Protein AF-0000000084597896 (afdb_homodimer)

Structure (mmCIF, N/CA/C/O backbone):
data_AF-0000000084597896-model_v1
#
loop_
_entity.id
_entity.type
_entity.pdbx_description
1 polymer 'Pyridoxal phosphate-dependent transferase'
#
loop_
_atom_site.group_PDB
_atom_site.id
_atom_site.type_symbol
_atom_site.label_atom_id
_atom_site.label_alt_id
_atom_site.label_comp_id
_atom_site.label_asym_id
_atom_site.label_entity_id
_atom_site.label_seq_id
_atom_site.pdbx_PDB_ins_code
_atom_site.Cartn_x
_atom_site.Cartn_y
_atom_site.Cartn_z
_atom_site.occupancy
_atom_site.B_iso_or_equiv
_atom_site.auth_seq_id
_atom_site.auth_comp_id
_atom_site.auth_asym_id
_atom_site.auth_atom_id
_atom_site.pdbx_PDB_model_num
ATOM 1 N N . MET A 1 1 ? 27.438 0.616 -10.992 1 72.38 1 MET A N 1
ATOM 2 C CA . MET A 1 1 ? 26.547 0.563 -12.148 1 72.38 1 MET A CA 1
ATOM 3 C C . MET A 1 1 ? 25.578 1.742 -12.141 1 72.38 1 MET A C 1
ATOM 5 O O . MET A 1 1 ? 25.094 2.148 -11.086 1 72.38 1 MET A O 1
ATOM 9 N N . LYS A 1 2 ? 25.562 2.465 -13.211 1 80.88 2 LYS A N 1
ATOM 10 C CA . LYS A 1 2 ? 24.578 3.539 -13.375 1 80.88 2 LYS A CA 1
ATOM 11 C C . LYS A 1 2 ? 23.219 2.99 -13.789 1 80.88 2 LYS A C 1
ATOM 13 O O . LYS A 1 2 ? 23.109 2.264 -14.773 1 80.88 2 LYS A O 1
ATOM 18 N N . TYR A 1 3 ? 22.234 3.076 -12.914 1 84.56 3 TYR A N 1
ATOM 19 C CA . TYR A 1 3 ? 20.906 2.566 -13.203 1 84.56 3 TYR A CA 1
ATOM 20 C C . TYR A 1 3 ? 20.062 3.619 -13.914 1 84.56 3 TYR A C 1
ATOM 22 O O . TYR A 1 3 ? 20.109 4.801 -13.562 1 84.56 3 TYR A O 1
ATOM 30 N N . ALA A 1 4 ? 19.344 3.215 -14.898 1 83.12 4 ALA A N 1
ATOM 31 C CA . ALA A 1 4 ? 18.5 4.117 -15.68 1 83.12 4 ALA A CA 1
ATOM 32 C C . ALA A 1 4 ? 17.109 4.23 -15.07 1 83.12 4 ALA A C 1
ATOM 34 O O . ALA A 1 4 ? 16.188 3.537 -15.492 1 83.12 4 ALA A O 1
ATOM 35 N N . PHE A 1 5 ? 16.906 5.188 -14.211 1 87.75 5 PHE A N 1
ATOM 36 C CA . PHE A 1 5 ? 15.625 5.395 -13.547 1 87.75 5 PHE A CA 1
ATOM 37 C C . PHE A 1 5 ? 14.609 6.008 -14.5 1 87.75 5 PHE A C 1
ATOM 39 O O . PHE A 1 5 ? 14.984 6.621 -15.508 1 87.75 5 PHE A O 1
ATOM 46 N N . ALA A 1 6 ? 13.359 5.75 -14.234 1 87.81 6 ALA A N 1
ATOM 47 C CA . ALA A 1 6 ? 12.289 6.379 -15.008 1 87.81 6 ALA A CA 1
ATOM 48 C C . ALA A 1 6 ? 12.328 7.898 -14.867 1 87.81 6 ALA A C 1
ATOM 50 O O . ALA A 1 6 ? 12.82 8.422 -13.859 1 87.81 6 ALA A O 1
ATOM 51 N N . LYS A 1 7 ? 11.734 8.625 -15.781 1 78.69 7 LYS A N 1
ATOM 52 C CA . LYS A 1 7 ? 11.742 10.086 -15.805 1 78.69 7 LYS A CA 1
ATOM 53 C C . LYS A 1 7 ? 10.969 10.664 -14.625 1 78.69 7 LYS A C 1
ATOM 55 O O . LYS A 1 7 ? 11.344 11.703 -14.07 1 78.69 7 LYS A O 1
ATOM 60 N N . ARG A 1 8 ? 9.984 9.969 -14.164 1 79.94 8 ARG A N 1
ATOM 61 C CA . ARG A 1 8 ? 9.086 10.477 -13.141 1 79.94 8 ARG A CA 1
ATOM 62 C C . ARG A 1 8 ? 9.773 10.523 -11.781 1 79.94 8 ARG A C 1
ATOM 64 O O . ARG A 1 8 ? 9.32 11.227 -10.875 1 79.94 8 ARG A O 1
ATOM 71 N N . VAL A 1 9 ? 10.914 9.805 -11.664 1 80.44 9 VAL A N 1
ATOM 72 C CA . VAL A 1 9 ? 11.586 9.719 -10.375 1 80.44 9 VAL A CA 1
ATOM 73 C C . VAL A 1 9 ? 12.273 11.047 -10.055 1 80.44 9 VAL A C 1
ATOM 75 O O . VAL A 1 9 ? 12.625 11.305 -8.906 1 80.44 9 VAL A O 1
ATOM 78 N N . ARG A 1 10 ? 12.562 11.797 -11.055 1 74.75 10 ARG A N 1
ATOM 79 C CA . ARG A 1 10 ? 13.195 13.102 -10.852 1 74.75 10 ARG A CA 1
ATOM 80 C C . ARG A 1 10 ? 12.367 13.969 -9.914 1 74.75 10 ARG A C 1
ATOM 82 O O . ARG A 1 10 ? 12.883 14.906 -9.312 1 74.75 10 ARG A O 1
ATOM 89 N N . HIS A 1 11 ? 11.164 13.594 -9.828 1 71.88 11 HIS A N 1
ATOM 90 C CA . HIS A 1 11 ? 10.266 14.398 -9.008 1 71.88 11 HIS A CA 1
ATOM 91 C C . HIS A 1 11 ? 10.18 13.859 -7.586 1 71.88 11 HIS A C 1
ATOM 93 O O . HIS A 1 11 ? 9.586 14.492 -6.715 1 71.88 11 HIS A O 1
ATOM 99 N N . LEU A 1 12 ? 10.805 12.688 -7.473 1 71.75 12 LEU A N 1
ATOM 100 C CA . LEU A 1 12 ? 10.789 12.094 -6.141 1 71.75 12 LEU A CA 1
ATOM 101 C C . LEU A 1 12 ? 11.898 12.656 -5.27 1 71.75 12 LEU A C 1
ATOM 103 O O . LEU A 1 12 ? 13.078 12.539 -5.609 1 71.75 12 LEU A O 1
ATOM 107 N N . GLN A 1 13 ? 11.781 13.797 -4.707 1 63.25 13 GLN A N 1
ATOM 108 C CA . GLN A 1 13 ? 12.781 14.359 -3.803 1 63.25 13 GLN A CA 1
ATOM 109 C C . GLN A 1 13 ? 12.602 13.82 -2.385 1 63.25 13 GLN A C 1
ATOM 111 O O . GLN A 1 13 ? 11.484 13.508 -1.975 1 63.25 13 GLN A O 1
ATOM 116 N N . SER A 1 14 ? 13.828 13.414 -1.854 1 60.47 14 SER A N 1
ATOM 117 C CA . SER A 1 14 ? 13.719 13.078 -0.438 1 60.47 14 SER A CA 1
ATOM 118 C C . SER A 1 14 ? 12.977 14.164 0.331 1 60.47 14 SER A C 1
ATOM 120 O O . SER A 1 14 ? 13.094 15.352 0.011 1 60.47 14 SER A O 1
ATOM 122 N N . SER A 1 15 ? 11.977 13.656 0.984 1 62.56 15 SER A N 1
ATOM 123 C CA . SER A 1 15 ? 11.258 14.633 1.802 1 62.56 15 SER A CA 1
ATOM 124 C C . SER A 1 15 ? 12.203 15.344 2.764 1 62.56 15 SER A C 1
ATOM 126 O O . SER A 1 15 ? 12.75 14.734 3.682 1 62.56 15 SER A O 1
ATOM 128 N N . VAL A 1 16 ? 12.633 16.531 2.387 1 61.81 16 VAL A N 1
ATOM 129 C CA . VAL A 1 16 ? 13.43 17.359 3.279 1 61.81 16 VAL A CA 1
ATOM 130 C C . VAL A 1 16 ? 12.883 17.266 4.699 1 61.81 16 VAL A C 1
ATOM 132 O O . VAL A 1 16 ? 13.641 17.172 5.664 1 61.81 16 VAL A O 1
ATOM 135 N N . VAL A 1 17 ? 11.633 17.188 4.723 1 64.62 17 VAL A N 1
ATOM 136 C CA . VAL A 1 17 ? 10.984 17.141 6.031 1 64.62 17 VAL A CA 1
ATOM 137 C C . VAL A 1 17 ? 11.281 15.797 6.699 1 64.62 17 VAL A C 1
ATOM 139 O O . VAL A 1 17 ? 11.562 15.75 7.898 1 64.62 17 VAL A O 1
ATOM 142 N N . ARG A 1 18 ? 11.242 14.812 5.945 1 67 18 ARG A N 1
ATOM 143 C CA . ARG A 1 18 ? 11.531 13.5 6.516 1 67 18 ARG A CA 1
ATOM 144 C C . ARG A 1 18 ? 12.961 13.43 7.031 1 67 18 ARG A C 1
ATOM 146 O O . ARG A 1 18 ? 13.219 12.875 8.102 1 67 18 ARG A O 1
ATOM 153 N N . ASP A 1 19 ? 13.812 14.039 6.238 1 70 19 ASP A N 1
ATOM 154 C CA . ASP A 1 19 ? 15.211 14.062 6.656 1 70 19 ASP A CA 1
ATOM 155 C C . ASP A 1 19 ? 15.383 14.852 7.953 1 70 19 ASP A C 1
ATOM 157 O O . ASP A 1 19 ? 16.141 14.43 8.836 1 70 19 ASP A O 1
ATOM 161 N N . ILE A 1 20 ? 14.656 15.836 7.98 1 68.56 20 ILE A N 1
ATOM 162 C CA . ILE A 1 20 ? 14.727 16.656 9.18 1 68.56 20 ILE A CA 1
ATOM 163 C C . ILE A 1 20 ? 14.148 15.891 10.367 1 68.56 20 ILE A C 1
ATOM 165 O O . ILE A 1 20 ? 14.75 15.867 11.453 1 68.56 20 ILE A O 1
ATOM 169 N N . LEU A 1 21 ? 13.125 15.156 10.023 1 69.94 21 LEU A N 1
ATOM 170 C CA . LEU A 1 21 ? 12.445 14.422 11.086 1 69.94 21 LEU A CA 1
ATOM 171 C C . LEU A 1 21 ? 13.297 13.258 11.57 1 69.94 21 LEU A C 1
ATOM 173 O O . LEU A 1 21 ? 13.32 12.953 12.766 1 69.94 21 LEU A O 1
ATOM 177 N N . LYS A 1 22 ? 13.945 12.703 10.648 1 69.94 22 LYS A N 1
ATOM 178 C CA . LYS A 1 22 ? 14.836 11.609 11.016 1 69.94 22 LYS A CA 1
ATOM 179 C C . LYS A 1 22 ? 15.93 12.086 11.961 1 69.94 22 LYS A C 1
ATOM 181 O O . LYS A 1 22 ? 16.234 11.414 12.953 1 69.94 22 LYS A O 1
ATOM 186 N N . ILE A 1 23 ? 16.406 13.227 11.703 1 65.38 23 ILE A N 1
ATOM 187 C CA . ILE A 1 23 ? 17.484 13.789 12.492 1 65.38 23 ILE A CA 1
ATOM 188 C C . ILE A 1 23 ? 16.969 14.219 13.859 1 65.38 23 ILE A C 1
ATOM 190 O O . ILE A 1 23 ? 17.578 13.914 14.883 1 65.38 23 ILE A O 1
ATOM 194 N N . VAL A 1 24 ? 15.836 14.766 13.789 1 67.88 24 VAL A N 1
ATOM 195 C CA . VAL A 1 24 ? 15.234 15.328 15 1 67.88 24 VAL A CA 1
ATOM 196 C C . VAL A 1 24 ? 14.836 14.195 15.953 1 67.88 24 VAL A C 1
ATOM 198 O O . VAL A 1 24 ? 15.016 14.312 17.172 1 67.88 24 VAL A O 1
ATOM 201 N N . ASN A 1 25 ? 14.477 13.117 15.414 1 67.06 25 ASN A N 1
ATOM 202 C CA . ASN A 1 25 ? 13.953 12.023 16.219 1 67.06 25 ASN A CA 1
ATOM 203 C C . ASN A 1 25 ? 15.07 11.172 16.812 1 67.06 25 ASN A C 1
ATOM 205 O O . ASN A 1 25 ? 14.844 10.398 17.75 1 67.06 25 ASN A O 1
ATOM 209 N N . GLN A 1 26 ? 16.25 11.391 16.328 1 63.84 26 GLN A N 1
ATOM 210 C CA . GLN A 1 26 ? 17.406 10.68 16.859 1 63.84 26 GLN A CA 1
ATOM 211 C C . GLN A 1 26 ? 18.062 11.461 17.984 1 63.84 26 GLN A C 1
ATOM 213 O O . GLN A 1 26 ? 18.875 10.914 18.734 1 63.84 26 GLN A O 1
ATOM 218 N N . GLY A 1 27 ? 17.672 12.625 18.141 1 66.81 27 GLY A N 1
ATOM 219 C CA . GLY A 1 27 ? 18.328 13.453 19.141 1 66.81 27 GLY A CA 1
ATOM 220 C C . GLY A 1 27 ? 17.531 13.602 20.422 1 66.81 27 GLY A C 1
ATOM 221 O O . GLY A 1 27 ? 16.375 13.164 20.5 1 66.81 27 GLY A O 1
ATOM 222 N N . ASP A 1 28 ? 18.234 13.891 21.438 1 83.12 28 ASP A N 1
ATOM 223 C CA . ASP A 1 28 ? 17.609 14.234 22.719 1 83.12 28 ASP A CA 1
ATOM 224 C C . ASP A 1 28 ? 17.031 15.641 22.672 1 83.12 28 ASP A C 1
ATOM 226 O O . ASP A 1 28 ? 17.5 16.531 23.391 1 83.12 28 ASP A O 1
ATOM 230 N N . VAL A 1 29 ? 16.094 15.898 21.812 1 91.25 29 VAL A N 1
ATOM 231 C CA . VAL A 1 29 ? 15.469 17.203 21.641 1 91.25 29 VAL A CA 1
ATOM 232 C C . VAL A 1 29 ? 13.953 17.078 21.781 1 91.25 29 VAL A C 1
ATOM 234 O O . VAL A 1 29 ? 13.391 16.016 21.531 1 91.25 29 VAL A O 1
ATOM 237 N N . ILE A 1 30 ? 13.32 18.141 22.281 1 93.44 30 ILE A N 1
ATOM 238 C CA . ILE A 1 30 ? 11.867 18.219 22.281 1 93.44 30 ILE A CA 1
ATOM 239 C C . ILE A 1 30 ? 11.359 18.453 20.859 1 93.44 30 ILE A C 1
ATOM 241 O O . ILE A 1 30 ? 11.594 19.516 20.281 1 93.44 30 ILE A O 1
ATOM 245 N N . SER A 1 31 ? 10.727 17.453 20.328 1 91.81 31 SER A N 1
ATOM 246 C CA . SER A 1 31 ? 10.328 17.562 18.922 1 91.81 31 SER A CA 1
ATOM 247 C C . SER A 1 31 ? 8.891 18.062 18.797 1 91.81 31 SER A C 1
ATOM 249 O O . SER A 1 31 ? 7.969 17.438 19.328 1 91.81 31 SER A O 1
ATOM 251 N N . PHE A 1 32 ? 8.742 19.156 18.094 1 94.56 32 PHE A N 1
ATOM 252 C CA . PHE A 1 32 ? 7.438 19.625 17.656 1 94.56 32 PHE A CA 1
ATOM 253 C C . PHE A 1 32 ? 7.281 19.453 16.141 1 94.56 32 PHE A C 1
ATOM 255 O O . PHE A 1 32 ? 6.398 20.062 15.531 1 94.56 32 PHE A O 1
ATOM 262 N N . ALA A 1 33 ? 8.195 18.656 15.586 1 89.19 33 ALA A N 1
ATOM 263 C CA . ALA A 1 33 ? 8.305 18.578 14.133 1 89.19 33 ALA A CA 1
ATOM 264 C C . ALA A 1 33 ? 7.387 17.5 13.57 1 89.19 33 ALA A C 1
ATOM 266 O O . ALA A 1 33 ? 6.727 17.703 12.547 1 89.19 33 ALA A O 1
ATOM 267 N N . GLY A 1 34 ? 7.297 16.375 14.148 1 82.38 34 GLY A N 1
ATOM 268 C CA . GLY A 1 34 ? 6.539 15.258 13.602 1 82.38 34 GLY A CA 1
ATOM 269 C C . GLY A 1 34 ? 5.043 15.391 13.812 1 82.38 34 GLY A C 1
ATOM 270 O O . GLY A 1 34 ? 4.602 15.969 14.812 1 82.38 34 GLY A O 1
ATOM 271 N N . GLY A 1 35 ? 4.262 14.984 12.82 1 83.88 35 GLY A N 1
ATOM 272 C CA . GLY A 1 35 ? 2.82 14.875 12.969 1 83.88 35 GLY A CA 1
ATOM 273 C C . GLY A 1 35 ? 2.389 13.586 13.648 1 83.88 35 GLY A C 1
ATOM 274 O O . GLY A 1 35 ? 1.548 12.852 13.117 1 83.88 35 GLY A O 1
ATOM 275 N N . LEU A 1 36 ? 2.912 13.391 14.852 1 87.56 36 LEU A N 1
ATOM 276 C CA . LEU A 1 36 ? 2.701 12.133 15.555 1 87.56 36 LEU A CA 1
ATOM 277 C C . LEU A 1 36 ? 1.662 12.289 16.656 1 87.56 36 LEU A C 1
ATOM 279 O O . LEU A 1 36 ? 1.705 13.258 17.422 1 87.56 36 LEU A O 1
ATOM 283 N N . PRO A 1 37 ? 0.767 11.336 16.703 1 91 37 PRO A N 1
ATOM 284 C CA . PRO A 1 37 ? -0.051 11.258 17.922 1 91 37 PRO A CA 1
ATOM 285 C C . PRO A 1 37 ? 0.76 10.883 19.156 1 91 37 PRO A C 1
ATOM 287 O O . PRO A 1 37 ? 1.902 10.43 19.031 1 91 37 PRO A O 1
ATOM 290 N N . ASP A 1 38 ? 0.19 11.156 20.266 1 90.75 38 ASP A N 1
ATOM 291 C CA . ASP A 1 38 ? 0.819 10.758 21.516 1 90.75 38 ASP A CA 1
ATOM 292 C C . ASP A 1 38 ? 0.66 9.266 21.766 1 90.75 38 ASP A C 1
ATOM 294 O O . ASP A 1 38 ? -0.454 8.773 21.969 1 90.75 38 ASP A O 1
ATOM 298 N N . ASP A 1 39 ? 1.743 8.625 21.922 1 91.38 39 ASP A N 1
ATOM 299 C CA . ASP A 1 39 ? 1.719 7.176 22.125 1 91.38 39 ASP A CA 1
ATOM 300 C C . ASP A 1 39 ? 1.074 6.809 23.453 1 91.38 39 ASP A C 1
ATOM 302 O O . ASP A 1 39 ? 0.491 5.73 23.594 1 91.38 39 ASP A O 1
ATOM 306 N N . GLY A 1 40 ? 1.165 7.711 24.391 1 93.31 40 GLY A N 1
ATOM 307 C CA . GLY A 1 40 ? 0.602 7.461 25.719 1 93.31 40 GLY A CA 1
ATOM 308 C C . GLY A 1 40 ? -0.915 7.473 25.719 1 93.31 40 GLY A C 1
ATOM 309 O O . GLY A 1 40 ? -1.536 6.996 26.672 1 93.31 40 GLY A O 1
ATOM 310 N N . LEU A 1 41 ? -1.508 7.961 24.672 1 94.94 41 LEU A N 1
ATOM 311 C CA . LEU A 1 41 ? -2.957 8.117 24.641 1 94.94 41 LEU A CA 1
ATOM 312 C C . LEU A 1 41 ? -3.594 7.055 23.75 1 94.94 41 LEU A C 1
ATOM 314 O O . LEU A 1 41 ? -4.812 7.031 23.578 1 94.94 41 LEU A O 1
ATOM 318 N N . PHE A 1 42 ? -2.775 6.176 23.188 1 96.5 42 PHE A N 1
ATOM 319 C CA . PHE A 1 42 ? -3.326 5.125 22.344 1 96.5 42 PHE A CA 1
ATOM 320 C C . PHE A 1 42 ? -4.238 4.207 23.141 1 96.5 42 PHE A C 1
ATOM 322 O O . PHE A 1 42 ? -3.939 3.875 24.297 1 96.5 42 PHE A O 1
ATOM 329 N N . PRO A 1 43 ? -5.297 3.793 22.531 1 97.12 43 PRO A N 1
ATOM 330 C CA . PRO A 1 43 ? -6.141 2.797 23.188 1 97.12 43 PRO A CA 1
ATOM 331 C C . PRO A 1 43 ? -5.598 1.377 23.047 1 97.12 43 PRO A C 1
ATOM 333 O O . PRO A 1 43 ? -6.273 0.503 22.5 1 97.12 43 PRO A O 1
ATOM 336 N N . THR A 1 44 ? -4.477 1.114 23.656 1 96.31 44 THR A N 1
ATOM 337 C CA . THR A 1 44 ? -3.67 -0.081 23.422 1 96.31 44 THR A CA 1
ATOM 338 C C . THR A 1 44 ? -4.438 -1.335 23.844 1 96.31 44 THR A C 1
ATOM 340 O O . THR A 1 44 ? -4.484 -2.312 23.094 1 96.31 44 THR A O 1
ATOM 343 N N . GLN A 1 45 ? -5.051 -1.271 25.062 1 97.06 45 GLN A N 1
ATOM 344 C CA . GLN A 1 45 ? -5.801 -2.436 25.516 1 97.06 45 GLN A CA 1
ATOM 345 C C . GLN A 1 45 ? -6.977 -2.734 24.594 1 97.06 45 GLN A C 1
ATOM 347 O O . GLN A 1 45 ? -7.262 -3.896 24.297 1 97.06 45 GLN A O 1
ATOM 352 N N . ALA A 1 46 ? -7.656 -1.681 24.172 1 98.12 46 ALA A N 1
ATOM 353 C CA . ALA A 1 46 ? -8.789 -1.862 23.266 1 98.12 46 ALA A CA 1
ATOM 354 C C . ALA A 1 46 ? -8.352 -2.482 21.953 1 98.12 46 ALA A C 1
ATOM 356 O O . ALA A 1 46 ? -9.062 -3.307 21.375 1 98.12 46 ALA A O 1
ATOM 357 N N . ILE A 1 47 ? -7.191 -2.068 21.422 1 98.06 47 ILE A N 1
ATOM 358 C CA . ILE A 1 47 ? -6.656 -2.623 20.188 1 98.06 47 ILE A CA 1
ATOM 359 C C . ILE A 1 47 ? -6.316 -4.098 20.391 1 98.06 47 ILE A C 1
ATOM 361 O O . ILE A 1 47 ? -6.609 -4.93 19.531 1 98.06 47 ILE A O 1
ATOM 365 N N . LYS A 1 48 ? -5.676 -4.414 21.516 1 97.75 48 LYS A N 1
ATOM 366 C CA . LYS A 1 48 ? -5.355 -5.801 21.844 1 97.75 48 LYS A CA 1
ATOM 367 C C . LYS A 1 48 ? -6.613 -6.664 21.859 1 97.75 48 LYS A C 1
ATOM 369 O O . LYS A 1 48 ? -6.645 -7.746 21.281 1 97.75 48 LYS A O 1
ATOM 374 N N . ASP A 1 49 ? -7.676 -6.152 22.516 1 98.25 49 ASP A N 1
ATOM 375 C CA . ASP A 1 49 ? -8.945 -6.863 22.594 1 98.25 49 ASP A CA 1
ATOM 376 C C . ASP A 1 49 ? -9.57 -7.031 21.203 1 98.25 49 ASP A C 1
ATOM 378 O O . ASP A 1 49 ? -10.156 -8.07 20.906 1 98.25 49 ASP A O 1
ATOM 382 N N . ALA A 1 50 ? -9.469 -6.031 20.422 1 98.5 50 ALA A N 1
ATOM 383 C CA . ALA A 1 50 ? -10.016 -6.059 19.062 1 98.5 50 ALA A CA 1
ATOM 384 C C . ALA A 1 50 ? -9.352 -7.148 18.234 1 98.5 50 ALA A C 1
ATOM 386 O O . ALA A 1 50 ? -10.023 -7.887 17.5 1 98.5 50 ALA A O 1
ATOM 387 N N . PHE A 1 51 ? -8.023 -7.258 18.312 1 98.25 51 PHE A N 1
ATOM 388 C CA . PHE A 1 51 ? -7.316 -8.312 17.609 1 98.25 51 PHE A CA 1
ATOM 389 C C . PHE A 1 51 ? -7.727 -9.688 18.125 1 98.25 51 PHE A C 1
ATOM 391 O O . PHE A 1 51 ? -7.93 -10.617 17.359 1 98.25 51 PHE A O 1
ATOM 398 N N . SER A 1 52 ? -7.82 -9.789 19.438 1 97.44 52 SER A N 1
ATOM 399 C CA . SER A 1 52 ? -8.266 -11.055 20.016 1 97.44 52 SER A CA 1
ATOM 400 C C . SER A 1 52 ? -9.625 -11.461 19.469 1 97.44 52 SER A C 1
ATOM 402 O O . SER A 1 52 ? -9.844 -12.633 19.141 1 97.44 52 SER A O 1
ATOM 404 N N . SER A 1 53 ? -10.516 -10.508 19.375 1 97.94 53 SER A N 1
ATOM 405 C CA . SER A 1 53 ? -11.836 -10.766 18.812 1 97.94 53 SER A CA 1
ATOM 406 C C . SER A 1 53 ? -11.734 -11.164 17.344 1 97.94 53 SER A C 1
ATOM 408 O O . SER A 1 53 ? -12.461 -12.055 16.875 1 97.94 53 SER A O 1
ATOM 410 N N . ALA A 1 54 ? -10.898 -10.516 16.594 1 97.5 54 ALA A N 1
ATOM 411 C CA . ALA A 1 54 ? -10.703 -10.844 15.18 1 97.5 54 ALA A CA 1
ATOM 412 C C . ALA A 1 54 ? -10.18 -12.273 15.023 1 97.5 54 ALA A C 1
ATOM 414 O O . ALA A 1 54 ? -10.586 -12.992 14.109 1 97.5 54 ALA A O 1
ATOM 415 N N . PHE A 1 55 ? -9.258 -12.688 15.938 1 96.62 55 PHE A N 1
ATOM 416 C CA . PHE A 1 55 ? -8.68 -14.031 15.906 1 96.62 55 PHE A CA 1
ATOM 417 C C . PHE A 1 55 ? -9.758 -15.086 16.125 1 96.62 55 PHE A C 1
ATOM 419 O O . PHE A 1 55 ? -9.656 -16.203 15.602 1 96.62 55 PHE A O 1
ATOM 426 N N . GLU A 1 56 ? -10.781 -14.75 16.781 1 94.94 56 GLU A N 1
ATOM 427 C CA . GLU A 1 56 ? -11.828 -15.695 17.141 1 94.94 56 GLU A CA 1
ATOM 428 C C . GLU A 1 56 ? -12.711 -16.031 15.945 1 94.94 56 GLU A C 1
ATOM 430 O O . GLU A 1 56 ? -13.477 -17 15.984 1 94.94 56 GLU A O 1
ATOM 435 N N . LYS A 1 57 ? -12.57 -15.297 14.906 1 91.75 57 LYS A N 1
ATOM 436 C CA . LYS A 1 57 ? -13.359 -15.555 13.711 1 91.75 57 LYS A CA 1
ATOM 437 C C . LYS A 1 57 ? -12.859 -16.797 12.977 1 91.75 57 LYS A C 1
ATOM 439 O O . LYS A 1 57 ? -13.484 -17.25 12.016 1 91.75 57 LYS A O 1
ATOM 444 N N . GLY A 1 58 ? -11.758 -17.297 13.406 1 90.88 58 GLY A N 1
ATOM 445 C CA . GLY A 1 58 ? -11.25 -18.531 12.828 1 90.88 58 GLY A CA 1
ATOM 446 C C . GLY A 1 58 ? -10.219 -18.297 11.742 1 90.88 58 GLY A C 1
ATOM 447 O O . GLY A 1 58 ? -9.781 -17.156 11.531 1 90.88 58 GLY A O 1
ATOM 448 N N . ASN A 1 59 ? -9.906 -19.328 11.023 1 91.38 59 ASN A N 1
ATOM 449 C CA . ASN A 1 59 ? -8.781 -19.328 10.102 1 91.38 59 ASN A CA 1
ATOM 450 C C . ASN A 1 59 ? -9.031 -18.406 8.906 1 91.38 59 ASN A C 1
ATOM 452 O O . ASN A 1 59 ? -8.086 -17.859 8.336 1 91.38 59 ASN A O 1
ATOM 456 N N . LYS A 1 60 ? -10.25 -18.172 8.609 1 89.62 60 LYS A N 1
ATOM 457 C CA . LYS A 1 60 ? -10.594 -17.328 7.465 1 89.62 60 LYS A CA 1
ATOM 458 C C . LYS A 1 60 ? -10.109 -15.906 7.672 1 89.62 60 LYS A C 1
ATOM 460 O O . LYS A 1 60 ? -9.883 -15.172 6.707 1 89.62 60 LYS A O 1
ATOM 465 N N . ALA A 1 61 ? -9.898 -15.523 8.953 1 93.44 61 ALA A N 1
ATOM 466 C CA . ALA A 1 61 ? -9.43 -14.18 9.281 1 93.44 61 ALA A CA 1
ATOM 467 C C . ALA A 1 61 ? -8.008 -13.953 8.781 1 93.44 61 ALA A C 1
ATOM 469 O O . ALA A 1 61 ? -7.586 -12.812 8.586 1 93.44 61 ALA A O 1
ATOM 470 N N . PHE A 1 62 ? -7.348 -15.07 8.578 1 96.12 62 PHE A N 1
ATOM 471 C CA . PHE A 1 62 ? -5.926 -14.992 8.25 1 96.12 62 PHE A CA 1
ATOM 472 C C . PHE A 1 62 ? -5.707 -15.156 6.75 1 96.12 62 PHE A C 1
ATOM 474 O O . PHE A 1 62 ? -4.566 -15.211 6.285 1 96.12 62 PHE A O 1
ATOM 481 N N . GLN A 1 63 ? -6.762 -15.211 5.949 1 93.5 63 GLN A N 1
ATOM 482 C CA . GLN A 1 63 ? -6.699 -15.398 4.504 1 93.5 63 GLN A CA 1
ATOM 483 C C . GLN A 1 63 ? -6.703 -14.062 3.775 1 93.5 63 GLN A C 1
ATOM 485 O O . GLN A 1 63 ? -6.938 -13.016 4.387 1 93.5 63 GLN A O 1
ATOM 490 N N . TYR A 1 64 ? -6.449 -14.102 2.449 1 92.19 64 TYR A N 1
ATOM 491 C CA . TYR A 1 64 ? -6.602 -12.938 1.579 1 92.19 64 TYR A CA 1
ATOM 492 C C . TYR A 1 64 ? -7.984 -12.32 1.728 1 92.19 64 TYR A C 1
ATOM 494 O O . TYR A 1 64 ? -8.969 -13.023 1.968 1 92.19 64 TYR A O 1
ATOM 502 N N . GLY A 1 65 ? -8.031 -11.008 1.608 1 91.62 65 GLY A N 1
ATOM 503 C CA . GLY A 1 65 ? -9.289 -10.273 1.624 1 91.62 65 GLY A CA 1
ATOM 504 C C . GLY A 1 65 ? -9.602 -9.602 0.302 1 91.62 65 GLY A C 1
ATOM 505 O O . GLY A 1 65 ? -8.938 -9.859 -0.705 1 91.62 65 GLY A O 1
ATOM 506 N N . GLU A 1 66 ? -10.617 -8.852 0.321 1 92.5 66 GLU A N 1
ATOM 507 C CA . GLU A 1 66 ? -11.023 -8.094 -0.86 1 92.5 66 GLU A CA 1
ATOM 508 C C . GLU A 1 66 ? -10.133 -6.867 -1.056 1 92.5 66 GLU A C 1
ATOM 510 O O . GLU A 1 66 ? -9.719 -6.234 -0.084 1 92.5 66 GLU A O 1
ATOM 515 N N . THR A 1 67 ? -9.922 -6.523 -2.281 1 95.12 67 THR A N 1
ATOM 516 C CA . THR A 1 67 ? -9.133 -5.336 -2.605 1 95.12 67 THR A CA 1
ATOM 517 C C . THR A 1 67 ? -9.734 -4.094 -1.961 1 95.12 67 THR A C 1
ATOM 519 O O . THR A 1 67 ? -9.016 -3.238 -1.447 1 95.12 67 THR A O 1
ATOM 522 N N . GLU A 1 68 ? -11.086 -4.027 -1.939 1 97.06 68 GLU A N 1
ATOM 523 C CA . GLU A 1 68 ? -11.805 -2.855 -1.448 1 97.06 68 GLU A CA 1
ATOM 524 C C . GLU A 1 68 ? -11.719 -2.756 0.072 1 97.06 68 GLU A C 1
ATOM 526 O O . GLU A 1 68 ? -12.008 -1.702 0.646 1 97.06 68 GLU A O 1
ATOM 531 N N . GLY A 1 69 ? -11.352 -3.828 0.702 1 97.62 69 GLY A N 1
ATOM 532 C CA . GLY A 1 69 ? -11.312 -3.881 2.154 1 97.62 69 GLY A CA 1
ATOM 533 C C . GLY A 1 69 ? -12.406 -4.746 2.752 1 97.62 69 GLY A C 1
ATOM 534 O O . GLY A 1 69 ? -13.336 -5.145 2.055 1 97.62 69 GLY A O 1
ATOM 535 N N . TYR A 1 70 ? -12.289 -5.059 4.023 1 97.62 70 TYR A N 1
ATOM 536 C CA . TYR A 1 70 ? -13.258 -5.859 4.77 1 97.62 70 TYR A CA 1
ATOM 537 C C . TYR A 1 70 ? -14.633 -5.207 4.766 1 97.62 70 TYR A C 1
ATOM 539 O O . TYR A 1 70 ? -14.797 -4.086 5.254 1 97.62 70 TYR A O 1
ATOM 547 N N . ARG A 1 71 ? -15.648 -5.848 4.199 1 97.38 71 ARG A N 1
ATOM 548 C CA . ARG A 1 71 ? -16.938 -5.23 3.916 1 97.38 71 ARG A CA 1
ATOM 549 C C . ARG A 1 71 ? -17.594 -4.711 5.191 1 97.38 71 ARG A C 1
ATOM 551 O O . ARG A 1 71 ? -18.094 -3.588 5.227 1 97.38 71 ARG A O 1
ATOM 558 N N . PRO A 1 72 ? -17.578 -5.492 6.305 1 98.25 72 PRO A N 1
ATOM 559 C CA . PRO A 1 72 ? -18.172 -4.953 7.535 1 98.25 72 PRO A CA 1
ATOM 560 C C . PRO A 1 72 ? -17.516 -3.656 7.988 1 98.25 72 PRO A C 1
ATOM 562 O O . PRO A 1 72 ? -18.188 -2.762 8.508 1 98.25 72 PRO A O 1
ATOM 565 N N . LEU A 1 73 ? -16.188 -3.52 7.789 1 98.75 73 LEU A N 1
ATOM 566 C CA . LEU A 1 73 ? -15.516 -2.277 8.141 1 98.75 73 LEU A CA 1
ATOM 567 C C . LEU A 1 73 ? -15.977 -1.135 7.242 1 98.75 73 LEU A C 1
ATOM 569 O O . LEU A 1 73 ? -16.141 -0.003 7.703 1 98.75 73 LEU A O 1
ATOM 573 N N . ARG A 1 74 ? -16.125 -1.409 5.926 1 98.75 74 ARG A N 1
ATOM 574 C CA . ARG A 1 74 ? -16.625 -0.395 5.004 1 98.75 74 ARG A CA 1
ATOM 575 C C . ARG A 1 74 ? -18 0.11 5.441 1 98.75 74 ARG A C 1
ATOM 577 O O . ARG A 1 74 ? -18.281 1.304 5.344 1 98.75 74 ARG A O 1
ATOM 584 N N . GLU A 1 75 ? -18.812 -0.78 5.977 1 98.69 75 GLU A N 1
ATOM 585 C CA . GLU A 1 75 ? -20.125 -0.402 6.469 1 98.69 75 GLU A CA 1
ATOM 586 C C . GLU A 1 75 ? -20.016 0.464 7.723 1 98.69 75 GLU A C 1
ATOM 588 O O . GLU A 1 75 ? -20.781 1.424 7.883 1 98.69 75 GLU A O 1
ATOM 593 N N . VAL A 1 76 ? -19.125 0.132 8.609 1 98.5 76 VAL A N 1
ATOM 594 C CA . VAL A 1 76 ? -18.875 0.936 9.797 1 98.5 76 VAL A CA 1
ATOM 595 C C . VAL A 1 76 ? -18.406 2.33 9.398 1 98.5 76 VAL A C 1
ATOM 597 O O . VAL A 1 76 ? -18.812 3.328 9.984 1 98.5 76 VAL A O 1
ATOM 600 N N . ILE A 1 77 ? -17.547 2.41 8.406 1 98.62 77 ILE A N 1
ATOM 601 C CA . ILE A 1 77 ? -17.031 3.68 7.895 1 98.62 77 ILE A CA 1
ATOM 602 C C . ILE A 1 77 ? -18.188 4.543 7.402 1 98.62 77 ILE A C 1
ATOM 604 O O . ILE A 1 77 ? -18.25 5.738 7.691 1 98.62 77 ILE A O 1
ATOM 608 N N . LEU A 1 78 ? -19.125 3.934 6.703 1 98.56 78 LEU A N 1
ATOM 609 C CA . LEU A 1 78 ? -20.297 4.656 6.203 1 98.56 78 LEU A CA 1
ATOM 610 C C . LEU A 1 78 ? -21.141 5.18 7.359 1 98.56 78 LEU A C 1
ATOM 612 O O . LEU A 1 78 ? -21.672 6.289 7.293 1 98.56 78 LEU A O 1
ATOM 616 N N . GLN A 1 79 ? -21.281 4.395 8.406 1 98.25 79 GLN A N 1
ATOM 617 C CA . GLN A 1 79 ? -22.016 4.84 9.578 1 98.25 79 GLN A CA 1
ATOM 618 C C . GLN A 1 79 ? -21.359 6.055 10.219 1 98.25 79 GLN A C 1
ATOM 620 O O . GLN A 1 79 ? -22.047 7.004 10.609 1 98.25 79 GLN A O 1
ATOM 625 N N . ARG A 1 80 ? -20.109 6.031 10.312 1 97.44 80 ARG A N 1
ATOM 626 C CA . ARG A 1 80 ? -19.391 7.152 10.891 1 97.44 80 ARG A CA 1
ATOM 627 C C . ARG A 1 80 ? -19.5 8.391 10.016 1 97.44 80 ARG A C 1
ATOM 629 O O . ARG A 1 80 ? -19.594 9.516 10.523 1 97.44 80 ARG A O 1
ATOM 636 N N . MET A 1 81 ? -19.484 8.164 8.703 1 97.75 81 MET A N 1
ATOM 637 C CA . MET A 1 81 ? -19.625 9.273 7.766 1 97.75 81 MET A CA 1
ATOM 638 C C . MET A 1 81 ? -21.031 9.859 7.832 1 97.75 81 MET A C 1
ATOM 640 O O . MET A 1 81 ? -21.219 11.07 7.676 1 97.75 81 MET A O 1
ATOM 644 N N . LEU A 1 82 ? -21.984 9.023 8.125 1 97.38 82 LEU A N 1
ATOM 645 C CA . LEU A 1 82 ? -23.375 9.477 8.258 1 97.38 82 LEU A CA 1
ATOM 646 C C . LEU A 1 82 ? -23.5 10.477 9.398 1 97.38 82 LEU A C 1
ATOM 648 O O . LEU A 1 82 ? -24.266 11.445 9.289 1 97.38 82 LEU A O 1
ATOM 652 N N . VAL A 1 83 ? -22.766 10.273 10.469 1 95.44 83 VAL A N 1
ATOM 653 C CA . VAL A 1 83 ? -22.766 11.172 11.617 1 95.44 83 VAL A CA 1
ATOM 654 C C . VAL A 1 83 ? -22.25 12.547 11.195 1 95.44 83 VAL A C 1
ATOM 656 O O . VAL A 1 83 ? -22.688 13.57 11.742 1 95.44 83 VAL A O 1
ATOM 659 N N . LYS A 1 84 ? -21.438 12.609 10.156 1 96.12 84 LYS A N 1
ATOM 660 C CA . LYS A 1 84 ? -20.891 13.859 9.648 1 96.12 84 LYS A CA 1
ATOM 661 C C . LYS A 1 84 ? -21.781 14.469 8.57 1 96.12 84 LYS A C 1
ATOM 663 O O . LYS A 1 84 ? -21.438 15.492 7.98 1 96.12 84 LYS A O 1
ATOM 668 N N . GLY A 1 85 ? -22.844 13.773 8.266 1 97.06 85 GLY A N 1
ATOM 669 C CA . GLY A 1 85 ? -23.781 14.273 7.266 1 97.06 85 GLY A CA 1
ATOM 670 C C . GLY A 1 85 ? -23.469 13.797 5.859 1 97.06 85 GLY A C 1
ATOM 671 O O . GLY A 1 85 ? -24.109 14.211 4.898 1 97.06 85 GLY A O 1
ATOM 672 N N . ILE A 1 86 ? -22.453 13 5.719 1 98.12 86 ILE A N 1
ATOM 673 C CA . ILE A 1 86 ? -22.125 12.438 4.414 1 98.12 86 ILE A CA 1
ATOM 674 C C . ILE A 1 86 ? -23 11.219 4.137 1 98.12 86 ILE A C 1
ATOM 676 O O . ILE A 1 86 ? -22.875 10.188 4.801 1 98.12 86 ILE A O 1
ATOM 680 N N . LYS A 1 87 ? -23.844 11.352 3.16 1 96.75 87 LYS A N 1
ATOM 681 C CA . LYS A 1 87 ? -24.859 10.328 2.9 1 96.75 87 LYS A CA 1
ATOM 682 C C . LYS A 1 87 ? -24.891 9.953 1.424 1 96.75 87 LYS A C 1
ATOM 684 O O . LYS A 1 87 ? -24.219 10.578 0.601 1 96.75 87 LYS A O 1
ATOM 689 N N . GLY A 1 88 ? -25.594 8.852 1.169 1 96.19 88 GLY A N 1
ATOM 690 C CA . GLY A 1 88 ? -25.859 8.5 -0.215 1 96.19 88 GLY A CA 1
ATOM 691 C C . GLY A 1 88 ? -24.828 7.531 -0.789 1 96.19 88 GLY A C 1
ATOM 692 O O . GLY A 1 88 ? -24.75 7.363 -2.006 1 96.19 88 GLY A O 1
ATOM 693 N N . TYR A 1 89 ? -24.062 6.969 0.02 1 97.5 89 TYR A N 1
ATOM 694 C CA . TYR A 1 89 ? -23.062 6.008 -0.433 1 97.5 89 TYR A CA 1
ATOM 695 C C . TYR A 1 89 ? -23.375 4.613 0.1 1 97.5 89 TYR A C 1
ATOM 697 O O . TYR A 1 89 ? -24.062 4.465 1.107 1 97.5 89 TYR A O 1
ATOM 705 N N . SER A 1 90 ? -22.969 3.629 -0.613 1 97.88 90 SER A N 1
ATOM 706 C CA . SER A 1 90 ? -22.969 2.242 -0.154 1 97.88 90 SER A CA 1
ATOM 707 C C . SER A 1 90 ? -21.547 1.728 0.053 1 97.88 90 SER A C 1
ATOM 709 O O . SER A 1 90 ? -20.578 2.426 -0.248 1 97.88 90 SER A O 1
ATOM 711 N N . ALA A 1 91 ? -21.438 0.526 0.605 1 97.69 91 ALA A N 1
ATOM 712 C CA . ALA A 1 91 ? -20.125 -0.079 0.833 1 97.69 91 ALA A CA 1
ATOM 713 C C . ALA A 1 91 ? -19.359 -0.216 -0.474 1 97.69 91 ALA A C 1
ATOM 715 O O . ALA A 1 91 ? -18.125 -0.249 -0.47 1 97.69 91 ALA A O 1
ATOM 716 N N . ASP A 1 92 ? -20.016 -0.252 -1.622 1 96.25 92 ASP A N 1
ATOM 717 C CA . ASP A 1 92 ? -19.375 -0.389 -2.928 1 96.25 92 ASP A CA 1
ATOM 718 C C . ASP A 1 92 ? -18.703 0.917 -3.352 1 96.25 92 ASP A C 1
ATOM 720 O O . ASP A 1 92 ? -17.906 0.935 -4.285 1 96.25 92 ASP A O 1
ATOM 724 N N . ASP A 1 93 ? -19.016 2.012 -2.631 1 97.94 93 ASP A N 1
ATOM 725 C CA . ASP A 1 93 ? -18.438 3.32 -2.926 1 97.94 93 ASP A CA 1
ATOM 726 C C . ASP A 1 93 ? -17.25 3.613 -2.02 1 97.94 93 ASP A C 1
ATOM 728 O O . ASP A 1 93 ? -16.688 4.715 -2.045 1 97.94 93 ASP A O 1
ATOM 732 N N . VAL A 1 94 ? -16.875 2.625 -1.169 1 98.69 94 VAL A N 1
ATOM 733 C CA . VAL A 1 94 ? -15.805 2.812 -0.197 1 98.69 94 VAL A CA 1
ATOM 734 C C . VAL A 1 94 ? -14.609 1.95 -0.58 1 98.69 94 VAL A C 1
ATOM 736 O O . VAL A 1 94 ? -14.758 0.763 -0.878 1 98.69 94 VAL A O 1
ATOM 739 N N . LEU A 1 95 ? -13.492 2.535 -0.667 1 98.81 95 LEU A N 1
ATOM 740 C CA . LEU A 1 95 ? -12.227 1.819 -0.801 1 98.81 95 LEU A CA 1
ATOM 741 C C . LEU A 1 95 ? -11.352 2.033 0.428 1 98.81 95 LEU A C 1
ATOM 743 O O . LEU A 1 95 ? -10.969 3.166 0.737 1 98.81 95 LEU A O 1
ATOM 747 N N . VAL A 1 96 ? -11.102 0.942 1.17 1 98.88 96 VAL A N 1
ATOM 748 C CA . VAL A 1 96 ? -10.164 1.013 2.287 1 98.88 96 VAL A CA 1
ATOM 749 C C . VAL A 1 96 ? -8.727 0.951 1.763 1 98.88 96 VAL A C 1
ATOM 751 O O . VAL A 1 96 ? -8.43 0.178 0.85 1 98.88 96 VAL A O 1
ATOM 754 N N . THR A 1 97 ? -7.879 1.767 2.287 1 98.81 97 THR A N 1
ATOM 755 C CA . THR A 1 97 ? -6.523 1.923 1.768 1 98.81 97 THR A CA 1
ATOM 756 C C . THR A 1 97 ? -5.496 1.76 2.883 1 98.81 97 THR A C 1
ATOM 758 O O . THR A 1 97 ? -5.844 1.791 4.066 1 98.81 97 THR A O 1
ATOM 761 N N . THR A 1 98 ? -4.234 1.512 2.527 1 98.62 98 THR A N 1
ATOM 762 C CA . THR A 1 98 ? -3.119 1.489 3.471 1 98.62 98 THR A CA 1
ATOM 763 C C . THR A 1 98 ? -2.748 2.904 3.902 1 98.62 98 THR A C 1
ATOM 765 O O . THR A 1 98 ? -1.774 3.477 3.404 1 98.62 98 THR A O 1
ATOM 768 N N . GLY A 1 99 ? -3.529 3.389 4.797 1 97.81 99 GLY A N 1
ATOM 769 C CA . GLY A 1 99 ? -3.479 4.801 5.145 1 97.81 99 GLY A CA 1
ATOM 770 C C . GLY A 1 99 ? -4.109 5.695 4.094 1 97.81 99 GLY A C 1
ATOM 771 O O . GLY A 1 99 ? -4.355 5.266 2.967 1 97.81 99 GLY A O 1
ATOM 772 N N . SER A 1 100 ? -4.34 6.953 4.488 1 97.75 100 SER A N 1
ATOM 773 C CA . SER A 1 100 ? -4.969 7.887 3.559 1 97.75 100 SER A CA 1
ATOM 774 C C . SER A 1 100 ? -3.988 8.336 2.479 1 97.75 100 SER A C 1
ATOM 776 O O . SER A 1 100 ? -4.398 8.805 1.415 1 97.75 100 SER A O 1
ATOM 778 N N . GLN A 1 101 ? -2.684 8.203 2.758 1 97.44 101 GLN A N 1
ATOM 779 C CA . GLN A 1 101 ? -1.681 8.531 1.749 1 97.44 101 GLN A CA 1
ATOM 780 C C . GLN A 1 101 ? -1.891 7.711 0.48 1 97.44 101 GLN A C 1
ATOM 782 O O . GLN A 1 101 ? -1.749 8.227 -0.63 1 97.44 101 GLN A O 1
ATOM 787 N N . GLN A 1 102 ? -2.24 6.449 0.634 1 98.62 102 GLN A N 1
ATOM 788 C CA . GLN A 1 102 ? -2.473 5.609 -0.536 1 98.62 102 GLN A CA 1
ATOM 789 C C . GLN A 1 102 ? -3.705 6.074 -1.309 1 98.62 102 GLN A C 1
ATOM 791 O O . GLN A 1 102 ? -3.766 5.934 -2.531 1 98.62 102 GLN A O 1
ATOM 796 N N . ALA A 1 103 ? -4.711 6.598 -0.592 1 98.75 103 ALA A N 1
ATOM 797 C CA . ALA A 1 103 ? -5.875 7.148 -1.28 1 98.75 103 ALA A CA 1
ATOM 798 C C . ALA A 1 103 ? -5.469 8.273 -2.227 1 98.75 103 ALA A C 1
ATOM 800 O O . ALA A 1 103 ? -5.926 8.328 -3.371 1 98.75 103 ALA A O 1
ATOM 801 N N . ILE A 1 104 ? -4.609 9.156 -1.744 1 98.56 104 ILE A N 1
ATOM 802 C CA . ILE A 1 104 ? -4.113 10.266 -2.561 1 98.56 104 ILE A CA 1
ATOM 803 C C . ILE A 1 104 ? -3.373 9.711 -3.777 1 98.56 104 ILE A C 1
ATOM 805 O O . ILE A 1 104 ? -3.619 10.141 -4.906 1 98.56 104 ILE A O 1
ATOM 809 N N . ASP A 1 105 ? -2.557 8.789 -3.572 1 97.88 105 ASP A N 1
ATOM 810 C CA . ASP A 1 105 ? -1.731 8.234 -4.641 1 97.88 105 ASP A CA 1
ATOM 811 C C . ASP A 1 105 ? -2.59 7.516 -5.68 1 97.88 105 ASP A C 1
ATOM 813 O O . ASP A 1 105 ? -2.4 7.703 -6.883 1 97.88 105 ASP A O 1
ATOM 817 N N . LEU A 1 106 ? -3.49 6.641 -5.199 1 98 106 LEU A N 1
ATOM 818 C CA . LEU A 1 106 ? -4.348 5.879 -6.105 1 98 106 LEU A CA 1
ATOM 819 C C . LEU A 1 106 ? -5.219 6.809 -6.938 1 98 106 LEU A C 1
ATOM 821 O O . LEU A 1 106 ? -5.414 6.578 -8.133 1 98 106 LEU A O 1
ATOM 825 N N . LEU A 1 107 ? -5.762 7.793 -6.309 1 98.06 107 LEU A N 1
ATOM 826 C CA . LEU A 1 107 ? -6.562 8.742 -7.074 1 98.06 107 LEU A CA 1
ATOM 827 C C . LEU A 1 107 ? -5.719 9.438 -8.133 1 98.06 107 LEU A C 1
ATOM 829 O O . LEU A 1 107 ? -6.148 9.594 -9.281 1 98.06 107 LEU A O 1
ATOM 833 N N . ALA A 1 108 ? -4.562 9.891 -7.703 1 96.88 108 ALA A N 1
ATOM 834 C CA . ALA A 1 108 ? -3.664 10.539 -8.648 1 96.88 108 ALA A CA 1
ATOM 835 C C . ALA A 1 108 ? -3.344 9.617 -9.82 1 96.88 108 ALA A C 1
ATOM 837 O O . ALA A 1 108 ? -3.381 10.039 -10.984 1 96.88 108 ALA A O 1
ATOM 838 N N . ARG A 1 109 ? -3.055 8.406 -9.5 1 94.5 109 ARG A N 1
ATOM 839 C CA . ARG A 1 109 ? -2.713 7.41 -10.508 1 94.5 109 ARG A CA 1
ATOM 840 C C . ARG A 1 109 ? -3.832 7.27 -11.539 1 94.5 109 ARG A C 1
ATOM 842 O O . ARG A 1 109 ? -3.57 7.141 -12.734 1 94.5 109 ARG A O 1
ATOM 849 N N . VAL A 1 110 ? -5.051 7.305 -11.094 1 95.69 110 VAL A N 1
ATOM 850 C CA . VAL A 1 110 ? -6.18 7 -11.969 1 95.69 110 VAL A CA 1
ATOM 851 C C . VAL A 1 110 ? -6.629 8.266 -12.695 1 95.69 110 VAL A C 1
ATOM 853 O O . VAL A 1 110 ? -7.152 8.195 -13.812 1 95.69 110 VAL A O 1
ATOM 856 N N . MET A 1 111 ? -6.371 9.453 -12.148 1 96.44 111 MET A N 1
ATOM 857 C CA . MET A 1 111 ? -7.016 10.656 -12.672 1 96.44 111 MET A CA 1
ATOM 858 C C . MET A 1 111 ? -6 11.562 -13.367 1 96.44 111 MET A C 1
ATOM 860 O O . MET A 1 111 ? -6.352 12.305 -14.281 1 96.44 111 MET A O 1
ATOM 864 N N . ILE A 1 112 ? -4.734 11.547 -12.969 1 95.44 112 ILE A N 1
ATOM 865 C CA . ILE A 1 112 ? -3.83 12.625 -13.344 1 95.44 112 ILE A CA 1
ATOM 866 C C . ILE A 1 112 ? -2.961 12.18 -14.523 1 95.44 112 ILE A C 1
ATOM 868 O O . ILE A 1 112 ? -2.312 11.133 -14.461 1 95.44 112 ILE A O 1
ATOM 872 N N . SER A 1 113 ? -2.912 12.898 -15.547 1 93.06 113 SER A N 1
ATOM 873 C CA . SER A 1 113 ? -1.967 12.789 -16.656 1 93.06 113 SER A CA 1
ATOM 874 C C . SER A 1 113 ? -0.919 13.898 -16.594 1 93.06 113 SER A C 1
ATOM 876 O O . SER A 1 113 ? -1.149 14.945 -15.984 1 93.06 113 SER A O 1
ATOM 878 N N . PRO A 1 114 ? 0.264 13.625 -17.188 1 91.12 114 PRO A N 1
ATOM 879 C CA . PRO A 1 114 ? 1.26 14.695 -17.234 1 91.12 114 PRO A CA 1
ATOM 880 C C . PRO A 1 114 ? 0.698 16 -17.797 1 91.12 114 PRO A C 1
ATOM 882 O O . PRO A 1 114 ? 0.02 15.992 -18.828 1 91.12 114 PRO A O 1
ATOM 885 N N . GLY A 1 115 ? 0.907 17.078 -17.047 1 94.44 115 GLY A N 1
ATOM 886 C CA . GLY A 1 115 ? 0.461 18.375 -17.516 1 94.44 115 GLY A CA 1
ATOM 887 C C . GLY A 1 115 ? -0.872 18.797 -16.922 1 94.44 115 GLY A C 1
ATOM 888 O O . GLY A 1 115 ? -1.237 19.969 -16.969 1 94.44 115 GLY A O 1
ATOM 889 N N . ASP A 1 116 ? -1.639 17.859 -16.375 1 96.88 116 ASP A N 1
ATOM 890 C CA . ASP A 1 116 ? -2.891 18.219 -15.711 1 96.88 116 ASP A CA 1
ATOM 891 C C . ASP A 1 116 ? -2.646 19.203 -14.57 1 96.88 116 ASP A C 1
ATOM 893 O O . ASP A 1 116 ? -1.606 19.156 -13.914 1 96.88 116 ASP A O 1
ATOM 897 N N . VAL A 1 117 ? -3.59 20.094 -14.32 1 98.31 117 VAL A N 1
ATOM 898 C CA . VAL A 1 117 ? -3.461 21.109 -13.289 1 98.31 117 VAL A CA 1
ATOM 899 C C . VAL A 1 117 ? -4.23 20.688 -12.039 1 98.31 117 VAL A C 1
ATOM 901 O O . VAL A 1 117 ? -5.367 20.219 -12.141 1 98.31 117 VAL A O 1
ATOM 904 N N . ILE A 1 118 ? -3.627 20.781 -10.922 1 98.69 118 ILE A N 1
ATOM 905 C CA . ILE A 1 118 ? -4.242 20.578 -9.617 1 98.69 118 ILE A CA 1
ATOM 906 C C . ILE A 1 118 ? -4.188 21.875 -8.82 1 98.69 118 ILE A C 1
ATOM 908 O O . ILE A 1 118 ? -3.115 22.469 -8.648 1 98.69 118 ILE A O 1
ATOM 912 N N . LEU A 1 119 ? -5.352 22.359 -8.375 1 98.81 119 LEU A N 1
ATOM 913 C CA . LEU A 1 119 ? -5.391 23.5 -7.48 1 98.81 119 LEU A CA 1
ATOM 914 C C . LEU A 1 119 ? -5.293 23.062 -6.023 1 98.81 119 LEU A C 1
ATOM 916 O O . LEU A 1 119 ? -5.918 22.078 -5.629 1 98.81 119 LEU A O 1
ATOM 920 N N . THR A 1 120 ? -4.473 23.734 -5.262 1 98.69 120 THR A N 1
ATOM 921 C CA . THR A 1 120 ? -4.305 23.391 -3.854 1 98.69 120 THR A CA 1
ATOM 922 C C . THR A 1 120 ? -4.344 24.656 -2.992 1 98.69 120 THR A C 1
ATOM 924 O O . THR A 1 120 ? -4.215 25.766 -3.506 1 98.69 120 THR A O 1
ATOM 927 N N . GLU A 1 121 ? -4.543 24.438 -1.703 1 98 121 GLU A N 1
ATOM 928 C CA . GLU A 1 121 ? -4.359 25.5 -0.717 1 98 121 GLU A CA 1
ATOM 929 C C . GLU A 1 121 ? -2.896 25.906 -0.617 1 98 121 GLU A C 1
ATOM 931 O O . GLU A 1 121 ? -2.008 25.188 -1.073 1 98 121 GLU A O 1
ATOM 936 N N . GLU A 1 122 ? -2.723 27.094 -0.016 1 95.88 122 GLU A N 1
ATOM 937 C CA . GLU A 1 122 ? -1.389 27.578 0.318 1 95.88 122 GLU A CA 1
ATOM 938 C C . GLU A 1 122 ? -1.292 27.969 1.792 1 95.88 122 GLU A C 1
ATOM 940 O O . GLU A 1 122 ? -1.933 28.922 2.234 1 95.88 122 GLU A O 1
ATOM 945 N N . PRO A 1 123 ? -0.462 27.375 2.545 1 97 123 PRO A N 1
ATOM 946 C CA . PRO A 1 123 ? 0.263 26.125 2.301 1 97 123 PRO A CA 1
ATOM 947 C C . PRO A 1 123 ? -0.646 24.891 2.34 1 97 123 PRO A C 1
ATOM 949 O O . PRO A 1 123 ? -1.841 25.016 2.625 1 97 123 PRO A O 1
ATOM 952 N N . THR A 1 124 ? -0.105 23.75 1.934 1 97.44 124 THR A N 1
ATOM 953 C CA . THR A 1 124 ? -0.879 22.516 1.952 1 97.44 124 THR A CA 1
ATOM 954 C C . THR A 1 124 ? 0.004 21.328 2.334 1 97.44 124 THR A C 1
ATOM 956 O O . THR A 1 124 ? 1.173 21.5 2.684 1 97.44 124 THR A O 1
ATOM 959 N N . TYR A 1 125 ? -0.58 20.172 2.381 1 95.69 125 TYR A N 1
ATOM 960 C CA . TYR A 1 125 ? 0.062 18.938 2.844 1 95.69 125 TYR A CA 1
ATOM 961 C C . TYR A 1 125 ? 1.186 18.531 1.901 1 95.69 125 TYR A C 1
ATOM 963 O O . TYR A 1 125 ? 0.94 18.203 0.736 1 95.69 125 TYR A O 1
ATOM 971 N N . LEU A 1 126 ? 2.375 18.484 2.375 1 92.5 126 LEU A N 1
ATOM 972 C CA . LEU A 1 126 ? 3.594 18.266 1.604 1 92.5 126 LEU A CA 1
ATOM 973 C C . LEU A 1 126 ? 3.541 16.938 0.857 1 92.5 126 LEU A C 1
ATOM 975 O O . LEU A 1 126 ? 3.906 16.875 -0.319 1 92.5 126 LEU A O 1
ATOM 979 N N . ALA A 1 127 ? 3.111 15.875 1.514 1 91.75 127 ALA A N 1
ATOM 980 C CA . ALA A 1 127 ? 3.148 14.555 0.893 1 91.75 127 ALA A CA 1
ATOM 981 C C . ALA A 1 127 ? 2.17 14.469 -0.274 1 91.75 127 ALA A C 1
ATOM 983 O O . ALA A 1 127 ? 2.395 13.719 -1.228 1 91.75 127 ALA A O 1
ATOM 984 N N . ALA A 1 128 ? 1.082 15.195 -0.212 1 95.94 128 ALA A N 1
ATOM 985 C CA . ALA A 1 128 ? 0.18 15.266 -1.358 1 95.94 128 ALA A CA 1
ATOM 986 C C . ALA A 1 128 ? 0.861 15.93 -2.553 1 95.94 128 ALA A C 1
ATOM 988 O O . ALA A 1 128 ? 0.734 15.461 -3.686 1 95.94 128 ALA A O 1
ATOM 989 N N . LEU A 1 129 ? 1.601 17.062 -2.27 1 94.5 129 LEU A N 1
ATOM 990 C CA . LEU A 1 129 ? 2.348 17.75 -3.324 1 94.5 129 LEU A CA 1
ATOM 991 C C . LEU A 1 129 ? 3.316 16.781 -4.004 1 94.5 129 LEU A C 1
ATOM 993 O O . LEU A 1 129 ? 3.41 16.75 -5.234 1 94.5 129 LEU A O 1
ATOM 997 N N . GLN A 1 130 ? 3.959 16 -3.225 1 90.12 130 GLN A N 1
ATOM 998 C CA . GLN A 1 130 ? 4.938 15.047 -3.744 1 90.12 130 GLN A CA 1
ATOM 999 C C . GLN A 1 130 ? 4.273 14.008 -4.641 1 90.12 130 GLN A C 1
ATOM 1001 O O . GLN A 1 130 ? 4.824 13.633 -5.68 1 90.12 130 GLN A O 1
ATOM 1006 N N . VAL A 1 131 ? 3.127 13.523 -4.242 1 94.56 131 VAL A N 1
ATOM 1007 C CA . VAL A 1 131 ? 2.379 12.57 -5.051 1 94.56 131 VAL A CA 1
ATOM 1008 C C . VAL A 1 131 ? 2.014 13.203 -6.391 1 94.56 131 VAL A C 1
ATOM 1010 O O . VAL A 1 131 ? 2.271 12.625 -7.449 1 94.56 131 VAL A O 1
ATOM 1013 N N . PHE A 1 132 ? 1.424 14.391 -6.355 1 95.38 132 PHE A N 1
ATOM 1014 C CA . PHE A 1 132 ? 0.976 15.047 -7.578 1 95.38 132 PHE A CA 1
ATOM 1015 C C . PHE A 1 132 ? 2.15 15.305 -8.516 1 95.38 132 PHE A C 1
ATOM 1017 O O . PHE A 1 132 ? 2.039 15.109 -9.727 1 95.38 132 PHE A O 1
ATOM 1024 N N . GLN A 1 133 ? 3.252 15.711 -7.91 1 91.19 133 GLN A N 1
ATOM 1025 C CA . GLN A 1 133 ? 4.453 15.969 -8.695 1 91.19 133 GLN A CA 1
ATOM 1026 C C . GLN A 1 133 ? 4.973 14.68 -9.344 1 91.19 133 GLN A C 1
ATOM 1028 O O . GLN A 1 133 ? 5.461 14.703 -10.469 1 91.19 133 GLN A O 1
ATOM 1033 N N . SER A 1 134 ? 4.848 13.602 -8.648 1 89.19 134 SER A N 1
ATOM 1034 C CA . SER A 1 134 ? 5.34 12.32 -9.148 1 89.19 134 SER A CA 1
ATOM 1035 C C . SER A 1 134 ? 4.539 11.859 -10.359 1 89.19 134 SER A C 1
ATOM 1037 O O . SER A 1 134 ? 4.996 11 -11.117 1 89.19 134 SER A O 1
ATOM 1039 N N . TYR A 1 135 ? 3.385 12.391 -10.57 1 91.38 135 TYR A N 1
ATOM 1040 C CA . TYR A 1 135 ? 2.588 12.102 -11.758 1 91.38 135 TYR A CA 1
ATOM 1041 C C . TYR A 1 135 ? 2.672 13.242 -12.758 1 91.38 135 TYR A C 1
ATOM 1043 O O . TYR A 1 135 ? 1.851 13.336 -13.672 1 91.38 135 TYR A O 1
ATOM 1051 N N . GLU A 1 136 ? 3.596 14.195 -12.453 1 91.12 136 GLU A N 1
ATOM 1052 C CA . GLU A 1 136 ? 3.969 15.273 -13.367 1 91.12 136 GLU A CA 1
ATOM 1053 C C . GLU A 1 136 ? 2.824 16.266 -13.547 1 91.12 136 GLU A C 1
ATOM 1055 O O . GLU A 1 136 ? 2.611 16.781 -14.648 1 91.12 136 GLU A O 1
ATOM 1060 N N . ALA A 1 137 ? 2.072 16.469 -12.531 1 94.81 137 ALA A N 1
ATOM 1061 C CA . ALA A 1 137 ? 1.017 17.469 -12.539 1 94.81 137 ALA A CA 1
ATOM 1062 C C . ALA A 1 137 ? 1.596 18.875 -12.367 1 94.81 137 ALA A C 1
ATOM 1064 O O . ALA A 1 137 ? 2.67 19.047 -11.781 1 94.81 137 ALA A O 1
ATOM 1065 N N . GLN A 1 138 ? 0.939 19.797 -12.938 1 97.06 138 GLN A N 1
ATOM 1066 C CA . GLN A 1 138 ? 1.171 21.188 -12.594 1 97.06 138 GLN A CA 1
ATOM 1067 C C . GLN A 1 138 ? 0.345 21.609 -11.375 1 97.06 138 GLN A C 1
ATOM 1069 O O . GLN A 1 138 ? -0.887 21.578 -11.422 1 97.06 138 GLN A O 1
ATOM 1074 N N . ILE A 1 139 ? 0.983 22 -10.32 1 98.06 139 ILE A N 1
ATOM 1075 C CA . ILE A 1 139 ? 0.285 22.359 -9.094 1 98.06 139 ILE A CA 1
ATOM 1076 C C . ILE A 1 139 ? 0.201 23.891 -8.984 1 98.06 139 ILE A C 1
ATOM 1078 O O . ILE A 1 139 ? 1.224 24.578 -9.016 1 98.06 139 ILE A O 1
ATOM 1082 N N . VAL A 1 140 ? -1.009 24.391 -8.875 1 98.56 140 VAL A N 1
ATOM 1083 C CA . VAL A 1 140 ? -1.265 25.828 -8.781 1 98.56 140 VAL A CA 1
ATOM 1084 C C . VAL A 1 140 ? -1.91 26.141 -7.438 1 98.56 140 VAL A C 1
ATOM 1086 O O . VAL A 1 140 ? -2.887 25.5 -7.043 1 98.56 140 VAL A O 1
ATOM 1089 N N . SER A 1 141 ? -1.388 27.125 -6.777 1 98.06 141 SER A N 1
ATOM 1090 C CA . SER A 1 141 ? -1.885 27.5 -5.453 1 98.06 141 SER A CA 1
ATOM 1091 C C . SER A 1 141 ? -3.045 28.484 -5.555 1 98.06 141 SER A C 1
ATOM 1093 O O . SER A 1 141 ? -3.027 29.391 -6.395 1 98.06 141 SER A O 1
ATOM 1095 N N . VAL A 1 142 ? -3.986 28.266 -4.742 1 98.56 142 VAL A N 1
ATOM 1096 C CA . VAL A 1 142 ? -5.066 29.234 -4.535 1 98.56 142 VAL A CA 1
ATOM 1097 C C . VAL A 1 142 ? -4.816 30.031 -3.26 1 98.56 142 VAL A C 1
ATOM 1099 O O . VAL A 1 142 ? -4.43 29.469 -2.232 1 98.56 142 VAL A O 1
ATOM 1102 N N . GLN A 1 143 ? -5.039 31.297 -3.346 1 97.5 143 GLN A N 1
ATOM 1103 C CA . GLN A 1 143 ? -4.887 32.156 -2.168 1 97.5 143 GLN A CA 1
ATOM 1104 C C . GLN A 1 143 ? -5.84 31.719 -1.058 1 97.5 143 GLN A C 1
ATOM 1106 O O . GLN A 1 143 ? -6.996 31.375 -1.322 1 97.5 143 GLN A O 1
ATOM 1111 N N . CYS A 1 144 ? -5.309 31.75 0.167 1 97.25 144 CYS A N 1
ATOM 1112 C CA . CYS A 1 144 ? -6.129 31.391 1.317 1 97.25 144 CYS A CA 1
ATOM 1113 C C . CYS A 1 144 ? -6.082 32.469 2.387 1 97.25 144 CYS A C 1
ATOM 1115 O O . CYS A 1 144 ? -5.113 33.25 2.463 1 97.25 144 CYS A O 1
ATOM 1117 N N . ASP A 1 145 ? -7.129 32.625 3.09 1 95.94 145 ASP A N 1
ATOM 1118 C CA . ASP A 1 145 ? -7.18 33.375 4.328 1 95.94 145 ASP A CA 1
ATOM 1119 C C . ASP A 1 145 ? -7.668 32.531 5.492 1 95.94 145 ASP A C 1
ATOM 1121 O O . ASP A 1 145 ? -7.598 31.297 5.434 1 95.94 145 ASP A O 1
ATOM 1125 N N . GLU A 1 146 ? -8.008 33.094 6.609 1 93.75 146 GLU A N 1
ATOM 1126 C CA . GLU A 1 146 ? -8.367 32.344 7.816 1 93.75 146 GLU A CA 1
ATOM 1127 C C . GLU A 1 146 ? -9.617 31.484 7.602 1 93.75 146 GLU A C 1
ATOM 1129 O O . GLU A 1 146 ? -9.852 30.516 8.328 1 93.75 146 GLU A O 1
ATOM 1134 N N . ASP A 1 147 ? -10.359 31.844 6.559 1 95.75 147 ASP A N 1
ATOM 1135 C CA . ASP A 1 147 ? -11.633 31.172 6.312 1 95.75 147 ASP A CA 1
ATOM 1136 C C . ASP A 1 147 ? -11.492 30.094 5.234 1 95.75 147 ASP A C 1
ATOM 1138 O O . ASP A 1 147 ? -12.469 29.453 4.863 1 95.75 147 ASP A O 1
ATOM 1142 N N . GLY A 1 148 ? -10.336 29.891 4.707 1 96.69 148 GLY A N 1
ATOM 1143 C CA . GLY A 1 148 ? -10.102 28.922 3.639 1 96.69 148 GLY A CA 1
ATOM 1144 C C . GLY A 1 148 ? -9.68 29.578 2.332 1 96.69 148 GLY A C 1
ATOM 1145 O O . GLY A 1 148 ? -9.055 30.641 2.334 1 96.69 148 GLY A O 1
ATOM 1146 N N . MET A 1 149 ? -9.922 28.938 1.258 1 98.12 149 MET A N 1
ATOM 1147 C CA . MET A 1 149 ? -9.594 29.469 -0.065 1 98.12 149 MET A CA 1
ATOM 1148 C C . MET A 1 149 ? -10.383 30.75 -0.35 1 98.12 149 MET A C 1
ATOM 1150 O O . MET A 1 149 ? -11.57 30.828 -0.013 1 98.12 149 MET A O 1
ATOM 1154 N N . VAL A 1 150 ? -9.68 31.672 -0.946 1 98.44 150 VAL A N 1
ATOM 1155 C CA . VAL A 1 150 ? -10.367 32.844 -1.464 1 98.44 150 VAL A CA 1
ATOM 1156 C C . VAL A 1 150 ? -11.109 32.5 -2.75 1 98.44 150 VAL A C 1
ATOM 1158 O O . VAL A 1 150 ? -10.484 32.219 -3.773 1 98.44 150 VAL A O 1
ATOM 1161 N N . MET A 1 151 ? -12.43 32.688 -2.729 1 98 151 MET A N 1
ATOM 1162 C CA . MET A 1 151 ? -13.289 32.125 -3.777 1 98 151 MET A CA 1
ATOM 1163 C C . MET A 1 151 ? -13.086 32.875 -5.09 1 98 151 MET A C 1
ATOM 1165 O O . MET A 1 151 ? -13.188 32.281 -6.168 1 98 151 MET A O 1
ATOM 1169 N N . SER A 1 152 ? -12.797 34.156 -5.02 1 98.12 152 SER A N 1
ATOM 1170 C CA . SER A 1 152 ? -12.555 34.906 -6.246 1 98.12 152 SER A CA 1
ATOM 1171 C C . SER A 1 152 ? -11.305 34.406 -6.961 1 98.12 152 SER A C 1
ATOM 1173 O O . SER A 1 152 ? -11.305 34.281 -8.188 1 98.12 152 SER A O 1
ATOM 1175 N N . ASP A 1 153 ? -10.336 34.156 -6.199 1 98.5 153 ASP A N 1
ATOM 1176 C CA . ASP A 1 153 ? -9.109 33.594 -6.785 1 98.5 153 ASP A CA 1
ATOM 1177 C C . ASP A 1 153 ? -9.336 32.188 -7.344 1 98.5 153 ASP A C 1
ATOM 1179 O O . ASP A 1 153 ? -8.859 31.875 -8.43 1 98.5 153 ASP A O 1
ATOM 1183 N N . LEU A 1 154 ? -10.078 31.406 -6.617 1 98.56 154 LEU A N 1
ATOM 1184 C CA . LEU A 1 154 ? -10.406 30.062 -7.07 1 98.56 154 LEU A CA 1
ATOM 1185 C C . LEU A 1 154 ? -11.172 30.109 -8.391 1 98.56 154 LEU A C 1
ATOM 1187 O O . LEU A 1 154 ? -10.852 29.359 -9.32 1 98.56 154 LEU A O 1
ATOM 1191 N N . LYS A 1 155 ? -12.133 30.906 -8.406 1 97.94 155 LYS A N 1
ATOM 1192 C CA . LYS A 1 155 ? -12.953 31.047 -9.609 1 97.94 155 LYS A CA 1
ATOM 1193 C C . LYS A 1 155 ? -12.102 31.438 -10.82 1 97.94 155 LYS A C 1
ATOM 1195 O O . LYS A 1 155 ? -12.266 30.859 -11.898 1 97.94 155 LYS A O 1
ATOM 1200 N N . GLU A 1 156 ? -11.258 32.375 -10.633 1 98.31 156 GLU A N 1
ATOM 1201 C CA . GLU A 1 156 ? -10.375 32.844 -11.703 1 98.31 156 GLU A CA 1
ATOM 1202 C C . GLU A 1 156 ? -9.469 31.703 -12.18 1 98.31 156 GLU A C 1
ATOM 1204 O O . GLU A 1 156 ? -9.273 31.516 -13.383 1 98.31 156 GLU A O 1
ATOM 1209 N N . LYS A 1 157 ? -8.945 31 -11.305 1 98.44 157 LYS A N 1
ATOM 1210 C CA . LYS A 1 157 ? -7.988 29.953 -11.641 1 98.44 157 LYS A CA 1
ATOM 1211 C C . LYS A 1 157 ? -8.688 28.75 -12.273 1 98.44 157 LYS A C 1
ATOM 1213 O O . LYS A 1 157 ? -8.117 28.078 -13.141 1 98.44 157 LYS A O 1
ATOM 1218 N N . ILE A 1 158 ? -9.898 28.453 -11.789 1 98 158 ILE A N 1
ATOM 1219 C CA . ILE A 1 158 ? -10.672 27.422 -12.453 1 98 158 ILE A CA 1
ATOM 1220 C C . ILE A 1 158 ? -10.883 27.781 -13.922 1 98 158 ILE A C 1
ATOM 1222 O O . ILE A 1 158 ? -10.719 26.938 -14.812 1 98 158 ILE A O 1
ATOM 1226 N N . LYS A 1 159 ? -11.195 29.031 -14.125 1 97.06 159 LYS A N 1
ATOM 1227 C CA . LYS A 1 159 ? -11.422 29.516 -15.492 1 97.06 159 LYS A CA 1
ATOM 1228 C C . LYS A 1 159 ? -10.125 29.484 -16.297 1 97.06 159 LYS A C 1
ATOM 1230 O O . LYS A 1 159 ? -10.125 29.094 -17.469 1 97.06 159 LYS A O 1
ATOM 1235 N N . GLN A 1 160 ? -9.086 29.859 -15.703 1 98 160 GLN A N 1
ATOM 1236 C CA . GLN A 1 160 ? -7.801 30.016 -16.375 1 98 160 GLN A CA 1
ATOM 1237 C C . GLN A 1 160 ? -7.188 28.672 -16.719 1 98 160 GLN A C 1
ATOM 1239 O O . GLN A 1 160 ? -6.605 28.484 -17.797 1 98 160 GLN A O 1
ATOM 1244 N N . TYR A 1 161 ? -7.316 27.688 -15.805 1 98.06 161 TYR A N 1
ATOM 1245 C CA . TYR A 1 161 ? -6.465 26.5 -15.922 1 98.06 161 TYR A CA 1
ATOM 1246 C C . TYR A 1 161 ? -7.297 25.266 -16.234 1 98.06 161 TYR A C 1
ATOM 1248 O O . TYR A 1 161 ? -6.75 24.219 -16.609 1 98.06 161 TYR A O 1
ATOM 1256 N N . ASN A 1 162 ? -8.664 25.375 -16.078 1 96.75 162 ASN A N 1
ATOM 1257 C CA . ASN A 1 162 ? -9.5 24.188 -16.25 1 96.75 162 ASN A CA 1
ATOM 1258 C C . ASN A 1 162 ? -8.906 22.984 -15.523 1 96.75 162 ASN A C 1
ATOM 1260 O O . ASN A 1 162 ? -8.578 21.969 -16.156 1 96.75 162 ASN A O 1
ATOM 1264 N N . PRO A 1 163 ? -8.828 23.078 -14.195 1 98.06 163 PRO A N 1
ATOM 1265 C CA . PRO A 1 163 ? -8.078 22.078 -13.43 1 98.06 163 PRO A CA 1
ATOM 1266 C C . PRO A 1 163 ? -8.75 20.703 -13.445 1 98.06 163 PRO A C 1
ATOM 1268 O O . PRO A 1 163 ? -9.977 20.609 -13.555 1 98.06 163 PRO A O 1
ATOM 1271 N N . LYS A 1 164 ? -7.875 19.703 -13.305 1 96.5 164 LYS A N 1
ATOM 1272 C CA . LYS A 1 164 ? -8.32 18.328 -13.133 1 96.5 164 LYS A CA 1
ATOM 1273 C C . LYS A 1 164 ? -9.031 18.141 -11.797 1 96.5 164 LYS A C 1
ATOM 1275 O O . LYS A 1 164 ? -10.031 17.422 -11.719 1 96.5 164 LYS A O 1
ATOM 1280 N N . MET A 1 165 ? -8.508 18.734 -10.766 1 97.44 165 MET A N 1
ATOM 1281 C CA . MET A 1 165 ? -9.055 18.562 -9.422 1 97.44 165 MET A CA 1
ATOM 1282 C C . MET A 1 165 ? -8.586 19.688 -8.5 1 97.44 165 MET A C 1
ATOM 1284 O O . MET A 1 165 ? -7.609 20.375 -8.805 1 97.44 165 MET A O 1
ATOM 1288 N N . VAL A 1 166 ? -9.328 19.891 -7.461 1 98.69 166 VAL A N 1
ATOM 1289 C CA . VAL A 1 166 ? -8.977 20.75 -6.336 1 98.69 166 VAL A CA 1
ATOM 1290 C C . VAL A 1 166 ? -8.711 19.891 -5.098 1 98.69 166 VAL A C 1
ATOM 1292 O O . VAL A 1 166 ? -9.562 19.094 -4.699 1 98.69 166 VAL A O 1
ATOM 1295 N N . TYR A 1 167 ? -7.5 19.984 -4.57 1 98.75 167 TYR A N 1
ATOM 1296 C CA . TYR A 1 167 ? -7.148 19.281 -3.34 1 98.75 167 TYR A CA 1
ATOM 1297 C C . TYR A 1 167 ? -7.223 20.219 -2.141 1 98.75 167 TYR A C 1
ATOM 1299 O O . TYR A 1 167 ? -6.578 21.281 -2.123 1 98.75 167 TYR A O 1
ATOM 1307 N N . VAL A 1 168 ? -7.984 19.781 -1.088 1 98.69 168 VAL A N 1
ATOM 1308 C CA . VAL A 1 168 ? -8.156 20.656 0.067 1 98.69 168 VAL A CA 1
ATOM 1309 C C . VAL A 1 168 ? -8.148 19.828 1.35 1 98.69 168 VAL A C 1
ATOM 1311 O O . VAL A 1 168 ? -8.602 18.688 1.354 1 98.69 168 VAL A O 1
ATOM 1314 N N . VAL A 1 169 ? -7.656 20.391 2.406 1 98.44 169 VAL A N 1
ATOM 1315 C CA . VAL A 1 169 ? -7.793 19.938 3.785 1 98.44 169 VAL A CA 1
ATOM 1316 C C . VAL A 1 169 ? -8.57 20.969 4.598 1 98.44 169 VAL A C 1
ATOM 1318 O O . VAL A 1 169 ? -8.008 21.656 5.445 1 98.44 169 VAL A O 1
ATOM 1321 N N . PRO A 1 170 ? -9.883 20.984 4.457 1 98.38 170 PRO A N 1
ATOM 1322 C CA . PRO A 1 170 ? -10.672 22.125 4.902 1 98.38 170 PRO A CA 1
ATOM 1323 C C . PRO A 1 170 ? -10.93 22.125 6.406 1 98.38 170 PRO A C 1
ATOM 1325 O O . PRO A 1 170 ? -11.414 23.109 6.961 1 98.38 170 PRO A O 1
ATOM 1328 N N . THR A 1 171 ? -10.695 21 7.039 1 98.19 171 THR A N 1
ATOM 1329 C CA . THR A 1 171 ? -10.961 20.891 8.469 1 98.19 171 THR A CA 1
ATOM 1330 C C . THR A 1 171 ? -9.672 20.578 9.234 1 98.19 171 THR A C 1
ATOM 1332 O O . THR A 1 171 ? -9.234 19.422 9.281 1 98.19 171 THR A O 1
ATOM 1335 N N . PHE A 1 172 ? -9.102 21.641 9.883 1 97.81 172 PHE A N 1
ATOM 1336 C CA . PHE A 1 172 ? -7.91 21.547 10.719 1 97.81 172 PHE A CA 1
ATOM 1337 C C . PHE A 1 172 ? -6.711 21.094 9.898 1 97.81 172 PHE A C 1
ATOM 1339 O O . PHE A 1 172 ? -6.055 20.109 10.25 1 97.81 172 PHE A O 1
ATOM 1346 N N . SER A 1 173 ? -6.363 21.859 8.969 1 96.5 173 SER A N 1
ATOM 1347 C CA . SER A 1 173 ? -5.441 21.547 7.891 1 96.5 173 SER A CA 1
ATOM 1348 C C . SER A 1 173 ? -4.035 21.281 8.422 1 96.5 173 SER A C 1
ATOM 1350 O O . SER A 1 173 ? -3.615 21.906 9.398 1 96.5 173 SER A O 1
ATOM 1352 N N . ASN A 1 174 ? -3.359 20.375 7.867 1 95.81 174 ASN A N 1
ATOM 1353 C CA . ASN A 1 174 ? -1.904 20.266 7.883 1 95.81 174 ASN A CA 1
ATOM 1354 C C . ASN A 1 174 ? -1.275 20.984 6.695 1 95.81 174 ASN A C 1
ATOM 1356 O O . ASN A 1 174 ? -1.454 20.578 5.547 1 95.81 174 ASN A O 1
ATOM 1360 N N . PRO A 1 175 ? -0.695 22.078 6.836 1 96.25 175 PRO A N 1
ATOM 1361 C CA . PRO A 1 175 ? -0.009 22.422 8.086 1 96.25 175 PRO A CA 1
ATOM 1362 C C . PRO A 1 175 ? -0.689 23.547 8.844 1 96.25 175 PRO A C 1
ATOM 1364 O O . PRO A 1 175 ? -0.346 23.828 10 1 96.25 175 PRO A O 1
ATOM 1367 N N . SER A 1 176 ? -1.635 24.234 8.352 1 96.12 176 SER A N 1
ATOM 1368 C CA . SER A 1 176 ? -1.984 25.578 8.805 1 96.12 176 SER A CA 1
ATOM 1369 C C . SER A 1 176 ? -2.902 25.531 10.016 1 96.12 176 SER A C 1
ATOM 1371 O O . SER A 1 176 ? -3.082 26.547 10.703 1 96.12 176 SER A O 1
ATOM 1373 N N . GLY A 1 177 ? -3.559 24.375 10.234 1 96.25 177 GLY A N 1
ATOM 1374 C CA . GLY A 1 177 ? -4.539 24.297 11.305 1 96.25 177 GLY A CA 1
ATOM 1375 C C . GLY A 1 177 ? -5.84 25 10.984 1 96.25 177 GLY A C 1
ATOM 1376 O O . GLY A 1 177 ? -6.746 25.062 11.82 1 96.25 177 GLY A O 1
ATOM 1377 N N . ARG A 1 178 ? -6.004 25.406 9.789 1 95.88 178 ARG A N 1
ATOM 1378 C CA . ARG A 1 178 ? -7.137 26.188 9.32 1 95.88 178 ARG A CA 1
ATOM 1379 C C . ARG A 1 178 ? -8.398 25.344 9.234 1 95.88 178 ARG A C 1
ATOM 1381 O O . ARG A 1 178 ? -8.336 24.156 8.914 1 95.88 178 ARG A O 1
ATOM 1388 N N . VAL A 1 179 ? -9.547 25.984 9.453 1 97.44 179 VAL A N 1
ATOM 1389 C CA . VAL A 1 179 ? -10.859 25.406 9.219 1 97.44 179 VAL A CA 1
ATOM 1390 C C . VAL A 1 179 ? -11.703 26.328 8.352 1 97.44 179 VAL A C 1
ATOM 1392 O O . VAL A 1 179 ? -11.844 27.516 8.664 1 97.44 179 VAL A O 1
ATOM 1395 N N . TRP A 1 180 ? -12.188 25.781 7.254 1 98.19 180 TRP A N 1
ATOM 1396 C CA . TRP A 1 180 ? -13.008 26.578 6.34 1 98.19 180 TRP A CA 1
ATOM 1397 C C . TRP A 1 180 ? -14.352 26.922 6.977 1 98.19 180 TRP A C 1
ATOM 1399 O O . TRP A 1 180 ? -14.898 26.141 7.754 1 98.19 180 TRP A O 1
ATOM 1409 N N . THR A 1 181 ? -14.867 28.062 6.648 1 97.56 181 THR A N 1
ATOM 1410 C CA . THR A 1 181 ? -16.25 28.375 7.02 1 97.56 181 THR A CA 1
ATOM 1411 C C . THR A 1 181 ? -17.234 27.578 6.16 1 97.56 181 THR A C 1
ATOM 1413 O O . THR A 1 181 ? -16.875 27.109 5.074 1 97.56 181 THR A O 1
ATOM 1416 N N . LEU A 1 182 ? -18.422 27.438 6.676 1 97.88 182 LEU A N 1
ATOM 1417 C CA . LEU A 1 182 ? -19.484 26.766 5.918 1 97.88 182 LEU A CA 1
ATOM 1418 C C . LEU A 1 182 ? -19.75 27.5 4.609 1 97.88 182 LEU A C 1
ATOM 1420 O O . LEU A 1 182 ? -20 26.875 3.58 1 97.88 182 LEU A O 1
ATOM 1424 N N . ALA A 1 183 ? -19.703 28.812 4.668 1 98 183 ALA A N 1
ATOM 1425 C CA . ALA A 1 183 ? -19.969 29.625 3.482 1 98 183 ALA A CA 1
ATOM 1426 C C . ALA A 1 183 ? -18.969 29.312 2.371 1 98 183 ALA A C 1
ATOM 1428 O O . ALA A 1 183 ? -19.359 29.172 1.208 1 98 183 ALA A O 1
ATOM 1429 N N . ARG A 1 184 ? -17.703 29.219 2.684 1 98.25 184 ARG A N 1
ATOM 1430 C CA . ARG A 1 184 ? -16.672 28.891 1.703 1 98.25 184 ARG A CA 1
ATOM 1431 C C . ARG A 1 184 ? -16.891 27.5 1.127 1 98.25 184 ARG A C 1
ATOM 1433 O O . ARG A 1 184 ? -16.688 27.281 -0.071 1 98.25 184 ARG A O 1
ATOM 1440 N N . ARG A 1 185 ? -17.266 26.562 1.951 1 98.56 185 ARG A N 1
ATOM 1441 C CA . ARG A 1 185 ? -17.5 25.188 1.514 1 98.56 185 ARG A CA 1
ATOM 1442 C C . ARG A 1 185 ? -18.672 25.125 0.533 1 98.56 185 ARG A C 1
ATOM 1444 O O . ARG A 1 185 ? -18.578 24.469 -0.504 1 98.56 185 ARG A O 1
ATOM 1451 N N . LYS A 1 186 ? -19.734 25.812 0.846 1 98.38 186 LYS A N 1
ATOM 1452 C CA . LYS A 1 186 ? -20.906 25.844 -0.03 1 98.38 186 LYS A CA 1
ATOM 1453 C C . LYS A 1 186 ? -20.562 26.484 -1.372 1 98.38 186 LYS A C 1
ATOM 1455 O O . LYS A 1 186 ? -21 26.016 -2.422 1 98.38 186 LYS A O 1
ATOM 1460 N N . GLU A 1 187 ? -19.828 27.547 -1.292 1 98.19 187 GLU A N 1
ATOM 1461 C CA . GLU A 1 187 ? -19.438 28.219 -2.521 1 98.19 187 GLU A CA 1
ATOM 1462 C C . GLU A 1 187 ? -18.562 27.328 -3.395 1 98.19 187 GLU A C 1
ATOM 1464 O O . GLU A 1 187 ? -18.703 27.328 -4.621 1 98.19 187 GLU A O 1
ATOM 1469 N N . LEU A 1 188 ? -17.656 26.609 -2.787 1 98.44 188 LEU A N 1
ATOM 1470 C CA . LEU A 1 188 ? -16.844 25.656 -3.535 1 98.44 188 LEU A CA 1
ATOM 1471 C C . LEU A 1 188 ? -17.719 24.656 -4.273 1 98.44 188 LEU A C 1
ATOM 1473 O O . LEU A 1 188 ? -17.531 24.422 -5.469 1 98.44 188 LEU A O 1
ATOM 1477 N N . VAL A 1 189 ? -18.688 24.078 -3.592 1 97.94 189 VAL A N 1
ATOM 1478 C CA . VAL A 1 189 ? -19.547 23.047 -4.164 1 97.94 189 VAL A CA 1
ATOM 1479 C C . VAL A 1 189 ? -20.312 23.625 -5.355 1 97.94 189 VAL A C 1
ATOM 1481 O O . VAL A 1 189 ? -20.453 22.953 -6.387 1 97.94 189 VAL A O 1
ATOM 1484 N N . ARG A 1 190 ? -20.781 24.859 -5.172 1 96.94 190 ARG A N 1
ATOM 1485 C CA . ARG A 1 190 ? -21.484 25.516 -6.277 1 96.94 190 ARG A CA 1
ATOM 1486 C C . ARG A 1 190 ? -20.562 25.672 -7.484 1 96.94 190 ARG A C 1
ATOM 1488 O O . ARG A 1 190 ? -20.953 25.391 -8.617 1 96.94 190 ARG A O 1
ATOM 1495 N N . LEU A 1 191 ? -19.391 26.109 -7.246 1 96.38 191 LEU A N 1
ATOM 1496 C CA . LEU A 1 191 ? -18.422 26.375 -8.305 1 96.38 191 LEU A CA 1
ATOM 1497 C C . LEU A 1 191 ? -18.031 25.094 -9.031 1 96.38 191 LEU A C 1
ATOM 1499 O O . LEU A 1 191 ? -17.984 25.062 -10.258 1 96.38 191 LEU A O 1
ATOM 1503 N N . ILE A 1 192 ? -17.781 24.016 -8.297 1 94.12 192 ILE A N 1
ATOM 1504 C CA . ILE A 1 192 ? -17.234 22.797 -8.891 1 94.12 192 ILE A CA 1
ATOM 1505 C C . ILE A 1 192 ? -18.328 22.078 -9.68 1 94.12 192 ILE A C 1
ATOM 1507 O O . ILE A 1 192 ? -18.062 21.422 -10.68 1 94.12 192 ILE A O 1
ATOM 1511 N N . LYS A 1 193 ? -19.547 22.188 -9.266 1 94.38 193 LYS A N 1
ATOM 1512 C CA . LYS A 1 193 ? -20.656 21.594 -10.008 1 94.38 193 LYS A CA 1
ATOM 1513 C C . LYS A 1 193 ? -20.844 22.297 -11.352 1 94.38 193 LYS A C 1
ATOM 1515 O O . LYS A 1 193 ? -21.062 21.641 -12.375 1 94.38 193 LYS A O 1
ATOM 1520 N N . LYS A 1 194 ? -20.734 23.578 -11.281 1 93.44 194 LYS A N 1
ATOM 1521 C CA . LYS A 1 194 ? -20.891 24.375 -12.5 1 93.44 194 LYS A CA 1
ATOM 1522 C C . LYS A 1 194 ? -19.781 24.094 -13.5 1 93.44 194 LYS A C 1
ATOM 1524 O O . LYS A 1 194 ? -20.016 24.062 -14.703 1 93.44 194 LYS A O 1
ATOM 1529 N N . GLN A 1 195 ? -18.625 23.875 -13 1 92.88 195 GLN A N 1
ATOM 1530 C CA . GLN A 1 195 ? -17.453 23.781 -13.875 1 92.88 195 GLN A CA 1
ATOM 1531 C C . GLN A 1 195 ? -17 22.344 -14.039 1 92.88 195 GLN A C 1
ATOM 1533 O O . GLN A 1 195 ? -16 22.062 -14.711 1 92.88 195 GLN A O 1
ATOM 1538 N N . HIS A 1 196 ? -17.656 21.406 -13.383 1 92.69 196 HIS A N 1
ATOM 1539 C CA . HIS A 1 196 ? -17.375 19.984 -13.469 1 92.69 196 HIS A CA 1
ATOM 1540 C C . HIS A 1 196 ? -15.938 19.672 -13.062 1 92.69 196 HIS A C 1
ATOM 1542 O O . HIS A 1 196 ? -15.203 19 -13.797 1 92.69 196 HIS A O 1
ATOM 1548 N N . VAL A 1 197 ? -15.547 20.203 -11.922 1 95.69 197 VAL A N 1
ATOM 1549 C CA . VAL A 1 197 ? -14.227 19.984 -11.344 1 95.69 197 VAL A CA 1
ATOM 1550 C C . VAL A 1 197 ? -14.344 19.047 -10.141 1 95.69 197 VAL A C 1
ATOM 1552 O O . VAL A 1 197 ? -15.273 19.172 -9.336 1 95.69 197 VAL A O 1
ATOM 1555 N N . LEU A 1 198 ? -13.477 18.062 -10.016 1 97.62 198 LEU A N 1
ATOM 1556 C CA . LEU A 1 198 ? -13.461 17.156 -8.867 1 97.62 198 LEU A CA 1
ATOM 1557 C C . LEU A 1 198 ? -12.805 17.828 -7.664 1 97.62 198 LEU A C 1
ATOM 1559 O O . LEU A 1 198 ? -11.922 18.672 -7.816 1 97.62 198 LEU A O 1
ATOM 1563 N N . VAL A 1 199 ? -13.281 17.484 -6.527 1 98.5 199 VAL A N 1
ATOM 1564 C CA . VAL A 1 199 ? -12.664 17.922 -5.277 1 98.5 199 VAL A CA 1
ATOM 1565 C C . VAL A 1 199 ? -12.188 16.703 -4.488 1 98.5 199 VAL A C 1
ATOM 1567 O O . VAL A 1 199 ? -12.922 15.727 -4.332 1 98.5 199 VAL A O 1
ATOM 1570 N N . PHE A 1 200 ? -10.961 16.703 -4.129 1 98.62 200 PHE A N 1
ATOM 1571 C CA . PHE A 1 200 ? -10.414 15.773 -3.148 1 98.62 200 PHE A CA 1
ATOM 1572 C C . PHE A 1 200 ? -10.406 16.391 -1.758 1 98.62 200 PHE A C 1
ATOM 1574 O O . PHE A 1 200 ? -9.578 17.266 -1.467 1 98.62 200 PHE A O 1
ATOM 1581 N N . GLU A 1 201 ? -11.297 16.016 -0.904 1 98.88 201 GLU A N 1
ATOM 1582 C CA . GLU A 1 201 ? -11.398 16.484 0.475 1 98.88 201 GLU A CA 1
ATOM 1583 C C . GLU A 1 201 ? -10.656 15.547 1.429 1 98.88 201 GLU A C 1
ATOM 1585 O O . GLU A 1 201 ? -11.125 14.453 1.722 1 98.88 201 GLU A O 1
ATOM 1590 N N . ASP A 1 202 ? -9.547 15.969 1.911 1 98.69 202 ASP A N 1
ATOM 1591 C CA . ASP A 1 202 ? -8.711 15.242 2.865 1 98.69 202 ASP A CA 1
ATOM 1592 C C . ASP A 1 202 ? -9.055 15.633 4.301 1 98.69 202 ASP A C 1
ATOM 1594 O O . ASP A 1 202 ? -8.867 16.781 4.703 1 98.69 202 ASP A O 1
ATOM 1598 N N . ASP A 1 203 ? -9.562 14.625 5.098 1 98.44 203 ASP A N 1
ATOM 1599 C CA . ASP A 1 203 ? -10.094 14.93 6.422 1 98.44 203 ASP A CA 1
ATOM 1600 C C . ASP A 1 203 ? -9.531 13.977 7.473 1 98.44 203 ASP A C 1
ATOM 1602 O O . ASP A 1 203 ? -10.289 13.32 8.188 1 98.44 203 ASP A O 1
ATOM 1606 N N . PRO A 1 204 ? -8.234 14 7.68 1 97.88 204 PRO A N 1
ATOM 1607 C CA . PRO A 1 204 ? -7.66 13.102 8.688 1 97.88 204 PRO A CA 1
ATOM 1608 C C . PRO A 1 204 ? -7.875 13.594 10.109 1 97.88 204 PRO A C 1
ATOM 1610 O O . PRO A 1 204 ? -7.801 12.812 11.062 1 97.88 204 PRO A O 1
ATOM 1613 N N . TYR A 1 205 ? -8.219 14.883 10.344 1 97.56 205 TYR A N 1
ATOM 1614 C CA . TYR A 1 205 ? -8.195 15.484 11.672 1 97.56 205 TYR A CA 1
ATOM 1615 C C . TYR A 1 205 ? -9.594 15.875 12.125 1 97.56 205 TYR A C 1
ATOM 1617 O O . TYR A 1 205 ? -9.781 16.328 13.258 1 97.56 205 TYR A O 1
ATOM 1625 N N . GLY A 1 206 ? -10.57 15.734 11.289 1 96.62 206 GLY A N 1
ATOM 1626 C CA . GLY A 1 206 ? -11.883 16.344 11.484 1 96.62 206 GLY A CA 1
ATOM 1627 C C . GLY A 1 206 ? -12.539 15.922 12.781 1 96.62 206 GLY A C 1
ATOM 1628 O O . GLY A 1 206 ? -13.344 16.672 13.344 1 96.62 206 GLY A O 1
ATOM 1629 N N . ASP A 1 207 ? -12.188 14.812 13.344 1 96.56 207 ASP A N 1
ATOM 1630 C CA . ASP A 1 207 ? -12.82 14.312 14.562 1 96.56 207 ASP A CA 1
ATOM 1631 C C . ASP A 1 207 ? -12.156 14.898 15.805 1 96.56 207 ASP A C 1
ATOM 1633 O O . ASP A 1 207 ? -12.711 14.812 16.906 1 96.56 207 ASP A O 1
ATOM 1637 N N . ILE A 1 208 ? -10.984 15.422 15.68 1 97.31 208 ILE A N 1
ATOM 1638 C CA . ILE A 1 208 ? -10.258 16 16.797 1 97.31 208 ILE A CA 1
ATOM 1639 C C . ILE A 1 208 ? -10.633 17.469 16.953 1 97.31 208 ILE A C 1
ATOM 1641 O O . ILE A 1 208 ? -9.922 18.359 16.453 1 97.31 208 ILE A O 1
ATOM 1645 N N . GLN A 1 209 ? -11.711 17.734 17.641 1 97.38 209 GLN A N 1
ATOM 1646 C CA . GLN A 1 209 ? -12.297 19.078 17.75 1 97.38 209 GLN A CA 1
ATOM 1647 C C . GLN A 1 209 ? -12.148 19.625 19.172 1 97.38 209 GLN A C 1
ATOM 1649 O O . GLN A 1 209 ? -12.297 18.891 20.141 1 97.38 209 GLN A O 1
ATOM 1654 N N . PHE A 1 210 ? -11.891 20.922 19.234 1 97.38 210 PHE A N 1
ATOM 1655 C CA . PHE A 1 210 ? -11.664 21.547 20.531 1 97.38 210 PHE A CA 1
ATOM 1656 C C . PHE A 1 210 ? -12.867 22.375 20.953 1 97.38 210 PHE A C 1
ATOM 1658 O O . PHE A 1 210 ? -12.93 22.875 22.078 1 97.38 210 PHE A O 1
ATOM 1665 N N . THR A 1 211 ? -13.719 22.547 19.938 1 93.31 211 THR A N 1
ATOM 1666 C CA . THR A 1 211 ? -14.922 23.344 20.203 1 93.31 211 THR A CA 1
ATOM 1667 C C . THR A 1 211 ? -16.172 22.484 19.984 1 93.31 211 THR A C 1
ATOM 1669 O O . THR A 1 211 ? -16.078 21.344 19.516 1 93.31 211 THR A O 1
ATOM 1672 N N . ASN A 1 212 ? -17.25 23.016 20.359 1 88.38 212 ASN A N 1
ATOM 1673 C CA . ASN A 1 212 ? -18.516 22.312 20.172 1 88.38 212 ASN A CA 1
ATOM 1674 C C . ASN A 1 212 ? -19.141 22.656 18.828 1 88.38 212 ASN A C 1
ATOM 1676 O O . ASN A 1 212 ? -20.297 22.312 18.562 1 88.38 212 ASN A O 1
ATOM 1680 N N . ASP A 1 213 ? -18.375 23.266 18.031 1 88.44 213 ASP A N 1
ATOM 1681 C CA . ASP A 1 213 ? -18.859 23.609 16.703 1 88.44 213 ASP A CA 1
ATOM 1682 C C . ASP A 1 213 ? -18.984 22.375 15.828 1 88.44 213 ASP A C 1
ATOM 1684 O O . ASP A 1 213 ? -18.344 21.359 16.094 1 88.44 213 ASP A O 1
ATOM 1688 N N . SER A 1 214 ? -19.938 22.469 14.977 1 86.56 214 SER A N 1
ATOM 1689 C CA . SER A 1 214 ? -20.062 21.438 13.953 1 86.56 214 SER A CA 1
ATOM 1690 C C . SER A 1 214 ? -19.438 21.875 12.641 1 86.56 214 SER A C 1
ATOM 1692 O O . SER A 1 214 ? -19.703 22.969 12.148 1 86.56 214 SER A O 1
ATOM 1694 N N . TYR A 1 215 ? -18.562 21.078 12.172 1 93.94 215 TYR A N 1
ATOM 1695 C CA . TYR A 1 215 ? -17.922 21.375 10.883 1 93.94 215 TYR A CA 1
ATOM 1696 C C . TYR A 1 215 ? -18.438 20.422 9.805 1 93.94 215 TYR A C 1
ATOM 1698 O O . TYR A 1 215 ? -18.141 19.219 9.836 1 93.94 215 TYR A O 1
ATOM 1706 N N . THR A 1 216 ? -19.188 20.969 8.875 1 97.06 216 THR A N 1
ATOM 1707 C CA . THR A 1 216 ? -19.766 20.188 7.793 1 97.06 216 THR A CA 1
ATOM 1708 C C . THR A 1 216 ? -18.734 19.891 6.715 1 97.06 216 THR A C 1
ATOM 1710 O O . THR A 1 216 ? -18.172 20.797 6.113 1 97.06 216 THR A O 1
ATOM 1713 N N . PRO A 1 217 ? -18.484 18.578 6.473 1 98.31 217 PRO A N 1
ATOM 1714 C CA . PRO A 1 217 ? -17.594 18.281 5.355 1 98.31 217 PRO A CA 1
ATOM 1715 C C . PRO A 1 217 ? -18.141 18.734 4.008 1 98.31 217 PRO A C 1
ATOM 1717 O O . PRO A 1 217 ? -19.359 18.781 3.83 1 98.31 217 PRO A O 1
ATOM 1720 N N . ILE A 1 218 ? -17.25 19 3.068 1 98.69 218 ILE A N 1
ATOM 1721 C CA . ILE A 1 218 ? -17.641 19.375 1.714 1 98.69 218 ILE A CA 1
ATOM 1722 C C . ILE A 1 218 ? -18.438 18.234 1.079 1 98.69 218 ILE A C 1
ATOM 1724 O O . ILE A 1 218 ? -19.406 18.469 0.365 1 98.69 218 ILE A O 1
ATOM 1728 N N . ALA A 1 219 ? -18.062 17.016 1.328 1 98.62 219 ALA A N 1
ATOM 1729 C CA . ALA A 1 219 ? -18.719 15.82 0.784 1 98.62 219 ALA A CA 1
ATOM 1730 C C . ALA A 1 219 ? -20.172 15.766 1.202 1 98.62 219 ALA A C 1
ATOM 1732 O O . ALA A 1 219 ? -21.031 15.266 0.455 1 98.62 219 ALA A O 1
ATOM 1733 N N . ALA A 1 220 ? -20.469 16.266 2.379 1 98.31 220 ALA A N 1
ATOM 1734 C CA . ALA A 1 220 ? -21.844 16.266 2.873 1 98.31 220 ALA A CA 1
ATOM 1735 C C . ALA A 1 220 ? -22.719 17.219 2.07 1 98.31 220 ALA A C 1
ATOM 1737 O O . ALA A 1 220 ? -23.953 17.125 2.1 1 98.31 220 ALA A O 1
ATOM 1738 N N . LEU A 1 221 ? -22.094 18.172 1.41 1 98.19 221 LEU A N 1
ATOM 1739 C CA . LEU A 1 221 ? -22.812 19.203 0.647 1 98.19 221 LEU A CA 1
ATOM 1740 C C . LEU A 1 221 ? -22.922 18.797 -0.818 1 98.19 221 LEU A C 1
ATOM 1742 O O . LEU A 1 221 ? -23.562 19.5 -1.607 1 98.19 221 LEU A O 1
ATOM 1746 N N . ASP A 1 222 ? -22.281 17.672 -1.177 1 96.06 222 ASP A N 1
ATOM 1747 C CA . ASP A 1 222 ? -22.297 17.125 -2.533 1 96.06 222 ASP A CA 1
ATOM 1748 C C . ASP A 1 222 ? -23.297 15.984 -2.65 1 96.06 222 ASP A C 1
ATOM 1750 O O . ASP A 1 222 ? -23.812 15.5 -1.643 1 96.06 222 ASP A O 1
ATOM 1754 N N . ASN A 1 223 ? -23.688 15.664 -3.879 1 92.62 223 ASN A N 1
ATOM 1755 C CA . ASN A 1 223 ? -24.609 14.555 -4.117 1 92.62 223 ASN A CA 1
ATOM 1756 C C . ASN A 1 223 ? -23.859 13.281 -4.504 1 92.62 223 ASN A C 1
ATOM 1758 O O . ASN A 1 223 ? -24.453 12.359 -5.07 1 92.62 223 ASN A O 1
ATOM 1762 N N . GLY A 1 224 ? -22.578 13.281 -4.27 1 92.81 224 GLY A N 1
ATOM 1763 C CA . GLY A 1 224 ? -21.781 12.094 -4.551 1 92.81 224 GLY A CA 1
ATOM 1764 C C . GLY A 1 224 ? -21.172 12.094 -5.941 1 92.81 224 GLY A C 1
ATOM 1765 O O . GLY A 1 224 ? -20.641 11.078 -6.387 1 92.81 224 GLY A O 1
ATOM 1766 N N . SER A 1 225 ? -21.172 13.25 -6.617 1 94.56 225 SER A N 1
ATOM 1767 C CA . SER A 1 225 ? -20.75 13.266 -8.016 1 94.56 225 SER A CA 1
ATOM 1768 C C . SER A 1 225 ? -19.391 13.945 -8.18 1 94.56 225 SER A C 1
ATOM 1770 O O . SER A 1 225 ? -18.656 13.633 -9.109 1 94.56 225 SER A O 1
ATOM 1772 N N . HIS A 1 226 ? -19.078 14.953 -7.25 1 96.62 226 HIS A N 1
ATOM 1773 C CA . HIS A 1 226 ? -17.906 15.789 -7.539 1 96.62 226 HIS A CA 1
ATOM 1774 C C . HIS A 1 226 ? -16.875 15.68 -6.434 1 96.62 226 HIS A C 1
ATOM 1776 O O . HIS A 1 226 ? -15.711 16.062 -6.629 1 96.62 226 HIS A O 1
ATOM 1782 N N . VAL A 1 227 ? -17.203 15.172 -5.262 1 98.25 227 VAL A N 1
ATOM 1783 C CA . VAL A 1 227 ? -16.297 15.234 -4.121 1 98.25 227 VAL A CA 1
ATOM 1784 C C . VAL A 1 227 ? -15.867 13.82 -3.732 1 98.25 227 VAL A C 1
ATOM 1786 O O . VAL A 1 227 ? -16.703 12.922 -3.6 1 98.25 227 VAL A O 1
ATOM 1789 N N . LEU A 1 228 ? -14.625 13.57 -3.658 1 98.62 228 LEU A N 1
ATOM 1790 C CA . LEU A 1 228 ? -14.039 12.391 -3.035 1 98.62 228 LEU A CA 1
ATOM 1791 C C . LEU A 1 228 ? -13.539 12.711 -1.631 1 98.62 228 LEU A C 1
ATOM 1793 O O . LEU A 1 228 ? -12.727 13.617 -1.45 1 98.62 228 LEU A O 1
ATOM 1797 N N . TYR A 1 229 ? -14.016 11.992 -0.651 1 98.81 229 TYR A N 1
ATOM 1798 C CA . TYR A 1 229 ? -13.711 12.219 0.757 1 98.81 229 TYR A CA 1
ATOM 1799 C C . TYR A 1 229 ? -12.766 11.148 1.294 1 98.81 229 TYR A C 1
ATOM 1801 O O . TYR A 1 229 ? -13.031 9.953 1.145 1 98.81 229 TYR A O 1
ATOM 1809 N N . THR A 1 230 ? -11.672 11.578 1.889 1 98.75 230 THR A N 1
ATOM 1810 C CA . THR A 1 230 ? -10.688 10.656 2.449 1 98.75 230 THR A CA 1
ATOM 1811 C C . THR A 1 230 ? -10.461 10.945 3.93 1 98.75 230 THR A C 1
ATOM 1813 O O . THR A 1 230 ? -10.438 12.109 4.344 1 98.75 230 THR A O 1
ATOM 1816 N N . SER A 1 231 ? -10.336 9.883 4.688 1 98.62 231 SER A N 1
ATOM 1817 C CA . SER A 1 231 ? -9.953 9.969 6.094 1 98.62 231 SER A CA 1
ATOM 1818 C C . SER A 1 231 ? -9.188 8.734 6.535 1 98.62 231 SER A C 1
ATOM 1820 O O . SER A 1 231 ? -8.742 7.941 5.699 1 98.62 231 SER A O 1
ATOM 1822 N N . THR A 1 232 ? -8.883 8.641 7.848 1 98.5 232 THR A N 1
ATOM 1823 C CA . THR A 1 232 ? -8.008 7.586 8.344 1 98.5 232 THR A CA 1
ATOM 1824 C C . THR A 1 232 ? -8.312 7.273 9.805 1 98.5 232 THR A C 1
ATOM 1826 O O . THR A 1 232 ? -8.898 8.094 10.516 1 98.5 232 THR A O 1
ATOM 1829 N N . PHE A 1 233 ? -7.965 6.094 10.25 1 98.5 233 PHE A N 1
ATOM 1830 C CA . PHE A 1 233 ? -8.023 5.711 11.656 1 98.5 233 PHE A CA 1
ATOM 1831 C C . PHE A 1 233 ? -6.711 6.031 12.359 1 98.5 233 PHE A C 1
ATOM 1833 O O . PHE A 1 233 ? -6.605 5.902 13.578 1 98.5 233 PHE A O 1
ATOM 1840 N N . SER A 1 234 ? -5.73 6.551 11.641 1 97.62 234 SER A N 1
ATOM 1841 C CA . SER A 1 234 ? -4.379 6.719 12.164 1 97.62 234 SER A CA 1
ATOM 1842 C C . SER A 1 234 ? -4.34 7.766 13.266 1 97.62 234 SER A C 1
ATOM 1844 O O . SER A 1 234 ? -3.49 7.699 14.164 1 97.62 234 SER A O 1
ATOM 1846 N N . LYS A 1 235 ? -5.289 8.742 13.227 1 97.44 235 LYS A N 1
ATOM 1847 C CA . LYS A 1 235 ? -5.223 9.859 14.164 1 97.44 235 LYS A CA 1
ATOM 1848 C C . LYS A 1 235 ? -6.176 9.656 15.336 1 97.44 235 LYS A C 1
ATOM 1850 O O . LYS A 1 235 ? -6.078 10.352 16.344 1 97.44 235 LYS A O 1
ATOM 1855 N N . THR A 1 236 ? -7.047 8.68 15.188 1 97.12 236 THR A N 1
ATOM 1856 C CA . THR A 1 236 ? -8.078 8.492 16.203 1 97.12 236 THR A CA 1
ATOM 1857 C C . THR A 1 236 ? -7.922 7.145 16.891 1 97.12 236 THR A C 1
ATOM 1859 O O . THR A 1 236 ? -8.305 6.988 18.047 1 97.12 236 THR A O 1
ATOM 1862 N N . ALA A 1 237 ? -7.363 6.148 16.219 1 97.44 237 ALA A N 1
ATOM 1863 C CA . ALA A 1 237 ? -7.074 4.848 16.797 1 97.44 237 ALA A CA 1
ATOM 1864 C C . ALA A 1 237 ? -5.574 4.656 17 1 97.44 237 ALA A C 1
ATOM 1866 O O . ALA A 1 237 ? -5.02 5.062 18.031 1 97.44 237 ALA A O 1
ATOM 1867 N N . VAL A 1 238 ? -4.828 4.133 15.969 1 96.94 238 VAL A N 1
ATOM 1868 C CA . VAL A 1 238 ? -3.377 4.02 16.031 1 96.94 238 VAL A CA 1
ATOM 1869 C C . VAL A 1 238 ? -2.787 4.062 14.625 1 96.94 238 VAL A C 1
ATOM 1871 O O . VAL A 1 238 ? -3.357 3.494 13.695 1 96.94 238 VAL A O 1
ATOM 1874 N N . PRO A 1 239 ? -1.708 4.727 14.484 1 96.75 239 PRO A N 1
ATOM 1875 C CA . PRO A 1 239 ? -1.121 4.871 13.148 1 96.75 239 PRO A CA 1
ATOM 1876 C C . PRO A 1 239 ? -0.49 3.58 12.633 1 96.75 239 PRO A C 1
ATOM 1878 O O . PRO A 1 239 ? -0.423 3.359 11.422 1 96.75 239 PRO A O 1
ATOM 1881 N N . ALA A 1 240 ? -0.078 2.641 13.5 1 97.25 240 ALA A N 1
ATOM 1882 C CA . ALA A 1 240 ? 0.673 1.446 13.117 1 97.25 240 ALA A CA 1
ATOM 1883 C C . ALA A 1 240 ? -0.149 0.552 12.195 1 97.25 240 ALA A C 1
ATOM 1885 O O . ALA A 1 240 ? 0.408 -0.208 11.398 1 97.25 240 ALA A O 1
ATOM 1886 N N . LEU A 1 241 ? -1.49 0.652 12.227 1 98.44 241 LEU A N 1
ATOM 1887 C CA . LEU A 1 241 ? -2.359 -0.224 11.445 1 98.44 241 LEU A CA 1
ATOM 1888 C C . LEU A 1 241 ? -2.486 0.274 10.008 1 98.44 241 LEU A C 1
ATOM 1890 O O . LEU A 1 241 ? -2.947 -0.46 9.133 1 98.44 241 LEU A O 1
ATOM 1894 N N . ARG A 1 242 ? -2.143 1.51 9.75 1 98.06 242 ARG A N 1
ATOM 1895 C CA . ARG A 1 242 ? -2.111 2.088 8.406 1 98.06 242 ARG A CA 1
ATOM 1896 C C . ARG A 1 242 ? -3.424 1.841 7.676 1 98.06 242 ARG A C 1
ATOM 1898 O O . ARG A 1 242 ? -3.432 1.288 6.57 1 98.06 242 ARG A O 1
ATOM 1905 N N . THR A 1 243 ? -4.523 2.324 8.258 1 98.75 243 THR A N 1
ATOM 1906 C CA . THR A 1 243 ? -5.824 2.111 7.629 1 98.75 243 THR A CA 1
ATOM 1907 C C . THR A 1 243 ? -6.527 3.441 7.379 1 98.75 243 THR A C 1
ATOM 1909 O O . THR A 1 243 ? -6.77 4.207 8.312 1 98.75 243 THR A O 1
ATOM 1912 N N . GLY A 1 244 ? -6.73 3.758 6.176 1 98.75 244 GLY A N 1
ATOM 1913 C CA . GLY A 1 244 ? -7.543 4.875 5.715 1 98.75 244 GLY A CA 1
ATOM 1914 C C . GLY A 1 244 ? -8.609 4.469 4.719 1 98.75 244 GLY A C 1
ATOM 1915 O O . GLY A 1 244 ? -8.828 3.277 4.484 1 98.75 244 GLY A O 1
ATOM 1916 N N . TRP A 1 245 ? -9.344 5.449 4.188 1 98.88 245 TRP A N 1
ATOM 1917 C CA . TRP A 1 245 ? -10.359 5.133 3.191 1 98.88 245 TRP A CA 1
ATOM 1918 C C . TRP A 1 245 ? -10.633 6.336 2.295 1 98.88 245 TRP A C 1
ATOM 1920 O O . TRP A 1 245 ? -10.211 7.457 2.598 1 98.88 245 TRP A O 1
ATOM 1930 N N . ILE A 1 246 ? -11.242 6.062 1.224 1 98.88 246 ILE A N 1
ATOM 1931 C CA . ILE A 1 246 ? -11.766 7.074 0.316 1 98.88 246 ILE A CA 1
ATOM 1932 C C . ILE A 1 246 ? -13.156 6.668 -0.16 1 98.88 246 ILE A C 1
ATOM 1934 O O . ILE A 1 246 ? -13.43 5.488 -0.382 1 98.88 246 ILE A O 1
ATOM 1938 N N . VAL A 1 247 ? -14.008 7.641 -0.23 1 98.69 247 VAL A N 1
ATOM 1939 C CA . VAL A 1 247 ? -15.375 7.473 -0.716 1 98.69 247 VAL A CA 1
ATOM 1940 C C . VAL A 1 247 ? -15.656 8.492 -1.818 1 98.69 247 VAL A C 1
ATOM 1942 O O . VAL A 1 247 ? -15.211 9.641 -1.74 1 98.69 247 VAL A O 1
ATOM 1945 N N . GLY A 1 248 ? -16.359 8.109 -2.818 1 97.75 248 GLY A N 1
ATOM 1946 C CA . GLY A 1 248 ? -16.703 9.008 -3.912 1 97.75 248 GLY A CA 1
ATOM 1947 C C . GLY A 1 248 ? -17.516 8.328 -5 1 97.75 248 GLY A C 1
ATOM 1948 O O . GLY A 1 248 ? -18.156 7.305 -4.758 1 97.75 248 GLY A O 1
ATOM 1949 N N . PRO A 1 249 ? -17.562 8.938 -6.215 1 96.38 249 PRO A N 1
ATOM 1950 C CA . PRO A 1 249 ? -18.312 8.352 -7.328 1 96.38 249 PRO A CA 1
ATOM 1951 C C . PRO A 1 249 ? -17.875 6.918 -7.637 1 96.38 249 PRO A C 1
ATOM 1953 O O . PRO A 1 249 ? -16.672 6.637 -7.719 1 96.38 249 PRO A O 1
ATOM 1956 N N . TYR A 1 250 ? -18.828 6.121 -7.883 1 94.88 250 TYR A N 1
ATOM 1957 C CA . TYR A 1 250 ? -18.625 4.688 -8.047 1 94.88 250 TYR A CA 1
ATOM 1958 C C . TYR A 1 250 ? -17.609 4.41 -9.156 1 94.88 250 TYR A C 1
ATOM 1960 O O . TYR A 1 250 ? -16.719 3.568 -9 1 94.88 250 TYR A O 1
ATOM 1968 N N . GLN A 1 251 ? -17.719 5.105 -10.234 1 94.19 251 GLN A N 1
ATOM 1969 C CA . GLN A 1 251 ? -16.859 4.863 -11.383 1 94.19 251 GLN A CA 1
ATOM 1970 C C . GLN A 1 251 ? -15.391 5.113 -11.023 1 94.19 251 GLN A C 1
ATOM 1972 O O . GLN A 1 251 ? -14.508 4.371 -11.461 1 94.19 251 GLN A O 1
ATOM 1977 N N . ILE A 1 252 ? -15.148 6.164 -10.25 1 96.56 252 ILE A N 1
ATOM 1978 C CA . ILE A 1 252 ? -13.781 6.504 -9.867 1 96.56 252 ILE A CA 1
ATOM 1979 C C . ILE A 1 252 ? -13.266 5.488 -8.852 1 96.56 252 ILE A C 1
ATOM 1981 O O . ILE A 1 252 ? -12.141 4.988 -8.977 1 96.56 252 ILE A O 1
ATOM 1985 N N . ILE A 1 253 ? -14.133 5.105 -7.887 1 97.31 253 ILE A N 1
ATOM 1986 C CA . ILE A 1 253 ? -13.75 4.168 -6.84 1 97.31 253 ILE A CA 1
ATOM 1987 C C . ILE A 1 253 ? -13.445 2.803 -7.453 1 97.31 253 ILE A C 1
ATOM 1989 O O . ILE A 1 253 ? -12.5 2.131 -7.047 1 97.31 253 ILE A O 1
ATOM 1993 N N . ARG A 1 254 ? -14.203 2.43 -8.391 1 93.44 254 ARG A N 1
ATOM 1994 C CA . ARG A 1 254 ? -13.969 1.156 -9.062 1 93.44 254 ARG A CA 1
ATOM 1995 C C . ARG A 1 254 ? -12.625 1.151 -9.773 1 93.44 254 ARG A C 1
ATOM 1997 O O . ARG A 1 254 ? -11.883 0.168 -9.703 1 93.44 254 ARG A O 1
ATOM 2004 N N . MET A 1 255 ? -12.312 2.232 -10.453 1 93.62 255 MET A N 1
ATOM 2005 C CA . MET A 1 255 ? -11.031 2.34 -11.141 1 93.62 255 MET A CA 1
ATOM 2006 C C . MET A 1 255 ? -9.875 2.363 -10.141 1 93.62 255 MET A C 1
ATOM 2008 O O . MET A 1 255 ? -8.828 1.769 -10.391 1 93.62 255 MET A O 1
ATOM 2012 N N . MET A 1 256 ? -10.125 3.021 -9.031 1 96.56 256 MET A N 1
ATOM 2013 C CA . MET A 1 256 ? -9.117 3.043 -7.973 1 96.56 256 MET A CA 1
ATOM 2014 C C . MET A 1 256 ? -8.883 1.644 -7.414 1 96.56 256 MET A C 1
ATOM 2016 O O . MET A 1 256 ? -7.75 1.272 -7.105 1 96.56 256 MET A O 1
ATOM 2020 N N . ALA A 1 257 ? -9.938 0.896 -7.25 1 95.25 257 ALA A N 1
ATOM 2021 C CA . ALA A 1 257 ? -9.82 -0.476 -6.762 1 95.25 257 ALA A CA 1
ATOM 2022 C C . ALA A 1 257 ? -9 -1.332 -7.723 1 95.25 257 ALA A C 1
ATOM 2024 O O . ALA A 1 257 ? -8.18 -2.146 -7.297 1 95.25 257 ALA A O 1
ATOM 2025 N N . GLN A 1 258 ? -9.219 -1.147 -9.016 1 91.81 258 GLN A N 1
ATOM 2026 C CA . GLN A 1 258 ? -8.43 -1.865 -10.016 1 91.81 258 GLN A CA 1
ATOM 2027 C C . GLN A 1 258 ? -6.957 -1.48 -9.93 1 91.81 258 GLN A C 1
ATOM 2029 O O . GLN A 1 258 ? -6.082 -2.346 -9.992 1 91.81 258 GLN A O 1
ATOM 2034 N N . ALA A 1 259 ? -6.719 -0.206 -9.797 1 94.12 259 ALA A N 1
ATOM 2035 C CA . ALA A 1 259 ? -5.348 0.263 -9.633 1 94.12 259 ALA A CA 1
ATOM 2036 C C . ALA A 1 259 ? -4.711 -0.318 -8.375 1 94.12 259 ALA A C 1
ATOM 2038 O O . ALA A 1 259 ? -3.531 -0.67 -8.367 1 94.12 259 ALA A O 1
ATOM 2039 N N . LYS A 1 260 ? -5.52 -0.377 -7.332 1 96 260 LYS A N 1
ATOM 2040 C CA . LYS A 1 260 ? -5.027 -0.912 -6.062 1 96 260 LYS A CA 1
ATOM 2041 C C . LYS A 1 260 ? -4.68 -2.393 -6.191 1 96 260 LYS A C 1
ATOM 2043 O O . LYS A 1 260 ? -3.713 -2.861 -5.586 1 96 260 LYS A O 1
ATOM 2048 N N . GLN A 1 261 ? -5.461 -3.078 -6.918 1 92.31 261 GLN A N 1
ATOM 2049 C CA . GLN A 1 261 ? -5.172 -4.488 -7.156 1 92.31 261 GLN A CA 1
ATOM 2050 C C . GLN A 1 261 ? -3.771 -4.676 -7.73 1 92.31 261 GLN A C 1
ATOM 2052 O O . GLN A 1 261 ? -3.031 -5.562 -7.297 1 92.31 261 GLN A O 1
ATOM 2057 N N . ALA A 1 262 ? -3.477 -3.863 -8.641 1 91.62 262 ALA A N 1
ATOM 2058 C CA . ALA A 1 262 ? -2.145 -3.914 -9.234 1 91.62 262 ALA A CA 1
ATOM 2059 C C . ALA A 1 262 ? -1.087 -3.42 -8.25 1 91.62 262 ALA A C 1
ATOM 2061 O O . ALA A 1 262 ? 0.036 -3.928 -8.227 1 91.62 262 ALA A O 1
ATOM 2062 N N . ASN A 1 263 ? -1.481 -2.498 -7.434 1 95.44 263 ASN A N 1
ATOM 2063 C CA . ASN A 1 263 ? -0.551 -1.83 -6.527 1 95.44 263 ASN A CA 1
ATOM 2064 C C . ASN A 1 263 ? -0.107 -2.754 -5.398 1 95.44 263 ASN A C 1
ATOM 2066 O O . ASN A 1 263 ? 1.091 -2.914 -5.156 1 95.44 263 ASN A O 1
ATOM 2070 N N . ASP A 1 264 ? -1.105 -3.348 -4.75 1 97.06 264 ASP A N 1
ATOM 2071 C CA . ASP A 1 264 ? -0.733 -4.137 -3.578 1 97.06 264 ASP A CA 1
ATOM 2072 C C . ASP A 1 264 ? -1.75 -5.242 -3.314 1 97.06 264 ASP A C 1
ATOM 2074 O O . ASP A 1 264 ? -1.767 -5.832 -2.232 1 97.06 264 ASP A O 1
ATOM 2078 N N . LEU A 1 265 ? -2.641 -5.57 -4.254 1 93.56 265 LEU A N 1
ATOM 2079 C CA . LEU A 1 265 ? -3.725 -6.539 -4.141 1 93.56 265 LEU A CA 1
ATOM 2080 C C . LEU A 1 265 ? -4.758 -6.078 -3.119 1 93.56 265 LEU A C 1
ATOM 2082 O O . LEU A 1 265 ? -5.926 -5.863 -3.461 1 93.56 265 LEU A O 1
ATOM 2086 N N . HIS A 1 266 ? -4.438 -5.941 -1.933 1 95.75 266 HIS A N 1
ATOM 2087 C CA . HIS A 1 266 ? -5.262 -5.371 -0.871 1 95.75 266 HIS A CA 1
ATOM 2088 C C . HIS A 1 266 ? -4.422 -5.055 0.363 1 95.75 266 HIS A C 1
ATOM 2090 O O . HIS A 1 266 ? -3.258 -5.449 0.447 1 95.75 266 HIS A O 1
ATOM 2096 N N . SER A 1 267 ? -5.008 -4.285 1.271 1 97.75 267 SER A N 1
ATOM 2097 C CA . SER A 1 267 ? -4.367 -3.912 2.527 1 97.75 267 SER A CA 1
ATOM 2098 C C . SER A 1 267 ? -4.441 -5.047 3.545 1 97.75 267 SER A C 1
ATOM 2100 O O . SER A 1 267 ? -4.918 -6.137 3.229 1 97.75 267 SER A O 1
ATOM 2102 N N . ASN A 1 268 ? -3.803 -4.852 4.723 1 98.31 268 ASN A N 1
ATOM 2103 C CA . ASN A 1 268 ? -3.828 -5.816 5.82 1 98.31 268 ASN A CA 1
ATOM 2104 C C . ASN A 1 268 ? -5.254 -6.109 6.273 1 98.31 268 ASN A C 1
ATOM 2106 O O . ASN A 1 268 ? -5.848 -5.324 7.016 1 98.31 268 ASN A O 1
ATOM 2110 N N . SER A 1 269 ? -5.773 -7.293 5.852 1 97.06 269 SER A N 1
ATOM 2111 C CA . SER A 1 269 ? -7.18 -7.602 6.098 1 97.06 269 SER A CA 1
ATOM 2112 C C . SER A 1 269 ? -7.426 -7.926 7.566 1 97.06 269 SER A C 1
ATOM 2114 O O . SER A 1 269 ? -8.523 -7.711 8.078 1 97.06 269 SER A O 1
ATOM 2116 N N . LEU A 1 270 ? -6.41 -8.453 8.258 1 98.25 270 LEU A N 1
ATOM 2117 C CA . LEU A 1 270 ? -6.551 -8.711 9.688 1 98.25 270 LEU A CA 1
ATOM 2118 C C . LEU A 1 270 ? -6.727 -7.406 10.461 1 98.25 270 LEU A C 1
ATOM 2120 O O . LEU A 1 270 ? -7.535 -7.34 11.391 1 98.25 270 LEU A O 1
ATOM 2124 N N . ALA A 1 271 ? -6 -6.41 10.102 1 98.62 271 ALA A N 1
ATOM 2125 C CA . ALA A 1 271 ? -6.148 -5.09 10.711 1 98.62 271 ALA A CA 1
ATOM 2126 C C . ALA A 1 271 ? -7.547 -4.527 10.477 1 98.62 271 ALA A C 1
ATOM 2128 O O . ALA A 1 271 ? -8.117 -3.883 11.352 1 98.62 271 ALA A O 1
ATOM 2129 N N . HIS A 1 272 ? -8.086 -4.758 9.266 1 98.62 272 HIS A N 1
ATOM 2130 C CA . HIS A 1 272 ? -9.445 -4.316 8.969 1 98.62 272 HIS A CA 1
ATOM 2131 C C . HIS A 1 272 ? -10.453 -4.961 9.914 1 98.62 272 HIS A C 1
ATOM 2133 O O . HIS A 1 272 ? -11.344 -4.285 10.438 1 98.62 272 HIS A O 1
ATOM 2139 N N . GLN A 1 273 ? -10.273 -6.258 10.094 1 98.56 273 GLN A N 1
ATOM 2140 C CA . GLN A 1 273 ? -11.172 -6.992 10.984 1 98.56 273 GLN A CA 1
ATOM 2141 C C . GLN A 1 273 ? -11.031 -6.508 12.422 1 98.56 273 GLN A C 1
ATOM 2143 O O . GLN A 1 273 ? -12.031 -6.344 13.125 1 98.56 273 GLN A O 1
ATOM 2148 N N . ALA A 1 274 ? -9.797 -6.273 12.852 1 98.75 274 ALA A N 1
ATOM 2149 C CA . ALA A 1 274 ? -9.562 -5.758 14.195 1 98.75 274 ALA A CA 1
ATOM 2150 C C . A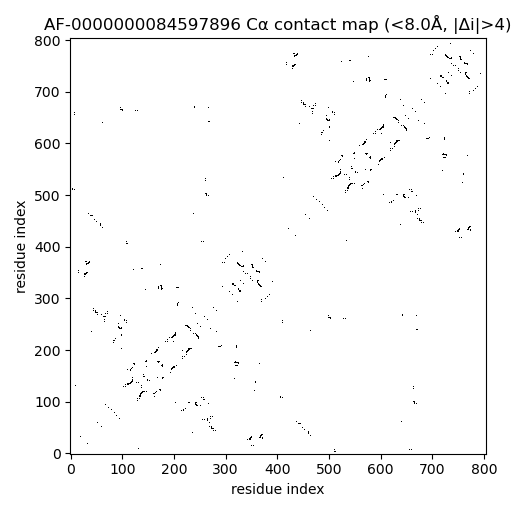LA A 1 274 ? -10.195 -4.383 14.375 1 98.75 274 ALA A C 1
ATOM 2152 O O . ALA A 1 274 ? -10.797 -4.098 15.414 1 98.75 274 ALA A O 1
ATOM 2153 N N . LEU A 1 275 ? -10.078 -3.545 13.383 1 98.88 275 LEU A N 1
ATOM 2154 C CA . LEU A 1 275 ? -10.656 -2.209 13.461 1 98.88 275 LEU A CA 1
ATOM 2155 C C . LEU A 1 275 ? -12.18 -2.281 13.492 1 98.88 275 LEU A C 1
ATOM 2157 O O . LEU A 1 275 ? -12.828 -1.492 14.188 1 98.88 275 LEU A O 1
ATOM 2161 N N . TYR A 1 276 ? -12.727 -3.215 12.703 1 98.75 276 TYR A N 1
ATOM 2162 C CA . TYR A 1 276 ? -14.156 -3.459 12.805 1 98.75 276 TYR A CA 1
ATOM 2163 C C . TYR A 1 276 ? -14.555 -3.795 14.234 1 98.75 276 TYR A C 1
ATOM 2165 O O . TYR A 1 276 ? -15.477 -3.199 14.789 1 98.75 276 TYR A O 1
ATOM 2173 N N . GLU A 1 277 ? -13.805 -4.746 14.867 1 98.75 277 GLU A N 1
ATOM 2174 C CA . GLU A 1 277 ? -14.086 -5.156 16.234 1 98.75 277 GLU A CA 1
ATOM 2175 C C . GLU A 1 277 ? -13.906 -3.992 17.203 1 98.75 277 GLU A C 1
ATOM 2177 O O . GLU A 1 277 ? -14.672 -3.854 18.172 1 98.75 277 GLU A O 1
ATOM 2182 N N . LEU A 1 278 ? -12.914 -3.174 16.984 1 98.81 278 LEU A N 1
ATOM 2183 C CA . LEU A 1 278 ? -12.688 -1.998 17.812 1 98.81 278 LEU A CA 1
ATOM 2184 C C . LEU A 1 278 ? -13.914 -1.084 17.797 1 98.81 278 LEU A C 1
ATOM 2186 O O . LEU A 1 278 ? -14.383 -0.657 18.859 1 98.81 278 LEU A O 1
ATOM 2190 N N . CYS A 1 279 ? -14.43 -0.814 16.625 1 98.56 279 CYS A N 1
ATOM 2191 C CA . CYS A 1 279 ? -15.562 0.095 16.469 1 98.56 279 CYS A CA 1
ATOM 2192 C C . CYS A 1 279 ? -16.828 -0.494 17.078 1 98.56 279 CYS A C 1
ATOM 2194 O O . CYS A 1 279 ? -17.688 0.242 17.562 1 98.56 279 CYS A O 1
ATOM 2196 N N . GLN A 1 280 ? -16.922 -1.814 17.078 1 98 280 GLN A N 1
ATOM 2197 C CA . GLN A 1 280 ? -18.109 -2.484 17.594 1 98 280 GLN A CA 1
ATOM 2198 C C . GLN A 1 280 ? -18.078 -2.584 19.109 1 98 280 GLN A C 1
ATOM 2200 O O . GLN A 1 280 ? -19.125 -2.551 19.766 1 98 280 GLN A O 1
ATOM 2205 N N . ASN A 1 281 ? -16.891 -2.686 19.688 1 98 281 ASN A N 1
ATOM 2206 C CA . ASN A 1 281 ? -16.812 -3.154 21.062 1 98 281 ASN A CA 1
ATOM 2207 C C . ASN A 1 281 ? -16.109 -2.141 21.969 1 98 281 ASN A C 1
ATOM 2209 O O . ASN A 1 281 ? -15.977 -2.361 23.172 1 98 281 ASN A O 1
ATOM 2213 N N . PHE A 1 282 ? -15.633 -1.068 21.484 1 98.5 282 PHE A N 1
ATOM 2214 C CA . PHE A 1 282 ? -14.93 -0.021 22.219 1 98.5 282 PHE A CA 1
ATOM 2215 C C . PHE A 1 282 ? -15.586 1.336 21.969 1 98.5 282 PHE A C 1
ATOM 2217 O O . PHE A 1 282 ? -16.031 1.626 20.859 1 98.5 282 PHE A O 1
ATOM 2224 N N . ASP A 1 283 ? -15.727 2.154 23 1 98.5 283 ASP A N 1
ATOM 2225 C CA . ASP A 1 283 ? -16.234 3.514 22.859 1 98.5 283 ASP A CA 1
ATOM 2226 C C . ASP A 1 283 ? -15.219 4.422 22.172 1 98.5 283 ASP A C 1
ATOM 2228 O O . ASP A 1 283 ? -14.656 5.316 22.812 1 98.5 283 ASP A O 1
ATOM 2232 N N . LEU A 1 284 ? -15.062 4.219 20.922 1 98.38 284 LEU A N 1
ATOM 2233 C CA . LEU A 1 284 ? -14.094 4.973 20.141 1 98.38 284 LEU A CA 1
ATOM 2234 C C . LEU A 1 284 ? -14.391 6.469 20.203 1 98.38 284 LEU A C 1
ATOM 2236 O O . LEU A 1 284 ? -13.469 7.285 20.266 1 98.38 284 LEU A O 1
ATOM 2240 N N . ASP A 1 285 ? -15.625 6.844 20.172 1 97.69 285 ASP A N 1
ATOM 2241 C CA . ASP A 1 285 ? -15.992 8.258 20.219 1 97.69 285 ASP A CA 1
ATOM 2242 C C . ASP A 1 285 ? -15.594 8.867 21.562 1 97.69 285 ASP A C 1
ATOM 2244 O O . ASP A 1 285 ? -15.133 10.008 21.625 1 97.69 285 ASP A O 1
ATOM 2248 N N . GLY A 1 286 ? -15.844 8.102 22.641 1 98.19 286 GLY A N 1
ATOM 2249 C CA . GLY A 1 286 ? -15.359 8.562 23.922 1 98.19 286 GLY A CA 1
ATOM 2250 C C . GLY A 1 286 ? -13.852 8.742 23.969 1 98.19 286 GLY A C 1
ATOM 2251 O O . GLY A 1 286 ? -13.352 9.703 24.562 1 98.19 286 GLY A O 1
ATOM 2252 N N . HIS A 1 287 ? -13.164 7.844 23.359 1 98.44 287 HIS A N 1
ATOM 2253 C CA . HIS A 1 287 ? -11.719 7.945 23.266 1 98.44 287 HIS A CA 1
ATOM 2254 C C . HIS A 1 287 ? -11.297 9.195 22.5 1 98.44 287 HIS A C 1
ATOM 2256 O O . HIS A 1 287 ? -10.398 9.922 22.922 1 98.44 287 HIS A O 1
ATOM 2262 N N . ILE A 1 288 ? -11.938 9.445 21.391 1 97.88 288 ILE A N 1
ATOM 2263 C CA . ILE A 1 288 ? -11.641 10.617 20.562 1 97.88 288 ILE A CA 1
ATOM 2264 C C . ILE A 1 288 ? -11.883 11.891 21.375 1 97.88 288 ILE A C 1
ATOM 2266 O O . ILE A 1 288 ? -11.094 12.836 21.297 1 97.88 288 ILE A O 1
ATOM 2270 N N . GLN A 1 289 ? -12.922 11.898 22.125 1 97.5 289 GLN A N 1
ATOM 2271 C CA . GLN A 1 289 ? -13.195 13.039 22.984 1 97.5 289 GLN A CA 1
ATOM 2272 C C . GLN A 1 289 ? -12.078 13.25 24 1 97.5 289 GLN A C 1
ATOM 2274 O O . GLN A 1 289 ? -11.656 14.383 24.25 1 97.5 289 GLN A O 1
ATOM 2279 N N . LYS A 1 290 ? -11.648 12.18 24.531 1 97.69 290 LYS A N 1
ATOM 2280 C CA . LYS A 1 290 ? -10.578 12.25 25.516 1 97.69 290 LYS A CA 1
ATOM 2281 C C . LYS A 1 290 ? -9.297 12.812 24.906 1 97.69 290 LYS A C 1
ATOM 2283 O O . LYS A 1 290 ? -8.656 13.688 25.484 1 97.69 290 LYS A O 1
ATOM 2288 N N . ILE A 1 291 ? -8.898 12.289 23.781 1 97.38 291 ILE A N 1
ATOM 2289 C CA . ILE A 1 291 ? -7.66 12.773 23.188 1 97.38 291 ILE A CA 1
ATOM 2290 C C . ILE A 1 291 ? -7.836 14.227 22.734 1 97.38 291 ILE A C 1
ATOM 2292 O O . ILE A 1 291 ? -6.898 15.023 22.797 1 97.38 291 ILE A O 1
ATOM 2296 N N . SER A 1 292 ? -9.062 14.57 22.281 1 97.81 292 SER A N 1
ATOM 2297 C CA . SER A 1 292 ? -9.344 15.953 21.906 1 97.81 292 SER A CA 1
ATOM 2298 C C . SER A 1 292 ? -9.148 16.906 23.078 1 97.81 292 SER A C 1
ATOM 2300 O O . SER A 1 292 ? -8.586 17.984 22.922 1 97.81 292 SER A O 1
ATOM 2302 N N . GLU A 1 293 ? -9.562 16.484 24.203 1 97.88 293 GLU A N 1
ATOM 2303 C CA . GLU A 1 293 ? -9.422 17.312 25.406 1 97.88 293 GLU A CA 1
ATOM 2304 C C . GLU A 1 293 ? -7.957 17.5 25.781 1 97.88 293 GLU A C 1
ATOM 2306 O O . GLU A 1 293 ? -7.531 18.594 26.109 1 97.88 293 GLU A O 1
ATOM 2311 N N . VAL A 1 294 ? -7.238 16.453 25.734 1 97.88 294 VAL A N 1
ATOM 2312 C CA . VAL A 1 294 ? -5.82 16.516 26.062 1 97.88 294 VAL A CA 1
ATOM 2313 C C . VAL A 1 294 ? -5.102 17.422 25.047 1 97.88 294 VAL A C 1
ATOM 2315 O O . VAL A 1 294 ? -4.305 18.281 25.422 1 97.88 294 VAL A O 1
ATOM 2318 N N . TYR A 1 295 ? -5.387 17.172 23.781 1 97.88 295 TYR A N 1
ATOM 2319 C CA . TYR A 1 295 ? -4.75 17.969 22.734 1 97.88 295 TYR A CA 1
ATOM 2320 C C . TYR A 1 295 ? -5.125 19.438 22.859 1 97.88 295 TYR A C 1
ATOM 2322 O O . TYR A 1 295 ? -4.305 20.328 22.609 1 97.88 295 TYR A O 1
ATOM 2330 N N . ARG A 1 296 ? -6.379 19.703 23.266 1 98.06 296 ARG A N 1
ATOM 2331 C CA . ARG A 1 296 ? -6.801 21.078 23.5 1 98.06 296 ARG A CA 1
ATOM 2332 C C . ARG A 1 296 ? -5.953 21.719 24.594 1 98.06 296 ARG A C 1
ATOM 2334 O O . ARG A 1 296 ? -5.492 22.844 24.438 1 98.06 296 ARG A O 1
ATOM 2341 N N . THR A 1 297 ? -5.75 21.047 25.625 1 98.06 297 THR A N 1
ATOM 2342 C CA . THR A 1 297 ? -4.969 21.562 26.75 1 98.06 297 THR A CA 1
ATOM 2343 C C . THR A 1 297 ? -3.533 21.844 26.312 1 98.06 297 THR A C 1
ATOM 2345 O O . THR A 1 297 ? -2.959 22.875 26.688 1 98.06 297 THR A O 1
ATOM 2348 N N . ARG A 1 298 ? -2.988 20.969 25.578 1 98.06 298 ARG A N 1
ATOM 2349 C CA . ARG A 1 298 ? -1.622 21.141 25.094 1 98.06 298 ARG A CA 1
ATOM 2350 C C . ARG A 1 298 ? -1.531 22.312 24.109 1 98.06 298 ARG A C 1
ATOM 2352 O O . ARG A 1 298 ? -0.584 23.094 24.156 1 98.06 298 ARG A O 1
ATOM 2359 N N . LYS A 1 299 ? -2.529 22.344 23.234 1 98.12 299 LYS A N 1
ATOM 2360 C CA . LYS A 1 299 ? -2.631 23.484 22.328 1 98.12 299 LYS A CA 1
ATOM 2361 C C . LYS A 1 299 ? -2.723 24.781 23.094 1 98.12 299 LYS A C 1
ATOM 2363 O O . LYS A 1 299 ? -2.021 25.75 22.781 1 98.12 299 LYS A O 1
ATOM 2368 N N . ASP A 1 300 ? -3.523 24.844 24.109 1 98.25 300 ASP A N 1
ATOM 2369 C CA . ASP A 1 300 ? -3.689 26.047 24.938 1 98.25 300 ASP A CA 1
ATOM 2370 C C . ASP A 1 300 ? -2.375 26.438 25.609 1 98.25 300 ASP A C 1
ATOM 2372 O O . ASP A 1 300 ? -2.047 27.625 25.688 1 98.25 300 ASP A O 1
ATOM 2376 N N . ALA A 1 301 ? -1.684 25.453 26.078 1 98.06 301 ALA A N 1
ATOM 2377 C CA . ALA A 1 301 ? -0.375 25.719 26.672 1 98.06 301 ALA A CA 1
ATOM 2378 C C . ALA A 1 301 ? 0.576 26.328 25.656 1 98.06 301 ALA A C 1
ATOM 2380 O O . ALA A 1 301 ? 1.303 27.281 25.969 1 98.06 301 ALA A O 1
ATOM 2381 N N . MET A 1 302 ? 0.608 25.781 24.516 1 98.44 302 MET A N 1
ATOM 2382 C CA . MET A 1 302 ? 1.467 26.312 23.453 1 98.44 302 MET A CA 1
ATOM 2383 C C . MET A 1 302 ? 1.112 27.75 23.125 1 98.44 302 MET A C 1
ATOM 2385 O O . MET A 1 302 ? 1.991 28.625 23.078 1 98.44 302 MET A O 1
ATOM 2389 N N . VAL A 1 303 ? -0.143 28.031 22.953 1 98.25 303 VAL A N 1
ATOM 2390 C CA . VAL A 1 303 ? -0.645 29.359 22.609 1 98.25 303 VAL A CA 1
ATOM 2391 C C . VAL A 1 303 ? -0.333 30.344 23.734 1 98.25 303 VAL A C 1
ATOM 2393 O O . VAL A 1 303 ? 0.075 31.484 23.484 1 98.25 303 VAL A O 1
ATOM 2396 N N . TYR A 1 304 ? -0.538 29.844 24.922 1 97.94 304 TYR A N 1
ATOM 2397 C CA . TYR A 1 304 ? -0.268 30.688 26.078 1 97.94 304 TYR A CA 1
ATOM 2398 C C . TYR A 1 304 ? 1.16 31.219 26.062 1 97.94 304 TYR A C 1
ATOM 2400 O O . TYR A 1 304 ? 1.388 32.406 26.25 1 97.94 304 TYR A O 1
ATOM 2408 N N . HIS A 1 305 ? 2.088 30.375 25.75 1 97.38 305 HIS A N 1
ATOM 2409 C CA . HIS A 1 305 ? 3.498 30.75 25.812 1 97.38 305 HIS A CA 1
ATOM 2410 C C . HIS A 1 305 ? 3.924 31.547 24.594 1 97.38 305 HIS A C 1
ATOM 2412 O O . HIS A 1 305 ? 4.973 32.188 24.594 1 97.38 305 HIS A O 1
ATOM 2418 N N . LEU A 1 306 ? 3.115 31.531 23.547 1 98.31 306 LEU A N 1
ATOM 2419 C CA . LEU A 1 306 ? 3.457 32.25 22.328 1 98.31 306 LEU A CA 1
ATOM 2420 C C . LEU A 1 306 ? 2.75 33.594 22.266 1 98.31 306 LEU A C 1
ATOM 2422 O O . LEU A 1 306 ? 3.096 34.438 21.453 1 98.31 306 LEU A O 1
ATOM 2426 N N . GLN A 1 307 ? 1.795 33.812 23.141 1 97.62 307 GLN A N 1
ATOM 2427 C CA . GLN A 1 307 ? 0.888 34.969 23.078 1 97.62 307 GLN A CA 1
ATOM 2428 C C . GLN A 1 307 ? 1.651 36.281 23.172 1 97.62 307 GLN A C 1
ATOM 2430 O O . GLN A 1 307 ? 1.381 37.219 22.406 1 97.62 307 GLN A O 1
ATOM 2435 N N . GLN A 1 308 ? 2.576 36.375 24.125 1 94.94 308 GLN A N 1
ATOM 2436 C CA . GLN A 1 308 ? 3.32 37.625 24.297 1 94.94 308 GLN A CA 1
ATOM 2437 C C . GLN A 1 308 ? 4.16 37.938 23.047 1 94.94 308 GLN A C 1
ATOM 2439 O O . GLN A 1 308 ? 4.246 39.094 22.625 1 94.94 308 GLN A O 1
ATOM 2444 N N . ALA A 1 309 ? 4.785 36.906 22.562 1 96.94 309 ALA A N 1
ATOM 2445 C CA . ALA A 1 309 ? 5.562 37.094 21.328 1 96.94 309 ALA A CA 1
ATOM 2446 C C . ALA A 1 309 ? 4.672 37.562 20.188 1 96.94 309 ALA A C 1
ATOM 2448 O O . ALA A 1 309 ? 5.105 38.344 19.344 1 96.94 309 ALA A O 1
ATOM 2449 N N . ARG A 1 310 ? 3.494 37.062 20.078 1 97.12 310 ARG A N 1
ATOM 2450 C CA . ARG A 1 310 ? 2.523 37.531 19.094 1 97.12 310 ARG A CA 1
ATOM 2451 C C . ARG A 1 310 ? 2.176 39 19.297 1 97.12 310 ARG A C 1
ATOM 2453 O O . ARG A 1 310 ? 2.16 39.781 18.344 1 97.12 310 ARG A O 1
ATOM 2460 N N . ASN A 1 311 ? 1.961 39.375 20.516 1 97 311 ASN A N 1
ATOM 2461 C CA . ASN A 1 311 ? 1.647 40.75 20.844 1 97 311 ASN A CA 1
ATOM 2462 C C . ASN A 1 311 ? 2.801 41.688 20.5 1 97 311 ASN A C 1
ATOM 2464 O O . ASN A 1 311 ? 2.58 42.812 20.094 1 97 311 ASN A O 1
ATOM 2468 N N . ASP A 1 312 ? 3.992 41.156 20.625 1 96.25 312 ASP A N 1
ATOM 2469 C CA . ASP A 1 312 ? 5.191 41.938 20.375 1 96.25 312 ASP A CA 1
ATOM 2470 C C . ASP A 1 312 ? 5.504 42 18.875 1 96.25 312 ASP A C 1
ATOM 2472 O O . ASP A 1 312 ? 6.461 42.656 18.469 1 96.25 312 ASP A O 1
ATOM 2476 N N . GLY A 1 313 ? 4.742 41.281 18.125 1 96.25 313 GLY A N 1
ATOM 2477 C CA . GLY A 1 313 ? 4.895 41.344 16.672 1 96.25 313 GLY A CA 1
ATOM 2478 C C . GLY A 1 313 ? 5.984 40.438 16.156 1 96.25 313 GLY A C 1
ATOM 2479 O O . GLY A 1 313 ? 6.383 40.531 14.984 1 96.25 313 GLY A O 1
ATOM 2480 N N . LEU A 1 314 ? 6.465 39.531 16.938 1 97.06 314 LEU A N 1
ATOM 2481 C CA . LEU A 1 314 ? 7.543 38.625 16.547 1 97.06 314 LEU A CA 1
ATOM 2482 C C . LEU A 1 314 ? 7.012 37.5 15.656 1 97.06 314 LEU A C 1
ATOM 2484 O O . LEU A 1 314 ? 7.766 36.906 14.883 1 97.06 314 LEU A O 1
ATOM 2488 N N . LEU A 1 315 ? 5.77 37.156 15.859 1 98.06 315 LEU A N 1
ATOM 2489 C CA . LEU A 1 315 ? 5.121 36.094 15.109 1 98.06 315 LEU A CA 1
ATOM 2490 C C . LEU A 1 315 ? 3.611 36.312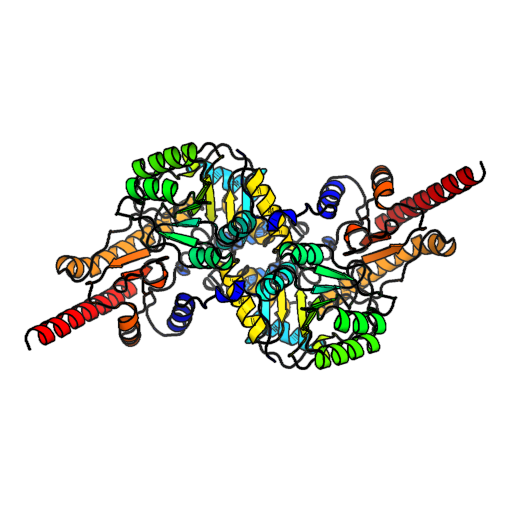 15.055 1 98.06 315 LEU A C 1
ATOM 2492 O O . LEU A 1 315 ? 3.07 37.156 15.773 1 98.06 315 LEU A O 1
ATOM 2496 N N . HIS A 1 316 ? 3.035 35.688 14.125 1 97.56 316 HIS A N 1
ATOM 2497 C CA . HIS A 1 316 ? 1.585 35.625 13.969 1 97.56 316 HIS A CA 1
ATOM 2498 C C . HIS A 1 316 ? 1.081 34.219 13.828 1 97.56 316 HIS A C 1
ATOM 2500 O O . HIS A 1 316 ? 1.76 33.344 13.25 1 97.56 316 HIS A O 1
ATOM 2506 N N . PHE A 1 317 ? -0.07 33.938 14.359 1 97.44 317 PHE A N 1
ATOM 2507 C CA . PHE A 1 317 ? -0.748 32.656 14.148 1 97.44 317 PHE A CA 1
ATOM 2508 C C . PHE A 1 317 ? -2.25 32.812 14.367 1 97.44 317 PHE A C 1
ATOM 2510 O O . PHE A 1 317 ? -2.703 33.781 14.984 1 97.44 317 PHE A O 1
ATOM 2517 N N . VAL A 1 318 ? -3.002 31.938 13.758 1 95.94 318 VAL A N 1
ATOM 2518 C CA . VAL A 1 318 ? -4.418 31.75 14.039 1 95.94 318 VAL A CA 1
ATOM 2519 C C . VAL A 1 318 ? -4.602 30.516 14.922 1 95.94 318 VAL A C 1
ATOM 2521 O O . VAL A 1 318 ? -4.109 29.422 14.594 1 95.94 318 VAL A O 1
ATOM 2524 N N . GLU A 1 319 ? -5.23 30.734 16.078 1 96.19 319 GLU A N 1
ATOM 2525 C CA . GLU A 1 319 ? -5.398 29.625 17.016 1 96.19 319 GLU A CA 1
ATOM 2526 C C . GLU A 1 319 ? -6.242 28.5 16.406 1 96.19 319 GLU A C 1
ATOM 2528 O O . GLU A 1 319 ? -7.355 28.75 15.938 1 96.19 319 GLU A O 1
ATOM 2533 N N . PRO A 1 320 ? -5.742 27.328 16.391 1 96.31 320 PRO A N 1
ATOM 2534 C CA . PRO A 1 320 ? -6.508 26.219 15.82 1 96.31 320 PRO A CA 1
ATOM 2535 C C . PRO A 1 320 ? -7.723 25.844 16.656 1 96.31 320 PRO A C 1
ATOM 2537 O O . PRO A 1 320 ? -7.668 25.906 17.891 1 96.31 320 PRO A O 1
ATOM 2540 N N . LYS A 1 321 ? -8.727 25.344 16 1 97.5 321 LYS A N 1
ATOM 2541 C CA . LYS A 1 321 ? -9.969 24.938 16.672 1 97.5 321 LYS A CA 1
ATOM 2542 C C . LYS A 1 321 ? -10.062 23.422 16.75 1 97.5 321 LYS A C 1
ATOM 2544 O O . LYS A 1 321 ? -11.055 22.875 17.25 1 97.5 321 LYS A O 1
ATOM 2549 N N . GLY A 1 322 ? -9.086 22.734 16.375 1 97.69 322 GLY A N 1
ATOM 2550 C CA . GLY A 1 322 ? -8.922 21.281 16.359 1 97.69 322 GLY A CA 1
ATOM 2551 C C . GLY A 1 322 ? -7.652 20.844 15.656 1 97.69 322 GLY A C 1
ATOM 2552 O O . GLY A 1 322 ? -6.77 21.656 15.375 1 97.69 322 GLY A O 1
ATOM 2553 N N . GLY A 1 323 ? -7.52 19.547 15.508 1 97.5 323 GLY A N 1
ATOM 2554 C CA . GLY A 1 323 ? -6.395 18.984 14.781 1 97.5 323 GLY A CA 1
ATOM 2555 C C . GLY A 1 323 ? -5.164 18.797 15.641 1 97.5 323 GLY A C 1
ATOM 2556 O O . GLY A 1 323 ? -5.27 18.406 16.812 1 97.5 323 GLY A O 1
ATOM 2557 N N . MET A 1 324 ? -3.973 19.031 14.953 1 97.88 324 MET A N 1
ATOM 2558 C CA . MET A 1 324 ? -2.758 18.609 15.648 1 97.88 324 MET A CA 1
ATOM 2559 C C . MET A 1 324 ? -1.659 19.656 15.5 1 97.88 324 MET A C 1
ATOM 2561 O O . MET A 1 324 ? -0.577 19.5 16.078 1 97.88 324 MET A O 1
ATOM 2565 N N . PHE A 1 325 ? -1.952 20.797 14.773 1 98 325 PHE A N 1
ATOM 2566 C CA . PHE A 1 325 ? -0.825 21.625 14.352 1 98 325 PHE A CA 1
ATOM 2567 C C . PHE A 1 325 ? -1.103 23.094 14.609 1 98 325 PHE A C 1
ATOM 2569 O O . PHE A 1 325 ? -2.26 23.516 14.641 1 98 325 PHE A O 1
ATOM 2576 N N . LEU A 1 326 ? -0.07 23.812 14.836 1 98.25 326 LEU A N 1
ATOM 2577 C CA . LEU A 1 326 ? -0.044 25.266 14.898 1 98.25 326 LEU A CA 1
ATOM 2578 C C . LEU A 1 326 ? 0.941 25.828 13.883 1 98.25 326 LEU A C 1
ATOM 2580 O O . LEU A 1 326 ? 2.107 25.438 13.852 1 98.25 326 LEU A O 1
ATOM 2584 N N . TRP A 1 327 ? 0.446 26.672 13.047 1 98.19 327 TRP A N 1
ATOM 2585 C CA . TRP A 1 327 ? 1.237 27.297 12 1 98.19 327 TRP A CA 1
ATOM 2586 C C . TRP A 1 327 ? 1.673 28.703 12.414 1 98.19 327 TRP A C 1
ATOM 2588 O O . TRP A 1 327 ? 0.839 29.531 12.781 1 98.19 327 TRP A O 1
ATOM 2598 N N . LEU A 1 328 ? 2.977 28.969 12.32 1 98.44 328 LEU A N 1
ATOM 2599 C CA . LEU A 1 328 ? 3.502 30.266 12.703 1 98.44 328 LEU A CA 1
ATOM 2600 C C . LEU A 1 328 ? 4.047 31.016 11.484 1 98.44 328 LEU A C 1
ATOM 2602 O O . LEU A 1 328 ? 4.672 30.406 10.609 1 98.44 328 LEU A O 1
ATOM 2606 N N . GLU A 1 329 ? 3.756 32.219 11.453 1 98.19 329 GLU A N 1
ATOM 2607 C CA . GLU A 1 329 ? 4.41 33.156 10.547 1 98.19 329 GLU A CA 1
ATOM 2608 C C . GLU A 1 329 ? 5.316 34.125 11.312 1 98.19 329 GLU A C 1
ATOM 2610 O O . GLU A 1 329 ? 4.832 34.969 12.078 1 98.19 329 GLU A O 1
ATOM 2615 N N . LEU A 1 330 ? 6.535 34 11.062 1 98.38 330 LEU A N 1
ATOM 2616 C CA . LEU A 1 330 ? 7.508 34.875 11.711 1 98.38 330 LEU A CA 1
ATOM 2617 C C . LEU A 1 330 ? 7.648 36.188 10.953 1 98.38 330 LEU A C 1
ATOM 2619 O O . LEU A 1 330 ? 6.977 36.406 9.945 1 98.38 330 LEU A O 1
ATOM 2623 N N . GLN A 1 331 ? 8.477 37.031 11.531 1 97.06 331 GLN A N 1
ATOM 2624 C CA . GLN A 1 331 ? 8.805 38.25 10.797 1 97.06 331 GLN A CA 1
ATOM 2625 C C . GLN A 1 331 ? 9.398 37.938 9.43 1 97.06 331 GLN A C 1
ATOM 2627 O O . GLN A 1 331 ? 10.133 36.938 9.289 1 97.06 331 GLN A O 1
ATOM 2632 N N . GLU A 1 332 ? 9.109 38.719 8.453 1 95.06 332 GLU A N 1
ATOM 2633 C CA . GLU A 1 332 ? 9.398 38.438 7.051 1 95.06 332 GLU A CA 1
ATOM 2634 C C . GLU A 1 332 ? 10.883 38.156 6.84 1 95.06 332 GLU A C 1
ATOM 2636 O O . GLU A 1 332 ? 11.258 37.375 5.965 1 95.06 332 GLU A O 1
ATOM 2641 N N . GLN A 1 333 ? 11.68 38.75 7.625 1 93.12 333 GLN A N 1
ATOM 2642 C CA . GLN A 1 333 ? 13.125 38.656 7.418 1 93.12 333 GLN A CA 1
ATOM 2643 C C . GLN A 1 333 ? 13.695 37.375 8.039 1 93.12 333 GLN A C 1
ATOM 2645 O O . GLN A 1 333 ? 14.867 37.062 7.824 1 93.12 333 GLN A O 1
ATOM 2650 N N . VAL A 1 334 ? 12.883 36.75 8.805 1 96.62 334 VAL A N 1
ATOM 2651 C CA . VAL A 1 334 ? 13.375 35.562 9.5 1 96.62 334 VAL A CA 1
ATOM 2652 C C . VAL A 1 334 ? 13.258 34.344 8.578 1 96.62 334 VAL A C 1
ATOM 2654 O O . VAL A 1 334 ? 12.211 34.094 7.977 1 96.62 334 VAL A O 1
ATOM 2657 N N . ASN A 1 335 ? 14.328 33.625 8.445 1 96.75 335 ASN A N 1
ATOM 2658 C CA . ASN A 1 335 ? 14.352 32.375 7.719 1 96.75 335 ASN A CA 1
ATOM 2659 C C . ASN A 1 335 ? 14.25 31.172 8.664 1 96.75 335 ASN A C 1
ATOM 2661 O O . ASN A 1 335 ? 15.227 30.812 9.336 1 96.75 335 ASN A O 1
ATOM 2665 N N . ALA A 1 336 ? 13.086 30.547 8.648 1 96.62 336 ALA A N 1
ATOM 2666 C CA . ALA A 1 336 ? 12.797 29.484 9.602 1 96.62 336 ALA A CA 1
ATOM 2667 C C . ALA A 1 336 ? 13.727 28.281 9.383 1 96.62 336 ALA A C 1
ATOM 2669 O O . ALA A 1 336 ? 14.102 27.609 10.336 1 96.62 336 ALA A O 1
ATOM 2670 N N . GLU A 1 337 ? 14.055 28 8.133 1 94 337 GLU A N 1
ATOM 2671 C CA . GLU A 1 337 ? 14.969 26.891 7.844 1 94 337 GLU A CA 1
ATOM 2672 C C . GLU A 1 337 ? 16.359 27.172 8.406 1 94 337 GLU A C 1
ATOM 2674 O O . GLU A 1 337 ? 16.984 26.281 8.992 1 94 337 GLU A O 1
ATOM 2679 N N . ALA A 1 338 ? 16.812 28.359 8.219 1 93.44 338 ALA A N 1
ATOM 2680 C CA . ALA A 1 338 ? 18.141 28.734 8.695 1 93.44 338 ALA A CA 1
ATOM 2681 C C . ALA A 1 338 ? 18.188 28.766 10.219 1 93.44 338 ALA A C 1
ATOM 2683 O O . ALA A 1 338 ? 19.25 28.562 10.82 1 93.44 338 ALA A O 1
ATOM 2684 N N . LEU A 1 339 ? 17.094 28.984 10.852 1 95 339 LEU A N 1
ATOM 2685 C CA . LEU A 1 339 ? 17.016 29.094 12.305 1 95 339 LEU A CA 1
ATOM 2686 C C . LEU A 1 339 ? 16.938 27.719 12.961 1 95 339 LEU A C 1
ATOM 2688 O O . LEU A 1 339 ? 17.219 27.594 14.156 1 95 339 LEU A O 1
ATOM 2692 N N . LEU A 1 340 ? 16.625 26.672 12.281 1 93.94 340 LEU A N 1
ATOM 2693 C CA . LEU A 1 340 ? 16.328 25.344 12.82 1 93.94 340 LEU A CA 1
ATOM 2694 C C . LEU A 1 340 ? 17.547 24.766 13.531 1 93.94 340 LEU A C 1
ATOM 2696 O O . LEU A 1 340 ? 17.422 24.219 14.625 1 93.94 340 LEU A O 1
ATOM 2700 N N . PRO A 1 341 ? 18.766 24.875 12.914 1 91.88 341 PRO A N 1
ATOM 2701 C CA . PRO A 1 341 ? 19.938 24.328 13.617 1 91.88 341 PRO A CA 1
ATOM 2702 C C . PRO A 1 341 ? 20.141 24.969 14.992 1 91.88 341 PRO A C 1
ATOM 2704 O O . PRO A 1 341 ? 20.516 24.266 15.945 1 91.88 341 PRO A O 1
ATOM 2707 N N . ARG A 1 342 ? 19.859 26.219 15.109 1 93.38 342 ARG A N 1
ATOM 2708 C CA . ARG A 1 342 ? 19.969 26.906 16.391 1 93.38 342 ARG A CA 1
ATOM 2709 C C . ARG A 1 342 ? 18.938 26.359 17.391 1 93.38 342 ARG A C 1
ATOM 2711 O O . ARG A 1 342 ? 19.25 26.188 18.562 1 93.38 342 ARG A O 1
ATOM 2718 N N . ALA A 1 343 ? 17.75 26.125 16.938 1 94.94 343 ALA A N 1
ATOM 2719 C CA . ALA A 1 343 ? 16.703 25.547 17.781 1 94.94 343 ALA A CA 1
ATOM 2720 C C . ALA A 1 343 ? 17.094 24.172 18.281 1 94.94 343 ALA A C 1
ATOM 2722 O O . ALA A 1 343 ? 16.922 23.859 19.469 1 94.94 343 ALA A O 1
ATOM 2723 N N . VAL A 1 344 ? 17.688 23.375 17.406 1 93.06 344 VAL A N 1
ATOM 2724 C CA . VAL A 1 344 ? 18.094 22.016 17.75 1 93.06 344 VAL A CA 1
ATOM 2725 C C . VAL A 1 344 ? 19.219 22.062 18.781 1 93.06 344 VAL A C 1
ATOM 2727 O O . VAL A 1 344 ? 19.219 21.281 19.75 1 93.06 344 VAL A O 1
ATOM 2730 N N . GLU A 1 345 ? 20.125 22.938 18.578 1 92.62 345 GLU A N 1
ATOM 2731 C CA . GLU A 1 345 ? 21.219 23.109 19.531 1 92.62 345 GLU A CA 1
ATOM 2732 C C . GLU A 1 345 ? 20.688 23.453 20.922 1 92.62 345 GLU A C 1
ATOM 2734 O O . GLU A 1 345 ? 21.266 23.062 21.922 1 92.62 345 GLU A O 1
ATOM 2739 N N . ARG A 1 346 ? 19.578 24.094 20.953 1 94.69 346 ARG A N 1
ATOM 2740 C CA . ARG A 1 346 ? 19 24.516 22.219 1 94.69 346 ARG A CA 1
ATOM 2741 C C . ARG A 1 346 ? 18.016 23.484 22.75 1 94.69 346 ARG A C 1
ATOM 2743 O O . ARG A 1 346 ? 17.453 23.656 23.828 1 94.69 346 ARG A O 1
ATOM 2750 N N . GLY A 1 347 ? 17.781 22.469 21.938 1 92.81 347 GLY A N 1
ATOM 2751 C CA . GLY A 1 347 ? 17.047 21.328 22.469 1 92.81 347 GLY A CA 1
ATOM 2752 C C . GLY A 1 347 ? 15.625 21.234 21.969 1 92.81 347 GLY A C 1
ATOM 2753 O O . GLY A 1 347 ? 14.797 20.531 22.562 1 92.81 347 GLY A O 1
ATOM 2754 N N . MET A 1 348 ? 15.266 21.906 20.953 1 93.88 348 MET A N 1
ATOM 2755 C CA . MET A 1 348 ? 13.922 21.766 20.406 1 93.88 348 MET A CA 1
ATOM 2756 C C . MET A 1 348 ? 13.969 21.734 18.875 1 93.88 348 MET A C 1
ATOM 2758 O O . MET A 1 348 ? 14.953 22.156 18.266 1 93.88 348 MET A O 1
ATOM 2762 N N . ALA A 1 349 ? 12.898 21.188 18.266 1 94.31 349 ALA A N 1
ATOM 2763 C CA . ALA A 1 349 ? 12.836 21.109 16.812 1 94.31 349 ALA A CA 1
ATOM 2764 C C . ALA A 1 349 ? 11.422 21.375 16.312 1 94.31 349 ALA A C 1
ATOM 2766 O O . ALA A 1 349 ? 10.445 21.062 16.984 1 94.31 349 ALA A O 1
ATOM 2767 N N . TYR A 1 350 ? 11.328 22.062 15.219 1 94.75 350 TYR A N 1
ATOM 2768 C CA . TYR A 1 350 ? 10.109 22.312 14.461 1 94.75 350 TYR A CA 1
ATOM 2769 C C . TYR A 1 350 ? 10.305 21.984 12.992 1 94.75 350 TYR A C 1
ATOM 2771 O O . TYR A 1 350 ? 11.383 21.547 12.578 1 94.75 350 TYR A O 1
ATOM 2779 N N . VAL A 1 351 ? 9.25 22.109 12.18 1 94.19 351 VAL A N 1
ATOM 2780 C CA . VAL A 1 351 ? 9.383 21.922 10.734 1 94.19 351 VAL A CA 1
ATOM 2781 C C . VAL A 1 351 ? 9.273 23.281 10.039 1 94.19 351 VAL A C 1
ATOM 2783 O O . VAL A 1 351 ? 8.281 23.984 10.203 1 94.19 351 VAL A O 1
ATOM 2786 N N . PRO A 1 352 ? 10.336 23.625 9.258 1 95.25 352 PRO A N 1
ATOM 2787 C CA . PRO A 1 352 ? 10.18 24.828 8.438 1 95.25 352 PRO A CA 1
ATOM 2788 C C . PRO A 1 352 ? 9 24.734 7.469 1 95.25 352 PRO A C 1
ATOM 2790 O O . PRO A 1 352 ? 8.719 23.656 6.941 1 95.25 352 PRO A O 1
ATOM 2793 N N . GLY A 1 353 ? 8.383 25.828 7.219 1 96.06 353 GLY A N 1
ATOM 2794 C CA . GLY A 1 353 ? 7.125 25.828 6.492 1 96.06 353 GLY A CA 1
ATOM 2795 C C . GLY A 1 353 ? 7.301 25.781 4.988 1 96.06 353 GLY A C 1
ATOM 2796 O O . GLY A 1 353 ? 6.391 25.391 4.262 1 96.06 353 GLY A O 1
ATOM 2797 N N . ALA A 1 354 ? 8.484 26.078 4.461 1 94.5 354 ALA A N 1
ATOM 2798 C CA . ALA A 1 354 ? 8.727 26.281 3.035 1 94.5 354 ALA A CA 1
ATOM 2799 C C . ALA A 1 354 ? 8.305 25.047 2.227 1 94.5 354 ALA A C 1
ATOM 2801 O O . ALA A 1 354 ? 7.668 25.188 1.179 1 94.5 354 ALA A O 1
ATOM 2802 N N . PRO A 1 355 ? 8.492 23.844 2.723 1 92.38 355 PRO A N 1
ATOM 2803 C CA . PRO A 1 355 ? 8.18 22.656 1.927 1 92.38 355 PRO A CA 1
ATOM 2804 C C . PRO A 1 355 ? 6.68 22.438 1.745 1 92.38 355 PRO A C 1
ATOM 2806 O O . PRO A 1 355 ? 6.258 21.641 0.915 1 92.38 355 PRO A O 1
ATOM 2809 N N . PHE A 1 356 ? 5.855 23.141 2.469 1 95.31 356 PHE A N 1
ATOM 2810 C CA . PHE A 1 356 ? 4.41 22.938 2.41 1 95.31 356 PHE A CA 1
ATOM 2811 C C . PHE A 1 356 ? 3.789 23.797 1.318 1 95.31 356 PHE A C 1
ATOM 2813 O O . PHE A 1 356 ? 2.58 23.734 1.087 1 95.31 356 PHE A O 1
ATOM 2820 N N . TYR A 1 357 ? 4.625 24.609 0.65 1 95.56 357 TYR A N 1
ATOM 2821 C CA . TYR A 1 357 ? 4.141 25.453 -0.432 1 95.56 357 TYR A CA 1
ATOM 2822 C C . TYR A 1 357 ? 4.371 24.797 -1.787 1 95.56 357 TYR A C 1
ATOM 2824 O O . TYR A 1 357 ? 5.457 24.266 -2.049 1 95.56 357 TYR A O 1
ATOM 2832 N N . ALA A 1 358 ? 3.348 24.828 -2.602 1 93.75 358 ALA A N 1
ATOM 2833 C CA . ALA A 1 358 ? 3.5 24.344 -3.971 1 93.75 358 ALA A CA 1
ATOM 2834 C C . ALA A 1 358 ? 4.301 25.328 -4.816 1 93.75 358 ALA A C 1
ATOM 2836 O O . ALA A 1 358 ? 5.062 24.922 -5.695 1 93.75 358 ALA A O 1
ATOM 2837 N N . GLU A 1 359 ? 4 26.562 -4.512 1 93.31 359 GLU A N 1
ATOM 2838 C CA . GLU A 1 359 ? 4.633 27.672 -5.23 1 93.31 359 GLU A CA 1
ATOM 2839 C C . GLU A 1 359 ? 5.035 28.781 -4.273 1 93.31 359 GLU A C 1
ATOM 2841 O O . GLU A 1 359 ? 4.402 28.984 -3.236 1 93.31 359 GLU A O 1
ATOM 2846 N N . ASN A 1 360 ? 6.129 29.469 -4.656 1 92.94 360 ASN A N 1
ATOM 2847 C CA . ASN A 1 360 ? 6.547 30.672 -3.961 1 92.94 360 ASN A CA 1
ATOM 2848 C C . ASN A 1 360 ? 6.621 30.453 -2.451 1 92.94 360 ASN A C 1
ATOM 2850 O O . ASN A 1 360 ? 5.914 31.109 -1.689 1 92.94 360 ASN A O 1
ATOM 2854 N N . PRO A 1 361 ? 7.426 29.578 -2.004 1 95.12 361 PRO A N 1
ATOM 2855 C CA . PRO A 1 361 ? 7.516 29.266 -0.575 1 95.12 361 PRO A CA 1
ATOM 2856 C C . PRO A 1 361 ? 7.875 30.484 0.27 1 95.12 361 PRO A C 1
ATOM 2858 O O . PRO A 1 361 ? 8.688 31.312 -0.148 1 95.12 361 PRO A O 1
ATOM 2861 N N . LYS A 1 362 ? 7.203 30.609 1.369 1 96.44 362 LYS A N 1
ATOM 2862 C CA . LYS A 1 362 ? 7.574 31.609 2.377 1 96.44 362 LYS A CA 1
ATOM 2863 C C . LYS A 1 362 ? 8.602 31.031 3.352 1 96.44 362 LYS A C 1
ATOM 2865 O O . LYS A 1 362 ? 8.367 30 3.977 1 96.44 362 LYS A O 1
ATOM 2870 N N . ALA A 1 363 ? 9.617 31.734 3.553 1 96.69 363 ALA A N 1
ATOM 2871 C CA . ALA A 1 363 ? 10.727 31.234 4.363 1 96.69 363 ALA A CA 1
ATOM 2872 C C . ALA A 1 363 ? 10.492 31.516 5.844 1 96.69 363 ALA A C 1
ATOM 2874 O O . ALA A 1 363 ? 11.18 30.969 6.703 1 96.69 363 ALA A O 1
ATOM 2875 N N . ASN A 1 364 ? 9.539 32.375 6.129 1 98.19 364 ASN A N 1
ATOM 2876 C CA . ASN A 1 364 ? 9.352 32.812 7.5 1 98.19 364 ASN A CA 1
ATOM 2877 C C . ASN A 1 364 ? 8.219 32.094 8.195 1 98.19 364 ASN A C 1
ATOM 2879 O O . ASN A 1 364 ? 7.539 32.625 9.055 1 98.19 364 ASN A O 1
ATOM 2883 N N . THR A 1 365 ? 7.969 30.875 7.762 1 98 365 THR A N 1
ATOM 2884 C CA . THR A 1 365 ? 6.883 30.094 8.359 1 98 365 THR A CA 1
ATOM 2885 C C . THR A 1 365 ? 7.406 28.797 8.945 1 98 365 THR A C 1
ATOM 2887 O O . THR A 1 365 ? 8.469 28.312 8.562 1 98 365 THR A O 1
ATOM 2890 N N . LEU A 1 366 ? 6.723 28.234 9.906 1 97.25 366 LEU A N 1
ATOM 2891 C CA . LEU A 1 366 ? 7.035 26.938 10.477 1 97.25 366 LEU A CA 1
ATOM 2892 C C . LEU A 1 366 ? 5.785 26.281 11.055 1 97.25 366 LEU A C 1
ATOM 2894 O O . LEU A 1 366 ? 4.793 26.953 11.328 1 97.25 366 LEU A O 1
ATOM 2898 N N . ARG A 1 367 ? 5.793 24.969 11.18 1 97.25 367 ARG A N 1
ATOM 2899 C CA . ARG A 1 367 ? 4.707 24.188 11.758 1 97.25 367 ARG A CA 1
ATOM 2900 C C . ARG A 1 367 ? 5.133 23.562 13.086 1 97.25 367 ARG A C 1
ATOM 2902 O O . ARG A 1 367 ? 6.242 23.047 13.211 1 97.25 367 ARG A O 1
ATOM 2909 N N . LEU A 1 368 ? 4.285 23.656 14.031 1 97.06 368 LEU A N 1
ATOM 2910 C CA . LEU A 1 368 ? 4.453 23 15.32 1 97.06 368 LEU A CA 1
ATOM 2911 C C . LEU A 1 368 ? 3.363 21.953 15.547 1 97.06 368 LEU A C 1
ATOM 2913 O O . LEU A 1 368 ? 2.201 22.172 15.211 1 97.06 368 LEU A O 1
ATOM 2917 N N . ASN A 1 369 ? 3.73 20.859 16.062 1 96.12 369 ASN A N 1
ATOM 2918 C CA . ASN A 1 369 ? 2.799 19.844 16.531 1 96.12 369 ASN A CA 1
ATOM 2919 C C . ASN A 1 369 ? 2.623 19.875 18.047 1 96.12 369 ASN A C 1
ATOM 2921 O O . ASN A 1 369 ? 3.607 19.906 18.781 1 96.12 369 ASN A O 1
ATOM 2925 N N . PHE A 1 370 ? 1.409 19.906 18.547 1 97.25 370 PHE A N 1
ATOM 2926 C CA . PHE A 1 370 ? 1.205 20.016 19.984 1 97.25 370 PHE A CA 1
ATOM 2927 C C . PHE A 1 370 ? 0.697 18.703 20.578 1 97.25 370 PHE A C 1
ATOM 2929 O O . PHE A 1 370 ? 0.38 18.625 21.766 1 97.25 370 PHE A O 1
ATOM 2936 N N . THR A 1 371 ? 0.643 17.672 19.797 1 95.06 371 THR A N 1
ATOM 2937 C CA . THR A 1 371 ? -0.025 16.453 20.25 1 95.06 371 THR A CA 1
ATOM 2938 C C . THR A 1 371 ? 0.972 15.508 20.922 1 95.06 371 THR A C 1
ATOM 2940 O O . THR A 1 371 ? 0.616 14.773 21.828 1 95.06 371 THR A O 1
ATOM 2943 N N . HIS A 1 372 ? 2.174 15.492 20.516 1 90.94 372 HIS A N 1
ATOM 2944 C CA . HIS A 1 372 ? 3.119 14.469 20.938 1 90.94 372 HIS A CA 1
ATOM 2945 C C . HIS A 1 372 ? 3.855 14.875 22.203 1 90.94 372 HIS A C 1
ATOM 2947 O O . HIS A 1 372 ? 4.168 14.031 23.047 1 90.94 372 HIS A O 1
ATOM 2953 N N . ALA A 1 373 ? 4.168 16.156 22.438 1 92.12 373 ALA A N 1
ATOM 2954 C CA . ALA A 1 373 ? 4.918 16.672 23.578 1 92.12 373 ALA A CA 1
ATOM 2955 C C . ALA A 1 373 ? 4.004 16.875 24.781 1 92.12 373 ALA A C 1
ATOM 2957 O O . ALA A 1 373 ? 2.826 17.203 24.625 1 92.12 373 ALA A O 1
ATOM 2958 N N . THR A 1 374 ? 4.547 16.719 25.938 1 93.56 374 THR A N 1
ATOM 2959 C CA . THR A 1 374 ? 3.822 17.016 27.172 1 93.56 374 THR A CA 1
ATOM 2960 C C . THR A 1 374 ? 3.732 18.531 27.391 1 93.56 374 THR A C 1
ATOM 2962 O O . THR A 1 374 ? 4.434 19.297 26.734 1 93.56 374 THR A O 1
ATOM 2965 N N . GLU A 1 375 ? 2.914 18.922 28.312 1 95.88 375 GLU A N 1
ATOM 2966 C CA . GLU A 1 375 ? 2.762 20.344 28.609 1 95.88 375 GLU A CA 1
ATOM 2967 C C . GLU A 1 375 ? 4.078 20.938 29.094 1 95.88 375 GLU A C 1
ATOM 2969 O O . GLU A 1 375 ? 4.418 22.062 28.719 1 95.88 375 GLU A O 1
ATOM 2974 N N . ASP A 1 376 ? 4.809 20.156 29.906 1 96.81 376 ASP A N 1
ATOM 2975 C CA . ASP A 1 376 ? 6.102 20.641 30.391 1 96.81 376 ASP A CA 1
ATOM 2976 C C . ASP A 1 376 ? 7.082 20.828 29.234 1 96.81 376 ASP A C 1
ATOM 2978 O O . ASP A 1 376 ? 7.812 21.812 29.188 1 96.81 376 ASP A O 1
ATOM 2982 N N . GLN A 1 377 ? 7.098 19.906 28.375 1 95.94 377 GLN A N 1
ATOM 2983 C CA . GLN A 1 377 ? 7.949 20 27.188 1 95.94 377 GLN A CA 1
ATOM 2984 C C . GLN A 1 377 ? 7.547 21.172 26.312 1 95.94 377 GLN A C 1
ATOM 2986 O O . GLN A 1 377 ? 8.406 21.859 25.75 1 95.94 377 GLN A O 1
ATOM 2991 N N . ILE A 1 378 ? 6.254 21.422 26.203 1 97.81 378 ILE A N 1
ATOM 2992 C CA . ILE A 1 378 ? 5.734 22.531 25.406 1 97.81 378 ILE A CA 1
ATOM 2993 C C . ILE A 1 378 ? 6.191 23.859 26.016 1 97.81 378 ILE A C 1
ATOM 2995 O O . ILE A 1 378 ? 6.68 24.734 25.297 1 97.81 378 ILE A O 1
ATOM 2999 N N . GLU A 1 379 ? 6.043 23.953 27.297 1 97.81 379 GLU A N 1
ATOM 3000 C CA . GLU A 1 379 ? 6.504 25.156 27.969 1 97.81 379 GLU A CA 1
ATOM 3001 C C . GLU A 1 379 ? 7.988 25.406 27.688 1 97.81 379 GLU A C 1
ATOM 3003 O O . GLU A 1 379 ? 8.375 26.516 27.281 1 97.81 379 GLU A O 1
ATOM 3008 N N . THR A 1 380 ? 8.781 24.375 27.891 1 97.56 380 THR A N 1
ATOM 3009 C CA . THR A 1 380 ? 10.219 24.484 27.688 1 97.56 380 THR A CA 1
ATOM 3010 C C . THR A 1 380 ? 10.539 24.844 26.234 1 97.56 380 THR A C 1
ATOM 3012 O O . THR A 1 380 ? 11.32 25.75 25.969 1 97.56 380 THR A O 1
ATOM 3015 N N . GLY A 1 381 ? 9.938 24.141 25.328 1 97.44 381 GLY A N 1
ATOM 3016 C CA . GLY A 1 381 ? 10.195 24.375 23.922 1 97.44 381 GLY A CA 1
ATOM 3017 C C . GLY A 1 381 ? 9.773 25.75 23.453 1 97.44 381 GLY A C 1
ATOM 3018 O O . GLY A 1 381 ? 10.484 26.406 22.672 1 97.44 381 GLY A O 1
ATOM 3019 N N . MET A 1 382 ? 8.617 26.203 23.891 1 98.06 382 MET A N 1
ATOM 3020 C CA . MET A 1 382 ? 8.117 27.516 23.469 1 98.06 382 MET A CA 1
ATOM 3021 C C . MET A 1 382 ? 8.969 28.641 24.047 1 98.06 382 MET A C 1
ATOM 3023 O O . MET A 1 382 ? 9.18 29.656 23.406 1 98.06 382 MET A O 1
ATOM 3027 N N . LYS A 1 383 ? 9.453 28.453 25.266 1 97.69 383 LYS A N 1
ATOM 3028 C CA . LYS A 1 383 ? 10.375 29.422 25.828 1 97.69 383 LYS A CA 1
ATOM 3029 C C . LYS A 1 383 ? 11.633 29.562 24.969 1 97.69 383 LYS A C 1
ATOM 3031 O O . LYS A 1 383 ? 12.086 30.672 24.703 1 97.69 383 LYS A O 1
ATOM 3036 N N . ILE A 1 384 ? 12.164 28.453 24.609 1 97.31 384 ILE A N 1
ATOM 3037 C CA . ILE A 1 384 ? 13.344 28.438 23.75 1 97.31 384 ILE A CA 1
ATOM 3038 C C . ILE A 1 384 ? 13.039 29.188 22.438 1 97.31 384 ILE A C 1
ATOM 3040 O O . ILE A 1 384 ? 13.812 30.047 22.016 1 97.31 384 ILE A O 1
ATOM 3044 N N . LEU A 1 385 ? 11.914 28.875 21.828 1 97.81 385 LEU A N 1
ATOM 3045 C CA . LEU A 1 385 ? 11.547 29.484 20.547 1 97.81 385 LEU A CA 1
ATOM 3046 C C . LEU A 1 385 ? 11.414 30.984 20.672 1 97.81 385 LEU A C 1
ATOM 3048 O O . LEU A 1 385 ? 11.961 31.734 19.859 1 97.81 385 LEU A O 1
ATOM 3052 N N . VAL A 1 386 ? 10.711 31.453 21.688 1 97.81 386 VAL A N 1
ATOM 3053 C CA . VAL A 1 386 ? 10.461 32.875 21.875 1 97.81 386 VAL A CA 1
ATOM 3054 C C . VAL A 1 386 ? 11.773 33.594 22.141 1 97.81 386 VAL A C 1
ATOM 3056 O O . VAL A 1 386 ? 12.016 34.656 21.578 1 97.81 386 VAL A O 1
ATOM 3059 N N . GLU A 1 387 ? 12.586 32.969 22.953 1 97.31 387 GLU A N 1
ATOM 3060 C CA . GLU A 1 387 ? 13.891 33.594 23.219 1 97.31 387 GLU A CA 1
ATOM 3061 C C . GLU A 1 387 ? 14.711 33.719 21.938 1 97.31 387 GLU A C 1
ATOM 3063 O O . GLU A 1 387 ? 15.375 34.75 21.734 1 97.31 387 GLU A O 1
ATOM 3068 N N . MET A 1 388 ? 14.688 32.719 21.188 1 97 388 MET A N 1
ATOM 3069 C CA . MET A 1 388 ? 15.43 32.75 19.922 1 97 388 MET A CA 1
ATOM 3070 C C . MET A 1 388 ? 14.906 33.844 19.016 1 97 388 MET A C 1
ATOM 3072 O O . MET A 1 388 ? 15.688 34.562 18.359 1 97 388 MET A O 1
ATOM 3076 N N . LEU A 1 389 ? 13.633 34.031 18.938 1 97.25 389 LEU A N 1
ATOM 3077 C CA . LEU A 1 389 ? 13.031 35.062 18.078 1 97.25 389 LEU A CA 1
ATOM 3078 C C . LEU A 1 389 ? 13.344 36.438 18.578 1 97.25 389 LEU A C 1
ATOM 3080 O O . LEU A 1 389 ? 13.562 37.375 17.781 1 97.25 389 LEU A O 1
ATOM 3084 N N . GLN A 1 390 ? 13.398 36.594 19.875 1 96.31 390 GLN A N 1
ATOM 3085 C CA . GLN A 1 390 ? 13.781 37.875 20.469 1 96.31 390 GLN A CA 1
ATOM 3086 C C . GLN A 1 390 ? 15.227 38.219 20.156 1 96.31 390 GLN A C 1
ATOM 3088 O O . GLN A 1 390 ? 15.547 39.375 19.844 1 96.31 390 GLN A O 1
ATOM 3093 N N . GLN A 1 391 ? 16.016 37.188 20.234 1 95.31 391 GLN A N 1
ATOM 3094 C CA . GLN A 1 391 ? 17.422 37.406 19.922 1 95.31 391 GLN A CA 1
ATOM 3095 C C . GLN A 1 391 ? 17.609 37.812 18.453 1 95.31 391 GLN A C 1
ATOM 3097 O O . GLN A 1 391 ? 18.406 38.719 18.156 1 95.31 391 GLN A O 1
ATOM 3102 N N . VAL A 1 392 ? 16.906 37.125 17.594 1 94.25 392 VAL A N 1
ATOM 3103 C CA . VAL A 1 392 ? 17 37.469 16.172 1 94.25 392 VAL A CA 1
ATOM 3104 C C . VAL A 1 392 ? 16.516 38.875 15.938 1 94.25 392 VAL A C 1
ATOM 3106 O O . VAL A 1 392 ? 17.094 39.625 15.133 1 94.25 392 VAL A O 1
ATOM 3109 N N . ASP A 1 393 ? 15.461 39.281 16.578 1 92.81 393 ASP A N 1
ATOM 3110 C CA . ASP A 1 393 ? 14.914 40.625 16.438 1 92.81 393 ASP A CA 1
ATOM 3111 C C . ASP A 1 393 ? 15.914 41.656 16.938 1 92.81 393 ASP A C 1
ATOM 3113 O O . ASP A 1 393 ? 16.078 42.719 16.312 1 92.81 393 ASP A O 1
ATOM 3117 N N . MET A 1 394 ? 16.641 41.344 18.047 1 91.62 394 MET A N 1
ATOM 3118 C CA . MET A 1 394 ? 17.641 42.25 18.609 1 91.62 394 MET A CA 1
ATOM 3119 C C . MET A 1 394 ? 18.844 42.375 17.688 1 91.62 394 MET A C 1
ATOM 3121 O O . MET A 1 394 ? 19.406 43.469 17.5 1 91.62 394 MET A O 1
ATOM 3125 N N . GLU A 1 395 ? 19.25 41.219 17.203 1 90.69 395 GLU A N 1
ATOM 3126 C CA . GLU A 1 395 ? 20.375 41.219 16.297 1 90.69 395 GLU A CA 1
ATOM 3127 C C . GLU A 1 395 ? 20.109 42.062 15.055 1 90.69 395 GLU A C 1
ATOM 3129 O O . GLU A 1 395 ? 21 42.719 14.539 1 90.69 395 GLU A O 1
ATOM 3134 N N . ARG A 1 396 ? 18.969 42.156 14.602 1 87.19 396 ARG A N 1
ATOM 3135 C CA . ARG A 1 396 ? 18.594 42.906 13.414 1 87.19 396 ARG A CA 1
ATOM 3136 C C . ARG A 1 396 ? 18.484 44.406 13.727 1 87.19 396 ARG A C 1
ATOM 3138 O O . ARG A 1 396 ? 18.859 45.25 12.906 1 87.19 396 ARG A O 1
ATOM 3145 N N . THR A 1 397 ? 17.938 44.719 14.867 1 84.69 397 THR A N 1
ATOM 3146 C CA . THR A 1 397 ? 17.812 46.125 15.273 1 84.69 397 THR A CA 1
ATOM 3147 C C . THR A 1 397 ? 19.188 46.75 15.469 1 84.69 397 THR A C 1
ATOM 3149 O O . THR A 1 397 ? 19.391 47.906 15.148 1 84.69 397 THR A O 1
ATOM 3152 N N . GLN A 1 398 ? 20.031 45.938 15.945 1 84.5 398 GLN A N 1
ATOM 3153 C CA . GLN A 1 398 ? 21.375 46.438 16.156 1 84.5 398 GLN A CA 1
ATOM 3154 C C . GLN A 1 398 ? 22.094 46.656 14.828 1 84.5 398 GLN A C 1
ATOM 3156 O O . GLN A 1 398 ? 22.875 47.594 14.695 1 84.5 398 GLN A O 1
ATOM 3161 N N . LEU A 1 399 ? 21.844 45.812 13.914 1 75.62 399 LEU A N 1
ATOM 3162 C CA . LEU A 1 399 ? 22.469 45.938 12.594 1 75.62 399 LEU A CA 1
ATOM 3163 C C . LEU A 1 399 ? 21.906 47.156 11.859 1 75.62 399 LEU A C 1
ATOM 3165 O O . LEU A 1 399 ? 22.641 47.844 11.156 1 75.62 399 LEU A O 1
ATOM 3169 N N . LYS A 1 400 ? 20.609 47.562 12.031 1 72.88 400 LYS A N 1
ATOM 3170 C CA . LYS A 1 400 ? 20.016 48.719 11.375 1 72.88 400 LYS A CA 1
ATOM 3171 C C . LYS A 1 400 ? 20.516 50 11.992 1 72.88 400 LYS A C 1
ATOM 3173 O O . LYS A 1 400 ? 20.578 51.062 11.32 1 72.88 400 LYS A O 1
ATOM 3178 N N . SER A 1 401 ? 20.828 49.969 13.312 1 70.69 401 SER A N 1
ATOM 3179 C CA . SER A 1 401 ? 21.297 51.156 14.023 1 70.69 401 SER A CA 1
ATOM 3180 C C . SER A 1 401 ? 22.781 51.406 13.75 1 70.69 401 SER A C 1
ATOM 3182 O O . SER A 1 401 ? 23.281 52.5 14.047 1 70.69 401 SER A O 1
ATOM 3184 N N . ARG A 1 402 ? 23.453 50.469 13.102 1 68.69 402 ARG A N 1
ATOM 3185 C CA . ARG A 1 402 ? 24.844 50.719 12.727 1 68.69 402 ARG A CA 1
ATOM 3186 C C . ARG A 1 402 ? 24.953 51.188 11.289 1 68.69 402 ARG A C 1
ATOM 3188 O O . ARG A 1 402 ? 24.172 50.781 10.422 1 68.69 402 ARG A O 1
ATOM 3195 N N . MET B 1 1 ? -22.078 11.938 -14.797 1 72.31 1 MET B N 1
ATOM 3196 C CA . MET B 1 1 ? -20.906 12.742 -15.109 1 72.31 1 MET B CA 1
ATOM 3197 C C . MET B 1 1 ? -19.797 11.891 -15.734 1 72.31 1 MET B C 1
ATOM 3199 O O . MET B 1 1 ? -19.594 10.742 -15.336 1 72.31 1 MET B O 1
ATOM 3203 N N . LYS B 1 2 ? -19.344 12.297 -16.859 1 81.31 2 LYS B N 1
ATOM 3204 C CA . LYS B 1 2 ? -18.219 11.633 -17.5 1 81.31 2 LYS B CA 1
ATOM 3205 C C . LYS B 1 2 ? -16.891 12.086 -16.891 1 81.31 2 LYS B C 1
ATOM 3207 O O . LYS B 1 2 ? -16.609 13.281 -16.812 1 81.31 2 LYS B O 1
ATOM 3212 N N . TYR B 1 3 ? -16.203 11.203 -16.203 1 84.56 3 TYR B N 1
ATOM 3213 C CA . TYR B 1 3 ? -14.945 11.547 -15.555 1 84.56 3 TYR B CA 1
ATOM 3214 C C . TYR B 1 3 ? -13.773 11.336 -16.516 1 84.56 3 TYR B C 1
ATOM 3216 O O . TYR B 1 3 ? -13.742 10.352 -17.25 1 84.56 3 TYR B O 1
ATOM 3224 N N . ALA B 1 4 ? -12.867 12.25 -16.531 1 82.75 4 ALA B N 1
ATOM 3225 C CA . ALA B 1 4 ? -11.703 12.195 -17.406 1 82.75 4 ALA B CA 1
ATOM 3226 C C . ALA B 1 4 ? -10.555 11.438 -16.75 1 82.75 4 ALA B C 1
ATOM 3228 O O . ALA B 1 4 ? -9.656 12.055 -16.156 1 82.75 4 ALA B O 1
ATOM 3229 N N . PHE B 1 5 ? -10.484 10.156 -16.969 1 87.81 5 PHE B N 1
ATOM 3230 C CA . PHE B 1 5 ? -9.445 9.32 -16.391 1 87.81 5 PHE B CA 1
ATOM 3231 C C . PHE B 1 5 ? -8.109 9.547 -17.078 1 87.81 5 PHE B C 1
ATOM 3233 O O . PHE B 1 5 ? -8.07 10.016 -18.219 1 87.81 5 PHE B O 1
ATOM 3240 N N . ALA B 1 6 ? -7.043 9.312 -16.359 1 87.62 6 ALA B N 1
ATOM 3241 C CA . ALA B 1 6 ? -5.711 9.375 -16.953 1 87.62 6 ALA B CA 1
ATOM 3242 C C . ALA B 1 6 ? -5.562 8.344 -18.078 1 87.62 6 ALA B C 1
ATOM 3244 O O . ALA B 1 6 ? -6.227 7.309 -18.062 1 87.62 6 ALA B O 1
ATOM 3245 N N . LYS B 1 7 ? -4.621 8.531 -18.984 1 78.56 7 LYS B N 1
ATOM 3246 C CA . LYS B 1 7 ? -4.41 7.668 -20.141 1 78.56 7 LYS B CA 1
ATOM 3247 C C . LYS B 1 7 ? -3.934 6.285 -19.719 1 78.56 7 LYS B C 1
ATOM 3249 O O . LYS B 1 7 ? -4.301 5.281 -20.328 1 78.56 7 LYS B O 1
ATOM 3254 N N . ARG B 1 8 ? -3.244 6.207 -18.641 1 79.88 8 ARG B N 1
ATOM 3255 C CA . ARG B 1 8 ? -2.615 4.961 -18.203 1 79.88 8 ARG B CA 1
ATOM 3256 C C . ARG B 1 8 ? -3.656 3.969 -17.703 1 79.88 8 ARG B C 1
ATOM 3258 O O . ARG B 1 8 ? -3.393 2.766 -17.641 1 79.88 8 ARG B O 1
ATOM 3265 N N . VAL B 1 9 ? -4.875 4.48 -17.422 1 80.44 9 VAL B N 1
ATOM 3266 C CA . VAL B 1 9 ? -5.902 3.621 -16.844 1 80.44 9 VAL B CA 1
ATOM 3267 C C . VAL B 1 9 ? -6.449 2.68 -17.906 1 80.44 9 VAL B C 1
ATOM 3269 O O . VAL B 1 9 ? -7.082 1.669 -17.594 1 80.44 9 VAL B O 1
ATOM 3272 N N . ARG B 1 10 ? -6.309 3.062 -19.125 1 74.88 10 ARG B N 1
ATOM 3273 C CA . ARG B 1 10 ? -6.773 2.219 -20.234 1 74.88 10 ARG B CA 1
ATOM 3274 C C . ARG B 1 10 ? -6.141 0.832 -20.156 1 74.88 10 ARG B C 1
ATOM 3276 O O . ARG B 1 10 ? -6.676 -0.128 -20.719 1 74.88 10 ARG B O 1
ATOM 3283 N N . HIS B 1 11 ? -5.09 0.801 -19.469 1 72.06 11 HIS B N 1
ATOM 3284 C CA . HIS B 1 11 ? -4.359 -0.459 -19.391 1 72.06 11 HIS B CA 1
ATOM 3285 C C . HIS B 1 11 ? -4.777 -1.27 -18.172 1 72.06 11 HIS B C 1
ATOM 3287 O O . HIS B 1 11 ? -4.379 -2.426 -18.031 1 72.06 11 HIS B O 1
ATOM 3293 N N . LEU B 1 12 ? -5.574 -0.568 -17.375 1 71.56 12 LEU B N 1
ATOM 3294 C CA . LEU B 1 12 ? -6.035 -1.26 -16.188 1 71.56 12 LEU B CA 1
ATOM 3295 C C . LEU B 1 12 ? -7.258 -2.117 -16.484 1 71.56 12 LEU B C 1
ATOM 3297 O O . LEU B 1 12 ? -8.305 -1.599 -16.891 1 71.56 12 LEU B O 1
ATOM 3301 N N . GLN B 1 13 ? -7.137 -3.252 -17.062 1 63.12 13 GLN B N 1
ATOM 3302 C CA . GLN B 1 13 ? -8.258 -4.148 -17.312 1 63.12 13 GLN B CA 1
ATOM 3303 C C . GLN B 1 13 ? -8.617 -4.949 -16.062 1 63.12 13 GLN B C 1
ATOM 3305 O O . GLN B 1 13 ? -7.75 -5.238 -15.234 1 63.12 13 GLN B O 1
ATOM 3310 N N . SER B 1 14 ? -10 -4.934 -15.844 1 59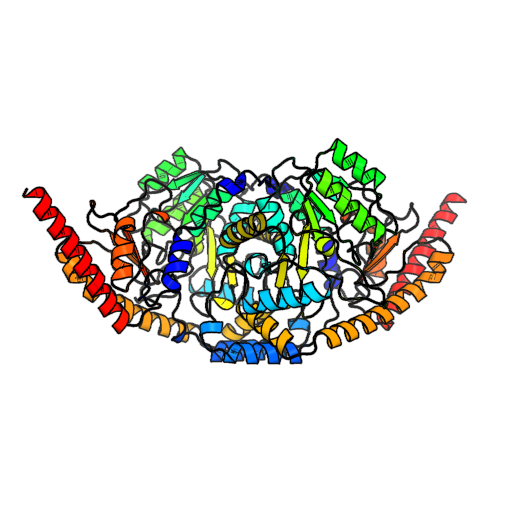.94 14 SER B N 1
ATOM 3311 C CA . SER B 1 14 ? -10.391 -5.848 -14.773 1 59.94 14 SER B CA 1
ATOM 3312 C C . SER B 1 14 ? -9.758 -7.223 -14.977 1 59.94 14 SER B C 1
ATOM 3314 O O . SER B 1 14 ? -9.586 -7.68 -16.109 1 59.94 14 SER B O 1
ATOM 3316 N N . SER B 1 15 ? -9.078 -7.574 -13.922 1 61.94 15 SER B N 1
ATOM 3317 C CA . SER B 1 15 ? -8.5 -8.914 -14.016 1 61.94 15 SER B CA 1
ATOM 3318 C C . SER B 1 15 ? -9.57 -9.953 -14.32 1 61.94 15 SER B C 1
ATOM 3320 O O . SER B 1 15 ? -10.453 -10.211 -13.492 1 61.94 15 SER B O 1
ATOM 3322 N N . VAL B 1 16 ? -9.688 -10.305 -15.578 1 61.5 16 VAL B N 1
ATOM 3323 C CA . VAL B 1 16 ? -10.586 -11.383 -15.969 1 61.5 16 VAL B CA 1
ATOM 3324 C C . VAL B 1 16 ? -10.492 -12.523 -14.961 1 61.5 16 VAL B C 1
ATOM 3326 O O . VAL B 1 16 ? -11.508 -13.102 -14.562 1 61.5 16 VAL B O 1
ATOM 3329 N N . VAL B 1 17 ? -9.328 -12.688 -14.523 1 64.38 17 VAL B N 1
ATOM 3330 C CA . VAL B 1 17 ? -9.109 -13.773 -13.578 1 64.38 17 VAL B CA 1
ATOM 3331 C C . VAL B 1 17 ? -9.781 -13.445 -12.25 1 64.38 17 VAL B C 1
ATOM 3333 O O . VAL B 1 17 ? -10.414 -14.312 -11.633 1 64.38 17 VAL B O 1
ATOM 3336 N N . ARG B 1 18 ? -9.68 -12.273 -11.883 1 66.56 18 ARG B N 1
ATOM 3337 C CA . ARG B 1 18 ? -10.312 -11.891 -10.625 1 66.56 18 ARG B CA 1
ATOM 3338 C C . ARG B 1 18 ? -11.828 -12.039 -10.711 1 66.56 18 ARG B C 1
ATOM 3340 O O . ARG B 1 18 ? -12.469 -12.508 -9.766 1 66.56 18 ARG B O 1
ATOM 3347 N N . ASP B 1 19 ? -12.305 -11.656 -11.867 1 69.75 19 ASP B N 1
ATOM 3348 C CA . ASP B 1 19 ? -13.742 -11.781 -12.07 1 69.75 19 ASP B CA 1
ATOM 3349 C C . ASP B 1 19 ? -14.172 -13.25 -12.023 1 69.75 19 ASP B C 1
ATOM 3351 O O . ASP B 1 19 ? -15.203 -13.586 -11.43 1 69.75 19 ASP B O 1
ATOM 3355 N N . ILE B 1 20 ? -13.344 -13.969 -12.562 1 68 20 ILE B N 1
ATOM 3356 C CA . ILE B 1 20 ? -13.641 -15.398 -12.57 1 68 20 ILE B CA 1
ATOM 3357 C C . ILE B 1 20 ? -13.562 -15.945 -11.148 1 68 20 ILE B C 1
ATOM 3359 O O . ILE B 1 20 ? -14.445 -16.688 -10.719 1 68 20 ILE B O 1
ATOM 3363 N N . LEU B 1 21 ? -12.594 -15.383 -10.477 1 69.81 21 LEU B N 1
ATOM 3364 C CA . LEU B 1 21 ? -12.375 -15.883 -9.125 1 69.81 21 LEU B CA 1
ATOM 3365 C C . LEU B 1 21 ? -13.5 -15.43 -8.195 1 69.81 21 LEU B C 1
ATOM 3367 O O . LEU B 1 21 ? -13.922 -16.172 -7.312 1 69.81 21 LEU B O 1
ATOM 3371 N N . LYS B 1 22 ? -13.922 -14.266 -8.461 1 69.69 22 LYS B N 1
ATOM 3372 C CA . LYS B 1 22 ? -15.031 -13.758 -7.664 1 69.69 22 LYS B CA 1
ATOM 3373 C C . LYS B 1 22 ? -16.281 -14.625 -7.844 1 69.69 22 LYS B C 1
ATOM 3375 O O . LYS B 1 22 ? -16.953 -14.953 -6.871 1 69.69 22 LYS B O 1
ATOM 3380 N N . ILE B 1 23 ? -16.469 -15.039 -9.008 1 65.12 23 ILE B N 1
ATOM 3381 C CA . ILE B 1 23 ? -17.656 -15.828 -9.344 1 65.12 23 ILE B CA 1
ATOM 3382 C C . ILE B 1 23 ? -17.5 -17.25 -8.789 1 65.12 23 ILE B C 1
ATOM 3384 O O . ILE B 1 23 ? -18.422 -17.766 -8.164 1 65.12 23 ILE B O 1
ATOM 3388 N N . VAL B 1 24 ? -16.344 -17.688 -8.93 1 68 24 VAL B N 1
ATOM 3389 C CA . VAL B 1 24 ? -16.047 -19.062 -8.539 1 68 24 VAL B CA 1
ATOM 3390 C C . VAL B 1 24 ? -16.109 -19.203 -7.016 1 68 24 VAL B C 1
ATOM 3392 O O . VAL B 1 24 ? -16.625 -20.188 -6.496 1 68 24 VAL B O 1
ATOM 3395 N N . ASN B 1 25 ? -15.766 -18.188 -6.355 1 67.06 25 ASN B N 1
ATOM 3396 C CA . ASN B 1 25 ? -15.672 -18.25 -4.902 1 67.06 25 ASN B CA 1
ATOM 3397 C C . ASN B 1 25 ? -17.031 -18.031 -4.238 1 67.06 25 ASN B C 1
ATOM 3399 O O . ASN B 1 25 ? -17.203 -18.328 -3.057 1 67.06 25 ASN B O 1
ATOM 3403 N N . GLN B 1 26 ? -17.953 -17.594 -5.02 1 63.41 26 GLN B N 1
ATOM 3404 C CA . GLN B 1 26 ? -19.312 -17.391 -4.508 1 63.41 26 GLN B CA 1
ATOM 3405 C C . GLN B 1 26 ? -20.156 -18.656 -4.699 1 63.41 26 GLN B C 1
ATOM 3407 O O . GLN B 1 26 ? -21.234 -18.781 -4.098 1 63.41 26 GLN B O 1
ATOM 3412 N N . GLY B 1 27 ? -19.672 -19.531 -5.418 1 66.81 27 GLY B N 1
ATOM 3413 C CA . GLY B 1 27 ? -20.469 -20.703 -5.723 1 66.81 27 GLY B CA 1
ATOM 3414 C C . GLY B 1 27 ? -20.078 -21.922 -4.902 1 66.81 27 GLY B C 1
ATOM 3415 O O . GLY B 1 27 ? -19.078 -21.891 -4.18 1 66.81 27 GLY B O 1
ATOM 3416 N N . ASP B 1 28 ? -21.016 -22.781 -4.789 1 83 28 ASP B N 1
ATOM 3417 C CA . ASP B 1 28 ? -20.75 -24.078 -4.18 1 83 28 ASP B CA 1
ATOM 3418 C C . ASP B 1 28 ? -19.984 -25 -5.133 1 83 28 ASP B C 1
ATOM 3420 O O . ASP B 1 28 ? -20.516 -26.016 -5.59 1 83 28 ASP B O 1
ATOM 3424 N N . VAL B 1 29 ? -18.812 -24.609 -5.531 1 91.12 29 VAL B N 1
ATOM 3425 C CA . VAL B 1 29 ? -17.969 -25.359 -6.461 1 91.12 29 VAL B CA 1
ATOM 3426 C C . VAL B 1 29 ? -16.609 -25.625 -5.828 1 91.12 29 VAL B C 1
ATOM 3428 O O . VAL B 1 29 ? -16.156 -24.875 -4.961 1 91.12 29 VAL B O 1
ATOM 3431 N N . ILE B 1 30 ? -15.992 -26.75 -6.195 1 93.38 30 ILE B N 1
ATOM 3432 C CA . ILE B 1 30 ? -14.609 -27.016 -5.824 1 93.38 30 ILE B CA 1
ATOM 3433 C C . ILE B 1 30 ? -13.672 -26.125 -6.637 1 93.38 30 ILE B C 1
ATOM 3435 O O . ILE B 1 30 ? -13.57 -26.281 -7.859 1 93.38 30 ILE B O 1
ATOM 3439 N N . SER B 1 31 ? -13.055 -25.203 -5.961 1 91.81 31 SER B N 1
ATOM 3440 C CA . SER B 1 31 ? -12.25 -24.25 -6.695 1 91.81 31 SER B CA 1
ATOM 3441 C C . SER B 1 31 ? -10.781 -24.656 -6.727 1 91.81 31 SER B C 1
ATOM 3443 O O . SER B 1 31 ? -10.164 -24.859 -5.676 1 91.81 31 SER B O 1
ATOM 3445 N N . PHE B 1 32 ? -10.266 -24.797 -7.918 1 94.56 32 PHE B N 1
ATOM 3446 C CA . PHE B 1 32 ? -8.836 -24.938 -8.148 1 94.56 32 PHE B CA 1
ATOM 3447 C C . PHE B 1 32 ? -8.266 -23.672 -8.797 1 94.56 32 PHE B C 1
ATOM 3449 O O . PHE B 1 32 ? -7.16 -23.688 -9.344 1 94.56 32 PHE B O 1
ATOM 3456 N N . ALA B 1 33 ? -9.078 -22.609 -8.734 1 89.31 33 ALA B N 1
ATOM 3457 C CA . ALA B 1 33 ? -8.766 -21.406 -9.492 1 89.31 33 ALA B CA 1
ATOM 3458 C C . ALA B 1 33 ? -7.895 -20.453 -8.672 1 89.31 33 ALA B C 1
ATOM 3460 O O . ALA B 1 33 ? -6.938 -19.875 -9.195 1 89.31 33 ALA B O 1
ATOM 3461 N N . GLY B 1 34 ? -8.156 -20.25 -7.453 1 82.62 34 GLY B N 1
ATOM 3462 C CA . GLY B 1 34 ? -7.445 -19.266 -6.645 1 82.62 34 GLY B CA 1
ATOM 3463 C C . GLY B 1 34 ? -6.078 -19.734 -6.191 1 82.62 34 GLY B C 1
ATOM 3464 O O . GLY B 1 34 ? -5.871 -20.938 -5.965 1 82.62 34 GLY B O 1
ATOM 3465 N N . GLY B 1 35 ? -5.109 -18.828 -6.18 1 84.31 35 GLY B N 1
ATOM 3466 C CA . GLY B 1 35 ? -3.809 -19.109 -5.586 1 84.31 35 GLY B CA 1
ATOM 3467 C C . GLY B 1 35 ? -3.789 -18.938 -4.082 1 84.31 35 GLY B C 1
ATOM 3468 O O . GLY B 1 35 ? -2.953 -18.203 -3.547 1 84.31 35 GLY B O 1
ATOM 3469 N N . LEU B 1 36 ? -4.672 -19.688 -3.43 1 87.81 36 LEU B N 1
ATOM 3470 C CA . LEU B 1 36 ? -4.871 -19.516 -1.995 1 87.81 36 LEU B CA 1
ATOM 3471 C C . LEU B 1 36 ? -4.195 -20.641 -1.211 1 87.81 36 LEU B C 1
ATOM 3473 O O . LEU B 1 36 ? -4.316 -21.812 -1.571 1 87.81 36 LEU B O 1
ATOM 3477 N N . PRO B 1 37 ? -3.508 -20.234 -0.164 1 91.19 37 PRO B N 1
ATOM 3478 C CA . PRO B 1 37 ? -3.117 -21.266 0.8 1 91.19 37 PRO B CA 1
ATOM 3479 C C . PRO B 1 37 ? -4.312 -21.875 1.524 1 91.19 37 PRO B C 1
ATOM 3481 O O . PRO B 1 37 ? -5.418 -21.344 1.463 1 91.19 37 PRO B O 1
ATOM 3484 N N . ASP B 1 38 ? -4.066 -23 2.086 1 90.69 38 ASP B N 1
ATOM 3485 C CA . ASP B 1 38 ? -5.098 -23.656 2.891 1 90.69 38 ASP B CA 1
ATOM 3486 C C . ASP B 1 38 ? -5.25 -22.969 4.246 1 90.69 38 ASP B C 1
ATOM 3488 O O . ASP B 1 38 ? -4.336 -23 5.074 1 90.69 38 ASP B O 1
ATOM 3492 N N . ASP B 1 39 ? -6.414 -22.547 4.508 1 91.44 39 ASP B N 1
ATOM 3493 C CA . ASP B 1 39 ? -6.668 -21.828 5.754 1 91.44 39 ASP B CA 1
ATOM 3494 C C . ASP B 1 39 ? -6.527 -22.766 6.957 1 91.44 39 ASP B C 1
ATOM 3496 O O . ASP B 1 39 ? -6.195 -22.312 8.055 1 91.44 39 ASP B O 1
ATOM 3500 N N . GLY B 1 40 ? -6.746 -24.031 6.727 1 93.31 40 GLY B N 1
ATOM 3501 C CA . GLY B 1 40 ? -6.648 -25 7.805 1 93.31 40 GLY B CA 1
ATOM 3502 C C . GLY B 1 40 ? -5.223 -25.25 8.258 1 93.31 40 GLY B C 1
ATOM 3503 O O . GLY B 1 40 ? -4.996 -25.812 9.328 1 93.31 40 GLY B O 1
ATOM 3504 N N . LEU B 1 41 ? -4.27 -24.812 7.488 1 95 41 LEU B N 1
ATOM 3505 C CA . LEU B 1 41 ? -2.867 -25.094 7.777 1 95 41 LEU B CA 1
ATOM 3506 C C . LEU B 1 41 ? -2.162 -23.859 8.32 1 95 41 LEU B C 1
ATOM 3508 O O . LEU B 1 41 ? -0.964 -23.891 8.609 1 95 41 LEU B O 1
ATOM 3512 N N . PHE B 1 42 ? -2.895 -22.75 8.461 1 96.56 42 PHE B N 1
ATOM 3513 C CA . PHE B 1 42 ? -2.281 -21.547 8.984 1 96.56 42 PHE B CA 1
ATOM 3514 C C . PHE B 1 42 ? -1.803 -21.75 10.414 1 96.56 42 PHE B C 1
ATOM 3516 O O . PHE B 1 42 ? -2.475 -22.422 11.211 1 96.56 42 PHE B O 1
ATOM 3523 N N . PRO B 1 43 ? -0.687 -21.188 10.727 1 97.19 43 PRO B N 1
ATOM 3524 C CA . PRO B 1 43 ? -0.24 -21.234 12.117 1 97.19 43 PRO B CA 1
ATOM 3525 C C . PRO B 1 43 ? -0.928 -20.188 12.992 1 97.19 43 PRO B C 1
ATOM 3527 O O . PRO B 1 43 ? -0.261 -19.328 13.578 1 97.19 43 PRO B O 1
ATOM 3530 N N . THR B 1 44 ? -2.205 -20.344 13.195 1 96.31 44 THR B N 1
ATOM 3531 C CA . THR B 1 44 ? -3.08 -19.328 13.766 1 96.31 44 THR B CA 1
ATOM 3532 C C . THR B 1 44 ? -2.668 -19.016 15.203 1 96.31 44 THR B C 1
ATOM 3534 O O . THR B 1 44 ? -2.549 -17.844 15.578 1 96.31 44 THR B O 1
ATOM 3537 N N . GLN B 1 45 ? -2.438 -20.094 16 1 97.06 45 GLN B N 1
ATOM 3538 C CA . GLN B 1 45 ? -2.045 -19.859 17.391 1 97.06 45 GLN B CA 1
ATOM 3539 C C . GLN B 1 45 ? -0.706 -19.141 17.469 1 97.06 45 GLN B C 1
ATOM 3541 O O . GLN B 1 45 ? -0.525 -18.25 18.297 1 97.06 45 GLN B O 1
ATOM 3546 N N . ALA B 1 46 ? 0.224 -19.547 16.609 1 98.12 46 ALA B N 1
ATOM 3547 C CA . ALA B 1 46 ? 1.535 -18.906 16.609 1 98.12 46 ALA B CA 1
ATOM 3548 C C . ALA B 1 46 ? 1.417 -17.422 16.25 1 98.12 46 ALA B C 1
ATOM 3550 O O . ALA B 1 46 ? 2.137 -16.578 16.781 1 98.12 46 ALA B O 1
ATOM 3551 N N . ILE B 1 47 ? 0.539 -17.094 15.289 1 98.06 47 ILE B N 1
ATOM 3552 C CA . ILE B 1 47 ? 0.317 -15.703 14.891 1 98.06 47 ILE B CA 1
ATOM 3553 C C . ILE B 1 47 ? -0.285 -14.922 16.062 1 98.06 47 ILE B C 1
ATOM 3555 O O . ILE B 1 47 ? 0.122 -13.789 16.328 1 98.06 47 ILE B O 1
ATOM 3559 N N . LYS B 1 48 ? -1.274 -15.523 16.719 1 97.75 48 LYS B N 1
ATOM 3560 C CA . LYS B 1 48 ? -1.881 -14.898 17.891 1 97.75 48 LYS B CA 1
ATOM 3561 C C . LYS B 1 48 ? -0.832 -14.586 18.953 1 97.75 48 LYS B C 1
ATOM 3563 O O . LYS B 1 48 ? -0.793 -13.477 19.5 1 97.75 48 LYS B O 1
ATOM 3568 N N . ASP B 1 49 ? 0.049 -15.562 19.234 1 98.25 49 ASP B N 1
ATOM 3569 C CA . ASP B 1 49 ? 1.118 -15.383 20.203 1 98.25 49 ASP B CA 1
ATOM 3570 C C . ASP B 1 49 ? 2.09 -14.289 19.766 1 98.25 49 ASP B C 1
ATOM 3572 O O . ASP B 1 49 ? 2.578 -13.523 20.594 1 98.25 49 ASP B O 1
ATOM 3576 N N . ALA B 1 50 ? 2.389 -14.266 18.531 1 98.5 50 ALA B N 1
ATOM 3577 C CA . ALA B 1 50 ? 3.301 -13.266 17.984 1 98.5 50 ALA B CA 1
ATOM 3578 C C . ALA B 1 50 ? 2.758 -11.859 18.188 1 98.5 50 ALA B C 1
ATOM 3580 O O . ALA B 1 50 ? 3.498 -10.953 18.578 1 98.5 50 ALA B O 1
ATOM 3581 N N . PHE B 1 51 ? 1.466 -11.664 17.922 1 98.25 51 PHE B N 1
ATOM 3582 C CA . PHE B 1 51 ? 0.852 -10.367 18.156 1 98.25 51 PHE B CA 1
ATOM 3583 C C . PHE B 1 51 ? 0.87 -10.016 19.625 1 98.25 51 PHE B C 1
ATOM 3585 O O . PHE B 1 51 ? 1.158 -8.875 20 1 98.25 51 PHE B O 1
ATOM 3592 N N . SER B 1 52 ? 0.546 -10.977 20.453 1 97.44 52 SER B N 1
ATOM 3593 C CA . SER B 1 52 ? 0.604 -10.742 21.891 1 97.44 52 SER B CA 1
ATOM 3594 C C . SER B 1 52 ? 1.988 -10.266 22.328 1 97.44 52 SER B C 1
ATOM 3596 O O . SER B 1 52 ? 2.111 -9.336 23.125 1 97.44 52 SER B O 1
ATOM 3598 N N . SER B 1 53 ? 2.994 -10.906 21.781 1 97.94 53 SER B N 1
ATOM 3599 C CA . SER B 1 53 ? 4.367 -10.516 22.078 1 97.94 53 SER B CA 1
ATOM 3600 C C . SER B 1 53 ? 4.656 -9.109 21.562 1 97.94 53 SER B C 1
ATOM 3602 O O . SER B 1 53 ? 5.34 -8.328 22.234 1 97.94 53 SER B O 1
ATOM 3604 N N . ALA B 1 54 ? 4.188 -8.781 20.391 1 97.5 54 ALA B N 1
ATOM 3605 C CA . ALA B 1 54 ? 4.375 -7.449 19.828 1 97.5 54 ALA B CA 1
ATOM 3606 C C . ALA B 1 54 ? 3.709 -6.387 20.703 1 97.5 54 ALA B C 1
ATOM 3608 O O . ALA B 1 54 ? 4.258 -5.297 20.891 1 97.5 54 ALA B O 1
ATOM 3609 N N . PHE B 1 55 ? 2.516 -6.711 21.25 1 96.62 55 PHE B N 1
ATOM 3610 C CA . PHE B 1 55 ? 1.776 -5.793 22.109 1 96.62 55 PHE B CA 1
ATOM 3611 C C . PHE B 1 55 ? 2.564 -5.48 23.375 1 96.62 55 PHE B C 1
ATOM 3613 O O . PHE B 1 55 ? 2.443 -4.391 23.938 1 96.62 55 PHE B O 1
ATOM 3620 N N . GLU B 1 56 ? 3.389 -6.352 23.766 1 94.94 56 GLU B N 1
ATOM 3621 C CA . GLU B 1 56 ? 4.121 -6.219 25.031 1 94.94 56 GLU B CA 1
ATOM 3622 C C . GLU B 1 56 ? 5.254 -5.203 24.906 1 94.94 56 GLU B C 1
ATOM 3624 O O . GLU B 1 56 ? 5.82 -4.77 25.906 1 94.94 56 GLU B O 1
ATOM 3629 N N . LYS B 1 57 ? 5.543 -4.82 23.719 1 91.81 57 LYS B N 1
ATOM 3630 C CA . LYS B 1 57 ? 6.605 -3.844 23.5 1 91.81 57 LYS B CA 1
ATOM 3631 C C . LYS B 1 57 ? 6.16 -2.447 23.922 1 91.81 57 LYS B C 1
ATOM 3633 O O . LYS B 1 57 ? 6.961 -1.512 23.938 1 91.81 57 LYS B O 1
ATOM 3638 N N . GLY B 1 58 ? 4.914 -2.332 24.234 1 90.94 58 GLY B N 1
ATOM 3639 C CA . GLY B 1 58 ? 4.418 -1.058 24.734 1 90.94 58 GLY B CA 1
ATOM 3640 C C . GLY B 1 58 ? 3.797 -0.196 23.656 1 90.94 58 GLY B C 1
ATOM 3641 O O . GLY B 1 58 ? 3.617 -0.646 22.531 1 90.94 58 GLY B O 1
ATOM 3642 N N . ASN B 1 59 ? 3.559 1.032 23.984 1 91.56 59 ASN B N 1
ATOM 3643 C CA . ASN B 1 59 ? 2.77 1.927 23.141 1 91.56 59 ASN B CA 1
ATOM 3644 C C . ASN B 1 59 ? 3.5 2.275 21.844 1 91.56 59 ASN B C 1
ATOM 3646 O O . ASN B 1 59 ? 2.869 2.527 20.812 1 91.56 59 ASN B O 1
ATOM 3650 N N . LYS B 1 60 ? 4.781 2.203 21.875 1 89.81 60 LYS B N 1
ATOM 3651 C CA . LYS B 1 60 ? 5.574 2.541 20.688 1 89.81 60 LYS B CA 1
ATOM 3652 C C . LYS B 1 60 ? 5.273 1.587 19.531 1 89.81 60 LYS B C 1
ATOM 3654 O O . LYS B 1 60 ? 5.457 1.941 18.375 1 89.81 60 LYS B O 1
ATOM 3659 N N . ALA B 1 61 ? 4.758 0.387 19.875 1 93.62 61 ALA B N 1
ATOM 3660 C CA . ALA B 1 61 ? 4.43 -0.612 18.859 1 93.62 61 ALA B CA 1
ATOM 3661 C C . ALA B 1 61 ? 3.27 -0.146 17.984 1 93.62 61 ALA B C 1
ATOM 3663 O O . ALA B 1 61 ? 3.105 -0.617 16.859 1 93.62 61 ALA B O 1
ATOM 3664 N N . PHE B 1 62 ? 2.535 0.792 18.531 1 96.19 62 PHE B N 1
ATOM 3665 C CA . PHE B 1 62 ? 1.309 1.214 17.875 1 96.19 62 PHE B CA 1
ATOM 3666 C C . PHE B 1 62 ? 1.522 2.523 17.125 1 96.19 62 PHE B C 1
ATOM 3668 O O . PHE B 1 62 ? 0.576 3.092 16.578 1 96.19 62 PHE B O 1
ATOM 3675 N N . GLN B 1 63 ? 2.748 3.025 17.047 1 93.56 63 GLN B N 1
ATOM 3676 C CA . GLN B 1 63 ? 3.092 4.281 16.391 1 93.56 63 GLN B CA 1
ATOM 3677 C C . GLN B 1 63 ? 3.514 4.047 14.945 1 93.56 63 GLN B C 1
ATOM 3679 O O . GLN B 1 63 ? 3.711 2.904 14.523 1 93.56 63 GLN B O 1
ATOM 3684 N N . TYR B 1 64 ? 3.658 5.156 14.18 1 92.12 64 TYR B N 1
ATOM 3685 C CA . TYR B 1 64 ? 4.234 5.117 12.836 1 92.12 64 TYR B CA 1
ATOM 3686 C C . TYR B 1 64 ? 5.59 4.418 12.844 1 92.12 64 TYR B C 1
ATOM 3688 O O . TYR B 1 64 ? 6.336 4.508 13.828 1 92.12 64 TYR B O 1
ATOM 3696 N N . GLY B 1 65 ? 5.875 3.713 11.766 1 91.56 65 GLY B N 1
ATOM 3697 C CA . GLY B 1 65 ? 7.164 3.07 11.57 1 91.56 65 GLY B CA 1
ATOM 3698 C C . GLY B 1 65 ? 7.957 3.658 10.414 1 91.56 65 GLY B C 1
ATOM 3699 O O . GLY B 1 65 ? 7.594 4.707 9.875 1 91.56 65 GLY B O 1
ATOM 3700 N N . GLU B 1 66 ? 9.023 3.039 10.148 1 92.44 66 GLU B N 1
ATOM 3701 C CA . GLU B 1 66 ? 9.867 3.451 9.031 1 92.44 66 GLU B CA 1
ATOM 3702 C C . GLU B 1 66 ? 9.281 3 7.699 1 92.44 66 GLU B C 1
ATOM 3704 O O . GLU B 1 66 ? 8.695 1.917 7.605 1 92.44 66 GLU B O 1
ATOM 3709 N N . THR B 1 67 ? 9.492 3.787 6.691 1 95.19 67 THR B N 1
ATOM 3710 C CA . THR B 1 67 ? 9.031 3.447 5.352 1 95.19 67 THR B CA 1
ATOM 3711 C C . THR B 1 67 ? 9.594 2.102 4.906 1 95.19 67 THR B C 1
ATOM 3713 O O . THR B 1 67 ? 8.891 1.292 4.301 1 95.19 67 THR B O 1
ATOM 3716 N N . GLU B 1 68 ? 10.867 1.84 5.273 1 97.06 68 GLU B N 1
ATOM 3717 C CA . GLU B 1 68 ? 11.57 0.64 4.836 1 97.06 68 GLU B CA 1
ATOM 3718 C C . GLU B 1 68 ? 11.055 -0.601 5.559 1 97.06 68 GLU B C 1
ATOM 3720 O O . GLU B 1 68 ? 11.32 -1.728 5.129 1 97.06 68 GLU B O 1
ATOM 3725 N N . GLY B 1 69 ? 10.359 -0.392 6.633 1 97.62 69 GLY B N 1
ATOM 3726 C CA . GLY B 1 69 ? 9.883 -1.494 7.453 1 97.62 69 GLY B CA 1
ATOM 3727 C C . GLY B 1 69 ? 10.602 -1.607 8.781 1 97.62 69 GLY B C 1
ATOM 3728 O O . GLY B 1 69 ? 11.625 -0.961 8.992 1 97.62 69 GLY B O 1
ATOM 3729 N N . TYR B 1 70 ? 10.07 -2.395 9.68 1 97.62 70 TYR B N 1
ATOM 3730 C CA . TYR B 1 70 ? 10.633 -2.641 11.008 1 97.62 70 TYR B CA 1
ATOM 3731 C C . TYR B 1 70 ? 12.031 -3.24 10.906 1 97.62 70 TYR B C 1
ATOM 3733 O O . TYR B 1 70 ? 12.203 -4.324 10.344 1 97.62 70 TYR B O 1
ATOM 3741 N N . ARG B 1 71 ? 13.062 -2.561 11.398 1 97.38 71 ARG B N 1
ATOM 3742 C CA . ARG B 1 71 ? 14.453 -2.902 11.148 1 97.38 71 ARG B CA 1
ATOM 3743 C C . ARG B 1 71 ? 14.766 -4.316 11.633 1 97.38 71 ARG B C 1
ATOM 3745 O O . ARG B 1 71 ? 15.406 -5.094 10.922 1 97.38 71 ARG B O 1
ATOM 3752 N N . PRO B 1 72 ? 14.305 -4.727 12.852 1 98.25 72 PRO B N 1
ATOM 3753 C CA . PRO B 1 72 ? 14.578 -6.102 13.273 1 98.25 72 PRO B CA 1
ATOM 3754 C C . PRO B 1 72 ? 14.008 -7.137 12.305 1 98.25 72 PRO B C 1
ATOM 3756 O O . PRO B 1 72 ? 14.625 -8.188 12.086 1 98.25 72 PRO B O 1
ATOM 3759 N N . LEU B 1 73 ? 12.852 -6.871 11.695 1 98.75 73 LEU B N 1
ATOM 3760 C CA . LEU B 1 73 ? 12.297 -7.797 10.711 1 98.75 73 LEU B CA 1
ATOM 3761 C C . LEU B 1 73 ? 13.172 -7.844 9.461 1 98.75 73 LEU B C 1
ATOM 3763 O O . LEU B 1 73 ? 13.359 -8.914 8.875 1 98.75 73 LEU B O 1
ATOM 3767 N N . ARG B 1 74 ? 13.664 -6.668 9.008 1 98.75 74 ARG B N 1
ATOM 3768 C CA . ARG B 1 74 ? 14.562 -6.633 7.85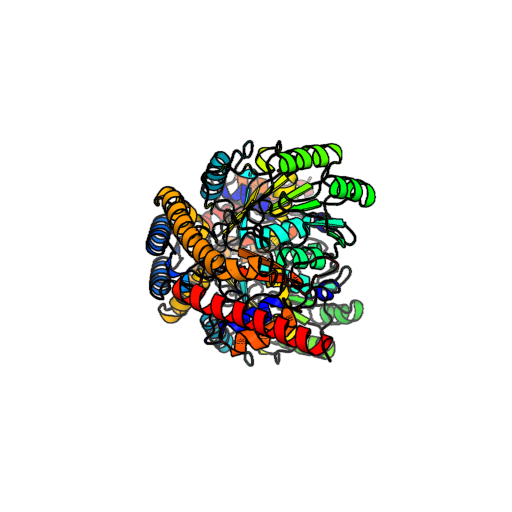9 1 98.75 74 ARG B CA 1
ATOM 3769 C C . ARG B 1 74 ? 15.805 -7.484 8.109 1 98.75 74 ARG B C 1
ATOM 3771 O O . ARG B 1 74 ? 16.281 -8.172 7.207 1 98.75 74 ARG B O 1
ATOM 3778 N N . GLU B 1 75 ? 16.266 -7.488 9.336 1 98.69 75 GLU B N 1
ATOM 3779 C CA . GLU B 1 75 ? 17.422 -8.297 9.703 1 98.69 75 GLU B CA 1
ATOM 3780 C C . GLU B 1 75 ? 17.094 -9.789 9.672 1 98.69 75 GLU B C 1
ATOM 3782 O O . GLU B 1 75 ? 17.906 -10.602 9.234 1 98.69 75 GLU B O 1
ATOM 3787 N N . VAL B 1 76 ? 15.922 -10.148 10.141 1 98.5 76 VAL B N 1
ATOM 3788 C CA . VAL B 1 76 ? 15.461 -11.531 10.086 1 98.5 76 VAL B CA 1
ATOM 3789 C C . VAL B 1 76 ? 15.344 -11.984 8.633 1 98.5 76 VAL B C 1
ATOM 3791 O O . VAL B 1 76 ? 15.711 -13.117 8.297 1 98.5 76 VAL B O 1
ATOM 3794 N N . ILE B 1 77 ? 14.844 -11.125 7.777 1 98.62 77 ILE B N 1
ATOM 3795 C CA . ILE B 1 77 ? 14.703 -11.414 6.355 1 98.62 77 ILE B CA 1
ATOM 3796 C C . ILE B 1 77 ? 16.078 -11.719 5.758 1 98.62 77 ILE B C 1
ATOM 3798 O O . ILE B 1 77 ? 16.234 -12.672 4.992 1 98.62 77 ILE B O 1
ATOM 3802 N N . LEU B 1 78 ? 17.078 -10.938 6.133 1 98.56 78 LEU B N 1
ATOM 3803 C CA . LEU B 1 78 ? 18.438 -11.156 5.641 1 98.56 78 LEU B CA 1
ATOM 3804 C C . LEU B 1 78 ? 18.969 -12.508 6.109 1 98.56 78 LEU B C 1
ATOM 3806 O O . LEU B 1 78 ? 19.656 -13.203 5.359 1 98.56 78 LEU B O 1
ATOM 3810 N N . GLN B 1 79 ? 18.656 -12.875 7.336 1 98.25 79 GLN B N 1
ATOM 3811 C CA . GLN B 1 79 ? 19.078 -14.172 7.844 1 98.25 79 GLN B CA 1
ATOM 3812 C C . GLN B 1 79 ? 18.453 -15.312 7.047 1 98.25 79 GLN B C 1
ATOM 3814 O O . GLN B 1 79 ? 19.125 -16.297 6.715 1 98.25 79 GLN B O 1
ATOM 3819 N N . ARG B 1 80 ? 17.25 -15.18 6.746 1 97.38 80 ARG B N 1
ATOM 3820 C CA . ARG B 1 80 ? 16.562 -16.203 5.961 1 97.38 80 ARG B CA 1
ATOM 3821 C C . ARG B 1 80 ? 17.125 -16.281 4.547 1 97.38 80 ARG B C 1
ATOM 3823 O O . ARG B 1 80 ? 17.234 -17.359 3.977 1 97.38 80 ARG B O 1
ATOM 3830 N N . MET B 1 81 ? 17.453 -15.109 4 1 97.75 81 MET B N 1
ATOM 3831 C CA . MET B 1 81 ? 18.031 -15.062 2.664 1 97.75 81 MET B CA 1
ATOM 3832 C C . MET B 1 81 ? 19.422 -15.68 2.658 1 97.75 81 MET B C 1
ATOM 3834 O O . MET B 1 81 ? 19.828 -16.312 1.68 1 97.75 81 MET B O 1
ATOM 3838 N N . LEU B 1 82 ? 20.109 -15.547 3.764 1 97.31 82 LEU B N 1
ATOM 3839 C CA . LEU B 1 82 ? 21.438 -16.125 3.895 1 97.31 82 LEU B CA 1
ATOM 3840 C C . LEU B 1 82 ? 21.391 -17.641 3.766 1 97.31 82 LEU B C 1
ATOM 3842 O O . LEU B 1 82 ? 22.281 -18.266 3.172 1 97.31 82 LEU B O 1
ATOM 3846 N N . VAL B 1 83 ? 20.344 -18.25 4.285 1 95.38 83 VAL B N 1
ATOM 3847 C CA . VAL B 1 83 ? 20.141 -19.703 4.207 1 95.38 83 VAL B CA 1
ATOM 3848 C C . VAL B 1 83 ? 19.984 -20.109 2.744 1 95.38 83 VAL B C 1
ATOM 3850 O O . VAL B 1 83 ? 20.375 -21.219 2.365 1 95.38 83 VAL B O 1
ATOM 3853 N N . LYS B 1 84 ? 19.531 -19.219 1.893 1 96.06 84 LYS B N 1
ATOM 3854 C CA . LYS B 1 84 ? 19.344 -19.484 0.47 1 96.06 84 LYS B CA 1
ATOM 3855 C C . LYS B 1 84 ? 20.594 -19.141 -0.328 1 96.06 84 LYS B C 1
ATOM 3857 O O . LYS B 1 84 ? 20.609 -19.234 -1.558 1 96.06 84 LYS B O 1
ATOM 3862 N N . GLY B 1 85 ? 21.594 -18.641 0.366 1 97.06 85 GLY B N 1
ATOM 3863 C CA . GLY B 1 85 ? 22.844 -18.297 -0.29 1 97.06 85 GLY B CA 1
ATOM 3864 C C . GLY B 1 85 ? 22.906 -16.859 -0.775 1 97.06 85 GLY B C 1
ATOM 3865 O O . GLY B 1 85 ? 23.859 -16.453 -1.438 1 97.06 85 GLY B O 1
ATOM 3866 N N . ILE B 1 86 ? 21.859 -16.109 -0.525 1 98.06 86 ILE B N 1
ATOM 3867 C CA . ILE B 1 86 ? 21.859 -14.695 -0.891 1 98.06 86 ILE B CA 1
ATOM 3868 C C . ILE B 1 86 ? 22.594 -13.883 0.175 1 98.06 86 ILE B C 1
ATOM 3870 O O . ILE B 1 86 ? 22.109 -13.773 1.309 1 98.06 86 ILE B O 1
ATOM 3874 N N . LYS B 1 87 ? 23.688 -13.328 -0.204 1 96.75 87 LYS B N 1
ATOM 3875 C CA . LYS B 1 87 ? 24.562 -12.664 0.759 1 96.75 87 LYS B CA 1
ATOM 3876 C C . LYS B 1 87 ? 24.984 -11.281 0.264 1 96.75 87 LYS B C 1
ATOM 3878 O O . LYS B 1 87 ? 24.688 -10.914 -0.876 1 96.75 87 LYS B O 1
ATOM 3883 N N . GLY B 1 88 ? 25.562 -10.531 1.197 1 96.19 88 GLY B N 1
ATOM 3884 C CA . GLY B 1 88 ? 26.172 -9.273 0.806 1 96.19 88 GLY B CA 1
ATOM 3885 C C . GLY B 1 88 ? 25.234 -8.086 0.946 1 96.19 88 GLY B C 1
ATOM 3886 O O . GLY B 1 88 ? 25.484 -7.02 0.384 1 96.19 88 GLY B O 1
ATOM 3887 N N . TYR B 1 89 ? 24.172 -8.266 1.595 1 97.56 89 TYR B N 1
ATOM 3888 C CA . TYR B 1 89 ? 23.219 -7.176 1.802 1 97.56 89 TYR B CA 1
ATOM 3889 C C . TYR B 1 89 ? 23.141 -6.801 3.277 1 97.56 89 TYR B C 1
ATOM 3891 O O . TYR B 1 89 ? 23.469 -7.609 4.148 1 97.56 89 TYR B O 1
ATOM 3899 N N . SER B 1 90 ? 22.828 -5.594 3.543 1 97.94 90 SER B N 1
ATOM 3900 C CA . SER B 1 90 ? 22.484 -5.117 4.879 1 97.94 90 SER B CA 1
ATOM 3901 C C . SER B 1 90 ? 21 -4.754 4.969 1 97.94 90 SER B C 1
ATOM 3903 O O . SER B 1 90 ? 20.281 -4.793 3.965 1 97.94 90 SER B O 1
ATOM 3905 N N . ALA B 1 91 ? 20.547 -4.449 6.172 1 97.69 91 ALA B N 1
ATOM 3906 C CA . ALA B 1 91 ? 19.156 -4.066 6.375 1 97.69 91 ALA B CA 1
ATOM 3907 C C . ALA B 1 91 ? 18.797 -2.844 5.535 1 97.69 91 ALA B C 1
ATOM 3909 O O . ALA B 1 91 ? 17.625 -2.641 5.191 1 97.69 91 ALA B O 1
ATOM 3910 N N . ASP B 1 92 ? 19.75 -2.016 5.137 1 96.25 92 ASP B N 1
ATOM 3911 C CA . ASP B 1 92 ? 19.531 -0.815 4.34 1 96.25 92 ASP B CA 1
ATOM 3912 C C . ASP B 1 92 ? 19.219 -1.172 2.885 1 96.25 92 ASP B C 1
ATOM 3914 O O . ASP B 1 92 ? 18.75 -0.331 2.119 1 96.25 92 ASP B O 1
ATOM 3918 N N . ASP B 1 93 ? 19.453 -2.445 2.514 1 97.94 93 ASP B N 1
ATOM 3919 C CA . ASP B 1 93 ? 19.203 -2.922 1.157 1 97.94 93 ASP B CA 1
ATOM 3920 C C . ASP B 1 93 ? 17.859 -3.627 1.067 1 97.94 93 ASP B C 1
ATOM 3922 O O . ASP B 1 93 ? 17.5 -4.188 0.025 1 97.94 93 ASP B O 1
ATOM 3926 N N . VAL B 1 94 ? 17.109 -3.643 2.197 1 98.69 94 VAL B N 1
ATOM 3927 C CA . VAL B 1 94 ? 15.828 -4.352 2.262 1 98.69 94 VAL B CA 1
ATOM 3928 C C . VAL B 1 94 ? 14.68 -3.348 2.369 1 98.69 94 VAL B C 1
ATOM 3930 O O . VAL B 1 94 ? 14.742 -2.418 3.178 1 98.69 94 VAL B O 1
ATOM 3933 N N . LEU B 1 95 ? 13.75 -3.469 1.534 1 98.81 95 LEU B N 1
ATOM 3934 C CA . LEU B 1 95 ? 12.484 -2.742 1.648 1 98.81 95 LEU B CA 1
ATOM 3935 C C . LEU B 1 95 ? 11.328 -3.703 1.89 1 98.81 95 LEU B C 1
ATOM 3937 O O . LEU B 1 95 ? 11.047 -4.57 1.058 1 98.81 95 LEU B O 1
ATOM 3941 N N . VAL B 1 96 ? 10.703 -3.592 3.072 1 98.88 96 VAL B N 1
ATOM 3942 C CA . VAL B 1 96 ? 9.5 -4.367 3.346 1 98.88 96 VAL B CA 1
ATOM 3943 C C . VAL B 1 96 ? 8.297 -3.699 2.682 1 98.88 96 VAL B C 1
ATOM 3945 O O . VAL B 1 96 ? 8.172 -2.473 2.703 1 98.88 96 VAL B O 1
ATOM 3948 N N . THR B 1 97 ? 7.457 -4.473 2.076 1 98.81 97 THR B N 1
ATOM 3949 C CA . THR B 1 97 ? 6.359 -3.951 1.269 1 98.81 97 THR B CA 1
ATOM 3950 C C . THR B 1 97 ? 5.035 -4.574 1.695 1 98.81 97 THR B C 1
ATOM 3952 O O . THR B 1 97 ? 5.016 -5.578 2.41 1 98.81 97 THR B O 1
ATOM 3955 N N . THR B 1 98 ? 3.912 -3.951 1.324 1 98.62 98 THR B N 1
ATOM 3956 C CA . THR B 1 98 ? 2.58 -4.512 1.521 1 98.62 98 THR B CA 1
ATOM 3957 C C . THR B 1 98 ? 2.316 -5.641 0.528 1 98.62 98 THR B C 1
ATOM 3959 O O . THR B 1 98 ? 1.639 -5.441 -0.482 1 98.62 98 THR B O 1
ATOM 3962 N N . GLY B 1 99 ? 2.855 -6.754 0.866 1 97.81 99 GLY B N 1
ATOM 3963 C CA . GLY B 1 99 ? 2.91 -7.867 -0.069 1 97.81 99 GLY B CA 1
ATOM 3964 C C . GLY B 1 99 ? 3.957 -7.684 -1.151 1 97.81 99 GLY B C 1
ATOM 3965 O O . GLY B 1 99 ? 4.469 -6.582 -1.349 1 97.81 99 GLY B O 1
ATOM 3966 N N . SER B 1 100 ? 4.242 -8.781 -1.868 1 97.75 100 SER B N 1
ATOM 3967 C CA . SER B 1 100 ? 5.254 -8.711 -2.92 1 97.75 100 SER B CA 1
ATOM 3968 C C . SER B 1 100 ? 4.719 -7.977 -4.148 1 97.75 100 SER B C 1
ATOM 3970 O O . SER B 1 100 ? 5.496 -7.492 -4.973 1 97.75 100 SER B O 1
ATOM 3972 N N . GLN B 1 101 ? 3.387 -7.918 -4.285 1 97.44 101 GLN B N 1
ATOM 3973 C CA . GLN B 1 101 ? 2.793 -7.168 -5.387 1 97.44 101 GLN B CA 1
ATOM 3974 C C . GLN B 1 101 ? 3.248 -5.711 -5.367 1 97.44 101 GLN B C 1
ATOM 3976 O O . GLN B 1 101 ? 3.523 -5.125 -6.418 1 97.44 101 GLN B O 1
ATOM 3981 N N . GLN B 1 102 ? 3.334 -5.133 -4.188 1 98.62 102 GLN B N 1
ATOM 3982 C CA . GLN B 1 102 ? 3.777 -3.744 -4.094 1 98.62 102 GLN B CA 1
ATOM 3983 C C . GLN B 1 102 ? 5.238 -3.605 -4.504 1 98.62 102 GLN B C 1
ATOM 3985 O O . GLN B 1 102 ? 5.645 -2.572 -5.039 1 98.62 102 GLN B O 1
ATOM 3990 N N . ALA B 1 103 ? 6.059 -4.633 -4.223 1 98.75 103 ALA B N 1
ATOM 3991 C CA . ALA B 1 103 ? 7.445 -4.602 -4.684 1 98.75 103 ALA B CA 1
ATOM 3992 C C . ALA B 1 103 ? 7.516 -4.477 -6.199 1 98.75 103 ALA B C 1
ATOM 3994 O O . ALA B 1 103 ? 8.297 -3.678 -6.727 1 98.75 103 ALA B O 1
ATOM 3995 N N . ILE B 1 104 ? 6.695 -5.254 -6.887 1 98.56 104 ILE B N 1
ATOM 3996 C CA . ILE B 1 104 ? 6.641 -5.203 -8.344 1 98.56 104 ILE B CA 1
ATOM 3997 C C . ILE B 1 104 ? 6.223 -3.807 -8.797 1 98.56 104 ILE B C 1
ATOM 3999 O O . ILE B 1 104 ? 6.859 -3.215 -9.672 1 98.56 104 ILE B O 1
ATOM 4003 N N . ASP B 1 105 ? 5.25 -3.289 -8.211 1 97.88 105 ASP B N 1
ATOM 4004 C CA . ASP B 1 105 ? 4.703 -1.992 -8.602 1 97.88 105 ASP B CA 1
ATOM 4005 C C . ASP B 1 105 ? 5.711 -0.873 -8.352 1 97.88 105 ASP B C 1
ATOM 4007 O O . ASP B 1 105 ? 5.918 -0.012 -9.211 1 97.88 105 ASP B O 1
ATOM 4011 N N . LEU B 1 106 ? 6.281 -0.856 -7.133 1 98 106 LEU B N 1
ATOM 4012 C CA . LEU B 1 106 ? 7.238 0.184 -6.77 1 98 106 LEU B CA 1
ATOM 4013 C C . LEU B 1 106 ? 8.453 0.146 -7.691 1 98 106 LEU B C 1
ATOM 4015 O O . LEU B 1 106 ? 8.961 1.193 -8.102 1 98 106 LEU B O 1
ATOM 4019 N N . LEU B 1 107 ? 8.922 -1.02 -7.953 1 98.06 107 LEU B N 1
ATOM 4020 C CA . LEU B 1 107 ? 10.055 -1.115 -8.875 1 98.06 107 LEU B CA 1
ATOM 4021 C C . LEU B 1 107 ? 9.68 -0.576 -10.25 1 98.06 107 LEU B C 1
ATOM 4023 O O . LEU B 1 107 ? 10.453 0.165 -10.859 1 98.06 107 LEU B O 1
ATOM 4027 N N . ALA B 1 108 ? 8.531 -1.014 -10.719 1 96.88 108 ALA B N 1
ATOM 4028 C CA . ALA B 1 108 ? 8.07 -0.524 -12.016 1 96.88 108 ALA B CA 1
ATOM 4029 C C . ALA B 1 108 ? 7.977 1 -12.023 1 96.88 108 ALA B C 1
ATOM 4031 O O . ALA B 1 108 ? 8.422 1.648 -12.969 1 96.88 108 ALA B O 1
ATOM 4032 N N . ARG B 1 109 ? 7.43 1.519 -10.977 1 94.56 109 ARG B N 1
ATOM 4033 C CA . ARG B 1 109 ? 7.258 2.963 -10.859 1 94.56 109 ARG B CA 1
ATOM 4034 C C . ARG B 1 109 ? 8.594 3.686 -10.969 1 94.56 109 ARG B C 1
ATOM 4036 O O . ARG B 1 109 ? 8.688 4.738 -11.602 1 94.56 109 ARG B O 1
ATOM 4043 N N . VAL B 1 110 ? 9.617 3.135 -10.391 1 95.69 110 VAL B N 1
ATOM 4044 C CA . VAL B 1 110 ? 10.898 3.836 -10.289 1 95.69 110 VAL B CA 1
ATOM 4045 C C . VAL B 1 110 ? 11.727 3.572 -11.547 1 95.69 110 VAL B C 1
ATOM 4047 O O . VAL B 1 110 ? 12.547 4.406 -11.945 1 95.69 110 VAL B O 1
ATOM 4050 N N . MET B 1 111 ? 11.492 2.475 -12.258 1 96.44 111 MET B N 1
ATOM 4051 C CA . MET B 1 111 ? 12.43 2.061 -13.289 1 96.44 111 MET B CA 1
ATOM 4052 C C . MET B 1 111 ? 11.82 2.221 -14.68 1 96.44 111 MET B C 1
ATOM 4054 O O . MET B 1 111 ? 12.539 2.434 -15.656 1 96.44 111 MET B O 1
ATOM 4058 N N . ILE B 1 112 ? 10.508 2.098 -14.828 1 95.5 112 ILE B N 1
ATOM 4059 C CA . ILE B 1 112 ? 9.938 1.885 -16.156 1 95.5 112 ILE B CA 1
ATOM 4060 C C . ILE B 1 112 ? 9.391 3.205 -16.703 1 95.5 112 ILE B C 1
ATOM 4062 O O . ILE B 1 112 ? 8.602 3.879 -16.031 1 95.5 112 ILE B O 1
ATOM 4066 N N . SER B 1 113 ? 9.758 3.594 -17.828 1 93.06 113 SER B N 1
ATOM 4067 C CA . SER B 1 113 ? 9.172 4.668 -18.625 1 93.06 113 SER B CA 1
ATOM 4068 C C . SER B 1 113 ? 8.344 4.109 -19.781 1 93.06 113 SER B C 1
ATOM 4070 O O . SER B 1 113 ? 8.547 2.969 -20.203 1 93.06 113 SER B O 1
ATOM 4072 N N . PRO B 1 114 ? 7.363 4.902 -20.25 1 91.12 114 PRO B N 1
ATOM 4073 C CA . PRO B 1 114 ? 6.605 4.441 -21.422 1 91.12 114 PRO B CA 1
ATOM 4074 C C . PRO B 1 114 ? 7.504 4.016 -22.578 1 91.12 114 PRO B C 1
ATOM 4076 O O . PRO B 1 114 ? 8.445 4.73 -22.922 1 91.12 114 PRO B O 1
ATOM 4079 N N . GLY B 1 115 ? 7.25 2.832 -23.078 1 94.5 115 GLY B N 1
ATOM 4080 C CA . GLY B 1 115 ? 8.008 2.34 -24.219 1 94.5 115 GLY B CA 1
ATOM 4081 C C . GLY B 1 115 ? 9.148 1.425 -23.812 1 94.5 115 GLY B C 1
ATOM 4082 O O . GLY B 1 115 ? 9.688 0.7 -24.656 1 94.5 115 GLY B O 1
ATOM 4083 N N . ASP B 1 116 ? 9.562 1.438 -22.547 1 96.88 116 ASP B N 1
ATOM 4084 C CA . ASP B 1 116 ? 10.602 0.515 -22.094 1 96.88 116 ASP B CA 1
ATOM 4085 C C . ASP B 1 116 ? 10.18 -0.936 -22.328 1 96.88 116 ASP B C 1
ATOM 4087 O O . ASP B 1 116 ? 9 -1.268 -22.234 1 96.88 116 ASP B O 1
ATOM 4091 N N . VAL B 1 117 ? 11.141 -1.799 -22.609 1 98.31 117 VAL B N 1
ATOM 4092 C CA . VAL B 1 117 ? 10.867 -3.205 -22.891 1 98.31 117 VAL B CA 1
ATOM 4093 C C . VAL B 1 117 ? 11.156 -4.047 -21.641 1 98.31 117 VAL B C 1
ATOM 4095 O O . VAL B 1 117 ? 12.188 -3.861 -20.984 1 98.31 117 VAL B O 1
ATOM 4098 N N . ILE B 1 118 ? 10.266 -4.891 -21.297 1 98.69 118 ILE B N 1
ATOM 4099 C CA . ILE B 1 118 ? 10.422 -5.887 -20.234 1 98.69 118 ILE B CA 1
ATOM 4100 C C . ILE B 1 118 ? 10.328 -7.289 -20.844 1 98.69 118 ILE B C 1
ATOM 4102 O O . ILE B 1 118 ? 9.359 -7.613 -21.531 1 98.69 118 ILE B O 1
ATOM 4106 N N . LEU B 1 119 ? 11.375 -8.094 -20.625 1 98.81 119 LEU B N 1
ATOM 4107 C CA . LEU B 1 119 ? 11.32 -9.492 -21.031 1 98.81 119 LEU B CA 1
ATOM 4108 C C . LEU B 1 119 ? 10.727 -10.359 -19.922 1 98.81 119 LEU B C 1
ATOM 4110 O O . LEU B 1 119 ? 11.047 -10.164 -18.75 1 98.81 119 LEU B O 1
ATOM 4114 N N . THR B 1 120 ? 9.828 -11.234 -20.281 1 98.69 120 THR B N 1
ATOM 4115 C CA . THR B 1 120 ? 9.211 -12.117 -19.297 1 98.69 120 THR B CA 1
ATOM 4116 C C . THR B 1 120 ? 9.18 -13.555 -19.812 1 98.69 120 THR B C 1
ATOM 4118 O O . THR B 1 120 ? 9.375 -13.805 -21 1 98.69 120 THR B O 1
ATOM 4121 N N . GLU B 1 121 ? 8.953 -14.461 -18.859 1 97.94 121 GLU B N 1
ATOM 4122 C CA . GLU B 1 121 ? 8.648 -15.844 -19.203 1 97.94 121 GLU B CA 1
ATOM 4123 C C . GLU B 1 121 ? 7.297 -15.945 -19.922 1 97.94 121 GLU B C 1
ATOM 4125 O O . GLU B 1 121 ? 6.488 -15.016 -19.859 1 97.94 121 GLU B O 1
ATOM 4130 N N . GLU B 1 122 ? 7.137 -17.109 -20.578 1 95.75 122 GLU B N 1
ATOM 4131 C CA . GLU B 1 122 ? 5.855 -17.469 -21.172 1 95.75 122 GLU B CA 1
ATOM 4132 C C . GLU B 1 122 ? 5.383 -18.844 -20.703 1 95.75 122 GLU B C 1
ATOM 4134 O O . GLU B 1 122 ? 5.996 -19.859 -21.031 1 95.75 122 GLU B O 1
ATOM 4139 N N . PRO B 1 123 ? 4.277 -18.938 -20.078 1 97 123 PRO B N 1
ATOM 4140 C CA . PRO B 1 123 ? 3.475 -17.891 -19.438 1 97 123 PRO B CA 1
ATOM 4141 C C . PRO B 1 123 ? 4.129 -17.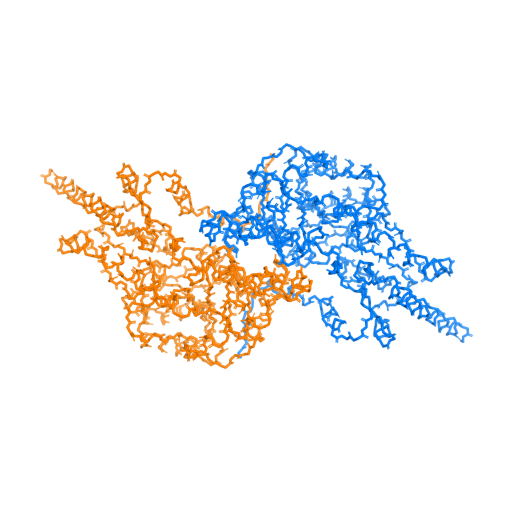312 -18.188 1 97 123 PRO B C 1
ATOM 4143 O O . PRO B 1 123 ? 5.188 -17.797 -17.766 1 97 123 PRO B O 1
ATOM 4146 N N . THR B 1 124 ? 3.578 -16.234 -17.672 1 97.44 124 THR B N 1
ATOM 4147 C CA . THR B 1 124 ? 4.109 -15.617 -16.453 1 97.44 124 THR B CA 1
ATOM 4148 C C . THR B 1 124 ? 2.982 -15.07 -15.586 1 97.44 124 THR B C 1
ATOM 4150 O O . THR B 1 124 ? 1.805 -15.266 -15.891 1 97.44 124 THR B O 1
ATOM 4153 N N . TYR B 1 125 ? 3.34 -14.516 -14.477 1 95.69 125 TYR B N 1
ATOM 4154 C CA . TYR B 1 125 ? 2.408 -14.039 -13.453 1 95.69 125 TYR B CA 1
ATOM 4155 C C . TYR B 1 125 ? 1.567 -12.883 -13.984 1 95.69 125 TYR B C 1
ATOM 4157 O O . TYR B 1 125 ? 2.096 -11.812 -14.289 1 95.69 125 TYR B O 1
ATOM 4165 N N . LEU B 1 126 ? 0.306 -13.039 -14.047 1 92.5 126 LEU B N 1
ATOM 4166 C CA . LEU B 1 126 ? -0.644 -12.117 -14.664 1 92.5 126 LEU B CA 1
ATOM 4167 C C . LEU B 1 126 ? -0.572 -10.742 -14.016 1 92.5 126 LEU B C 1
ATOM 4169 O O . LEU B 1 126 ? -0.572 -9.719 -14.703 1 92.5 126 LEU B O 1
ATOM 4173 N N . ALA B 1 127 ? -0.533 -10.688 -12.688 1 91.75 127 ALA B N 1
ATOM 4174 C CA . ALA B 1 127 ? -0.582 -9.398 -12 1 91.75 127 ALA B CA 1
ATOM 4175 C C . ALA B 1 127 ? 0.676 -8.578 -12.273 1 91.75 127 ALA B C 1
ATOM 4177 O O . ALA B 1 127 ? 0.635 -7.348 -12.273 1 91.75 127 ALA B O 1
ATOM 4178 N N . ALA B 1 128 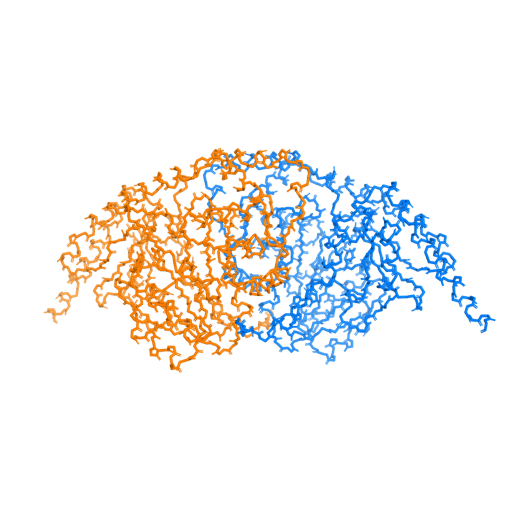? 1.793 -9.227 -12.492 1 95.88 128 ALA B N 1
ATOM 4179 C CA . ALA B 1 128 ? 2.996 -8.508 -12.906 1 95.88 128 ALA B CA 1
ATOM 4180 C C . ALA B 1 128 ? 2.812 -7.871 -14.273 1 95.88 128 ALA B C 1
ATOM 4182 O O . ALA B 1 128 ? 3.199 -6.719 -14.492 1 95.88 128 ALA B O 1
ATOM 4183 N N . LEU B 1 129 ? 2.205 -8.664 -15.234 1 94.5 129 LEU B N 1
ATOM 4184 C CA . LEU B 1 129 ? 1.918 -8.133 -16.562 1 94.5 129 LEU B CA 1
ATOM 4185 C C . LEU B 1 129 ? 1.062 -6.871 -16.469 1 94.5 129 LEU B C 1
ATOM 4187 O O . LEU B 1 129 ? 1.337 -5.879 -17.156 1 94.5 129 LEU B O 1
ATOM 4191 N N . GLN B 1 130 ? 0.108 -6.914 -15.625 1 90.19 130 GLN B N 1
ATOM 4192 C CA . GLN B 1 130 ? -0.805 -5.789 -15.461 1 90.19 130 GLN B CA 1
ATOM 4193 C C . GLN B 1 130 ? -0.073 -4.559 -14.93 1 90.19 130 GLN B C 1
ATOM 4195 O O . GLN B 1 130 ? -0.341 -3.438 -15.367 1 90.19 130 GLN B O 1
ATOM 4200 N N . VAL B 1 131 ? 0.816 -4.754 -13.984 1 94.5 131 VAL B N 1
ATOM 4201 C CA . VAL B 1 131 ? 1.614 -3.656 -13.453 1 94.5 131 VAL B CA 1
ATOM 4202 C C . VAL B 1 131 ? 2.457 -3.039 -14.57 1 94.5 131 VAL B C 1
ATOM 4204 O O . VAL B 1 131 ? 2.439 -1.823 -14.766 1 94.5 131 VAL B O 1
ATOM 4207 N N . PHE B 1 132 ? 3.178 -3.861 -15.305 1 95.38 132 PHE B N 1
ATOM 4208 C CA . PHE B 1 132 ? 4.066 -3.363 -16.344 1 95.38 132 PHE B CA 1
ATOM 4209 C C . PHE B 1 132 ? 3.277 -2.609 -17.422 1 95.38 132 PHE B C 1
ATOM 4211 O O . PHE B 1 132 ? 3.711 -1.558 -17.891 1 95.38 132 PHE B O 1
ATOM 4218 N N . GLN B 1 133 ? 2.127 -3.172 -17.734 1 91.19 133 GLN B N 1
ATOM 4219 C CA . GLN B 1 133 ? 1.268 -2.525 -18.719 1 91.19 133 GLN B CA 1
ATOM 4220 C C . GLN B 1 133 ? 0.775 -1.172 -18.219 1 91.19 133 GLN B C 1
ATOM 4222 O O . GLN B 1 133 ? 0.652 -0.223 -18.984 1 91.19 133 GLN B O 1
ATOM 4227 N N . SER B 1 134 ? 0.521 -1.087 -16.953 1 89.12 134 SER B N 1
ATOM 4228 C CA . SER B 1 134 ? 0.008 0.149 -16.375 1 89.12 134 SER B CA 1
ATOM 4229 C C . SER B 1 134 ? 1.052 1.26 -16.422 1 89.12 134 SER B C 1
ATOM 4231 O O . SER B 1 134 ? 0.717 2.439 -16.297 1 89.12 134 SER B O 1
ATOM 4233 N N . TYR B 1 135 ? 2.279 0.93 -16.609 1 91.38 135 TYR B N 1
ATOM 4234 C CA . TYR B 1 135 ? 3.338 1.919 -16.797 1 91.38 135 TYR B CA 1
ATOM 4235 C C . TYR B 1 135 ? 3.732 2.033 -18.266 1 91.38 135 TYR B C 1
ATOM 4237 O O . TYR B 1 135 ? 4.793 2.572 -18.578 1 91.38 135 TYR B O 1
ATOM 4245 N N . GLU B 1 136 ? 2.918 1.366 -19.109 1 91.25 136 GLU B N 1
ATOM 4246 C CA . GLU B 1 136 ? 3.002 1.491 -20.562 1 91.25 136 GLU B CA 1
ATOM 4247 C C . GLU B 1 136 ? 4.281 0.858 -21.109 1 91.25 136 GLU B C 1
ATOM 4249 O O . GLU B 1 136 ? 4.887 1.37 -22.047 1 91.25 136 GLU B O 1
ATOM 4254 N N . ALA B 1 137 ? 4.719 -0.177 -20.484 1 94.88 137 ALA B N 1
ATOM 4255 C CA . ALA B 1 137 ? 5.871 -0.938 -20.969 1 94.88 137 ALA B CA 1
ATOM 4256 C C . ALA B 1 137 ? 5.484 -1.828 -22.141 1 94.88 137 ALA B C 1
ATOM 4258 O O . ALA B 1 137 ? 4.32 -2.219 -22.281 1 94.88 137 ALA B O 1
ATOM 4259 N N . GLN B 1 138 ? 6.414 -2.025 -22.969 1 97.06 138 GLN B N 1
ATOM 4260 C CA . GLN B 1 138 ? 6.305 -3.1 -23.953 1 97.06 138 GLN B CA 1
ATOM 4261 C C . GLN B 1 138 ? 6.785 -4.426 -23.375 1 97.06 138 GLN B C 1
ATOM 4263 O O . GLN B 1 138 ? 7.957 -4.566 -23.016 1 97.06 138 GLN B O 1
ATOM 4268 N N . ILE B 1 139 ? 5.926 -5.402 -23.297 1 98.06 139 ILE B N 1
ATOM 4269 C CA . ILE B 1 139 ? 6.277 -6.691 -22.703 1 98.06 139 ILE B CA 1
ATOM 4270 C C . ILE B 1 139 ? 6.551 -7.707 -23.812 1 98.06 139 ILE B C 1
ATOM 4272 O O . ILE B 1 139 ? 5.703 -7.938 -24.672 1 98.06 139 ILE B O 1
ATOM 4276 N N . VAL B 1 140 ? 7.746 -8.273 -23.797 1 98.56 140 VAL B N 1
ATOM 4277 C CA . VAL B 1 140 ? 8.172 -9.242 -24.797 1 98.56 140 VAL B CA 1
ATOM 4278 C C . VAL B 1 140 ? 8.438 -10.594 -24.125 1 98.56 140 VAL B C 1
ATOM 4280 O O . VAL B 1 140 ? 9.141 -10.664 -23.109 1 98.56 140 VAL B O 1
ATOM 4283 N N . SER B 1 141 ? 7.887 -11.633 -24.688 1 98.06 141 SER B N 1
ATOM 4284 C CA . SER B 1 141 ? 8.016 -12.969 -24.109 1 98.06 141 SER B CA 1
ATOM 4285 C C . SER B 1 141 ? 9.289 -13.656 -24.594 1 98.06 141 SER B C 1
ATOM 4287 O O . SER B 1 141 ? 9.664 -13.539 -25.766 1 98.06 141 SER B O 1
ATOM 4289 N N . VAL B 1 142 ? 9.906 -14.297 -23.703 1 98.56 142 VAL B N 1
ATOM 4290 C CA . VAL B 1 142 ? 11.008 -15.203 -24.016 1 98.56 142 VAL B CA 1
ATOM 4291 C C . VAL B 1 142 ? 10.516 -16.641 -24.031 1 98.56 142 VAL B C 1
ATOM 4293 O O . VAL B 1 142 ? 9.758 -17.047 -23.141 1 98.56 142 VAL B O 1
ATOM 4296 N N . GLN B 1 143 ? 10.945 -17.375 -25.016 1 97.38 143 GLN B N 1
ATOM 4297 C CA . GLN B 1 143 ? 10.578 -18.781 -25.078 1 97.38 143 GLN B CA 1
ATOM 4298 C C . GLN B 1 143 ? 11.086 -19.547 -23.859 1 97.38 143 GLN B C 1
ATOM 4300 O O . GLN B 1 143 ? 12.203 -19.297 -23.391 1 97.38 143 GLN B O 1
ATOM 4305 N N . CYS B 1 144 ? 10.227 -20.438 -23.375 1 97.25 144 CYS B N 1
ATOM 4306 C CA . CYS B 1 144 ? 10.602 -21.25 -22.219 1 97.25 144 CYS B CA 1
ATOM 4307 C C . CYS B 1 144 ? 10.406 -22.734 -22.5 1 97.25 144 CYS B C 1
ATOM 4309 O O . CYS B 1 144 ? 9.594 -23.109 -23.344 1 97.25 144 CYS B O 1
ATOM 4311 N N . ASP B 1 145 ? 11.211 -23.531 -21.922 1 95.94 145 ASP B N 1
ATOM 4312 C CA . ASP B 1 145 ? 11.008 -24.969 -21.828 1 95.94 145 ASP B CA 1
ATOM 4313 C C . ASP B 1 145 ? 10.992 -25.438 -20.375 1 95.94 145 ASP B C 1
ATOM 4315 O O . ASP B 1 145 ? 10.75 -24.641 -19.469 1 95.94 145 ASP B O 1
ATOM 4319 N N . GLU B 1 146 ? 11.062 -26.703 -20.109 1 93.75 146 GLU B N 1
ATOM 4320 C CA . GLU B 1 146 ? 10.922 -27.266 -18.766 1 93.75 146 GLU B CA 1
ATOM 4321 C C . GLU B 1 146 ? 12.031 -26.766 -17.844 1 93.75 146 GLU B C 1
ATOM 4323 O O . GLU B 1 146 ? 11.891 -26.797 -16.625 1 93.75 146 GLU B O 1
ATOM 4328 N N . ASP B 1 147 ? 13.109 -26.266 -18.469 1 95.69 147 ASP B N 1
ATOM 4329 C CA . ASP B 1 147 ? 14.273 -25.859 -17.688 1 95.69 147 ASP B CA 1
ATOM 4330 C C . ASP B 1 147 ? 14.297 -24.344 -17.469 1 95.69 147 ASP B C 1
ATOM 4332 O O . ASP B 1 147 ? 15.227 -23.812 -16.875 1 95.69 147 ASP B O 1
ATOM 4336 N N . GLY B 1 148 ? 13.328 -23.641 -17.938 1 96.69 148 GLY B N 1
ATOM 4337 C CA . GLY B 1 148 ? 13.273 -22.188 -17.844 1 96.69 148 GLY B CA 1
ATOM 4338 C C . GLY B 1 148 ? 13.367 -21.5 -19.188 1 96.69 148 GLY B C 1
ATOM 4339 O O . GLY B 1 148 ? 12.93 -22.031 -20.203 1 96.69 148 GLY B O 1
ATOM 4340 N N . MET B 1 149 ? 13.812 -20.312 -19.203 1 98.12 149 MET B N 1
ATOM 4341 C CA . MET B 1 149 ? 13.984 -19.547 -20.438 1 98.12 149 MET B CA 1
ATOM 4342 C C . MET B 1 149 ? 15.008 -20.203 -21.359 1 98.12 149 MET B C 1
ATOM 4344 O O . MET B 1 149 ? 16.031 -20.703 -20.891 1 98.12 149 MET B O 1
ATOM 4348 N N . VAL B 1 150 ? 14.664 -20.188 -22.609 1 98.38 150 VAL B N 1
ATOM 4349 C CA . VAL B 1 150 ? 15.641 -20.594 -23.609 1 98.38 150 VAL B CA 1
ATOM 4350 C C . VAL B 1 150 ? 16.672 -19.484 -23.812 1 98.38 150 VAL B C 1
ATOM 4352 O O . VAL B 1 150 ? 16.344 -18.406 -24.328 1 98.38 150 VAL B O 1
ATOM 4355 N N . MET B 1 151 ? 17.938 -19.797 -23.562 1 97.94 151 MET B N 1
ATOM 4356 C CA . MET B 1 151 ? 18.969 -18.781 -23.438 1 97.94 151 MET B CA 1
ATOM 4357 C C . MET B 1 151 ? 19.281 -18.156 -24.797 1 97.94 151 MET B C 1
ATOM 4359 O O . MET B 1 151 ? 19.609 -16.984 -24.891 1 97.94 151 MET B O 1
ATOM 4363 N N . SER B 1 152 ? 19.188 -18.938 -25.859 1 98.12 152 SER B N 1
ATOM 4364 C CA . SER B 1 152 ? 19.438 -18.391 -27.188 1 98.12 152 SER B CA 1
ATOM 4365 C C . SER B 1 152 ? 18.391 -17.344 -27.547 1 98.12 152 SER B C 1
ATOM 4367 O O . SER B 1 152 ? 18.734 -16.297 -28.109 1 98.12 152 SER B O 1
ATOM 4369 N N . ASP B 1 153 ? 17.203 -17.625 -27.219 1 98.5 153 ASP B N 1
ATOM 4370 C CA . ASP B 1 153 ? 16.141 -16.656 -27.469 1 98.5 153 ASP B CA 1
ATOM 4371 C C . ASP B 1 153 ? 16.312 -15.414 -26.609 1 98.5 153 ASP B C 1
ATOM 4373 O O . ASP B 1 153 ? 16.141 -14.289 -27.078 1 98.5 153 ASP B O 1
ATOM 4377 N N . LEU B 1 154 ? 16.672 -15.625 -25.375 1 98.56 154 LEU B N 1
ATOM 4378 C CA . LEU B 1 154 ? 16.922 -14.508 -24.469 1 98.56 154 LEU B CA 1
ATOM 4379 C C . LEU B 1 154 ? 18.031 -13.609 -24.984 1 98.56 154 LEU B C 1
ATOM 4381 O O . LEU B 1 154 ? 17.891 -12.391 -25 1 98.56 154 LEU B O 1
ATOM 4385 N N . LYS B 1 155 ? 19.062 -14.227 -25.344 1 97.94 155 LYS B N 1
ATOM 4386 C CA . LYS B 1 155 ? 20.219 -13.492 -25.859 1 97.94 155 LYS B CA 1
ATOM 4387 C C . LYS B 1 155 ? 19.828 -12.641 -27.062 1 97.94 155 LYS B C 1
ATOM 4389 O O . LYS B 1 155 ? 20.219 -11.477 -27.156 1 97.94 155 LYS B O 1
ATOM 4394 N N . GLU B 1 156 ? 19.125 -13.234 -27.969 1 98.31 156 GLU B N 1
ATOM 4395 C CA . GLU B 1 156 ? 18.688 -12.523 -29.156 1 98.31 156 GLU B CA 1
ATOM 4396 C C . GLU B 1 156 ? 17.797 -11.336 -28.812 1 98.31 156 GLU B C 1
ATOM 4398 O O . GLU B 1 156 ? 17.938 -10.25 -29.359 1 98.31 156 GLU B O 1
ATOM 4403 N N . LYS B 1 157 ? 16.938 -11.531 -27.938 1 98.38 157 LYS B N 1
ATOM 4404 C CA . LYS B 1 157 ? 15.977 -10.492 -27.578 1 98.38 157 LYS B CA 1
ATOM 4405 C C . LYS B 1 157 ? 16.641 -9.375 -26.766 1 98.38 157 LYS B C 1
ATOM 4407 O O . LYS B 1 157 ? 16.266 -8.211 -26.891 1 98.38 157 LYS B O 1
ATOM 4412 N N . ILE B 1 158 ? 17.594 -9.758 -25.922 1 98 158 ILE B N 1
ATOM 4413 C CA . ILE B 1 158 ? 18.359 -8.727 -25.234 1 98 158 ILE B CA 1
ATOM 4414 C C . ILE B 1 158 ? 19.062 -7.832 -26.25 1 98 158 ILE B C 1
ATOM 4416 O O . ILE B 1 158 ? 19.031 -6.602 -26.125 1 98 158 ILE B O 1
ATOM 4420 N N . LYS B 1 159 ? 19.594 -8.461 -27.25 1 97.06 159 LYS B N 1
ATOM 4421 C CA . LYS B 1 159 ? 20.281 -7.707 -28.297 1 97.06 159 LYS B CA 1
ATOM 4422 C C . LYS B 1 159 ? 19.297 -6.859 -29.094 1 97.06 159 LYS B C 1
ATOM 4424 O O . LYS B 1 159 ? 19.594 -5.707 -29.422 1 97.06 159 LYS B O 1
ATOM 4429 N N . GLN B 1 160 ? 18.203 -7.402 -29.391 1 98 160 GLN B N 1
ATOM 4430 C CA . GLN B 1 160 ? 17.219 -6.777 -30.266 1 98 160 GLN B CA 1
ATOM 4431 C C . GLN B 1 160 ? 16.531 -5.609 -29.562 1 98 160 GLN B C 1
ATOM 4433 O O . GLN B 1 160 ? 16.266 -4.57 -30.188 1 98 160 GLN B O 1
ATOM 4438 N N . TYR B 1 161 ? 16.234 -5.758 -28.266 1 98.06 161 TYR B N 1
ATOM 4439 C CA . TYR B 1 161 ? 15.289 -4.828 -27.656 1 98.06 161 TYR B CA 1
ATOM 4440 C C . TYR B 1 161 ? 15.969 -3.963 -26.594 1 98.06 161 TYR B C 1
ATOM 4442 O O . TYR B 1 161 ? 15.406 -2.969 -26.141 1 98.06 161 TYR B O 1
ATOM 4450 N N . ASN B 1 162 ? 17.234 -4.355 -26.188 1 96.75 162 ASN B N 1
ATOM 4451 C CA . ASN B 1 162 ? 17.891 -3.633 -25.109 1 96.75 162 ASN B CA 1
ATOM 4452 C C . ASN B 1 162 ? 16.938 -3.383 -23.938 1 96.75 162 ASN B C 1
ATOM 4454 O O . ASN B 1 162 ? 16.656 -2.234 -23.594 1 96.75 162 ASN B O 1
ATOM 4458 N N . PRO B 1 163 ? 16.484 -4.484 -23.312 1 98.06 163 PRO B N 1
ATOM 4459 C CA . PRO B 1 163 ? 15.398 -4.371 -22.344 1 98.06 163 PRO B CA 1
ATOM 4460 C C . PRO B 1 163 ? 15.828 -3.635 -21.078 1 98.06 163 PRO B C 1
ATOM 4462 O O . PRO B 1 163 ? 17 -3.674 -20.688 1 98.06 163 PRO B O 1
ATOM 4465 N N . LYS B 1 164 ? 14.805 -3.006 -20.469 1 96.44 164 LYS B N 1
ATOM 4466 C CA . LYS B 1 164 ? 14.961 -2.377 -19.172 1 96.44 164 LYS B CA 1
ATOM 4467 C C . LYS B 1 164 ? 15.211 -3.422 -18.078 1 96.44 164 LYS B C 1
ATOM 4469 O O . LYS B 1 164 ? 16.016 -3.207 -17.188 1 96.44 164 LYS B O 1
ATOM 4474 N N . MET B 1 165 ? 14.5 -4.512 -18.141 1 97.44 165 MET B N 1
ATOM 4475 C CA . MET B 1 165 ? 14.586 -5.551 -17.125 1 97.44 165 MET B CA 1
ATOM 4476 C C . MET B 1 165 ? 14.047 -6.875 -17.641 1 97.44 165 MET B C 1
ATOM 4478 O O . MET B 1 165 ? 13.32 -6.906 -18.625 1 97.44 165 MET B O 1
ATOM 4482 N N . VAL B 1 166 ? 14.469 -7.934 -17 1 98.69 166 VAL B N 1
ATOM 4483 C CA . VAL B 1 166 ? 13.93 -9.273 -17.172 1 98.69 166 VAL B CA 1
ATOM 4484 C C . VAL B 1 166 ? 13.188 -9.688 -15.898 1 98.69 166 VAL B C 1
ATOM 4486 O O . VAL B 1 166 ? 13.742 -9.648 -14.797 1 98.69 166 VAL B O 1
ATOM 4489 N N . TYR B 1 167 ? 11.898 -9.984 -16.062 1 98.75 167 TYR B N 1
ATOM 4490 C CA . TYR B 1 167 ? 11.094 -10.477 -14.945 1 98.75 167 TYR B CA 1
ATOM 4491 C C . TYR B 1 167 ? 10.953 -11.992 -15.008 1 98.75 167 TYR B C 1
ATOM 4493 O O . TYR B 1 167 ? 10.492 -12.539 -16.016 1 98.75 167 TYR B O 1
ATOM 4501 N N . VAL B 1 168 ? 11.297 -12.672 -13.852 1 98.69 168 VAL B N 1
ATOM 4502 C CA . VAL B 1 168 ? 11.242 -14.125 -13.867 1 98.69 168 VAL B CA 1
ATOM 4503 C C . VAL B 1 168 ? 10.742 -14.633 -12.516 1 98.69 168 VAL B C 1
ATOM 4505 O O . VAL B 1 168 ? 10.992 -14.016 -11.477 1 98.69 168 VAL B O 1
ATOM 4508 N N . VAL B 1 169 ? 10.039 -15.727 -12.539 1 98.44 169 VAL B N 1
ATOM 4509 C CA . VAL B 1 169 ? 9.688 -16.562 -11.391 1 98.44 169 VAL B CA 1
ATOM 4510 C C . VAL B 1 169 ? 10.336 -17.938 -11.523 1 98.44 169 VAL B C 1
ATOM 4512 O O . VAL B 1 169 ? 9.656 -18.922 -11.781 1 98.44 169 VAL B O 1
ATOM 4515 N N . PRO B 1 170 ? 11.617 -18.031 -11.219 1 98.31 170 PRO B N 1
ATOM 4516 C CA . PRO B 1 170 ? 12.406 -19.188 -11.641 1 98.31 170 PRO B CA 1
ATOM 4517 C C . PRO B 1 170 ? 12.195 -20.406 -10.734 1 98.31 170 PRO B C 1
ATOM 4519 O O . PRO B 1 170 ? 12.633 -21.516 -11.07 1 98.31 170 PRO B O 1
ATOM 4522 N N . THR B 1 171 ? 11.609 -20.188 -9.578 1 98.19 171 THR B N 1
ATOM 4523 C CA . THR B 1 171 ? 11.414 -21.281 -8.641 1 98.19 171 THR B CA 1
ATOM 4524 C C . THR B 1 171 ? 9.922 -21.5 -8.367 1 98.19 171 THR B C 1
ATOM 4526 O O . THR B 1 171 ? 9.32 -20.781 -7.57 1 98.19 171 THR B O 1
ATOM 4529 N N . PHE B 1 172 ? 9.352 -22.562 -9.016 1 97.81 172 PHE B N 1
ATOM 4530 C CA . PHE B 1 172 ? 7.969 -22.984 -8.852 1 97.81 172 PHE B CA 1
ATOM 4531 C C . PHE B 1 172 ? 7.008 -21.891 -9.289 1 97.81 172 PHE B C 1
ATOM 4533 O O . PHE B 1 172 ? 6.141 -21.469 -8.523 1 97.81 172 PHE B O 1
ATOM 4540 N N . SER B 1 173 ? 7.086 -21.562 -10.508 1 96.56 173 SER B N 1
ATOM 4541 C CA . SER B 1 173 ? 6.492 -20.375 -11.109 1 96.56 173 SER B CA 1
ATOM 4542 C C . SER B 1 173 ? 4.969 -20.422 -11.047 1 96.56 173 SER B C 1
ATOM 4544 O O . SER B 1 173 ? 4.375 -21.5 -11.133 1 96.56 173 SER B O 1
ATOM 4546 N N . ASN B 1 174 ? 4.352 -19.344 -10.828 1 95.88 174 ASN B N 1
ATOM 4547 C CA . ASN B 1 174 ? 2.961 -19.078 -11.164 1 95.88 174 ASN B CA 1
ATOM 4548 C C . ASN B 1 174 ? 2.834 -18.484 -12.57 1 95.88 174 ASN B C 1
ATOM 4550 O O . ASN B 1 174 ? 3.277 -17.359 -12.82 1 95.88 174 ASN B O 1
ATOM 4554 N N . PRO B 1 175 ? 2.426 -19.156 -13.531 1 96.25 175 PRO B N 1
ATOM 4555 C CA . PRO B 1 175 ? 1.456 -20.234 -13.312 1 96.25 175 PRO B CA 1
ATOM 4556 C C . PRO B 1 175 ? 2.041 -21.609 -13.594 1 96.25 175 PRO B C 1
ATOM 4558 O O . PRO B 1 175 ? 1.414 -22.625 -13.273 1 96.25 175 PRO B O 1
ATOM 4561 N N . SER B 1 176 ? 3.176 -21.781 -14.117 1 96.19 176 SER B N 1
ATOM 4562 C CA . SER B 1 176 ? 3.572 -23 -14.82 1 96.19 176 SER B CA 1
ATOM 4563 C C . SER B 1 176 ? 4.066 -24.062 -13.852 1 96.19 176 SER B C 1
ATOM 4565 O O . SER B 1 176 ? 4.184 -25.234 -14.219 1 96.19 176 SER B O 1
ATOM 4567 N N . GLY B 1 177 ? 4.449 -23.641 -12.633 1 96.19 177 GLY B N 1
ATOM 4568 C CA . GLY B 1 177 ? 5.039 -24.578 -11.688 1 96.19 177 GLY B CA 1
ATOM 4569 C C . GLY B 1 177 ? 6.469 -24.938 -12.031 1 96.19 177 GLY B C 1
ATOM 4570 O O . GLY B 1 177 ? 7.086 -25.766 -11.352 1 96.19 177 GLY B O 1
ATOM 4571 N N . ARG B 1 178 ? 7.031 -24.281 -12.953 1 95.88 178 ARG B N 1
ATOM 4572 C CA . ARG B 1 178 ? 8.359 -24.562 -13.492 1 95.88 178 ARG B CA 1
ATOM 4573 C C . ARG B 1 178 ? 9.445 -24.172 -12.492 1 95.88 178 ARG B C 1
ATOM 4575 O O . ARG B 1 178 ? 9.305 -23.188 -11.758 1 95.88 178 ARG B O 1
ATOM 4582 N N . VAL B 1 179 ? 10.562 -24.906 -12.531 1 97.44 179 VAL B N 1
ATOM 4583 C CA . VAL B 1 179 ? 11.781 -24.578 -11.805 1 97.44 179 VAL B CA 1
ATOM 4584 C C . VAL B 1 179 ? 12.969 -24.578 -12.758 1 97.44 179 VAL B C 1
ATOM 4586 O O . VAL B 1 179 ? 13.195 -25.562 -13.477 1 97.44 179 VAL B O 1
ATOM 4589 N N . TRP B 1 180 ? 13.672 -23.453 -12.781 1 98.12 180 TRP B N 1
ATOM 4590 C CA . TRP B 1 180 ? 14.836 -23.344 -13.648 1 98.12 180 TRP B CA 1
ATOM 4591 C C . TRP B 1 180 ? 15.961 -24.25 -13.172 1 98.12 180 TRP B C 1
ATOM 4593 O O . TRP B 1 180 ? 16.125 -24.469 -11.969 1 98.12 180 TRP B O 1
ATOM 4603 N N . THR B 1 181 ? 16.734 -24.766 -14.102 1 97.56 181 THR B N 1
ATOM 4604 C CA . THR B 1 181 ? 17.969 -25.438 -13.727 1 97.56 181 THR B CA 1
ATOM 4605 C C . THR B 1 181 ? 19.031 -24.438 -13.281 1 97.56 181 THR B C 1
ATOM 4607 O O . THR B 1 181 ? 18.938 -23.25 -13.609 1 97.56 181 THR B O 1
ATOM 4610 N N . LEU B 1 182 ? 19.984 -24.938 -12.523 1 97.81 182 LEU B N 1
ATOM 4611 C CA . LEU B 1 182 ? 21.094 -24.109 -12.102 1 97.81 182 LEU B CA 1
ATOM 4612 C C . LEU B 1 182 ? 21.859 -23.562 -13.305 1 97.81 182 LEU B C 1
ATOM 4614 O O . LEU B 1 182 ? 22.297 -22.406 -13.297 1 97.81 182 LEU B O 1
ATOM 4618 N N . ALA B 1 183 ? 22 -24.375 -14.32 1 98 183 ALA B N 1
ATOM 4619 C CA . ALA B 1 183 ? 22.734 -23.984 -15.523 1 98 183 ALA B CA 1
ATOM 4620 C C . ALA B 1 183 ? 22.078 -22.766 -16.172 1 98 183 ALA B C 1
ATOM 4622 O O . ALA B 1 183 ? 22.766 -21.828 -16.578 1 98 183 ALA B O 1
ATOM 4623 N N . ARG B 1 184 ? 20.766 -22.766 -16.312 1 98.25 184 ARG B N 1
ATOM 4624 C CA . ARG B 1 184 ? 20.031 -21.656 -16.906 1 98.25 184 ARG B CA 1
ATOM 4625 C C . ARG B 1 184 ? 20.188 -20.391 -16.062 1 98.25 184 ARG B C 1
ATOM 4627 O O . ARG B 1 184 ? 20.328 -19.281 -16.594 1 98.25 184 ARG B O 1
ATOM 4634 N N . ARG B 1 185 ? 20.156 -20.531 -14.758 1 98.56 185 ARG B N 1
ATOM 4635 C CA . ARG B 1 185 ? 20.312 -19.406 -13.852 1 98.56 185 ARG B CA 1
ATOM 4636 C C . ARG B 1 185 ? 21.688 -18.766 -13.984 1 98.56 185 ARG B C 1
ATOM 4638 O O . ARG B 1 185 ? 21.812 -17.547 -14.055 1 98.56 185 ARG B O 1
ATOM 4645 N N . LYS B 1 186 ? 22.703 -19.578 -14.031 1 98.38 186 LYS B N 1
ATOM 4646 C CA . LYS B 1 186 ? 24.078 -19.094 -14.195 1 98.38 186 LYS B CA 1
ATOM 4647 C C . LYS B 1 186 ? 24.25 -18.375 -15.523 1 98.38 186 LYS B C 1
ATOM 4649 O O . LYS B 1 186 ? 24.906 -17.328 -15.594 1 98.38 186 LYS B O 1
ATOM 4654 N N . GLU B 1 187 ? 23.703 -18.953 -16.531 1 98.25 187 GLU B N 1
ATOM 4655 C CA . GLU B 1 187 ? 23.797 -18.344 -17.844 1 98.25 187 GLU B CA 1
ATOM 4656 C C . GLU B 1 187 ? 23.094 -16.984 -17.875 1 98.25 187 GLU B C 1
ATOM 4658 O O . GLU B 1 187 ? 23.594 -16.047 -18.5 1 98.25 187 GLU B O 1
ATOM 4663 N N . LEU B 1 188 ? 21.938 -16.891 -17.266 1 98.44 188 LEU B N 1
ATOM 4664 C CA . LEU B 1 188 ? 21.25 -15.609 -17.172 1 98.44 188 LEU B CA 1
ATOM 4665 C C . LEU B 1 188 ? 22.156 -14.562 -16.531 1 98.44 188 LEU B C 1
ATOM 4667 O O . LEU B 1 188 ? 22.281 -13.453 -17.047 1 98.44 188 LEU B O 1
ATOM 4671 N N . VAL B 1 189 ? 22.781 -14.906 -15.406 1 97.94 189 VAL B N 1
ATOM 4672 C CA . VAL B 1 189 ? 23.594 -13.961 -14.656 1 97.94 189 VAL B CA 1
ATOM 4673 C C . VAL B 1 189 ? 24.766 -13.484 -15.516 1 97.94 189 VAL B C 1
ATOM 4675 O O . VAL B 1 189 ? 25.109 -12.305 -15.516 1 97.94 189 VAL B O 1
ATOM 4678 N N . ARG B 1 190 ? 25.344 -14.438 -16.25 1 97 190 ARG B N 1
ATOM 4679 C CA . ARG B 1 190 ? 26.422 -14.07 -17.156 1 97 190 ARG B CA 1
ATOM 4680 C C . ARG B 1 190 ? 25.938 -13.078 -18.219 1 97 190 ARG B C 1
ATOM 4682 O O . ARG B 1 190 ? 26.609 -12.078 -18.484 1 97 190 ARG B O 1
ATOM 4689 N N . LEU B 1 191 ? 24.828 -13.359 -18.766 1 96.44 191 LEU B N 1
ATOM 4690 C CA . LEU B 1 191 ? 24.281 -12.539 -19.844 1 96.44 191 LEU B CA 1
ATOM 4691 C C . LEU B 1 191 ? 23.938 -11.141 -19.344 1 96.44 191 LEU B C 1
ATOM 4693 O O . LEU B 1 191 ? 24.25 -10.148 -20 1 96.44 191 LEU B O 1
ATOM 4697 N N . ILE B 1 192 ? 23.312 -11.039 -18.188 1 94.19 192 ILE B N 1
ATOM 4698 C CA . ILE B 1 192 ? 22.797 -9.758 -17.719 1 94.19 192 ILE B CA 1
ATOM 4699 C C . ILE B 1 192 ? 23.953 -8.875 -17.25 1 94.19 192 ILE B C 1
ATOM 4701 O O . ILE B 1 192 ? 23.891 -7.645 -17.359 1 94.19 192 ILE B O 1
ATOM 4705 N N . LYS B 1 193 ? 24.984 -9.438 -16.75 1 94.44 193 LYS B N 1
ATOM 4706 C CA . LYS B 1 193 ? 26.172 -8.672 -16.359 1 94.44 193 LYS B CA 1
ATOM 4707 C C . LYS B 1 193 ? 26.859 -8.062 -17.578 1 94.44 193 LYS B C 1
ATOM 4709 O O . LYS B 1 193 ? 27.266 -6.898 -17.547 1 94.44 193 LYS B O 1
ATOM 4714 N N . LYS B 1 194 ? 26.922 -8.875 -18.578 1 93.56 194 LYS B N 1
ATOM 4715 C CA . LYS B 1 194 ? 27.562 -8.43 -19.812 1 93.56 194 LYS B CA 1
ATOM 4716 C C . LYS B 1 194 ? 26.766 -7.309 -20.484 1 93.56 194 LYS B C 1
ATOM 4718 O O . LYS B 1 194 ? 27.344 -6.371 -21.031 1 93.56 194 LYS B O 1
ATOM 4723 N N . GLN B 1 195 ? 25.484 -7.383 -20.359 1 93.06 195 GLN B N 1
ATOM 4724 C CA . GLN B 1 195 ? 24.641 -6.469 -21.125 1 93.06 195 GLN B CA 1
ATOM 4725 C C . GLN B 1 195 ? 24.047 -5.398 -20.203 1 93.06 195 GLN B C 1
ATOM 4727 O O . GLN B 1 195 ? 23.25 -4.559 -20.656 1 93.06 195 GLN B O 1
ATOM 4732 N N . HIS B 1 196 ? 24.312 -5.453 -18.922 1 92.69 196 HIS B N 1
ATOM 4733 C CA . HIS B 1 196 ? 23.859 -4.48 -17.938 1 92.69 196 HIS B CA 1
ATOM 4734 C C . HIS B 1 196 ? 22.344 -4.402 -17.906 1 92.69 196 HIS B C 1
ATOM 4736 O O . HIS B 1 196 ? 21.766 -3.314 -17.984 1 92.69 196 HIS B O 1
ATOM 4742 N N . VAL B 1 197 ? 21.719 -5.566 -17.812 1 95.69 197 VAL B N 1
ATOM 4743 C CA . VAL B 1 197 ? 20.266 -5.68 -17.719 1 95.69 197 VAL B CA 1
ATOM 4744 C C . VAL B 1 197 ? 19.875 -6.082 -16.297 1 95.69 197 VAL B C 1
ATOM 4746 O O . VAL B 1 197 ? 20.516 -6.934 -15.688 1 95.69 197 VAL B O 1
ATOM 4749 N N . LEU B 1 198 ? 18.875 -5.457 -15.727 1 97.62 198 LEU B N 1
ATOM 4750 C CA . LEU B 1 198 ? 18.375 -5.805 -14.406 1 97.62 198 LEU B CA 1
ATOM 4751 C C . LEU B 1 198 ? 17.484 -7.051 -14.461 1 97.62 198 LEU B C 1
ATOM 4753 O O . LEU B 1 198 ? 16.828 -7.301 -15.469 1 97.62 198 LEU B O 1
ATOM 4757 N N . VAL B 1 199 ? 17.562 -7.816 -13.438 1 98.5 199 VAL B N 1
ATOM 4758 C CA . VAL B 1 199 ? 16.672 -8.969 -13.281 1 98.5 199 VAL B CA 1
ATOM 4759 C C . VAL B 1 199 ? 15.805 -8.789 -12.039 1 98.5 199 VAL B C 1
ATOM 4761 O O . VAL B 1 199 ? 16.297 -8.438 -10.969 1 98.5 199 VAL B O 1
ATOM 4764 N N . PHE B 1 200 ? 14.531 -8.883 -12.211 1 98.62 200 PHE B N 1
ATOM 4765 C CA . PHE B 1 200 ? 13.586 -9.008 -11.109 1 98.62 200 PHE B CA 1
ATOM 4766 C C . PHE B 1 200 ? 13.258 -10.469 -10.844 1 98.62 200 PHE B C 1
ATOM 4768 O O . PHE B 1 200 ? 12.516 -11.086 -11.617 1 98.62 200 PHE B O 1
ATOM 4775 N N . GLU B 1 201 ? 13.789 -11.047 -9.812 1 98.88 201 GLU B N 1
ATOM 4776 C CA . GLU B 1 201 ? 13.539 -12.43 -9.406 1 98.88 201 GLU B CA 1
ATOM 4777 C C . GLU B 1 201 ? 12.422 -12.5 -8.375 1 98.88 201 GLU B C 1
ATOM 4779 O O . GLU B 1 201 ? 12.609 -12.141 -7.211 1 98.88 201 GLU B O 1
ATOM 4784 N N . ASP B 1 202 ? 11.289 -12.969 -8.781 1 98.69 202 ASP B N 1
ATOM 4785 C CA . ASP B 1 202 ? 10.117 -13.156 -7.934 1 98.69 202 ASP B CA 1
ATOM 4786 C C . ASP B 1 202 ? 10.07 -14.57 -7.352 1 98.69 202 ASP B C 1
ATOM 4788 O O . ASP B 1 202 ? 9.953 -15.547 -8.094 1 98.69 202 ASP B O 1
ATOM 4792 N N . ASP B 1 203 ? 10.164 -14.664 -5.98 1 98.44 203 ASP B N 1
ATOM 4793 C CA . ASP B 1 203 ? 10.32 -15.969 -5.344 1 98.44 203 ASP B CA 1
ATOM 4794 C C . ASP B 1 203 ? 9.328 -16.141 -4.191 1 98.44 203 ASP B C 1
ATOM 4796 O O . ASP B 1 203 ? 9.734 -16.406 -3.059 1 98.44 203 ASP B O 1
ATOM 4800 N N . PRO B 1 204 ? 8.047 -16.109 -4.484 1 97.88 204 PRO B N 1
ATOM 4801 C CA . PRO B 1 204 ? 7.07 -16.281 -3.402 1 97.88 204 PRO B CA 1
ATOM 4802 C C . PRO B 1 204 ? 6.922 -17.734 -2.955 1 97.88 204 PRO B C 1
ATOM 4804 O O . PRO B 1 204 ? 6.449 -17.984 -1.847 1 97.88 204 PRO B O 1
ATOM 4807 N N . TYR B 1 205 ? 7.367 -18.719 -3.736 1 97.56 205 TYR B N 1
ATOM 4808 C CA . TYR B 1 205 ? 7.031 -20.125 -3.49 1 97.56 205 TYR B CA 1
ATOM 4809 C C . TYR B 1 205 ? 8.273 -20.922 -3.139 1 97.56 205 TYR B C 1
ATOM 4811 O O . TYR B 1 205 ? 8.188 -22.109 -2.812 1 97.56 205 TYR B O 1
ATOM 4819 N N . GLY B 1 206 ? 9.422 -20.344 -3.188 1 96.56 206 GLY B N 1
ATOM 4820 C CA . GLY B 1 206 ? 10.688 -21.047 -3.17 1 96.56 206 GLY B CA 1
ATOM 4821 C C . GLY B 1 206 ? 10.867 -21.922 -1.94 1 96.56 206 GLY B C 1
ATOM 4822 O O . GLY B 1 206 ? 11.562 -22.938 -1.985 1 96.56 206 GLY B O 1
ATOM 4823 N N . ASP B 1 207 ? 10.211 -21.641 -0.869 1 96.5 207 ASP B N 1
ATOM 4824 C CA . ASP B 1 207 ? 10.359 -22.391 0.377 1 96.5 207 ASP B CA 1
ATOM 4825 C C . ASP B 1 207 ? 9.461 -23.625 0.394 1 96.5 207 ASP B C 1
ATOM 4827 O O . ASP B 1 207 ? 9.633 -24.516 1.223 1 96.5 207 ASP B O 1
ATOM 4831 N N . ILE B 1 208 ? 8.461 -23.656 -0.441 1 97.31 208 ILE B N 1
ATOM 4832 C CA . ILE B 1 208 ? 7.531 -24.781 -0.502 1 97.31 208 ILE B CA 1
ATOM 4833 C C . ILE B 1 208 ? 8.062 -25.828 -1.468 1 97.31 208 ILE B C 1
ATOM 4835 O O . ILE B 1 208 ? 7.672 -25.875 -2.635 1 97.31 208 ILE B O 1
ATOM 4839 N N . GLN B 1 209 ? 8.922 -26.703 -0.979 1 97.31 209 GLN B N 1
ATOM 4840 C CA . GLN B 1 209 ? 9.641 -27.672 -1.791 1 97.31 209 GLN B CA 1
ATOM 4841 C C . GLN B 1 209 ? 9.164 -29.094 -1.495 1 97.31 209 GLN B C 1
ATOM 4843 O O . GLN B 1 209 ? 8.898 -29.438 -0.341 1 97.31 209 GLN B O 1
ATOM 4848 N N . PHE B 1 210 ? 9.102 -29.891 -2.562 1 97.38 210 PHE B N 1
ATOM 4849 C CA . PHE B 1 210 ? 8.594 -31.25 -2.406 1 97.38 210 PHE B CA 1
ATOM 4850 C C . PHE B 1 210 ? 9.727 -32.25 -2.473 1 97.38 210 PHE B C 1
ATOM 4852 O O . PHE B 1 210 ? 9.523 -33.438 -2.223 1 97.38 210 PHE B O 1
ATOM 4859 N N . THR B 1 211 ? 10.844 -31.703 -2.912 1 93.19 211 THR B N 1
ATOM 4860 C CA . THR B 1 211 ? 12.023 -32.562 -3.033 1 93.19 211 THR B CA 1
ATOM 4861 C C . THR B 1 211 ? 13.141 -32.062 -2.117 1 93.19 211 THR B C 1
ATOM 4863 O O . THR B 1 211 ? 13.023 -31.016 -1.499 1 93.19 211 THR B O 1
ATOM 4866 N N . ASN B 1 212 ? 14.125 -32.844 -1.994 1 88.31 212 ASN B N 1
ATOM 4867 C CA . ASN B 1 212 ? 15.273 -32.469 -1.179 1 88.31 212 ASN B CA 1
ATOM 4868 C C . ASN B 1 212 ? 16.312 -31.703 -1.991 1 88.31 212 ASN B C 1
ATOM 4870 O O . ASN B 1 212 ? 17.422 -31.438 -1.511 1 88.31 212 ASN B O 1
ATOM 4874 N N . ASP B 1 213 ? 15.922 -31.344 -3.127 1 88.31 213 ASP B N 1
ATOM 4875 C CA . ASP B 1 213 ? 16.828 -30.578 -3.977 1 88.31 213 ASP B CA 1
ATOM 4876 C C . ASP B 1 213 ? 17.016 -29.156 -3.438 1 88.31 213 ASP B C 1
ATOM 4878 O O . ASP B 1 213 ? 16.172 -28.656 -2.697 1 88.31 213 ASP B O 1
ATOM 4882 N N . SER B 1 214 ? 18.188 -28.688 -3.678 1 86.25 214 SER B N 1
ATOM 4883 C CA . SER B 1 214 ? 18.438 -27.281 -3.373 1 86.25 214 SER B CA 1
ATOM 4884 C C . SER B 1 214 ? 18.312 -26.422 -4.621 1 86.25 214 SER B C 1
ATOM 4886 O O . SER B 1 214 ? 18.906 -26.734 -5.66 1 86.25 214 SER B O 1
ATOM 4888 N N . TYR B 1 215 ? 17.5 -25.453 -4.539 1 93.81 215 TYR B N 1
ATOM 4889 C CA . TYR B 1 215 ? 17.359 -24.531 -5.648 1 93.81 215 TYR B CA 1
ATOM 4890 C C . TYR B 1 215 ? 18.016 -23.188 -5.332 1 93.81 215 TYR B C 1
ATOM 4892 O O . TYR B 1 215 ? 17.562 -22.469 -4.445 1 93.81 215 TYR B O 1
ATOM 4900 N N . THR B 1 216 ? 19.062 -22.875 -6.047 1 97 216 THR B N 1
ATOM 4901 C CA . THR B 1 216 ? 19.812 -21.656 -5.84 1 97 216 THR B CA 1
ATOM 4902 C C . THR B 1 216 ? 19.109 -20.469 -6.496 1 97 216 THR B C 1
ATOM 4904 O O . THR B 1 216 ? 18.922 -20.453 -7.711 1 97 216 THR B O 1
ATOM 4907 N N . PRO B 1 217 ? 18.766 -19.469 -5.676 1 98.31 217 PRO B N 1
ATOM 4908 C CA . PRO B 1 217 ? 18.203 -18.266 -6.312 1 98.31 217 PRO B CA 1
ATOM 4909 C C . PRO B 1 217 ? 19.188 -17.562 -7.234 1 98.31 217 PRO B C 1
ATOM 4911 O O . PRO B 1 217 ? 20.406 -17.641 -7.016 1 98.31 217 PRO B O 1
ATOM 4914 N N . ILE B 1 218 ? 18.672 -16.859 -8.227 1 98.69 218 ILE B N 1
ATOM 4915 C CA . ILE B 1 218 ? 19.5 -16.078 -9.133 1 98.69 218 ILE B CA 1
ATOM 4916 C C . ILE B 1 218 ? 20.266 -15.008 -8.352 1 98.69 218 ILE B C 1
ATOM 4918 O O . ILE B 1 218 ? 21.422 -14.734 -8.633 1 98.69 218 ILE B O 1
ATOM 4922 N N . ALA B 1 219 ? 19.641 -14.414 -7.375 1 98.62 219 ALA B N 1
ATOM 4923 C CA . ALA B 1 219 ? 20.234 -13.375 -6.543 1 98.62 219 ALA B CA 1
ATOM 4924 C C . ALA B 1 219 ? 21.484 -13.883 -5.832 1 98.62 219 ALA B C 1
ATOM 4926 O O . ALA B 1 219 ? 22.438 -13.125 -5.594 1 98.62 219 ALA B O 1
ATOM 4927 N N . ALA B 1 220 ? 21.5 -15.164 -5.5 1 98.31 220 ALA B N 1
ATOM 4928 C CA . ALA B 1 220 ? 22.641 -15.758 -4.82 1 98.31 220 ALA B CA 1
ATOM 4929 C C . ALA B 1 220 ? 23.844 -15.836 -5.75 1 98.31 220 ALA B C 1
ATOM 4931 O O . ALA B 1 220 ? 24.984 -15.984 -5.289 1 98.31 220 ALA B O 1
ATOM 4932 N N . LEU B 1 221 ? 23.609 -15.797 -7.039 1 98.19 221 LEU B N 1
ATOM 4933 C CA . LEU B 1 221 ? 24.656 -15.922 -8.047 1 98.19 221 LEU B CA 1
ATOM 4934 C C . LEU B 1 221 ? 25.141 -14.547 -8.492 1 98.19 221 LEU B C 1
ATOM 4936 O O . LEU B 1 221 ? 26.078 -14.445 -9.289 1 98.19 221 LEU B O 1
ATOM 4940 N N . ASP B 1 222 ? 24.453 -13.484 -7.996 1 96.12 222 ASP B N 1
ATOM 4941 C CA . ASP B 1 222 ? 24.812 -12.102 -8.305 1 96.12 222 ASP B CA 1
ATOM 4942 C C . ASP B 1 222 ? 25.609 -11.477 -7.172 1 96.12 222 ASP B C 1
ATOM 4944 O O . ASP B 1 222 ? 25.719 -12.047 -6.086 1 96.12 222 ASP B O 1
ATOM 4948 N N . ASN B 1 223 ? 26.312 -10.383 -7.469 1 92.56 223 ASN B N 1
ATOM 4949 C CA . ASN B 1 223 ? 27.078 -9.664 -6.453 1 92.56 223 ASN B CA 1
ATOM 4950 C C . ASN B 1 223 ? 26.297 -8.484 -5.883 1 92.56 223 ASN B C 1
ATOM 4952 O O . ASN B 1 223 ? 26.875 -7.582 -5.285 1 92.56 223 ASN B O 1
ATOM 4956 N N . GLY B 1 224 ? 25 -8.484 -6.156 1 92.81 224 GLY B N 1
ATOM 4957 C CA . GLY B 1 224 ? 24.156 -7.434 -5.609 1 92.81 224 GLY B CA 1
ATOM 4958 C C . GLY B 1 224 ? 24 -6.246 -6.543 1 92.81 224 GLY B C 1
ATOM 4959 O O . GLY B 1 224 ? 23.484 -5.203 -6.148 1 92.81 224 GLY B O 1
ATOM 4960 N N . SER B 1 225 ? 24.375 -6.41 -7.816 1 94.56 225 SER B N 1
ATOM 4961 C CA . SER B 1 225 ? 24.406 -5.258 -8.711 1 94.56 225 SER B CA 1
ATOM 4962 C C . SER B 1 225 ? 23.281 -5.328 -9.742 1 94.56 225 SER B C 1
ATOM 4964 O O . SER B 1 225 ? 22.812 -4.297 -10.227 1 94.56 225 SER B O 1
ATOM 4966 N N . HIS B 1 226 ? 22.828 -6.613 -10.125 1 96.62 226 HIS B N 1
ATOM 4967 C CA . HIS B 1 226 ? 21.953 -6.711 -11.281 1 96.62 226 HIS B CA 1
ATOM 4968 C C . HIS B 1 226 ? 20.625 -7.359 -10.914 1 96.62 226 HIS B C 1
ATOM 4970 O O . HIS B 1 226 ? 19.641 -7.258 -11.656 1 96.62 226 HIS B O 1
ATOM 4976 N N . VAL B 1 227 ? 20.531 -8.016 -9.766 1 98.25 227 VAL B N 1
ATOM 4977 C CA . VAL B 1 227 ? 19.344 -8.812 -9.461 1 98.25 227 VAL B CA 1
ATOM 4978 C C . VAL B 1 227 ? 18.594 -8.203 -8.266 1 98.25 227 VAL B C 1
ATOM 4980 O O . VAL B 1 227 ? 19.219 -7.883 -7.246 1 98.25 227 VAL B O 1
ATOM 4983 N N . LEU B 1 228 ? 17.375 -7.926 -8.406 1 98.62 228 LEU B N 1
ATOM 4984 C CA . LEU B 1 228 ? 16.453 -7.617 -7.309 1 98.62 228 LEU B CA 1
ATOM 4985 C C . LEU B 1 228 ? 15.609 -8.836 -6.949 1 98.62 228 LEU B C 1
ATOM 4987 O O . LEU B 1 228 ? 14.93 -9.398 -7.809 1 98.62 228 LEU B O 1
ATOM 4991 N N . TYR B 1 229 ? 15.664 -9.242 -5.699 1 98.81 229 TYR B N 1
ATOM 4992 C CA . TYR B 1 229 ? 14.992 -10.438 -5.207 1 98.81 229 TYR B CA 1
ATOM 4993 C C . TYR B 1 229 ? 13.789 -10.07 -4.355 1 98.81 229 TYR B C 1
ATOM 4995 O O . TYR B 1 229 ? 13.891 -9.273 -3.422 1 98.81 229 TYR B O 1
ATOM 5003 N N . THR B 1 230 ? 12.641 -10.633 -4.707 1 98.75 230 THR B N 1
ATOM 5004 C CA . THR B 1 230 ? 11.406 -10.367 -3.971 1 98.75 230 THR B CA 1
ATOM 5005 C C . THR B 1 230 ? 10.789 -11.672 -3.461 1 98.75 230 THR B C 1
ATOM 5007 O O . THR B 1 230 ? 10.828 -12.688 -4.152 1 98.75 230 THR B O 1
ATOM 5010 N N . SER B 1 231 ? 10.289 -11.609 -2.254 1 98.62 231 SER B N 1
ATOM 5011 C CA . SER B 1 231 ? 9.523 -12.711 -1.672 1 98.62 231 SER B CA 1
ATOM 5012 C C . SER B 1 231 ? 8.477 -12.195 -0.691 1 98.62 231 SER B C 1
ATOM 5014 O O . SER B 1 231 ? 8.188 -10.992 -0.66 1 98.62 231 SER B O 1
ATOM 5016 N N . THR B 1 232 ? 7.789 -13.125 0 1 98.5 232 THR B N 1
ATOM 5017 C CA . THR B 1 232 ? 6.656 -12.75 0.836 1 98.5 232 THR B CA 1
ATOM 5018 C C . THR B 1 232 ? 6.465 -13.75 1.971 1 98.5 232 THR B C 1
ATOM 5020 O O . THR B 1 232 ? 6.922 -14.891 1.884 1 98.5 232 THR B O 1
ATOM 5023 N N . PHE B 1 233 ? 5.828 -13.336 3.039 1 98.5 233 PHE B N 1
ATOM 5024 C CA . PHE B 1 233 ? 5.406 -14.211 4.125 1 98.5 233 PHE B CA 1
ATOM 5025 C C . PHE B 1 233 ? 4.008 -14.766 3.863 1 98.5 233 PHE B C 1
ATOM 5027 O O . PHE B 1 233 ? 3.531 -15.633 4.602 1 98.5 233 PHE B O 1
ATOM 5034 N N . SER B 1 234 ? 3.379 -14.367 2.771 1 97.62 234 SER B N 1
ATOM 5035 C CA . SER B 1 234 ? 1.973 -14.672 2.525 1 97.62 234 SER B CA 1
ATOM 5036 C C . SER B 1 234 ? 1.763 -16.172 2.295 1 97.62 234 SER B C 1
ATOM 5038 O O . SER B 1 234 ? 0.688 -16.703 2.578 1 97.62 234 SER B O 1
ATOM 5040 N N . LYS B 1 235 ? 2.818 -16.859 1.782 1 97.5 235 LYS B N 1
ATOM 5041 C CA . LYS B 1 235 ? 2.646 -18.25 1.391 1 97.5 235 LYS B CA 1
ATOM 5042 C C . LYS B 1 235 ? 3.16 -19.188 2.475 1 97.5 235 LYS B C 1
ATOM 5044 O O . LYS B 1 235 ? 2.861 -20.391 2.459 1 97.5 235 LYS B O 1
ATOM 5049 N N . THR B 1 236 ? 3.895 -18.625 3.408 1 97.19 236 THR B N 1
ATOM 5050 C CA . THR B 1 236 ? 4.535 -19.469 4.414 1 97.19 236 THR B CA 1
ATOM 5051 C C . THR B 1 236 ? 3.969 -19.172 5.801 1 97.19 236 THR B C 1
ATOM 5053 O O . THR B 1 236 ? 3.961 -20.047 6.668 1 97.19 236 THR B O 1
ATOM 5056 N N . ALA B 1 237 ? 3.498 -17.969 6.059 1 97.44 237 ALA B N 1
ATOM 5057 C CA . ALA B 1 237 ? 2.848 -17.609 7.316 1 97.44 237 ALA B CA 1
ATOM 5058 C C . ALA B 1 237 ? 1.346 -17.422 7.125 1 97.44 237 ALA B C 1
ATOM 5060 O O . ALA B 1 237 ? 0.583 -18.391 7.188 1 97.44 237 ALA B O 1
ATOM 5061 N N . VAL B 1 238 ? 0.873 -16.188 6.75 1 96.94 238 VAL B N 1
ATOM 5062 C CA . VAL B 1 238 ? -0.534 -15.953 6.438 1 96.94 238 VAL B CA 1
ATOM 5063 C C . VAL B 1 238 ? -0.662 -14.781 5.465 1 96.94 238 VAL B C 1
ATOM 5065 O O . VAL B 1 238 ? 0.07 -13.797 5.57 1 96.94 238 VAL B O 1
ATOM 5068 N N . PRO B 1 239 ? -1.537 -14.898 4.555 1 96.81 239 PRO B N 1
ATOM 5069 C CA . PRO B 1 239 ? -1.67 -13.852 3.539 1 96.81 239 PRO B CA 1
ATOM 5070 C C . PRO B 1 239 ? -2.307 -12.578 4.086 1 96.81 239 PRO B C 1
ATOM 5072 O O . PRO B 1 239 ? -2.043 -11.484 3.578 1 96.81 239 PRO B O 1
ATOM 5075 N N . ALA B 1 240 ? -3.092 -12.625 5.168 1 97.25 240 ALA B N 1
ATOM 5076 C CA . ALA B 1 240 ? -3.869 -11.5 5.676 1 97.25 240 ALA B CA 1
ATOM 5077 C C . ALA B 1 240 ? -2.957 -10.359 6.121 1 97.25 240 ALA B C 1
ATOM 5079 O O . ALA B 1 240 ? -3.361 -9.195 6.121 1 97.25 240 ALA B O 1
ATOM 5080 N N . LEU B 1 241 ? -1.681 -10.641 6.457 1 98.44 241 LEU B N 1
ATOM 5081 C CA . LEU B 1 241 ? -0.765 -9.633 6.977 1 98.44 241 LEU B CA 1
ATOM 5082 C C . LEU B 1 241 ? -0.144 -8.828 5.84 1 98.44 241 LEU B C 1
ATOM 5084 O O . LEU B 1 241 ? 0.441 -7.766 6.074 1 98.44 241 LEU B O 1
ATOM 5088 N N . ARG B 1 242 ? -0.211 -9.305 4.629 1 98.12 242 ARG B N 1
ATOM 5089 C CA . ARG B 1 242 ? 0.244 -8.602 3.438 1 98.12 242 ARG B CA 1
ATOM 5090 C C . ARG B 1 242 ? 1.663 -8.07 3.621 1 98.12 242 ARG B C 1
ATOM 5092 O O . ARG B 1 242 ? 1.914 -6.879 3.449 1 98.12 242 ARG B O 1
ATOM 5099 N N . THR B 1 243 ? 2.596 -8.984 3.898 1 98.75 243 THR B N 1
ATOM 5100 C CA . THR B 1 243 ? 3.975 -8.555 4.109 1 98.75 243 THR B CA 1
ATOM 5101 C C . THR B 1 243 ? 4.914 -9.266 3.135 1 98.75 243 THR B C 1
ATOM 5103 O O . THR B 1 243 ? 4.984 -10.492 3.115 1 98.75 243 THR B O 1
ATOM 5106 N N . GLY B 1 244 ? 5.508 -8.547 2.287 1 98.75 244 GLY B N 1
ATOM 5107 C CA . GLY B 1 244 ? 6.574 -8.977 1.4 1 98.75 244 GLY B CA 1
ATOM 5108 C C . GLY B 1 244 ? 7.82 -8.117 1.499 1 98.75 244 GLY B C 1
ATOM 5109 O O . GLY B 1 244 ? 7.914 -7.254 2.373 1 98.75 244 GLY B O 1
ATOM 5110 N N . TRP B 1 245 ? 8.82 -8.406 0.654 1 98.88 245 TRP B N 1
ATOM 5111 C CA . TRP B 1 245 ? 10.031 -7.586 0.666 1 98.88 245 TRP B CA 1
ATOM 5112 C C . TRP B 1 245 ? 10.742 -7.648 -0.681 1 98.88 245 TRP B C 1
ATOM 5114 O O . TRP B 1 245 ? 10.43 -8.492 -1.521 1 98.88 245 TRP B O 1
ATOM 5124 N N . ILE B 1 246 ? 11.586 -6.734 -0.868 1 98.88 246 ILE B N 1
ATOM 5125 C CA . ILE B 1 246 ? 12.508 -6.707 -2.002 1 98.88 246 ILE B CA 1
ATOM 5126 C C . ILE B 1 246 ? 13.898 -6.301 -1.528 1 98.88 246 ILE B C 1
ATOM 5128 O O . ILE B 1 246 ? 14.039 -5.457 -0.641 1 98.88 246 ILE B O 1
ATOM 5132 N N . VAL B 1 247 ? 14.867 -6.953 -2.076 1 98.69 247 VAL B N 1
ATOM 5133 C CA . VAL B 1 247 ? 16.281 -6.68 -1.805 1 98.69 247 VAL B CA 1
ATOM 5134 C C . VAL B 1 247 ? 17.031 -6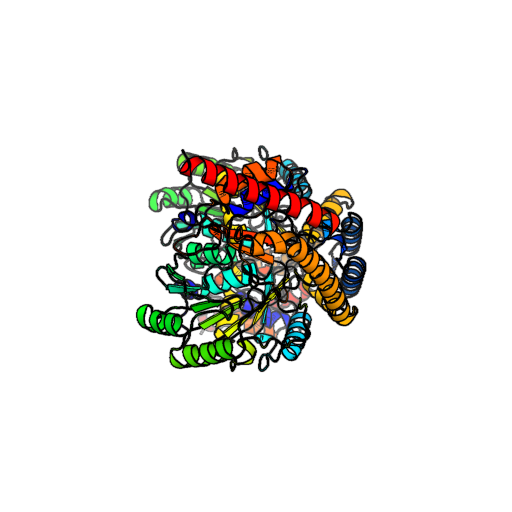.469 -3.119 1 98.69 247 VAL B C 1
ATOM 5136 O O . VAL B 1 247 ? 16.75 -7.148 -4.109 1 98.69 247 VAL B O 1
ATOM 5139 N N . GLY B 1 248 ? 17.938 -5.555 -3.146 1 97.75 248 GLY B N 1
ATOM 5140 C CA . GLY B 1 248 ? 18.719 -5.289 -4.34 1 97.75 248 GLY B CA 1
ATOM 5141 C C . GLY B 1 248 ? 19.703 -4.152 -4.164 1 97.75 248 GLY B C 1
ATOM 5142 O O . GLY B 1 248 ? 20.094 -3.824 -3.037 1 97.75 248 GLY B O 1
ATOM 5143 N N . PRO B 1 249 ? 20.203 -3.572 -5.293 1 96.38 249 PRO B N 1
ATOM 5144 C CA . PRO B 1 249 ? 21.141 -2.457 -5.211 1 96.38 249 PRO B CA 1
ATOM 5145 C C . PRO B 1 249 ? 20.609 -1.29 -4.383 1 96.38 249 PRO B C 1
ATOM 5147 O O . PRO B 1 249 ? 19.469 -0.873 -4.566 1 96.38 249 PRO B O 1
ATOM 5150 N N . TYR B 1 250 ? 21.469 -0.771 -3.604 1 94.81 250 TYR B N 1
ATOM 5151 C CA . TYR B 1 250 ? 21.094 0.253 -2.633 1 94.81 250 TYR B CA 1
ATOM 5152 C C . TYR B 1 250 ? 20.438 1.44 -3.318 1 94.81 250 TYR B C 1
ATOM 5154 O O . TYR B 1 250 ? 19.422 1.957 -2.836 1 94.81 250 TYR B O 1
ATOM 5162 N N . GLN B 1 251 ? 20.969 1.854 -4.422 1 94.19 251 GLN B N 1
ATOM 5163 C CA . GLN B 1 251 ? 20.453 3.031 -5.113 1 94.19 251 GLN B CA 1
ATOM 5164 C C . GLN B 1 251 ? 19.016 2.824 -5.551 1 94.19 251 GLN B C 1
ATOM 5166 O O . GLN B 1 251 ? 18.188 3.746 -5.465 1 94.19 251 GLN B O 1
ATOM 5171 N N . ILE B 1 252 ? 18.703 1.618 -6.023 1 96.56 252 ILE B N 1
ATOM 5172 C CA . ILE B 1 252 ? 17.359 1.318 -6.488 1 96.56 252 ILE B CA 1
ATOM 5173 C C . ILE B 1 252 ? 16.406 1.211 -5.293 1 96.56 252 ILE B C 1
ATOM 5175 O O . ILE B 1 252 ? 15.312 1.779 -5.305 1 96.56 252 ILE B O 1
ATOM 5179 N N . ILE B 1 253 ? 16.891 0.553 -4.215 1 97.31 253 ILE B N 1
ATOM 5180 C CA . ILE B 1 253 ? 16.062 0.351 -3.02 1 97.31 253 ILE B CA 1
ATOM 5181 C C . ILE B 1 253 ? 15.758 1.699 -2.375 1 97.31 253 ILE B C 1
ATOM 5183 O O . ILE B 1 253 ? 14.641 1.926 -1.909 1 97.31 253 ILE B O 1
ATOM 5187 N N . ARG B 1 254 ? 16.703 2.547 -2.363 1 93.44 254 ARG B N 1
ATOM 5188 C CA . ARG B 1 254 ? 16.484 3.875 -1.8 1 93.44 254 ARG B CA 1
ATOM 5189 C C . ARG B 1 254 ? 15.43 4.641 -2.586 1 93.44 254 ARG B C 1
ATOM 5191 O O . ARG B 1 254 ? 14.562 5.289 -1.997 1 93.44 254 ARG B O 1
ATOM 5198 N N . MET B 1 255 ? 15.5 4.566 -3.891 1 93.69 255 MET B N 1
ATOM 5199 C CA . MET B 1 255 ? 14.516 5.238 -4.73 1 93.69 255 MET B CA 1
ATOM 5200 C C . MET B 1 255 ? 13.133 4.617 -4.551 1 93.69 255 MET B C 1
ATOM 5202 O O . MET B 1 255 ? 12.125 5.328 -4.527 1 93.69 255 MET B O 1
ATOM 5206 N N . MET B 1 256 ? 13.133 3.307 -4.387 1 96.56 256 MET B N 1
ATOM 5207 C CA . MET B 1 256 ? 11.867 2.621 -4.133 1 96.56 256 MET B CA 1
ATOM 5208 C C . MET B 1 256 ? 11.273 3.059 -2.797 1 96.56 256 MET B C 1
ATOM 5210 O O . MET B 1 256 ? 10.055 3.213 -2.678 1 96.56 256 MET B O 1
ATOM 5214 N N . ALA B 1 257 ? 12.094 3.223 -1.812 1 95.31 257 ALA B N 1
ATOM 5215 C CA . ALA B 1 257 ? 11.633 3.684 -0.505 1 95.31 257 ALA B CA 1
ATOM 5216 C C . ALA B 1 257 ? 11.023 5.078 -0.602 1 95.31 257 ALA B C 1
ATOM 5218 O O . ALA B 1 257 ? 9.992 5.355 0.026 1 95.31 257 ALA B O 1
ATOM 5219 N N . GLN B 1 258 ? 11.641 5.945 -1.384 1 91.81 258 GLN B N 1
ATOM 5220 C CA . GLN B 1 258 ? 11.086 7.277 -1.598 1 91.81 258 GLN B CA 1
ATOM 5221 C C . GLN B 1 258 ? 9.727 7.203 -2.293 1 91.81 258 GLN B C 1
ATOM 5223 O O . GLN B 1 258 ? 8.789 7.906 -1.912 1 91.81 258 GLN B O 1
ATOM 5228 N N . ALA B 1 259 ? 9.656 6.363 -3.291 1 94.19 259 ALA B N 1
ATOM 5229 C CA . ALA B 1 259 ? 8.383 6.164 -3.979 1 94.19 259 ALA B CA 1
ATOM 5230 C C . ALA B 1 259 ? 7.324 5.621 -3.025 1 94.19 259 ALA B C 1
ATOM 5232 O O . ALA B 1 259 ? 6.156 6.012 -3.098 1 94.19 259 ALA B O 1
ATOM 5233 N N . LYS B 1 260 ? 7.766 4.715 -2.172 1 96 260 LYS B N 1
ATOM 5234 C CA . LYS B 1 260 ? 6.848 4.121 -1.207 1 96 260 LYS B CA 1
ATOM 5235 C C . LYS B 1 260 ? 6.332 5.16 -0.219 1 96 260 LYS B C 1
ATOM 5237 O O . LYS B 1 260 ? 5.172 5.113 0.195 1 96 260 LYS B O 1
ATOM 5242 N N . GLN B 1 261 ? 7.184 6.035 0.163 1 92.38 261 GLN B N 1
ATOM 5243 C CA . GLN B 1 261 ? 6.77 7.117 1.052 1 92.38 261 GLN B CA 1
ATOM 5244 C C . GLN B 1 261 ? 5.586 7.883 0.47 1 92.38 261 GLN B C 1
ATOM 5246 O O . GLN B 1 261 ? 4.629 8.195 1.183 1 92.38 261 GLN B O 1
ATOM 5251 N N . ALA B 1 262 ? 5.699 8.148 -0.758 1 91.69 262 ALA B N 1
ATOM 5252 C CA . ALA B 1 262 ? 4.609 8.844 -1.438 1 91.69 262 ALA B CA 1
ATOM 5253 C C . ALA B 1 262 ? 3.398 7.934 -1.603 1 91.69 262 ALA B C 1
ATOM 5255 O O . ALA B 1 262 ? 2.256 8.391 -1.529 1 91.69 262 ALA B O 1
ATOM 5256 N N . ASN B 1 263 ? 3.664 6.676 -1.749 1 95.5 263 ASN B N 1
ATOM 5257 C CA . ASN B 1 263 ? 2.619 5.707 -2.053 1 95.5 263 ASN B CA 1
ATOM 5258 C C . ASN B 1 263 ? 1.728 5.445 -0.841 1 95.5 263 ASN B C 1
ATOM 5260 O O . ASN B 1 263 ? 0.502 5.531 -0.937 1 95.5 263 ASN B O 1
ATOM 5264 N N . ASP B 1 264 ? 2.389 5.145 0.273 1 97.12 264 ASP B N 1
ATOM 5265 C CA . ASP B 1 264 ? 1.572 4.758 1.419 1 97.12 264 ASP B CA 1
ATOM 5266 C C . ASP B 1 264 ? 2.287 5.066 2.732 1 97.12 264 ASP B C 1
ATOM 5268 O O . ASP B 1 264 ? 1.899 4.562 3.789 1 97.12 264 ASP B O 1
ATOM 5272 N N . LEU B 1 265 ? 3.35 5.871 2.734 1 93.69 265 LEU B N 1
ATOM 5273 C CA . LEU B 1 265 ? 4.191 6.203 3.877 1 93.69 265 LEU B CA 1
ATOM 5274 C C . LEU B 1 265 ? 4.938 4.969 4.379 1 93.69 265 LEU B C 1
ATOM 5276 O O . LEU B 1 265 ? 6.172 4.938 4.367 1 93.69 265 LEU B O 1
ATOM 5280 N N . HIS B 1 266 ? 4.309 4 4.82 1 95.69 266 HIS B N 1
ATOM 5281 C CA . HIS B 1 266 ? 4.855 2.701 5.191 1 95.69 266 HIS B CA 1
ATOM 5282 C C . HIS B 1 266 ? 3.748 1.666 5.359 1 95.69 266 HIS B C 1
ATOM 5284 O O . HIS B 1 266 ? 2.564 2.012 5.367 1 95.69 266 HIS B O 1
ATOM 5290 N N . SER B 1 267 ? 4.137 0.394 5.422 1 97.81 267 SER B N 1
ATOM 5291 C CA . SER B 1 267 ? 3.217 -0.721 5.617 1 97.81 267 SER B CA 1
ATOM 5292 C C . SER B 1 267 ? 2.809 -0.85 7.082 1 97.81 267 SER B C 1
ATOM 5294 O O . SER B 1 267 ? 3.176 -0.013 7.91 1 97.81 267 SER B O 1
ATOM 5296 N N . ASN B 1 268 ? 1.896 -1.793 7.375 1 98.31 268 ASN B N 1
ATOM 5297 C CA . ASN B 1 268 ? 1.447 -2.08 8.734 1 98.31 268 ASN B CA 1
ATOM 5298 C C . ASN B 1 268 ? 2.613 -2.479 9.641 1 98.31 268 ASN B C 1
ATOM 5300 O O . ASN B 1 268 ? 3.066 -3.623 9.602 1 98.31 268 ASN B O 1
ATOM 5304 N N . SER B 1 269 ? 3.055 -1.509 10.492 1 97.12 269 SER B N 1
ATOM 5305 C CA . SER B 1 269 ? 4.262 -1.731 11.281 1 97.12 269 SER B CA 1
ATOM 5306 C C . SER B 1 269 ? 4.004 -2.723 12.414 1 97.12 269 SER B C 1
ATOM 5308 O O . SER B 1 269 ? 4.918 -3.422 12.852 1 97.12 269 SER B O 1
ATOM 5310 N N . LEU B 1 270 ? 2.76 -2.799 12.898 1 98.25 270 LEU B N 1
ATOM 5311 C CA . LEU B 1 270 ? 2.428 -3.783 13.922 1 98.25 270 LEU B CA 1
ATOM 5312 C C . LEU B 1 270 ? 2.557 -5.199 13.375 1 98.25 270 LEU B C 1
ATOM 5314 O O . LEU B 1 270 ? 3.051 -6.094 14.07 1 98.25 270 LEU B O 1
ATOM 5318 N N . ALA B 1 271 ? 2.129 -5.41 12.172 1 98.62 271 ALA B N 1
ATOM 5319 C CA . ALA B 1 271 ? 2.285 -6.707 11.523 1 98.62 271 ALA B CA 1
ATOM 5320 C C . ALA B 1 271 ? 3.76 -7.07 11.367 1 98.62 271 ALA B C 1
ATOM 5322 O O . ALA B 1 271 ? 4.137 -8.234 11.516 1 98.62 271 ALA B O 1
ATOM 5323 N N . HIS B 1 272 ? 4.598 -6.062 11.047 1 98.69 272 HIS B N 1
ATOM 5324 C CA . HIS B 1 272 ? 6.035 -6.301 10.945 1 98.69 272 HIS B CA 1
ATOM 5325 C C . HIS B 1 272 ? 6.602 -6.805 12.266 1 98.69 272 HIS B C 1
ATOM 5327 O O . HIS B 1 272 ? 7.387 -7.758 12.289 1 98.69 272 HIS B O 1
ATOM 5333 N N . GLN B 1 273 ? 6.18 -6.133 13.328 1 98.62 273 GLN B N 1
ATOM 5334 C CA . GLN B 1 273 ? 6.645 -6.523 14.656 1 98.62 273 GLN B CA 1
ATOM 5335 C C . GLN B 1 273 ? 6.16 -7.926 15.016 1 98.62 273 GLN B C 1
ATOM 5337 O O . GLN B 1 273 ? 6.918 -8.727 15.57 1 98.62 273 GLN B O 1
ATOM 5342 N N . ALA B 1 274 ? 4.906 -8.219 14.703 1 98.75 274 ALA B N 1
ATOM 5343 C CA . ALA B 1 274 ? 4.359 -9.555 14.961 1 98.75 274 ALA B CA 1
ATOM 5344 C C . ALA B 1 274 ? 5.113 -10.617 14.164 1 98.75 274 ALA B C 1
ATOM 5346 O O . ALA B 1 274 ? 5.414 -11.695 14.688 1 98.75 274 ALA B O 1
ATOM 5347 N N . LEU B 1 275 ? 5.422 -10.32 12.93 1 98.88 275 LEU B N 1
ATOM 5348 C CA . LEU B 1 275 ? 6.148 -11.273 12.094 1 98.88 275 LEU B CA 1
ATOM 5349 C C . LEU B 1 275 ? 7.562 -11.492 12.625 1 98.88 275 LEU B C 1
ATOM 5351 O O . LEU B 1 275 ? 8.086 -12.609 12.578 1 98.88 275 LEU B O 1
ATOM 5355 N N . TYR B 1 276 ? 8.172 -10.383 13.086 1 98.81 276 TYR B N 1
ATOM 5356 C CA . TYR B 1 276 ? 9.461 -10.531 13.766 1 98.81 276 TYR B CA 1
ATOM 5357 C C . TYR B 1 276 ? 9.352 -11.516 14.922 1 98.81 276 TYR B C 1
ATOM 5359 O O . TYR B 1 276 ? 10.156 -12.445 15.031 1 98.81 276 TYR B O 1
ATOM 5367 N N . GLU B 1 277 ? 8.312 -11.32 15.797 1 98.75 277 GLU B N 1
ATOM 5368 C CA . GLU B 1 277 ? 8.102 -12.195 16.953 1 98.75 277 GLU B CA 1
ATOM 5369 C C . GLU B 1 277 ? 7.82 -13.633 16.5 1 98.75 277 GLU B C 1
ATOM 5371 O O . GLU B 1 277 ? 8.281 -14.578 17.141 1 98.75 277 GLU B O 1
ATOM 5376 N N . LEU B 1 278 ? 7.086 -13.797 15.438 1 98.81 278 LEU B N 1
ATOM 5377 C CA . LEU B 1 278 ? 6.809 -15.125 14.906 1 98.81 278 LEU B CA 1
ATOM 5378 C C . LEU B 1 278 ? 8.102 -15.844 14.539 1 98.81 278 LEU B C 1
ATOM 5380 O O . LEU B 1 278 ? 8.297 -17 14.922 1 98.81 278 LEU B O 1
ATOM 5384 N N . CYS B 1 279 ? 8.984 -15.164 13.852 1 98.56 279 CYS B N 1
ATOM 5385 C CA . CYS B 1 279 ? 10.234 -15.758 13.383 1 98.56 279 CYS B CA 1
ATOM 5386 C C . CYS B 1 279 ? 11.156 -16.078 14.555 1 98.56 279 CYS B C 1
ATOM 5388 O O . CYS B 1 279 ? 11.93 -17.031 14.5 1 98.56 279 CYS B O 1
ATOM 5390 N N . GLN B 1 280 ? 11.047 -15.297 15.625 1 98 280 GLN B N 1
ATOM 5391 C CA . GLN B 1 280 ? 11.914 -15.477 16.781 1 98 280 GLN B CA 1
ATOM 5392 C C . GLN B 1 280 ? 11.414 -16.609 17.672 1 98 280 GLN B C 1
ATOM 5394 O O . GLN B 1 280 ? 12.211 -17.297 18.328 1 98 280 GLN B O 1
ATOM 5399 N N . ASN B 1 281 ? 10.102 -16.812 17.719 1 98 281 ASN B N 1
ATOM 5400 C CA . ASN B 1 281 ? 9.555 -17.609 18.828 1 98 281 ASN B CA 1
ATOM 5401 C C . ASN B 1 281 ? 8.773 -18.812 18.312 1 98 281 ASN B C 1
ATOM 5403 O O . ASN B 1 281 ? 8.25 -19.609 19.094 1 98 281 ASN B O 1
ATOM 5407 N N . PHE B 1 282 ? 8.641 -19 17.062 1 98.5 282 PHE B N 1
ATOM 5408 C CA . PHE B 1 282 ? 7.918 -20.109 16.422 1 98.5 282 PHE B CA 1
ATOM 5409 C C . PHE B 1 282 ? 8.805 -20.828 15.422 1 98.5 282 PHE B C 1
ATOM 5411 O O . PHE B 1 282 ? 9.602 -20.203 14.727 1 98.5 282 PHE B O 1
ATOM 5418 N N . ASP B 1 283 ? 8.758 -22.141 15.367 1 98.5 283 ASP B N 1
ATOM 5419 C CA . ASP B 1 283 ? 9.492 -22.922 14.375 1 98.5 283 ASP B CA 1
ATOM 5420 C C . ASP B 1 283 ? 8.859 -22.781 12.992 1 98.5 283 ASP B C 1
ATOM 5422 O O . ASP B 1 283 ? 8.273 -23.734 12.469 1 98.5 283 ASP B O 1
ATOM 5426 N N . LEU B 1 284 ? 9.062 -21.656 12.414 1 98.38 284 LEU B N 1
ATOM 5427 C CA . LEU B 1 284 ? 8.484 -21.344 11.109 1 98.38 284 LEU B CA 1
ATOM 5428 C C . LEU B 1 284 ? 8.977 -22.328 10.055 1 98.38 284 LEU B C 1
ATOM 5430 O O . LEU B 1 284 ? 8.211 -22.75 9.18 1 98.38 284 LEU B O 1
ATOM 5434 N N . ASP B 1 285 ? 10.211 -22.719 10.117 1 97.69 285 ASP B N 1
ATOM 5435 C CA . ASP B 1 285 ? 10.75 -23.672 9.156 1 97.69 285 ASP B CA 1
ATOM 5436 C C . ASP B 1 285 ? 10.07 -25.031 9.281 1 97.69 285 ASP B C 1
ATOM 5438 O O . ASP B 1 285 ? 9.789 -25.688 8.281 1 97.69 285 ASP B O 1
ATOM 5442 N N . GLY B 1 286 ? 9.875 -25.453 10.531 1 98.19 286 GLY B N 1
ATOM 5443 C CA . GLY B 1 286 ? 9.102 -26.672 10.734 1 98.19 286 GLY B CA 1
ATOM 5444 C C . GLY B 1 286 ? 7.699 -26.594 10.172 1 98.19 286 GLY B C 1
ATOM 5445 O O . GLY B 1 286 ? 7.199 -27.547 9.586 1 98.19 286 GLY B O 1
ATOM 5446 N N . HIS B 1 287 ? 7.102 -25.469 10.336 1 98.44 287 HIS B N 1
ATOM 5447 C CA . HIS B 1 287 ? 5.777 -25.234 9.773 1 98.44 287 HIS B CA 1
ATOM 5448 C C . HIS B 1 287 ? 5.805 -25.312 8.25 1 98.44 287 HIS B C 1
ATOM 5450 O O . HIS B 1 287 ? 4.941 -25.953 7.648 1 98.44 287 HIS B O 1
ATOM 5456 N N . ILE B 1 288 ? 6.762 -24.688 7.645 1 97.94 288 ILE B N 1
ATOM 5457 C CA . ILE B 1 288 ? 6.902 -24.703 6.191 1 97.94 288 ILE B CA 1
ATOM 5458 C C . ILE B 1 288 ? 7.09 -26.141 5.703 1 97.94 288 ILE B C 1
ATOM 5460 O O . ILE B 1 288 ? 6.508 -26.531 4.688 1 97.94 288 ILE B O 1
ATOM 5464 N N . GLN B 1 289 ? 7.852 -26.891 6.414 1 97.5 289 GLN B N 1
ATOM 5465 C CA . GLN B 1 289 ? 8.031 -28.281 6.059 1 97.5 289 GLN B CA 1
ATOM 5466 C C . GLN B 1 289 ? 6.703 -29.047 6.117 1 97.5 289 GLN B C 1
ATOM 5468 O O . GLN B 1 289 ? 6.402 -29.859 5.234 1 97.5 289 GLN B O 1
ATOM 5473 N N . LYS B 1 290 ? 5.969 -28.75 7.113 1 97.69 290 LYS B N 1
ATOM 5474 C CA . LYS B 1 290 ? 4.672 -29.406 7.277 1 97.69 290 LYS B CA 1
ATOM 5475 C C . LYS B 1 290 ? 3.734 -29.078 6.125 1 97.69 290 LYS B C 1
ATOM 5477 O O . LYS B 1 290 ? 3.088 -29.953 5.562 1 97.69 290 LYS B O 1
ATOM 5482 N N . ILE B 1 291 ? 3.623 -27.812 5.809 1 97.44 291 ILE B N 1
ATOM 5483 C CA . ILE B 1 291 ? 2.705 -27.453 4.734 1 97.44 291 ILE B CA 1
ATOM 5484 C C . ILE B 1 291 ? 3.227 -28 3.406 1 97.44 291 ILE B C 1
ATOM 5486 O O . ILE B 1 291 ? 2.443 -28.375 2.537 1 97.44 291 ILE B O 1
ATOM 5490 N N . SER B 1 292 ? 4.555 -28.031 3.256 1 97.81 292 SER B N 1
ATOM 5491 C CA . SER B 1 292 ? 5.145 -28.609 2.049 1 97.81 292 SER B CA 1
ATOM 5492 C C . SER B 1 292 ? 4.754 -30.078 1.884 1 97.81 292 SER B C 1
ATOM 5494 O O . SER B 1 292 ? 4.438 -30.516 0.778 1 97.81 292 SER B O 1
ATOM 5496 N N . GLU B 1 293 ? 4.758 -30.766 2.938 1 97.88 293 GLU B N 1
ATOM 5497 C CA . GLU B 1 293 ? 4.395 -32.188 2.9 1 97.88 293 GLU B CA 1
ATOM 5498 C C . GLU B 1 293 ? 2.926 -32.375 2.525 1 97.88 293 GLU B C 1
ATOM 5500 O O . GLU B 1 293 ? 2.59 -33.219 1.713 1 97.88 293 GLU B O 1
ATOM 5505 N N . VAL B 1 294 ? 2.104 -31.594 3.107 1 97.88 294 VAL B N 1
ATOM 5506 C CA . VAL B 1 294 ? 0.678 -31.672 2.807 1 97.88 294 VAL B CA 1
ATOM 5507 C C . VAL B 1 294 ? 0.438 -31.312 1.343 1 97.88 294 VAL B C 1
ATOM 5509 O O . VAL B 1 294 ? -0.297 -32 0.636 1 97.88 294 VAL B O 1
ATOM 5512 N N . TYR B 1 295 ? 1.044 -30.203 0.922 1 97.88 295 TYR B N 1
ATOM 5513 C CA . TYR B 1 295 ? 0.875 -29.766 -0.459 1 97.88 295 TYR B CA 1
ATOM 5514 C C . TYR B 1 295 ? 1.415 -30.812 -1.431 1 97.88 295 TYR B C 1
ATOM 5516 O O . TYR B 1 295 ? 0.853 -31.016 -2.51 1 97.88 295 TYR B O 1
ATOM 5524 N N . ARG B 1 296 ? 2.52 -31.484 -1.045 1 98.06 296 ARG B N 1
ATOM 5525 C CA . ARG B 1 296 ? 3.049 -32.562 -1.865 1 98.06 296 ARG B CA 1
ATOM 5526 C C . ARG B 1 296 ? 2.021 -33.688 -2.031 1 98.06 296 ARG B C 1
ATOM 5528 O O . ARG B 1 296 ? 1.806 -34.156 -3.141 1 98.06 296 ARG B O 1
ATOM 5535 N N . THR B 1 297 ? 1.422 -34.062 -0.994 1 98.06 297 THR B N 1
ATOM 5536 C CA . THR B 1 297 ? 0.428 -35.125 -1.027 1 98.06 297 THR B CA 1
ATOM 5537 C C . THR B 1 297 ? -0.751 -34.75 -1.915 1 98.06 297 THR B C 1
ATOM 5539 O O . THR B 1 297 ? -1.252 -35.562 -2.684 1 98.06 297 THR B O 1
ATOM 5542 N N . ARG B 1 298 ? -1.183 -33.562 -1.784 1 98.06 298 ARG B N 1
ATOM 5543 C CA . ARG B 1 298 ? -2.301 -33.062 -2.586 1 98.06 298 ARG B CA 1
ATOM 5544 C C . ARG B 1 298 ? -1.918 -33 -4.059 1 98.06 298 ARG B C 1
ATOM 5546 O O . ARG B 1 298 ? -2.705 -33.344 -4.934 1 98.06 298 ARG B O 1
ATOM 5553 N N . LYS B 1 299 ? -0.707 -32.469 -4.27 1 98.12 299 LYS B N 1
ATOM 5554 C CA . LYS B 1 299 ? -0.171 -32.438 -5.629 1 98.12 299 LYS B CA 1
ATOM 5555 C C . LYS B 1 299 ? -0.12 -33.844 -6.211 1 98.12 299 LYS B C 1
ATOM 5557 O O . LYS B 1 299 ? -0.542 -34.094 -7.348 1 98.12 299 LYS B O 1
ATOM 5562 N N . ASP B 1 300 ? 0.344 -34.812 -5.465 1 98.31 300 ASP B N 1
ATOM 5563 C CA . ASP B 1 300 ? 0.435 -36.188 -5.91 1 98.31 300 ASP B CA 1
ATOM 5564 C C . ASP B 1 300 ? -0.946 -36.75 -6.242 1 98.31 300 ASP B C 1
ATOM 5566 O O . ASP B 1 300 ? -1.104 -37.5 -7.219 1 98.31 300 ASP B O 1
ATOM 5570 N N . ALA B 1 301 ? -1.887 -36.438 -5.414 1 98.12 301 ALA B N 1
ATOM 5571 C CA . ALA B 1 301 ? -3.258 -36.844 -5.684 1 98.12 301 ALA B CA 1
ATOM 5572 C C . ALA B 1 301 ? -3.758 -36.281 -7.008 1 98.12 301 ALA B C 1
ATOM 5574 O O . ALA B 1 301 ? -4.395 -37 -7.793 1 98.12 301 ALA B O 1
ATOM 5575 N N . MET B 1 302 ? -3.533 -35.062 -7.211 1 98.44 302 MET B N 1
ATOM 5576 C CA . MET B 1 302 ? -3.949 -34.406 -8.453 1 98.44 302 MET B CA 1
ATOM 5577 C C . MET B 1 302 ? -3.303 -35.094 -9.656 1 98.44 302 MET B C 1
ATOM 5579 O O . MET B 1 302 ? -3.988 -35.438 -10.625 1 98.44 302 MET B O 1
ATOM 5583 N N . VAL B 1 303 ? -2.027 -35.312 -9.602 1 98.25 303 VAL B N 1
ATOM 5584 C CA . VAL B 1 303 ? -1.253 -35.906 -10.68 1 98.25 303 VAL B CA 1
ATOM 5585 C C . VAL B 1 303 ? -1.737 -37.344 -10.93 1 98.25 303 VAL B C 1
ATOM 5587 O O . VAL B 1 303 ? -1.876 -37.75 -12.086 1 98.25 303 VAL B O 1
ATOM 5590 N N . TYR B 1 304 ? -1.967 -38 -9.844 1 98 304 TYR B N 1
ATOM 5591 C CA . TYR B 1 304 ? -2.443 -39.375 -9.945 1 98 304 TYR B CA 1
ATOM 5592 C C . TYR B 1 304 ? -3.703 -39.438 -10.797 1 98 304 TYR B C 1
ATOM 5594 O O . TYR B 1 304 ? -3.795 -40.281 -11.703 1 98 304 TYR B O 1
ATOM 5602 N N . HIS B 1 305 ? -4.605 -38.562 -10.578 1 97.5 305 HIS B N 1
ATOM 5603 C CA . HIS B 1 305 ? -5.902 -38.625 -11.242 1 97.5 305 HIS B CA 1
ATOM 5604 C C . HIS B 1 305 ? -5.82 -38.062 -12.664 1 97.5 305 HIS B C 1
ATOM 5606 O O . HIS B 1 305 ? -6.719 -38.312 -13.477 1 97.5 305 HIS B O 1
ATOM 5612 N N . LEU B 1 306 ? -4.758 -37.375 -12.992 1 98.38 306 LEU B N 1
ATOM 5613 C CA . LEU B 1 306 ? -4.609 -36.781 -14.32 1 98.38 306 LEU B CA 1
ATOM 5614 C C . LEU B 1 306 ? -3.725 -37.656 -15.203 1 98.38 306 LEU B C 1
ATOM 5616 O O . LEU B 1 306 ? -3.68 -37.5 -16.422 1 98.38 306 LEU B O 1
ATOM 5620 N N . GLN B 1 307 ? -3.053 -38.625 -14.602 1 97.62 307 GLN B N 1
ATOM 5621 C CA . GLN B 1 307 ? -2.008 -39.406 -15.266 1 97.62 307 GLN B CA 1
ATOM 5622 C C . GLN B 1 307 ? -2.561 -40.156 -16.469 1 97.62 307 GLN B C 1
ATOM 5624 O O . GLN B 1 307 ? -1.94 -40.156 -17.547 1 97.62 307 GLN B O 1
ATOM 5629 N N . GLN B 1 308 ? -3.699 -40.812 -16.312 1 95.06 308 GLN B N 1
ATOM 5630 C CA . GLN B 1 308 ? -4.266 -41.562 -17.422 1 95.06 308 GLN B CA 1
ATOM 5631 C C . GLN B 1 308 ? -4.637 -40.656 -18.594 1 95.06 308 GLN B C 1
ATOM 5633 O O . GLN B 1 308 ? -4.426 -41.031 -19.75 1 95.06 308 GLN B O 1
ATOM 5638 N N . ALA B 1 309 ? -5.234 -39.562 -18.234 1 97 309 ALA B N 1
ATOM 5639 C CA . ALA B 1 309 ? -5.574 -38.594 -19.281 1 97 309 ALA B CA 1
ATOM 5640 C C . ALA B 1 309 ? -4.324 -38.125 -20.016 1 97 309 ALA B C 1
ATOM 5642 O O . ALA B 1 309 ? -4.363 -37.875 -21.234 1 97 309 ALA B O 1
ATOM 5643 N N . ARG B 1 310 ? -3.256 -37.938 -19.328 1 97.19 310 ARG B N 1
ATOM 5644 C CA . ARG B 1 310 ? -1.979 -37.562 -19.938 1 97.19 310 ARG B CA 1
ATOM 5645 C C . ARG B 1 310 ? -1.496 -38.688 -20.875 1 97.19 310 ARG B C 1
ATOM 5647 O O . ARG B 1 310 ? -1.082 -38.406 -22 1 97.19 310 ARG B O 1
ATOM 5654 N N . ASN B 1 311 ? -1.596 -39.875 -20.438 1 97.12 311 ASN B N 1
ATOM 5655 C CA . ASN B 1 311 ? -1.194 -41.031 -21.25 1 97.12 311 ASN B CA 1
ATOM 5656 C C . ASN B 1 311 ? -2.041 -41.125 -22.516 1 97.12 311 ASN B C 1
ATOM 5658 O O . ASN B 1 311 ? -1.543 -41.562 -23.578 1 97.12 311 ASN B O 1
ATOM 5662 N N . ASP B 1 312 ? -3.281 -40.75 -22.391 1 96.38 312 ASP B N 1
ATOM 5663 C CA . ASP B 1 312 ? -4.223 -40.844 -23.5 1 96.38 312 ASP B CA 1
ATOM 5664 C C . ASP B 1 312 ? -4.059 -39.656 -24.453 1 96.38 312 ASP B C 1
ATOM 5666 O O . ASP B 1 312 ? -4.742 -39.562 -25.484 1 96.38 312 ASP B O 1
ATOM 5670 N N . GLY B 1 313 ? -3.205 -38.75 -24.094 1 96.19 313 GLY B N 1
ATOM 5671 C CA . GLY B 1 313 ? -2.908 -37.625 -24.969 1 96.19 313 GLY B CA 1
ATOM 5672 C C . GLY B 1 313 ? -3.912 -36.5 -24.859 1 96.19 313 GLY B C 1
ATOM 5673 O O . GLY B 1 313 ? -3.922 -35.594 -25.688 1 96.19 313 GLY B O 1
ATOM 5674 N N . LEU B 1 314 ? -4.738 -36.5 -23.844 1 97.06 314 LEU B N 1
ATOM 5675 C CA . LEU B 1 314 ? -5.766 -35.469 -23.672 1 97.06 314 LEU B CA 1
ATOM 5676 C C . LEU B 1 314 ? -5.172 -34.188 -23.125 1 97.06 314 LEU B C 1
ATOM 5678 O O . LEU B 1 314 ? -5.738 -33.094 -23.297 1 97.06 314 LEU B O 1
ATOM 5682 N N . LEU B 1 315 ? -4.117 -34.344 -22.391 1 98.06 315 LEU B N 1
ATOM 5683 C CA . LEU B 1 315 ? -3.443 -33.219 -21.766 1 98.06 315 LEU B CA 1
ATOM 5684 C C . LEU B 1 315 ? -1.971 -33.531 -21.516 1 98.06 315 LEU B C 1
ATOM 5686 O O . LEU B 1 315 ? -1.55 -34.688 -21.625 1 98.06 315 LEU B O 1
ATOM 5690 N N . HIS B 1 316 ? -1.238 -32.5 -21.344 1 97.62 316 HIS B N 1
ATOM 5691 C CA . HIS B 1 316 ? 0.169 -32.594 -20.969 1 97.62 316 HIS B CA 1
ATOM 5692 C C . HIS B 1 316 ? 0.471 -31.688 -19.766 1 97.62 316 HIS B C 1
ATOM 5694 O O . HIS B 1 316 ? -0.124 -30.609 -19.625 1 97.62 316 HIS B O 1
ATOM 5700 N N . PHE B 1 317 ? 1.36 -32.094 -18.938 1 97.5 317 PHE B N 1
ATOM 5701 C CA . PHE B 1 317 ? 1.866 -31.281 -17.844 1 97.5 317 PHE B CA 1
ATOM 5702 C C . PHE B 1 317 ? 3.24 -31.766 -17.391 1 97.5 317 PHE B C 1
ATOM 5704 O O . PHE B 1 317 ? 3.633 -32.906 -17.688 1 97.5 317 PHE B O 1
ATOM 5711 N N . VAL B 1 318 ? 4.008 -30.875 -16.828 1 96.06 318 VAL B N 1
ATOM 5712 C CA . VAL B 1 318 ? 5.23 -31.188 -16.094 1 96.06 318 VAL B CA 1
ATOM 5713 C C . VAL B 1 318 ? 4.957 -31.172 -14.586 1 96.06 318 VAL B C 1
ATOM 5715 O O . VAL B 1 318 ? 4.43 -30.188 -14.062 1 96.06 318 VAL B O 1
ATOM 5718 N N . GLU B 1 319 ? 5.227 -32.312 -13.953 1 96.25 319 GLU B N 1
ATOM 5719 C CA . GLU B 1 319 ? 4.938 -32.406 -12.531 1 96.25 319 GLU B CA 1
ATOM 5720 C C . GLU B 1 319 ? 5.75 -31.375 -11.727 1 96.25 319 GLU B C 1
ATOM 5722 O O . GLU B 1 319 ? 6.977 -31.328 -11.844 1 96.25 319 GLU B O 1
ATOM 5727 N N . PRO B 1 320 ? 5.109 -30.578 -10.961 1 96.25 320 PRO B N 1
ATOM 5728 C CA . PRO B 1 320 ? 5.836 -29.578 -10.172 1 96.25 320 PRO B CA 1
ATOM 5729 C C . PRO B 1 320 ? 6.672 -30.203 -9.062 1 96.25 320 PRO B C 1
ATOM 5731 O O . PRO B 1 320 ? 6.262 -31.188 -8.461 1 96.25 320 PRO B O 1
ATOM 5734 N N . LYS B 1 321 ? 7.754 -29.547 -8.734 1 97.5 321 LYS B N 1
ATOM 5735 C CA . LYS B 1 321 ? 8.656 -30 -7.688 1 97.5 321 LYS B CA 1
ATOM 5736 C C . LYS B 1 321 ? 8.492 -29.188 -6.414 1 97.5 321 LYS B C 1
ATOM 5738 O O . LYS B 1 321 ? 9.195 -29.391 -5.43 1 97.5 321 LYS B O 1
ATOM 5743 N N . GLY B 1 322 ? 7.586 -28.312 -6.363 1 97.62 322 GLY B N 1
ATOM 5744 C CA . GLY B 1 322 ? 7.215 -27.406 -5.285 1 97.62 322 GLY B CA 1
ATOM 5745 C C . GLY B 1 322 ? 6.156 -26.406 -5.691 1 97.62 322 GLY B C 1
ATOM 5746 O O . GLY B 1 322 ? 5.535 -26.531 -6.746 1 97.62 322 GLY B O 1
ATOM 5747 N N . GLY B 1 323 ? 5.883 -25.5 -4.805 1 97.5 323 GLY B N 1
ATOM 5748 C CA . GLY B 1 323 ? 4.953 -24.422 -5.098 1 97.5 323 GLY B CA 1
ATOM 5749 C C . GLY B 1 323 ? 3.504 -24.797 -4.844 1 97.5 323 GLY B C 1
ATOM 5750 O O . GLY B 1 323 ? 3.199 -25.484 -3.873 1 97.5 323 GLY B O 1
ATOM 5751 N N . MET B 1 324 ? 2.627 -24.203 -5.742 1 97.94 324 MET B N 1
ATOM 5752 C CA . MET B 1 324 ? 1.211 -24.312 -5.398 1 97.94 324 MET B CA 1
ATOM 5753 C C . MET B 1 324 ? 0.379 -24.672 -6.629 1 97.94 324 MET B C 1
ATOM 5755 O O . MET B 1 324 ? -0.833 -24.859 -6.527 1 97.94 324 MET B O 1
ATOM 5759 N N . PHE B 1 325 ? 1.037 -24.812 -7.832 1 98 325 PHE B N 1
ATOM 5760 C CA . PHE B 1 325 ? 0.227 -24.797 -9.047 1 98 325 PHE B CA 1
ATOM 5761 C C . PHE B 1 325 ? 0.634 -25.938 -9.984 1 98 325 PHE B C 1
ATOM 5763 O O . PHE B 1 325 ? 1.777 -26.391 -9.945 1 98 325 PHE B O 1
ATOM 5770 N N . LEU B 1 326 ? -0.296 -26.391 -10.727 1 98.25 326 LEU B N 1
ATOM 5771 C CA . LEU B 1 326 ? -0.12 -27.312 -11.844 1 98.25 326 LEU B CA 1
ATOM 5772 C C . LEU B 1 326 ? -0.662 -26.703 -13.133 1 98.25 326 LEU B C 1
ATOM 5774 O O . LEU B 1 326 ? -1.812 -26.266 -13.18 1 98.25 326 LEU B O 1
ATOM 5778 N N . TRP B 1 327 ? 0.177 -26.625 -14.094 1 98.19 327 TRP B N 1
ATOM 5779 C CA . TRP B 1 327 ? -0.162 -26.062 -15.398 1 98.19 327 TRP B CA 1
ATOM 5780 C C . TRP B 1 327 ? -0.49 -27.172 -16.391 1 98.19 327 TRP B C 1
ATOM 5782 O O . TRP B 1 327 ? 0.31 -28.078 -16.609 1 98.19 327 TRP B O 1
ATOM 5792 N N . LEU B 1 328 ? -1.648 -27.047 -17.047 1 98.44 328 LEU B N 1
ATOM 5793 C CA . LEU B 1 328 ? -2.066 -28.047 -18.016 1 98.44 328 LEU B CA 1
ATOM 5794 C C . LEU B 1 328 ? -2.102 -27.453 -19.422 1 98.44 328 LEU B C 1
ATOM 5796 O O . LEU B 1 328 ? -2.521 -26.312 -19.609 1 98.44 328 LEU B O 1
ATOM 5800 N N . GLU B 1 329 ? -1.639 -28.219 -20.312 1 98.19 329 GLU B N 1
ATOM 5801 C CA . GLU B 1 329 ? -1.843 -27.969 -21.734 1 98.19 329 GLU B CA 1
ATOM 5802 C C . GLU B 1 329 ? -2.781 -29.016 -22.344 1 98.19 329 GLU B C 1
ATOM 5804 O O . GLU B 1 329 ? -2.432 -30.188 -22.438 1 98.19 329 GLU B O 1
ATOM 5809 N N . LEU B 1 330 ? -3.885 -28.547 -22.734 1 98.38 330 LEU B N 1
ATOM 5810 C CA . LEU B 1 330 ? -4.867 -29.438 -23.344 1 98.38 330 LEU B CA 1
ATOM 5811 C C . LEU B 1 330 ? -4.578 -29.609 -24.844 1 98.38 330 LEU B C 1
ATOM 5813 O O . LEU B 1 330 ? -3.607 -29.062 -25.359 1 98.38 330 LEU B O 1
ATOM 5817 N N . GLN B 1 331 ? -5.402 -30.453 -25.438 1 97 331 GLN B N 1
ATOM 5818 C CA . GLN B 1 331 ? -5.312 -30.562 -26.891 1 97 331 GLN B CA 1
ATOM 5819 C C . GLN B 1 331 ? -5.52 -29.203 -27.547 1 97 331 GLN B C 1
ATOM 5821 O O . GLN B 1 331 ? -6.312 -28.391 -27.078 1 97 331 GLN B O 1
ATOM 5826 N N . GLU B 1 332 ? -4.836 -28.969 -28.625 1 95 332 GLU B N 1
ATOM 5827 C CA . GLU B 1 332 ? -4.738 -27.656 -29.25 1 95 332 GLU B CA 1
ATOM 5828 C C . GLU B 1 332 ? -6.117 -27.094 -29.594 1 95 332 GLU B C 1
ATOM 5830 O O . GLU B 1 332 ? -6.324 -25.875 -29.562 1 95 332 GLU B O 1
ATOM 5835 N N . GLN B 1 333 ? -7.012 -27.938 -29.844 1 93.12 333 GLN B N 1
ATOM 5836 C CA . GLN B 1 333 ? -8.32 -27.5 -30.328 1 93.12 333 GLN B CA 1
ATOM 5837 C C . GLN B 1 333 ? -9.234 -27.125 -29.156 1 93.12 333 GLN B C 1
ATOM 5839 O O . GLN B 1 333 ? -10.32 -26.594 -29.359 1 93.12 333 GLN B O 1
ATOM 5844 N N . VAL B 1 334 ? -8.789 -27.469 -28 1 96.56 334 VAL B N 1
ATOM 5845 C CA . VAL B 1 334 ? -9.633 -27.219 -26.828 1 96.56 334 VAL B CA 1
ATOM 5846 C C . VAL B 1 334 ? -9.43 -25.781 -26.344 1 96.56 334 VAL B C 1
ATOM 5848 O O . VAL B 1 334 ? -8.297 -25.328 -26.188 1 96.56 334 VAL B O 1
ATOM 5851 N N . ASN B 1 335 ? -10.508 -25.078 -26.188 1 96.69 335 ASN B N 1
ATOM 5852 C CA . ASN B 1 335 ? -10.492 -23.75 -25.594 1 96.69 335 ASN B CA 1
ATOM 5853 C C . ASN B 1 335 ? -10.859 -23.781 -24.109 1 96.69 335 ASN B C 1
ATOM 5855 O O . ASN B 1 335 ? -12.031 -23.938 -23.766 1 96.69 335 ASN B O 1
ATOM 5859 N N . ALA B 1 336 ? -9.844 -23.578 -23.297 1 96.62 336 ALA B N 1
ATOM 5860 C CA . ALA B 1 336 ? -10.016 -23.719 -21.844 1 96.62 336 ALA B CA 1
ATOM 5861 C C . ALA B 1 336 ? -11 -22.688 -21.312 1 96.62 336 ALA B C 1
ATOM 5863 O O . ALA B 1 336 ? -11.75 -22.969 -20.359 1 96.62 336 ALA B O 1
ATOM 5864 N N . GL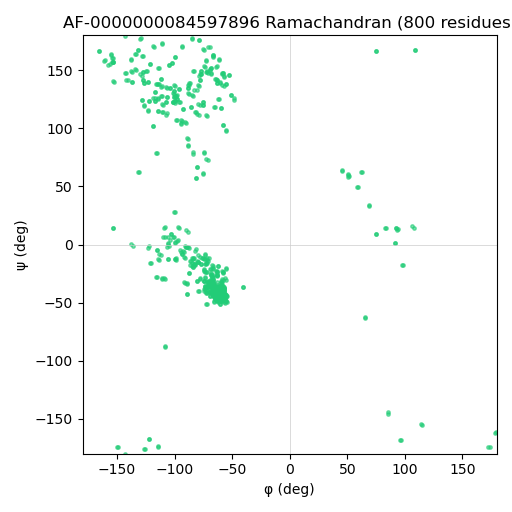U B 1 337 ? -10.984 -21.484 -21.844 1 94 337 GLU B N 1
ATOM 5865 C CA . GLU B 1 337 ? -11.922 -20.453 -21.422 1 94 337 GLU B CA 1
ATOM 5866 C C . GLU B 1 337 ? -13.367 -20.844 -21.734 1 94 337 GLU B C 1
ATOM 5868 O O . GLU B 1 337 ? -14.258 -20.688 -20.906 1 94 337 GLU B O 1
ATOM 5873 N N . ALA B 1 338 ? -13.562 -21.344 -22.906 1 93.31 338 ALA B N 1
ATOM 5874 C CA . ALA B 1 338 ? -14.898 -21.75 -23.344 1 93.31 338 ALA B CA 1
ATOM 5875 C C . ALA B 1 338 ? -15.398 -22.938 -22.547 1 93.31 338 ALA B C 1
ATOM 5877 O O . ALA B 1 338 ? -16.609 -23.125 -22.375 1 93.31 338 ALA B O 1
ATOM 5878 N N . LEU B 1 339 ? -14.516 -23.734 -22.031 1 95 339 LEU B N 1
ATOM 5879 C CA . LEU B 1 339 ? -14.852 -24.953 -21.312 1 95 339 LEU B CA 1
ATOM 5880 C C . LEU B 1 339 ? -15.188 -24.656 -19.859 1 95 339 LEU B C 1
ATOM 5882 O O . LEU B 1 339 ? -15.82 -25.469 -19.188 1 95 339 LEU B O 1
ATOM 5886 N N . LEU B 1 340 ? -14.836 -23.547 -19.312 1 93.88 340 LEU B N 1
ATOM 5887 C CA . LEU B 1 340 ? -14.922 -23.219 -17.906 1 93.88 340 LEU B CA 1
ATOM 5888 C C . LEU B 1 340 ? -16.375 -23.25 -17.422 1 93.88 340 LEU B C 1
ATOM 5890 O O . LEU B 1 340 ? -16.672 -23.797 -16.359 1 93.88 340 LEU B O 1
ATOM 5894 N N . PRO B 1 341 ? -17.328 -22.625 -18.188 1 91.75 341 PRO B N 1
ATOM 5895 C CA . PRO B 1 341 ? -18.719 -22.672 -17.734 1 91.75 341 PRO B CA 1
ATOM 5896 C C . PRO B 1 341 ? -19.219 -24.109 -17.547 1 91.75 341 PRO B C 1
ATOM 5898 O O . PRO B 1 341 ? -19.969 -24.375 -16.594 1 91.75 341 PRO B O 1
ATOM 5901 N N . ARG B 1 342 ? -18.812 -25 -18.391 1 93.25 342 ARG B N 1
ATOM 5902 C CA . ARG B 1 342 ? -19.188 -26.406 -18.25 1 93.25 342 ARG B CA 1
ATOM 5903 C C . ARG B 1 342 ? -18.609 -27 -16.984 1 93.25 342 ARG B C 1
ATOM 5905 O O . ARG B 1 342 ? -19.266 -27.781 -16.297 1 93.25 342 ARG B O 1
ATOM 5912 N N . ALA B 1 343 ? -17.375 -26.703 -16.703 1 94.81 343 ALA B N 1
ATOM 5913 C CA . ALA B 1 343 ? -16.719 -27.172 -15.477 1 94.81 343 ALA B CA 1
ATOM 5914 C C . ALA B 1 343 ? -17.469 -26.688 -14.234 1 94.81 343 ALA B C 1
ATOM 5916 O O . ALA B 1 343 ? -17.703 -27.453 -13.305 1 94.81 343 ALA B O 1
ATOM 5917 N N . VAL B 1 344 ? -17.859 -25.422 -14.25 1 93 344 VAL B N 1
ATOM 5918 C CA . VAL B 1 344 ? -18.562 -24.812 -13.125 1 93 344 VAL B CA 1
ATOM 5919 C C . VAL B 1 344 ? -19.922 -25.484 -12.93 1 93 344 VAL B C 1
ATOM 5921 O O . VAL B 1 344 ? -20.312 -25.766 -11.797 1 93 344 VAL B O 1
ATOM 5924 N N . GLU B 1 345 ? -20.578 -25.703 -14 1 92.5 345 GLU B N 1
ATOM 5925 C CA . GLU B 1 345 ? -21.859 -26.391 -13.945 1 92.5 345 GLU B CA 1
ATOM 5926 C C . GLU B 1 345 ? -21.719 -27.766 -13.305 1 92.5 345 GLU B C 1
ATOM 5928 O O . GLU B 1 345 ? -22.641 -28.234 -12.625 1 92.5 345 GLU B O 1
ATOM 5933 N N . ARG B 1 346 ? -20.609 -28.344 -13.469 1 94.69 346 ARG B N 1
ATOM 5934 C CA . ARG B 1 346 ? -20.375 -29.688 -12.945 1 94.69 346 ARG B CA 1
ATOM 5935 C C . ARG B 1 346 ? -19.766 -29.625 -11.547 1 94.69 346 ARG B C 1
ATOM 5937 O O . ARG B 1 346 ? -19.516 -30.656 -10.93 1 94.69 346 ARG B O 1
ATOM 5944 N N . GLY B 1 347 ? -19.438 -28.406 -11.117 1 92.81 347 GLY B N 1
ATOM 5945 C CA . GLY B 1 347 ? -19.094 -28.266 -9.719 1 92.81 347 GLY B CA 1
ATOM 5946 C C . GLY B 1 347 ? -17.609 -28.031 -9.484 1 92.81 347 GLY B C 1
ATOM 5947 O O . GLY B 1 347 ? -17.109 -28.203 -8.375 1 92.81 347 GLY B O 1
ATOM 5948 N N . MET B 1 348 ? -16.859 -27.703 -10.461 1 93.81 348 MET B N 1
ATOM 5949 C CA . MET B 1 348 ? -15.453 -27.375 -10.242 1 93.81 348 MET B CA 1
ATOM 5950 C C . MET B 1 348 ? -15.039 -26.156 -11.062 1 93.81 348 MET B C 1
ATOM 5952 O O . MET B 1 348 ? -15.727 -25.781 -12.016 1 93.81 348 MET B O 1
ATOM 5956 N N . ALA B 1 349 ? -13.945 -25.5 -10.633 1 94.25 349 ALA B N 1
ATOM 5957 C CA . ALA B 1 349 ? -13.461 -24.328 -11.352 1 94.25 349 ALA B CA 1
ATOM 5958 C C . ALA B 1 349 ? -11.938 -24.312 -11.422 1 94.25 349 ALA B C 1
ATOM 5960 O O . ALA B 1 349 ? -11.266 -24.797 -10.516 1 94.25 349 ALA B O 1
ATOM 5961 N N . TYR B 1 350 ? -11.414 -23.891 -12.523 1 94.75 350 TYR B N 1
ATOM 5962 C CA . TYR B 1 350 ? -10 -23.625 -12.766 1 94.75 350 TYR B CA 1
ATOM 5963 C C . TYR B 1 350 ? -9.797 -22.25 -13.375 1 94.75 350 TYR B C 1
ATOM 5965 O O . TYR B 1 350 ? -10.758 -21.516 -13.586 1 94.75 350 TYR B O 1
ATOM 5973 N N . VAL B 1 351 ? -8.555 -21.844 -13.602 1 94.19 351 VAL B N 1
ATOM 5974 C CA . VAL B 1 351 ? -8.273 -20.594 -14.281 1 94.19 351 VAL B CA 1
ATOM 5975 C C . VAL B 1 351 ? -7.754 -20.875 -15.695 1 94.19 351 VAL B C 1
ATOM 5977 O O . VAL B 1 351 ? -6.762 -21.578 -15.859 1 94.19 351 VAL B O 1
ATOM 5980 N N . PRO B 1 352 ? -8.461 -20.312 -16.688 1 95.25 352 PRO B N 1
ATOM 5981 C CA . PRO B 1 352 ? -7.891 -20.406 -18.031 1 95.25 352 PRO B CA 1
ATOM 5982 C C . PRO B 1 352 ? -6.508 -19.781 -18.141 1 95.25 352 PRO B C 1
ATOM 5984 O O . PRO B 1 352 ? -6.238 -18.766 -17.484 1 95.25 352 PRO B O 1
ATOM 5987 N N . GLY B 1 353 ? -5.695 -20.328 -18.969 1 96.06 353 GLY B N 1
ATOM 5988 C CA . GLY B 1 353 ? -4.289 -19.953 -18.984 1 96.06 353 GLY B CA 1
ATOM 5989 C C . GLY B 1 353 ? -4.016 -18.719 -19.828 1 96.06 353 GLY B C 1
ATOM 5990 O O . GLY B 1 353 ? -2.998 -18.047 -19.641 1 96.06 353 GLY B O 1
ATOM 5991 N N . ALA B 1 354 ? -4.918 -18.297 -20.688 1 94.44 354 ALA B N 1
ATOM 5992 C CA . ALA B 1 354 ? -4.691 -17.266 -21.688 1 94.44 354 ALA B CA 1
ATOM 5993 C C . ALA B 1 354 ? -4.234 -15.969 -21.047 1 94.44 354 ALA B C 1
ATOM 5995 O O . ALA B 1 354 ? -3.305 -15.32 -21.531 1 94.44 354 ALA B O 1
ATOM 5996 N N . PRO B 1 355 ? -4.754 -15.594 -19.891 1 92.31 355 PRO B N 1
ATOM 5997 C CA . PRO B 1 355 ? -4.398 -14.297 -19.297 1 92.31 355 PRO B CA 1
ATOM 5998 C C . PRO B 1 355 ? -2.961 -14.258 -18.781 1 92.31 355 PRO B C 1
ATOM 6000 O O . PRO B 1 355 ? -2.441 -13.188 -18.469 1 92.31 355 PRO B O 1
ATOM 6003 N N . PHE B 1 356 ? -2.293 -15.375 -18.688 1 95.25 356 PHE B N 1
ATOM 6004 C CA . PHE B 1 356 ? -0.946 -15.43 -18.141 1 95.25 356 PHE B CA 1
ATOM 6005 C C . PHE B 1 356 ? 0.096 -15.18 -19.219 1 95.25 356 PHE B C 1
ATOM 6007 O O . PHE B 1 356 ? 1.296 -15.141 -18.938 1 95.25 356 PHE B O 1
ATOM 6014 N N . TYR B 1 357 ? -0.371 -15.023 -20.469 1 95.56 357 TYR B N 1
ATOM 6015 C CA . TYR B 1 357 ? 0.536 -14.758 -21.578 1 95.56 357 TYR B CA 1
ATOM 6016 C C . TYR B 1 357 ? 0.622 -13.266 -21.875 1 95.56 357 TYR B C 1
ATOM 6018 O O . TYR B 1 357 ? -0.4 -12.578 -21.922 1 95.56 357 TYR B O 1
ATOM 6026 N N . ALA B 1 358 ? 1.834 -12.805 -22.047 1 93.75 358 ALA B N 1
ATOM 6027 C CA . ALA B 1 358 ? 2.023 -11.414 -22.453 1 93.75 358 ALA B CA 1
ATOM 6028 C C . ALA B 1 358 ? 1.677 -11.227 -23.922 1 93.75 358 ALA B C 1
ATOM 6030 O O . ALA B 1 358 ? 1.157 -10.18 -24.312 1 93.75 358 ALA B O 1
ATOM 6031 N N . GLU B 1 359 ? 2.061 -12.242 -24.625 1 93.38 359 GLU B N 1
ATOM 6032 C CA . GLU B 1 359 ? 1.85 -12.258 -26.062 1 93.38 359 GLU B CA 1
ATOM 6033 C C . GLU B 1 359 ? 1.354 -13.617 -26.547 1 93.38 359 GLU B C 1
ATOM 6035 O O . GLU B 1 359 ? 1.66 -14.641 -25.938 1 93.38 359 GLU B O 1
ATOM 6040 N N . ASN B 1 360 ? 0.538 -13.562 -27.625 1 93.06 360 ASN B N 1
ATOM 6041 C CA . ASN B 1 360 ? 0.117 -14.781 -28.312 1 93.06 360 ASN B CA 1
ATOM 6042 C C . ASN B 1 360 ? -0.44 -15.812 -27.344 1 93.06 360 ASN B C 1
ATOM 6044 O O . ASN B 1 360 ? 0.094 -16.922 -27.219 1 93.06 360 ASN B O 1
ATOM 6048 N N . PRO B 1 361 ? -1.464 -15.5 -26.641 1 95.19 361 PRO B N 1
ATOM 6049 C CA . PRO B 1 361 ? -2.029 -16.422 -25.656 1 95.19 361 PRO B CA 1
ATOM 6050 C C . PRO B 1 361 ? -2.439 -17.766 -26.25 1 95.19 361 PRO B C 1
ATOM 6052 O O . PRO B 1 361 ? -2.957 -17.812 -27.375 1 95.19 361 PRO B O 1
ATOM 6055 N N . LYS B 1 362 ? -2.109 -18.812 -25.547 1 96.38 362 LYS B N 1
ATOM 6056 C CA . LYS B 1 362 ? -2.609 -20.141 -25.891 1 96.38 362 LYS B CA 1
ATOM 6057 C C . LYS B 1 362 ? -3.955 -20.406 -25.219 1 96.38 362 LYS B C 1
ATOM 6059 O O . LYS B 1 362 ? -4.078 -20.297 -24 1 96.38 362 LYS B O 1
ATOM 6064 N N . ALA B 1 363 ? -4.875 -20.828 -25.969 1 96.69 363 ALA B N 1
ATOM 6065 C CA . ALA B 1 363 ? -6.238 -20.984 -25.469 1 96.69 363 ALA B CA 1
ATOM 6066 C C . ALA B 1 363 ? -6.418 -22.344 -24.812 1 96.69 363 ALA B C 1
ATOM 6068 O O . ALA B 1 363 ? -7.406 -22.578 -24.109 1 96.69 363 ALA B O 1
ATOM 6069 N N . ASN B 1 364 ? -5.477 -23.234 -25.047 1 98.19 364 ASN B N 1
ATOM 6070 C CA . ASN B 1 364 ? -5.645 -24.609 -24.594 1 98.19 364 ASN B CA 1
ATOM 6071 C C . ASN B 1 364 ? -4.887 -24.875 -23.297 1 98.19 364 ASN B C 1
ATOM 6073 O O . ASN B 1 364 ? -4.422 -26 -23.062 1 98.19 364 ASN B O 1
ATOM 6077 N N . THR B 1 365 ? -4.707 -23.859 -22.516 1 98 365 THR B N 1
ATOM 6078 C CA . THR B 1 365 ? -3.973 -24.031 -21.266 1 98 365 THR B CA 1
ATOM 6079 C C . THR B 1 365 ? -4.836 -23.625 -20.078 1 98 365 THR B C 1
ATOM 6081 O O . THR B 1 365 ? -5.793 -22.859 -20.219 1 98 365 THR B O 1
ATOM 6084 N N . LEU B 1 366 ? -4.562 -24.141 -18.906 1 97.25 366 LEU B N 1
ATOM 6085 C CA . LEU B 1 366 ? -5.223 -23.75 -17.656 1 97.25 366 LEU B CA 1
ATOM 6086 C C . LEU B 1 366 ? -4.316 -24.016 -16.469 1 97.25 366 LEU B C 1
ATOM 6088 O O . LEU B 1 366 ? -3.363 -24.781 -16.547 1 97.25 366 LEU B O 1
ATOM 6092 N N . ARG B 1 367 ? -4.551 -23.312 -15.367 1 97.25 367 ARG B N 1
ATOM 6093 C CA . ARG B 1 367 ? -3.818 -23.469 -14.117 1 97.25 367 ARG B CA 1
ATOM 6094 C C . ARG B 1 367 ? -4.711 -24.078 -13.039 1 97.25 367 ARG B C 1
ATOM 6096 O O . ARG B 1 367 ? -5.871 -23.688 -12.891 1 97.25 367 ARG B O 1
ATOM 6103 N N . LEU B 1 368 ? -4.184 -24.984 -12.336 1 97.12 368 LEU B N 1
ATOM 6104 C CA . LEU B 1 368 ? -4.828 -25.594 -11.172 1 97.12 368 LEU B CA 1
ATOM 6105 C C . LEU B 1 368 ? -4.027 -25.297 -9.906 1 97.12 368 LEU B C 1
ATOM 6107 O O . LEU B 1 368 ? -2.795 -25.344 -9.922 1 97.12 368 LEU B O 1
ATOM 6111 N N . ASN B 1 369 ? -4.688 -25 -8.883 1 96.12 369 ASN B N 1
ATOM 6112 C CA . ASN B 1 369 ? -4.102 -24.875 -7.547 1 96.12 369 ASN B CA 1
ATOM 6113 C C . ASN B 1 369 ? -4.387 -26.125 -6.699 1 96.12 369 ASN B C 1
ATOM 6115 O O . ASN B 1 369 ? -5.535 -26.562 -6.602 1 96.12 369 ASN B O 1
ATOM 6119 N N . PHE B 1 370 ? -3.402 -26.703 -6.07 1 97.25 370 PHE B N 1
ATOM 6120 C CA . PHE B 1 370 ? -3.625 -27.938 -5.324 1 97.25 370 PHE B CA 1
ATOM 6121 C C . PHE B 1 370 ? -3.52 -27.688 -3.824 1 97.25 370 PHE B C 1
ATOM 6123 O O . PHE B 1 370 ? -3.596 -28.625 -3.025 1 97.25 370 PHE B O 1
ATOM 6130 N N . THR B 1 371 ? -3.383 -26.469 -3.42 1 95.19 371 THR B N 1
ATOM 6131 C CA . THR B 1 371 ? -3.072 -26.203 -2.02 1 95.19 371 THR B CA 1
ATOM 6132 C C . THR B 1 371 ? -4.352 -26.016 -1.21 1 95.19 371 THR B C 1
ATOM 6134 O O . THR B 1 371 ? -4.402 -26.344 -0.026 1 95.19 371 THR B O 1
ATOM 6137 N N . HIS B 1 372 ? -5.363 -25.484 -1.77 1 91.06 372 HIS B N 1
ATOM 6138 C CA . HIS B 1 372 ? -6.527 -25.047 -1.011 1 91.06 372 HIS B CA 1
ATOM 6139 C C . HIS B 1 372 ? -7.547 -26.172 -0.865 1 91.06 372 HIS B C 1
ATOM 6141 O O . HIS B 1 372 ? -8.227 -26.266 0.156 1 91.06 372 HIS B O 1
ATOM 6147 N N . ALA B 1 373 ? -7.707 -27.078 -1.839 1 92.25 373 ALA B N 1
ATOM 6148 C CA . ALA B 1 373 ? -8.68 -28.172 -1.84 1 92.25 373 ALA B CA 1
ATOM 6149 C C . ALA B 1 373 ? -8.148 -29.391 -1.08 1 92.25 373 ALA B C 1
ATOM 6151 O O . ALA B 1 373 ? -6.941 -29.641 -1.07 1 92.25 373 ALA B O 1
ATOM 6152 N N . THR B 1 374 ? -9.031 -30.109 -0.494 1 93.69 374 THR B N 1
ATOM 6153 C CA . THR B 1 374 ? -8.672 -31.375 0.149 1 93.69 374 THR B CA 1
ATOM 6154 C C . THR B 1 374 ? -8.422 -32.469 -0.893 1 93.69 374 THR B C 1
ATOM 6156 O O . THR B 1 374 ? -8.773 -32.281 -2.064 1 93.69 374 THR B O 1
ATOM 6159 N N . GLU B 1 375 ? -7.863 -33.531 -0.449 1 95.94 375 GLU B N 1
ATOM 6160 C CA . GLU B 1 375 ? -7.594 -34.656 -1.354 1 95.94 375 GLU B CA 1
ATOM 6161 C C . GLU B 1 375 ? -8.883 -35.188 -1.964 1 95.94 375 GLU B C 1
ATOM 6163 O O . GLU B 1 375 ? -8.93 -35.531 -3.152 1 95.94 375 GLU B O 1
ATOM 6168 N N . ASP B 1 376 ? -9.945 -35.25 -1.119 1 96.94 376 ASP B N 1
ATOM 6169 C CA . ASP B 1 376 ? -11.242 -35.719 -1.618 1 96.94 376 ASP B CA 1
ATOM 6170 C C . ASP B 1 376 ? -11.781 -34.781 -2.688 1 96.94 376 ASP B C 1
ATOM 6172 O O . ASP B 1 376 ? -12.312 -35.219 -3.707 1 96.94 376 ASP B O 1
ATOM 6176 N N . GLN B 1 377 ? -11.68 -33.531 -2.422 1 96 377 GLN B N 1
ATOM 6177 C CA . GLN B 1 377 ? -12.117 -32.531 -3.389 1 96 377 GLN B CA 1
ATOM 6178 C C . GLN B 1 377 ? -11.297 -32.625 -4.672 1 96 377 GLN B C 1
ATOM 6180 O O . GLN B 1 377 ? -11.836 -32.469 -5.77 1 96 377 GLN B O 1
ATOM 6185 N N . ILE B 1 378 ? -10.008 -32.906 -4.543 1 97.88 378 ILE B N 1
ATOM 6186 C CA . ILE B 1 378 ? -9.117 -33.031 -5.688 1 97.88 378 ILE B CA 1
ATOM 6187 C C . ILE B 1 378 ? -9.531 -34.219 -6.535 1 97.88 378 ILE B C 1
ATOM 6189 O O . ILE B 1 378 ? -9.641 -34.125 -7.762 1 97.88 378 ILE B O 1
ATOM 6193 N N . GLU B 1 379 ? -9.758 -35.281 -5.871 1 97.88 379 GLU B N 1
ATOM 6194 C CA . GLU B 1 379 ? -10.211 -36.469 -6.594 1 97.88 379 GLU B CA 1
ATOM 6195 C C . GLU B 1 379 ? -11.484 -36.188 -7.375 1 97.88 379 GLU B C 1
ATOM 6197 O O . GLU B 1 379 ? -11.562 -36.469 -8.57 1 97.88 379 GLU B O 1
ATOM 6202 N N . THR B 1 380 ? -12.445 -35.594 -6.691 1 97.56 380 THR B N 1
ATOM 6203 C CA . THR B 1 380 ? -13.727 -35.281 -7.312 1 97.56 380 THR B CA 1
ATOM 6204 C C . THR B 1 380 ? -13.539 -34.312 -8.477 1 97.56 380 THR B C 1
ATOM 6206 O O . THR B 1 380 ? -14.062 -34.531 -9.57 1 97.56 380 THR B O 1
ATOM 6209 N N . GLY B 1 381 ? -12.805 -33.281 -8.242 1 97.44 381 GLY B N 1
ATOM 6210 C CA . GLY B 1 381 ? -12.594 -32.281 -9.266 1 97.44 381 GLY B CA 1
ATOM 6211 C C . GLY B 1 381 ? -11.844 -32.781 -10.477 1 97.44 381 GLY B C 1
ATOM 6212 O O . GLY B 1 381 ? -12.195 -32.469 -11.617 1 97.44 381 GLY B O 1
ATOM 6213 N N . MET B 1 382 ? -10.836 -33.594 -10.25 1 98.12 382 MET B N 1
ATOM 6214 C CA . MET B 1 382 ? -10.047 -34.125 -11.359 1 98.12 382 MET B CA 1
ATOM 6215 C C . MET B 1 382 ? -10.852 -35.125 -12.18 1 98.12 382 MET B C 1
ATOM 6217 O O . MET B 1 382 ? -10.703 -35.188 -13.398 1 98.12 382 MET B O 1
ATOM 6221 N N . LYS B 1 383 ? -11.695 -35.906 -11.516 1 97.69 383 LYS B N 1
ATOM 6222 C CA . LYS B 1 383 ? -12.594 -36.781 -12.25 1 97.69 383 LYS B CA 1
ATOM 6223 C C . LYS B 1 383 ? -13.5 -36 -13.188 1 97.69 383 LYS B C 1
ATOM 6225 O O . LYS B 1 383 ? -13.68 -36.375 -14.344 1 97.69 383 LYS B O 1
ATOM 6230 N N . ILE B 1 384 ? -14.055 -34.969 -12.68 1 97.31 384 ILE B N 1
ATOM 6231 C CA . ILE B 1 384 ? -14.906 -34.094 -13.484 1 97.31 384 ILE B CA 1
ATOM 6232 C C . ILE B 1 384 ? -14.125 -33.562 -14.688 1 97.31 384 ILE B C 1
ATOM 6234 O O . ILE B 1 384 ? -14.594 -33.656 -15.828 1 97.31 384 ILE B O 1
ATOM 6238 N N . LEU B 1 385 ? -12.93 -33.094 -14.453 1 97.81 385 LEU B N 1
ATOM 6239 C CA . LEU B 1 385 ? -12.109 -32.5 -15.508 1 97.81 385 LEU B CA 1
ATOM 6240 C C . LEU B 1 385 ? -11.797 -33.531 -16.578 1 97.81 385 LEU B C 1
ATOM 6242 O O . LEU B 1 385 ? -11.953 -33.25 -17.781 1 97.81 385 LEU B O 1
ATOM 6246 N N . VAL B 1 386 ? -11.367 -34.688 -16.188 1 97.81 386 VAL B N 1
ATOM 6247 C CA . VAL B 1 386 ? -10.977 -35.75 -17.125 1 97.81 386 VAL B CA 1
ATOM 6248 C C . VAL B 1 386 ? -12.188 -36.188 -17.938 1 97.81 386 VAL B C 1
ATOM 6250 O O . VAL B 1 386 ? -12.086 -36.344 -19.156 1 97.81 386 VAL B O 1
ATOM 6253 N N . GLU B 1 387 ? -13.289 -36.344 -17.266 1 97.31 387 GLU B N 1
ATOM 6254 C CA . GLU B 1 387 ? -14.508 -36.719 -17.969 1 97.31 387 GLU B CA 1
ATOM 6255 C C . GLU B 1 387 ? -14.883 -35.656 -19.016 1 97.31 387 GLU B C 1
ATOM 6257 O O . GLU B 1 387 ? -15.289 -36 -20.125 1 97.31 387 GLU B O 1
ATOM 6262 N N . MET B 1 388 ? -14.773 -34.469 -18.641 1 97 388 MET B N 1
ATOM 6263 C CA . MET B 1 388 ? -15.094 -33.375 -19.562 1 97 388 MET B CA 1
ATOM 6264 C C . MET B 1 388 ? -14.164 -33.406 -20.766 1 97 388 MET B C 1
ATOM 6266 O O . MET B 1 388 ? -14.602 -33.188 -21.906 1 97 388 MET B O 1
ATOM 6270 N N . LEU B 1 389 ? -12.906 -33.656 -20.578 1 97.19 389 LEU B N 1
ATOM 6271 C CA . LEU B 1 389 ? -11.938 -33.688 -21.656 1 97.19 389 LEU B CA 1
ATOM 6272 C C . LEU B 1 389 ? -12.172 -34.875 -22.578 1 97.19 389 LEU B C 1
ATOM 6274 O O . LEU B 1 389 ? -12 -34.781 -23.797 1 97.19 389 LEU B O 1
ATOM 6278 N N . GLN B 1 390 ? -12.602 -35.969 -21.984 1 96.31 390 GLN B N 1
ATOM 6279 C CA . GLN B 1 390 ? -12.945 -37.125 -22.781 1 96.31 390 GLN B CA 1
ATOM 6280 C C . GLN B 1 390 ? -14.156 -36.875 -23.656 1 96.31 390 GLN B C 1
ATOM 6282 O O . GLN B 1 390 ? -14.195 -37.281 -24.828 1 96.31 390 GLN B O 1
ATOM 6287 N N . GLN B 1 391 ? -15.078 -36.219 -23.047 1 95.31 391 GLN B N 1
ATOM 6288 C CA . GLN B 1 391 ? -16.281 -35.875 -23.797 1 95.31 391 GLN B CA 1
ATOM 6289 C C . GLN B 1 391 ? -15.961 -34.938 -24.969 1 95.31 391 GLN B C 1
ATOM 6291 O O . GLN B 1 391 ? -16.484 -35.125 -26.078 1 95.31 391 GLN B O 1
ATOM 6296 N N . VAL B 1 392 ? -15.141 -33.969 -24.703 1 94.31 392 VAL B N 1
ATOM 6297 C CA . VAL B 1 392 ? -14.75 -33.031 -25.766 1 94.31 392 VAL B CA 1
ATOM 6298 C C . VAL B 1 392 ? -14.008 -33.781 -26.875 1 94.31 392 VAL B C 1
ATOM 6300 O O . VAL B 1 392 ? -14.211 -33.5 -28.047 1 94.31 392 VAL B O 1
ATOM 6303 N N . ASP B 1 393 ? -13.156 -34.688 -26.516 1 92.81 393 ASP B N 1
ATOM 6304 C CA . ASP B 1 393 ? -12.406 -35.469 -27.469 1 92.81 393 ASP B CA 1
ATOM 6305 C C . ASP B 1 393 ? -13.336 -36.344 -28.328 1 92.81 393 ASP B C 1
ATOM 6307 O O . ASP B 1 393 ? -13.141 -36.438 -29.531 1 92.81 393 ASP B O 1
ATOM 6311 N N . MET B 1 394 ? -14.391 -36.906 -27.688 1 91.5 394 MET B N 1
ATOM 6312 C CA . MET B 1 394 ? -15.367 -37.719 -28.391 1 91.5 394 MET B CA 1
ATOM 6313 C C . MET B 1 394 ? -16.203 -36.875 -29.328 1 91.5 394 MET B C 1
ATOM 6315 O O . MET B 1 394 ? -16.516 -37.312 -30.453 1 91.5 394 MET B O 1
ATOM 6319 N N . GLU B 1 395 ? -16.625 -35.75 -28.812 1 90.94 395 GLU B N 1
ATOM 6320 C CA . GLU B 1 395 ? -17.422 -34.875 -29.641 1 90.94 395 GLU B CA 1
ATOM 6321 C C . GLU B 1 395 ? -16.656 -34.438 -30.891 1 90.94 395 GLU B C 1
ATOM 6323 O O . GLU B 1 395 ? -17.25 -34.312 -31.969 1 90.94 395 GLU B O 1
ATOM 6328 N N . ARG B 1 396 ? -15.453 -34.312 -30.859 1 87.31 396 ARG B N 1
ATOM 6329 C CA . ARG B 1 396 ? -14.625 -33.906 -31.984 1 87.31 396 ARG B CA 1
ATOM 6330 C C . ARG B 1 396 ? -14.398 -35.062 -32.938 1 87.31 396 ARG B C 1
ATOM 6332 O O . ARG B 1 396 ? -14.367 -34.875 -34.156 1 87.31 396 ARG B O 1
ATOM 6339 N N . THR B 1 397 ? -14.195 -36.219 -32.375 1 84.69 397 THR B N 1
ATOM 6340 C CA . THR B 1 397 ? -13.992 -37.406 -33.219 1 84.69 397 THR B CA 1
ATOM 6341 C C . THR B 1 397 ? -15.258 -37.719 -34 1 84.69 397 THR B C 1
ATOM 6343 O O . THR B 1 397 ? -15.18 -38.156 -35.156 1 84.69 397 THR B O 1
ATOM 6346 N N . GLN B 1 398 ? -16.281 -37.438 -33.375 1 85.69 398 GLN B N 1
ATOM 6347 C CA . GLN B 1 398 ? -17.547 -37.688 -34.062 1 85.69 398 GLN B CA 1
ATOM 6348 C C . GLN B 1 398 ? -17.812 -36.688 -35.156 1 85.69 398 GLN B C 1
ATOM 6350 O O . GLN B 1 398 ? -18.359 -37.031 -36.219 1 85.69 398 GLN B O 1
ATOM 6355 N N . LEU B 1 399 ? -17.391 -35.438 -34.875 1 75 399 LEU B N 1
ATOM 6356 C CA . LEU B 1 399 ? -17.562 -34.375 -35.875 1 75 399 LEU B CA 1
ATOM 6357 C C . LEU B 1 399 ? -16.641 -34.594 -37.062 1 75 399 LEU B C 1
ATOM 6359 O O . LEU B 1 399 ? -17 -34.281 -38.188 1 75 399 LEU B O 1
ATOM 6363 N N . LYS B 1 400 ? -15.57 -35.031 -36.844 1 73.19 400 LYS B N 1
ATOM 6364 C CA . LYS B 1 400 ? -14.648 -35.312 -37.938 1 73.19 400 LYS B CA 1
ATOM 6365 C C . LYS B 1 400 ? -15.109 -36.5 -38.75 1 73.19 400 LYS B C 1
ATOM 6367 O O . LYS B 1 400 ? -14.75 -36.625 -39.938 1 73.19 400 LYS B O 1
ATOM 6372 N N . SER B 1 401 ? -15.789 -37.469 -38.094 1 76.25 401 SER B N 1
ATOM 6373 C CA . SER B 1 401 ? -16.266 -38.688 -38.75 1 76.25 401 SER B CA 1
ATOM 6374 C C . SER B 1 401 ? -17.547 -38.406 -39.562 1 76.25 401 SER B C 1
ATOM 6376 O O . SER B 1 401 ? -17.953 -39.219 -40.375 1 76.25 401 SER B O 1
ATOM 6378 N N . ARG B 1 402 ? -18.047 -37.281 -39.344 1 66.62 402 ARG B N 1
ATOM 6379 C CA . ARG B 1 402 ? -19.188 -36.906 -40.156 1 66.62 402 ARG B CA 1
ATOM 6380 C C . ARG B 1 402 ? -18.75 -36.031 -41.344 1 66.62 402 ARG B C 1
ATOM 6382 O O . ARG B 1 402 ? -17.812 -35.25 -41.219 1 66.62 402 ARG B O 1
#

Radius of gyration: 27.98 Å; Cα contacts (8 Å, |Δi|>4): 1677; chains: 2; bounding box: 53×93×70 Å

pLDDT: mean 94.33, std 7.33, range [59.94, 98.88]

Sequence (804 aa):
MKYAFAKRVRHLQSSVVRDILKIVNQGDVISFAGGLPDDGLFPTQAIKDAFSSAFEKGNKAFQYGETEGYRPLREVILQRMLVKGIKGYSADDVLVTTGSQQAIDLLARVMISPGDVILTEEPTYLAALQVFQSYEAQIVSVQCDEDGMVMSDLKEKIKQYNPKMVYVVPTFSNPSGRVWTLARRKELVRLIKKQHVLVFEDDPYGDIQFTNDSYTPIAALDNGSHVLYTSTFSKTAVPALRTGWIVGPYQIIRMMAQAKQANDLHSNSLAHQALYELCQNFDLDGHIQKISEVYRTRKDAMVYHLQQARNDGLLHFVEPKGGMFLWLELQEQVNAEALLPRAVERGMAYVPGAPFYAENPKANTLRLNFTHATEDQIETGMKILVEMLQQVDMERTQLKSRMKYAFAKRVRHLQSSVVRDILKIVNQGDVISFAGGLPDDGLFPTQAIKDAFSSAFEKGNKAFQYGETEGYRPLREVILQRMLVKGIKGYSADDVLVTTGSQQAIDLLARVMISPGDVILTEEPTYLAALQVFQSYEAQIVSVQCDEDGMVMSDLKEKIKQYNPKMVYVVPTFSNPSGRVWTLARRKELVRLIKKQHVLVFEDDPYGDIQFTNDSYTPIAALDNGSHVLYTSTFSKTAVPALRTGWIVGPYQIIRMMAQAKQANDLHSNSLAHQALYELCQNFDLDGHIQKISEVYRTRKDAMVYHLQQARNDGLLHFVEPKGGMFLWLELQEQVNAEALLPRAVERGMAYVPGAPFYAENPKANTLRLNFTHATEDQIETGMKILVEMLQQVDMERTQLKSR

Nearest PDB structures (foldseek):
  2zc0-assembly1_A  TM=9.553E-01  e=2.463E-34  Thermococcus litoralis
  6t8q-assembly1_A  TM=7.830E-01  e=1.697E-29  Homo sapiens
  2gb3-assembly3_E  TM=8.741E-01  e=1.051E-24  Thermotoga maritima
  5yhv-assembly1_B  TM=8.901E-01  e=4.493E-24  Mycobacterium tuberculosis H37Rv
  2o1b-assembly1_A-2  TM=9.053E-01  e=7.695E-24  Staphylococcus aureus

Foldseek 3Di:
DDDDDDPLCVLVDDPPLVVQVVVLVPDQFAEQADQAFAPVLAPVVLLVVLLVVLPVVDDVLVDDDAAQADQLLLVVVQVVVVVLLQDDDHSLQKRKDLALLLVLLLLCVLQPAAAAEEEEEVQADLSSLSSNSSRNYHYDYAYADLQGGDLVSVLVVCVVRVHQAYEYAQCLGVFALGHHDPVVLLSVQVSCVVSVHAYEHEHAWNLLFQDPDRHRGSSSNDNQAHYKYKYACCRQHNVVQRIIMIGGHSVSSVSSSVVSCVVPNHGSRSSSSSVSSSSVPPPSSVSSVVLSNQLSVLLVLLCVLCVVVVVVQQWDWDRRRGGWKTKIFGDQPDFPVVCQVVLVVLRYGWAQQQSSGSPDGRRRMTMGTRRHDHSVSSNSSSVSVSVSSVVVVVVVVVVVVD/DDDDDDPLCVLVDDPPLVVQVVVLVPDQFAEQADQAFAPVLAPVVLLVVLLVVLPVVDDVLVDDDALQADQLLLVVVQVVVVVLLQDDDHSLQKRKDLALLLVLLLLCVLQPAAAAEEEEEVQADLSSLSSNSSRNYHYDYAYADLQGGDLVSVLVCCVVRVHQAYEYAQCLGVFALGHHDPVVLLSVQVSCVVSVHAYEHEHAWNLLFQDPDRHRGSSSNDNQAHYKYKYACCRQHNVVQRIIMIGGHSVSVVSSSVVSCVVPNHGSRSSSSSVSSSSVPPPSSVSSVVLSNQLNVLLVLLCVLCVVVVVVVQWDWDRRRGGWKTKIFGDQVDFPVVCQVVLVVLRYGWAQQQSSGSPDGRRRMTMGTRRHDHSVSSNSSSVSVSVSSVVVVVVVVVVVVD

Secondary structure (DSSP, 8-state):
------GGGGG----HHHHHHHHHHHSSSEE--S-PPPGGGS-HHHHHHHHHHHHTT-GGGGS---TT--HHHHHHHHHHHHHTT--S--GGGEEEEEHHHHHHHHHHHHH--TT-EEEE-SS--HHHHHHHHHTTPEEEEPPEETTEE-HHHHHHHHHHH--SEEEE--BS-TTT--B--HHHHHHHHHHHHHHT-EEEEE-SSTT-BSSS-----GGGGS-SSSEEEEEESTTTS-GGG-EEEEE--HHHHHHHHHHHHHHHSS--HHHHHHHHHHHHHS-HHHHHHHHHHHHHHHHHHHHHHHHHHHHTTSEE-PPPSBSSEEEEEE-TT--HHHHHHHHHHTTEE-EESGGG-SSS--TTEEEEE-SSS-HHHHHHHHHHHHHHHHHHHHHHHHHHH-/------GGGGG----HHHHHHHHHHHSSSEE--S-PPPGGGS-HHHHHHHHHHHHTT-GGGGS---TT--HHHHHHHHHHHHHTT--S--GGGEEEEEHHHHHHHHHHHHH--TT-EEEE-SS--HHHHHHHHHTTPEEEEPPEETTEE-HHHHHHHHHHH--SEEEE--BS-TTT--B--HHHHHHHHHHHHHHT-EEEEE-SSTT-BSSS-----GGGGS-SSSEEEEEESTTTS-GGG-EEEEE--HHHHHHHHHHHHHHHSS--HHHHHHHHHHHHHS-HHHHHHHHHHHHHHHHHHHHHHHHHHHHTTSEE-PPPSBSSEEEEEE-TT--HHHHHHHHHHTTEE-EESGGG-SSS--TTEEEEE-SSS-HHHHHHHHHHHHHHHHHHHHHHHHHHH-

Organism: NCBI:txid1246626

InterPro domains:
  IPR004839 Aminotransferase, class I/classII, large domain [PF00155] (29-382)
  IPR015421 Pyridoxal phosphate-dependent transferase, major domain [G3DSA:3.40.640.10] (63-283)
  IPR015422 Pyridoxal phosphate-dependent transferase, small domain [G3DSA:3.90.1150.10] (15-388)
  IPR015424 Pyridoxal phosphate-dependent transferase [SSF53383] (3-391)
  IPR050859 Class-I pyridoxal-phosphate-dependent aminotransferase-like [PTHR42790] (5-392)

Solvent-accessible surface area (backbone atoms only — not comparable to full-atom values): 40080 Å² total; per-residue (Å²): 132,88,78,76,60,15,74,50,42,77,46,60,61,79,51,64,64,54,55,50,45,57,54,48,70,71,45,95,40,50,61,19,44,60,94,46,74,36,52,89,71,45,57,57,68,54,52,52,51,10,42,54,55,34,58,68,68,40,50,68,44,42,34,73,64,48,42,45,38,49,62,72,34,38,46,50,52,48,55,58,35,42,77,54,49,33,67,94,71,55,54,82,20,36,38,42,28,37,17,40,47,23,42,55,33,40,48,42,61,39,44,47,36,72,67,38,31,35,36,29,48,56,60,27,48,44,62,59,53,46,36,43,36,41,45,43,36,40,68,42,67,31,55,51,57,79,50,30,67,39,61,69,53,42,52,50,46,46,68,72,58,62,37,62,30,35,45,41,42,53,39,25,16,58,44,54,9,39,45,44,41,70,67,49,43,52,49,48,52,54,52,28,65,76,66,72,30,36,31,42,41,44,39,59,29,60,77,31,45,61,54,92,72,83,81,75,46,62,49,39,76,41,92,44,77,43,34,33,40,28,30,43,41,37,76,69,55,40,34,8,59,24,40,13,28,34,34,34,35,50,72,59,42,50,51,32,42,54,51,38,38,40,39,28,42,34,54,45,34,41,54,36,43,15,50,37,38,29,64,73,74,41,67,55,68,61,51,33,52,50,53,18,52,53,36,40,52,30,40,49,50,46,49,60,62,42,45,62,45,36,74,70,58,54,32,46,68,64,85,48,58,27,40,51,32,42,27,40,37,42,41,82,86,41,45,36,64,76,45,42,64,60,39,45,75,72,33,21,42,60,31,51,32,34,70,26,32,80,58,85,56,51,49,22,21,31,33,35,29,39,41,53,45,50,61,67,52,37,52,53,42,38,50,54,51,51,52,51,53,51,49,54,54,50,56,50,52,52,55,69,77,96,135,89,76,75,60,14,74,51,41,77,45,60,62,79,51,63,62,54,54,48,45,55,55,47,70,70,44,95,39,52,58,18,45,59,94,46,74,35,52,87,71,44,58,57,69,54,51,53,50,10,41,55,56,33,57,67,67,40,52,70,45,41,34,74,65,48,42,44,37,50,62,73,35,38,46,51,51,50,54,58,35,42,76,52,49,35,67,93,71,55,54,81,22,37,37,42,28,40,16,40,47,23,42,54,31,40,47,42,60,38,43,46,35,71,66,37,30,35,37,30,46,56,59,26,48,43,61,58,53,45,36,44,36,41,44,42,36,41,68,42,68,30,56,52,56,79,49,31,66,38,63,70,53,41,53,51,46,45,69,73,58,63,37,64,30,36,43,41,44,52,39,24,17,56,45,53,9,39,45,43,39,70,67,50,43,52,49,48,51,53,51,27,64,75,67,72,30,35,33,41,41,42,40,58,28,60,76,31,44,60,55,89,71,82,80,75,48,61,48,38,75,40,92,45,77,43,34,32,40,30,29,43,41,40,76,69,54,41,34,8,60,24,38,14,27,34,34,34,35,50,72,59,41,50,50,33,41,54,51,37,39,39,37,30,42,36,52,44,33,41,53,38,44,16,50,36,39,30,64,74,74,41,68,56,67,59,50,32,52,50,52,17,52,53,35,40,53,28,42,50,50,46,48,60,63,42,45,63,44,35,74,71,60,54,32,46,70,65,86,49,60,27,39,53,30,43,27,40,37,42,42,82,86,43,46,34,63,76,45,42,65,60,39,44,75,73,34,21,42,61,32,52,31,35,69,26,32,80,58,86,55,49,50,21,21,31,32,34,29,38,42,54,46,50,61,68,53,37,51,54,44,39,50,53,50,51,51,51,52,50,48,53,53,48,55,48,53,51,55,70,74,95